Protein AF-0000000084444020 (afdb_homodimer)

InterPro domains:
  IPR003423 Outer membrane efflux protein [PF02321] (89-266)
  IPR003423 Outer membrane efflux protein [PF02321] (306-455)
  IPR010131 Multidrug resistance outer membrane protein MdtP/Nodulation protein T-like [PTHR30203] (15-486)
  IPR010131 Multidrug resistance outer membrane protein MdtP/Nodulation protein T-like [TIGR01845] (24-485)

Organism: Legionella spiritensis (NCBI:txid452)

Foldseek 3Di:
DPPPPDPVVVVVVVVVVVVVVVVVPLPLQAQFDDLVVLLVLFDAFDFCQVVVVVLQVPFQQAHADDFFAQQNVVLQVDVLLSVLLVLLLVAFVVLVVLVVVLVVLVVVLVVLVCLQDKDKDKDKDKDWAQADCPDDVCVVPVPDDRTFIKIWIKMKIKHWDNSRCLSVLLSLLSVLLSQLSVLVSLLVSLVLSLLLLLLVLVLQLLVQLLVLLVVLLVLLVVLLVVVVVCVVVVNDDPVSNVVSVVVSVVSVVVNVVSVVSNLVSQQVSQNSSVHDSPPDRDHDPDSDFRPHHHHDYHRLSVFQCQQASNLQSLLSNLVSLSSNLSSLVCLQDKIKMKMKMWAFMDSDPVCGPPPVRIDIDIDIDIDHDDDDPCPSVVVSVVSVVVSSVSSVVSNVVSVVLSVLLSVLSVQLRVLVVVLVVLVVQLVVLVVLLVVLVVCVVVVNHDPSSNSVSSSSNSVSVSVNSVSSSSNSSSSSSNCSSSNRNGGDPPGPSDDPD/DPPPPDPVVVVVVVVVVVVVVVLVPLPLQAQFDDLVVLLVLFDAFDDCQVVVCVLQVPFQQAHADDFFAQQNVVLQVDVLLSVLLVLLLVAFPVLVVLVVVLVVLVVVLVVLVCLQDKDKDKDKDKDWFQADCPDPVCVVPVPDDRTFIKIWIKMKIKHWDNSRCLSVLLSLLSVLLSQLSVLVSLLVSLVLSLLLLLLVLVLQLLVLLLVLLVVLLVLLVVLLVVVVVCVVVVNDDCVVNVVSVVVSVVSVVVSVVSVVSNLVSLQVSQNSSVHDSPPDRDHDPDLDFRPHRYHDYHPLSVFQCQQASNLQSLLSNLSSLSSNLSSLVCLQAKIKMKMKMWAFMDRDPVCGPPPVRTDIDIDIDIDHDDDDPCVSVVVSVVSVVVSSVSSVVSNVVSVVLSVLLSVLSVQLRVLVVQLVVLVVQLVVLVVLLVVLVVCVVVVRHDPSSNSVSSSSNSVSVSVNSVSSSSNSSSSSSNCSSSNRNGGDPPGPSDDPD

Nearest PDB structures (foldseek):
  5iuy-assembly1_A  TM=9.135E-01  e=1.190E-25  Pseudomonas aeruginosa PAO1
  5azs-assembly1_C  TM=8.741E-01  e=4.789E-25  Pseudomonas aeruginosa PAO1
  5azs-assembly1_B  TM=8.767E-01  e=1.124E-24  Pseudomonas aeruginosa PAO1
  5azs-assembly1_A  TM=9.010E-01  e=6.193E-24  Pseudomonas aeruginosa PAO1
  4mt0-assembly1_A  TM=8.625E-01  e=5.282E-22  Neisseria gonorrhoeae

Solvent-accessible surface area (backbone atoms only — not comparable to full-atom values): 50068 Å² total; per-residue (Å²): 135,84,81,72,75,73,71,65,65,61,55,55,51,48,52,53,47,50,50,50,50,57,59,61,64,54,70,64,61,49,48,54,64,53,66,67,64,55,42,70,62,49,70,77,72,66,89,44,57,69,63,53,50,58,64,36,58,88,37,84,51,36,38,85,39,58,70,55,45,76,68,47,68,61,76,67,72,43,72,70,55,48,54,52,39,55,47,23,75,72,45,19,33,66,58,50,21,44,50,20,49,36,48,21,33,50,23,47,25,45,33,37,50,19,66,66,42,56,34,33,31,39,39,38,37,38,41,43,32,38,50,20,67,43,17,67,65,29,70,67,37,75,82,56,67,47,70,41,49,37,41,39,38,34,38,37,36,42,35,60,63,57,63,39,16,32,48,58,19,45,22,48,19,31,45,21,45,30,54,15,38,53,22,46,45,51,38,50,52,51,51,49,44,51,49,46,50,51,40,50,50,52,29,40,43,30,52,45,43,39,57,50,41,52,52,48,34,51,50,31,50,52,51,28,54,52,39,46,53,34,32,75,69,68,72,46,60,71,60,64,31,54,53,34,49,51,52,31,51,53,41,49,50,52,43,51,50,32,53,49,50,30,51,47,31,38,21,55,47,23,39,45,37,65,47,55,40,78,54,84,73,89,77,65,91,70,76,69,60,77,84,64,60,42,58,38,46,74,62,52,56,81,47,43,57,42,16,21,31,65,52,42,18,32,42,21,41,22,51,13,33,36,23,44,28,9,24,42,54,32,67,75,45,66,47,39,36,40,40,35,37,42,34,28,44,24,67,44,81,88,48,28,85,41,81,89,12,60,45,71,46,79,47,76,46,78,49,64,81,85,80,65,92,58,50,66,60,52,48,29,50,52,35,45,53,50,22,49,52,34,32,51,50,32,40,53,49,51,55,50,44,54,50,41,39,54,50,22,53,52,41,34,52,52,34,43,54,53,35,55,54,42,50,52,51,38,52,51,32,51,50,49,36,53,50,42,54,53,34,32,76,71,67,71,41,55,72,68,56,49,51,51,34,51,49,50,33,48,52,37,52,47,51,42,43,53,33,32,50,45,38,50,54,24,51,51,45,34,41,57,44,57,26,38,37,49,75,47,86,83,58,63,81,63,67,85,122,136,82,82,72,74,73,73,67,65,58,57,56,50,47,53,52,47,48,52,50,49,58,59,60,63,51,68,67,60,46,47,53,66,52,67,68,65,58,42,68,64,49,68,76,74,62,88,45,56,70,60,54,49,57,64,38,58,90,37,84,52,35,37,84,39,56,70,53,46,76,68,47,68,59,76,66,72,43,73,71,56,47,54,51,40,55,47,22,75,72,44,19,62,69,58,52,54,46,49,51,50,37,51,51,32,49,53,48,25,51,54,36,49,52,66,66,46,69,46,75,47,81,46,76,50,74,46,79,46,76,52,54,83,86,32,70,65,29,69,76,27,74,84,56,66,47,69,42,50,38,40,37,40,34,39,37,37,40,36,60,62,58,65,39,17,32,49,57,21,45,22,50,18,32,46,22,46,30,53,15,38,53,23,45,46,50,37,50,50,52,53,50,44,48,49,44,50,51,38,51,50,51,28,39,44,29,52,46,43,36,56,47,42,50,52,45,36,52,50,33,50,53,51,29,52,53,40,47,54,34,34,75,68,69,71,47,62,70,61,66,34,52,52,35,49,52,49,32,50,53,42,51,50,50,42,53,51,33,54,51,50,31,52,50,31,38,29,54,48,22,51,46,36,64,47,57,50,78,57,82,73,89,75,66,90,70,78,68,59,78,84,65,60,42,59,40,47,72,63,52,58,80,47,45,58,39,16,22,30,66,52,42,18,32,41,22,41,22,50,13,32,36,24,43,26,7,24,40,54,31,67,74,44,66,45,40,35,39,39,34,37,41,36,29,26,13,48,43,81,90,48,31,88,39,81,58,4,41,30,35,38,44,32,49,34,37,38,31,71,73,40,50,62,55,25,63,62,23,50,28,51,20,35,44,20,50,23,49,22,33,33,27,49,32,40,38,50,50,46,49,44,53,34,41,38,54,46,21,53,51,43,34,52,49,31,42,53,51,33,54,53,40,50,53,52,37,52,52,31,50,50,49,36,51,50,43,53,53,33,32,76,70,68,71,40,55,72,69,56,48,52,52,32,51,47,49,32,48,52,35,51,46,51,41,41,52,32,32,48,46,38,50,52,24,49,50,44,36,39,57,44,56,26,37,36,49,74,48,86,84,58,62,80,63,68,85,122

Sequence (994 aa):
MDKTVPSRLRRQHKKIISFIVLVSCLSACTLSLDKKQIQQHVSKVPAMDRSVKSYLQGSSAMKSGSWPKEQWWESLQLPQLNALVAAGLKANPDLNALRARLNAAIEESKIRRAERSPWVRFHAKTNEQYRSKNGLYRALNPNIPLDGHEVDFNVSFNYEFDFWGKYYNRFQEAVGYKKAKEAELAEARLLTAVSISEYYLKYQAAVSKLALSQRLRLILQKEEALQTILLNKNLDSEFPVLDTRLQKESVGQIIADLRTERLRYQHVINRMLARDPEQPIAAVRNFKPLPRRLDVPKNIELNLVSRRPDLMARIWEAQARANRVGAAMADFYPNINLIGLAGMESVAWQKLLELSSVTALLRPAVSLPLYTAGAIRANVRKNYAQFNEAVFAYNAALFAAVSEVMDSLAQMRSSHTSFLLEQKKLAAAGNELRLSKIRQNAGIDNQLQIYFFEKKLIGNKIGNVDKNLAQYLAALRLILSLGGGYCNQDIPIKKETMDKTVPSRLRRQHKKIISFIVLVSCLSACTLSLDKKQIQQHVSKVPAMDRSVKSYLQGSSAMKSGSWPKEQWWESLQLPQLNALVAAGLKANPDLNALRARLNAAIEESKIRRAERSPWVRFHAKTNEQYRSKNGLYRALNPNIPLDGHEVDFNVSFNYEFDFWGKYYNRFQEAVGYKKAKEAELAEARLLTAVSISEYYLKYQAAVSKLALSQRLRLILQKEEALQTILLNKNLDSEFPVLDTRLQKESVGQIIADLRTERLRYQHVINRMLARDPEQPIAAVRNFKPLPRRLDVPKNIELNLVSRRPDLMARIWEAQARANRVGAAMADFYPNINLIGLAGMESVAWQKLLELSSVTALLRPAVSLPLYTAGAIRANVRKNYAQFNEAVFAYNAALFAAVSEVMDSLAQMRSSHTSFLLEQKKLAAAGNELRLSKIRQNAGIDNQLQIYFFEKKLIGNKIGNVDKNLAQYLAALRLILSLGGGYCNQDIPIKKET

pLDDT: mean 88.68, std 12.78, range [25.22, 98.44]

Secondary structure (DSSP, 8-state):
------THHHHHHHHHHHHHHHHHTS--------HHHHHHHSPPPPP-HHHHHHHHTT-SSEEEEPPPPTTGGGGG--HHHHHHHHHHHHH-HHHHHHHHHHHHHHHHHHHHHHTTS-EEEEEEEEEEEE--TTSHHHHH-TTS-SEEEEEEEEEEEEEE--TT-HHHHHHHHHHHHHHHHHHHHHHHHHHHHHHHHHHHHHHHHHHHHHHHHHHHHHHHHHHHHHHHHHHHTTSS-SHHHHHHHHHHHHHHHHHHHHHHHHHHHHHHHHHHTTS-TT---PPPSS-PPP-SPEEEES-HHHHHHHH-HHHHHHHHHHHHHHHHHHHHHGGGS-EEEEEEEEEEEESSGGGTTSGGGEEEEEEEEEE--S--TTHHHHHHHHHHHHHHHHHHHHHHHHHHHHHHHHHHHHHHHHHHHHHHHHHHHHHHHHHHHHHHHHHHHTTSS-HHHHHHHHHHHHHHHHHHHHHHHHHHHHHHHHHHHTTTT------TT----/------THHHHHHHHHHHHHHHHHTS--------HHHHHHTSPPPPP-HHHHHHHHTT-SSEEEEPPPPTTGGGGG--HHHHHHHHHHHHH-HHHHHHHHHHHHHHHHHHHHHHTTS-EEEEEEEEEEEE--TTSHHHHH-TTS-SEEEEEEEEEEEEEE--TT-HHHHHHHHHHHHHHHHHHHHHHHHHHHHHHHHHHHHHHHHHHHHHHHHHHHHHHHHHHHHHHHHHHHTTSS-HHHHHHHHHHHHHHHHHHHHHHHHHHHHHHHHHHHTTS-TT---PPPSS-PPP-SPEEEES-HHHHHHHH-HHHHHHHHHHHHHHHHHHHHHGGGS-EEEEEEEEEEEESSGGGTTSGGGEEEEEEEEEEEEEE-TTHHHHHHHHHHHHHHHHHHHHHHHHHHHHHHHHHHHHHHHHHHHHHHHHHHHHHHHHHHHHHHHHHHHTTSS-HHHHHHHHHHHHHHHHHHHHHHHHHHHHHHHHHHHTTTT------TT----

Structure (mmCIF, N/CA/C/O backbone):
data_AF-0000000084444020-model_v1
#
loop_
_entity.id
_entity.type
_entity.pdbx_description
1 polymer 'Outer membrane efflux lipoprotein'
#
loop_
_atom_site.group_PDB
_atom_site.id
_atom_site.type_symbol
_atom_site.label_atom_id
_atom_site.label_alt_id
_atom_site.label_comp_id
_atom_site.label_asym_id
_atom_site.label_entity_id
_atom_site.label_seq_id
_atom_site.pdbx_PDB_ins_code
_atom_site.Cartn_x
_atom_site.Cartn_y
_atom_site.Cartn_z
_atom_site.occupancy
_atom_site.B_iso_or_equiv
_atom_site.auth_seq_id
_atom_site.auth_comp_id
_atom_site.auth_asym_id
_atom_site.auth_atom_id
_atom_site.pdbx_PDB_model_num
ATOM 1 N N . MET A 1 1 ? 17.578 -59.5 -63.406 1 25.36 1 MET A N 1
ATOM 2 C CA . MET A 1 1 ? 16.203 -59.375 -62.938 1 25.36 1 MET A CA 1
ATOM 3 C C . MET A 1 1 ? 16.047 -58.188 -62 1 25.36 1 MET A C 1
ATOM 5 O O . MET A 1 1 ? 16.719 -58.094 -60.969 1 25.36 1 MET A O 1
ATOM 9 N N . ASP A 1 2 ? 15.703 -57 -62.594 1 26.08 2 ASP A N 1
ATOM 10 C CA . ASP A 1 2 ? 15.523 -55.594 -62.219 1 26.08 2 ASP A CA 1
ATOM 11 C C . ASP A 1 2 ? 14.43 -55.469 -61.156 1 26.08 2 ASP A C 1
ATOM 13 O O . ASP A 1 2 ? 13.273 -55.812 -61.406 1 26.08 2 ASP A O 1
ATOM 17 N N . LYS A 1 3 ? 14.828 -55.781 -59.875 1 37.97 3 LYS A N 1
ATOM 18 C CA . LYS A 1 3 ? 13.984 -55.719 -58.688 1 37.97 3 LYS A CA 1
ATOM 19 C C . LYS A 1 3 ? 13.273 -54.375 -58.562 1 37.97 3 LYS A C 1
ATOM 21 O O . LYS A 1 3 ? 13.906 -53.344 -58.344 1 37.97 3 LYS A O 1
ATOM 26 N N . THR A 1 4 ? 12.188 -54.25 -59.5 1 34.62 4 THR A N 1
ATOM 27 C CA . THR A 1 4 ? 11.281 -53.094 -59.562 1 34.62 4 THR A CA 1
ATOM 28 C C . THR A 1 4 ? 10.625 -52.844 -58.188 1 34.62 4 THR A C 1
ATOM 30 O O . THR A 1 4 ? 10.023 -53.75 -57.625 1 34.62 4 THR A O 1
ATOM 33 N N . VAL A 1 5 ? 11.203 -52 -57.406 1 47.88 5 VA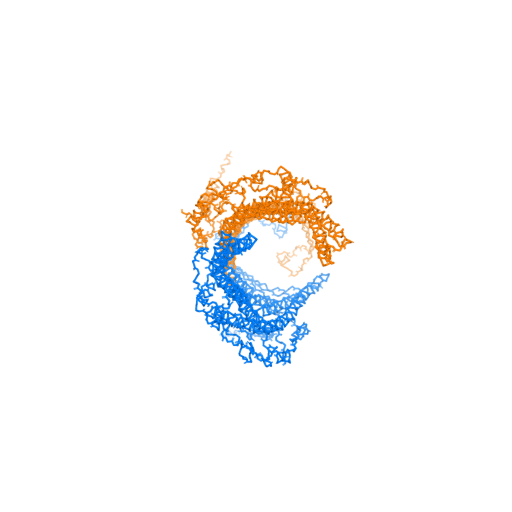L A N 1
ATOM 34 C CA . VAL A 1 5 ? 10.695 -51.531 -56.125 1 47.88 5 VAL A CA 1
ATOM 35 C C . VAL A 1 5 ? 9.219 -51.188 -56.25 1 47.88 5 VAL A C 1
ATOM 37 O O . VAL A 1 5 ? 8.836 -50.438 -57.156 1 47.88 5 VAL A O 1
ATOM 40 N N . PRO A 1 6 ? 8.273 -52.031 -55.719 1 41.16 6 PRO A N 1
ATOM 41 C CA . PRO A 1 6 ? 6.84 -51.875 -55.969 1 41.16 6 PRO A CA 1
ATOM 42 C C . PRO A 1 6 ? 6.305 -50.5 -55.656 1 41.16 6 PRO A C 1
ATOM 44 O O . PRO A 1 6 ? 6.824 -49.812 -54.75 1 41.16 6 PRO A O 1
ATOM 47 N N . SER A 1 7 ? 5.582 -49.719 -56.562 1 48.44 7 SER A N 1
ATOM 48 C CA . SER A 1 7 ? 4.934 -48.438 -56.75 1 48.44 7 SER A CA 1
ATOM 49 C C . SER A 1 7 ? 3.979 -48.125 -55.594 1 48.44 7 SER A C 1
ATOM 51 O O . SER A 1 7 ? 3.531 -47 -55.438 1 48.44 7 SER A O 1
ATOM 53 N N . ARG A 1 8 ? 3.631 -49.125 -54.688 1 50.69 8 ARG A N 1
ATOM 54 C CA . ARG A 1 8 ? 2.568 -48.906 -53.719 1 50.69 8 ARG A CA 1
ATOM 55 C C . ARG A 1 8 ? 3.072 -48.094 -52.531 1 50.69 8 ARG A C 1
ATOM 57 O O . ARG A 1 8 ? 2.293 -47.406 -51.844 1 50.69 8 ARG A O 1
ATOM 64 N N . LEU A 1 9 ? 4.344 -48.188 -52.156 1 50.97 9 LEU A N 1
ATOM 65 C CA . LEU A 1 9 ? 4.867 -47.438 -51.031 1 50.97 9 LEU A CA 1
ATOM 66 C C . LEU A 1 9 ? 4.918 -45.938 -51.375 1 50.97 9 LEU A C 1
ATOM 68 O O . LEU A 1 9 ? 4.82 -45.094 -50.469 1 50.97 9 LEU A O 1
ATOM 72 N N . ARG A 1 10 ? 4.996 -45.594 -52.688 1 54.59 10 ARG A N 1
ATOM 73 C CA . ARG A 1 10 ? 5.066 -44.188 -53.062 1 54.59 10 ARG A CA 1
ATOM 74 C C . ARG A 1 10 ? 3.707 -43.5 -52.938 1 54.59 10 ARG A C 1
ATOM 76 O O . ARG A 1 10 ? 3.629 -42.312 -52.625 1 54.59 10 ARG A O 1
ATOM 83 N N . ARG A 1 11 ? 2.607 -44.281 -53.188 1 57.84 11 ARG A N 1
ATOM 84 C CA . ARG A 1 11 ? 1.284 -43.656 -53.156 1 57.84 11 ARG A CA 1
ATOM 85 C C . ARG A 1 11 ? 0.844 -43.406 -51.719 1 57.84 11 ARG A C 1
ATOM 87 O O . ARG A 1 11 ? 0.2 -42.406 -51.406 1 57.84 11 ARG A O 1
ATOM 94 N N . GLN A 1 12 ? 1.254 -44.312 -50.781 1 56.88 12 GLN A N 1
ATOM 95 C CA . GLN A 1 12 ? 0.867 -44.125 -49.406 1 56.88 12 GLN A CA 1
ATOM 96 C C . GLN A 1 12 ? 1.627 -42.969 -48.75 1 56.88 12 GLN A C 1
ATOM 98 O O . GLN A 1 12 ? 1.066 -42.188 -47.969 1 56.88 12 GLN A O 1
ATOM 103 N N . HIS A 1 13 ? 2.826 -42.781 -49.219 1 59.53 13 HIS A N 1
ATOM 104 C CA . HIS A 1 13 ? 3.578 -41.625 -48.719 1 59.53 13 HIS A CA 1
ATOM 105 C C . HIS A 1 13 ? 2.994 -40.312 -49.25 1 59.53 13 HIS A C 1
ATOM 107 O O . HIS A 1 13 ? 3.047 -39.281 -48.562 1 59.53 13 HIS A O 1
ATOM 113 N N . LYS A 1 14 ? 2.49 -40.312 -50.438 1 60.94 14 LYS A N 1
ATOM 114 C CA . LYS A 1 14 ? 1.904 -39.094 -51.031 1 60.94 14 LYS A CA 1
ATOM 115 C C . LYS A 1 14 ? 0.608 -38.719 -50.312 1 60.94 14 LYS A C 1
ATOM 117 O O . LYS A 1 14 ? 0.325 -37.562 -50.094 1 60.94 14 LYS A O 1
ATOM 122 N N . LYS A 1 15 ? -0.186 -39.688 -49.906 1 60.47 15 LYS A N 1
ATOM 123 C CA . LYS A 1 15 ? -1.43 -39.406 -49.188 1 60.47 15 LYS A CA 1
ATOM 124 C C . LYS A 1 15 ? -1.15 -38.906 -47.781 1 60.47 15 LYS A C 1
ATOM 126 O O . LYS A 1 15 ? -1.84 -38 -47.281 1 60.47 15 LYS A O 1
ATOM 131 N N . ILE A 1 16 ? -0.048 -39.5 -47.156 1 58.91 16 ILE A N 1
ATOM 132 C CA . ILE A 1 16 ? 0.322 -39.031 -45.812 1 58.91 16 ILE A CA 1
ATOM 133 C C . ILE A 1 16 ? 0.848 -37.594 -45.906 1 58.91 16 ILE A C 1
ATOM 135 O O . ILE A 1 16 ? 0.5 -36.75 -45.094 1 58.91 16 ILE A O 1
ATOM 139 N N . ILE A 1 17 ? 1.576 -37.312 -47.031 1 59.09 17 ILE A N 1
ATOM 140 C CA . ILE A 1 17 ? 2.086 -35.969 -47.219 1 59.09 17 ILE A CA 1
ATOM 141 C C . ILE A 1 17 ? 0.932 -35.031 -47.562 1 59.09 17 ILE A C 1
ATOM 143 O O . ILE A 1 17 ? 0.875 -33.906 -47.031 1 59.09 17 ILE A O 1
ATOM 147 N N . SER A 1 18 ? 0.001 -35.5 -48.469 1 58.69 18 SER A N 1
ATOM 148 C CA . SER A 1 18 ? -1.144 -34.656 -48.781 1 58.69 18 SER A CA 1
ATOM 149 C C . SER A 1 18 ? -1.997 -34.406 -47.531 1 58.69 18 SER A C 1
ATOM 151 O O . SER A 1 18 ? -2.541 -33.281 -47.375 1 58.69 18 SER A O 1
ATOM 153 N N . PHE A 1 19 ? -2.143 -35.406 -46.688 1 53.78 19 PHE A N 1
ATOM 154 C CA . PHE A 1 19 ? -2.889 -35.219 -45.438 1 53.78 19 PHE A CA 1
ATOM 155 C C . PHE A 1 19 ? -2.16 -34.219 -44.531 1 53.78 19 PHE A C 1
ATOM 157 O O . PHE A 1 19 ? -2.791 -33.406 -43.875 1 53.78 19 PHE A O 1
ATOM 164 N N . ILE A 1 20 ? -0.848 -34.344 -44.594 1 52.78 20 ILE A N 1
ATOM 165 C CA . ILE A 1 20 ? -0.066 -33.406 -43.781 1 52.78 20 ILE A CA 1
ATOM 166 C C . ILE A 1 20 ? -0.208 -31.984 -44.344 1 52.78 20 ILE A C 1
ATOM 168 O O . ILE A 1 20 ? -0.32 -31.016 -43.594 1 52.78 20 ILE A O 1
ATOM 172 N N . VAL A 1 21 ? -0.222 -31.906 -45.688 1 52.78 21 VAL A N 1
ATOM 173 C CA . VAL A 1 21 ? -0.362 -30.594 -46.281 1 52.78 21 VAL A CA 1
ATOM 174 C C . VAL A 1 21 ? -1.77 -30.062 -46.031 1 52.78 21 VAL A C 1
ATOM 176 O O . VAL A 1 21 ? -1.953 -28.859 -45.812 1 52.78 21 VAL A O 1
ATOM 179 N N . LEU A 1 22 ? -2.805 -30.875 -46.156 1 49.62 22 LEU A N 1
ATOM 180 C CA . LEU A 1 22 ? -4.156 -30.391 -45.875 1 49.62 22 LEU A CA 1
ATOM 181 C C . LEU A 1 22 ? -4.285 -29.906 -44.438 1 49.62 22 LEU A C 1
ATOM 183 O O . LEU A 1 22 ? -4.984 -28.922 -44.188 1 49.62 22 LEU A O 1
ATOM 187 N N . VAL A 1 23 ? -3.619 -30.609 -43.594 1 49.28 23 VAL A N 1
ATOM 188 C CA . VAL A 1 23 ? -3.695 -30.203 -42.188 1 49.28 23 VAL A CA 1
ATOM 189 C C . VAL A 1 23 ? -2.994 -28.859 -42 1 49.28 23 VAL A C 1
ATOM 191 O O . VAL A 1 23 ? -3.402 -28.047 -41.188 1 49.28 23 VAL A O 1
ATOM 194 N N . SER A 1 24 ? -2.068 -28.641 -42.875 1 47.12 24 SER A N 1
ATOM 195 C CA . SER A 1 24 ? -1.328 -27.406 -42.688 1 47.12 24 SER A CA 1
ATOM 196 C C . SER A 1 24 ? -2.166 -26.188 -43.094 1 47.12 24 SER A C 1
ATOM 198 O O . SER A 1 24 ? -1.809 -25.047 -42.781 1 47.12 24 SER A O 1
ATOM 200 N N . CYS A 1 25 ? -2.992 -26.359 -44.125 1 46.41 25 CYS A N 1
ATOM 201 C CA . CYS A 1 25 ? -3.729 -25.188 -44.594 1 46.41 25 CYS A CA 1
ATOM 202 C C . CYS A 1 25 ? -4.844 -24.828 -43.625 1 46.41 25 CYS A C 1
ATOM 204 O O . CYS A 1 25 ? -5.758 -24.062 -43.969 1 46.41 25 CYS A O 1
ATOM 206 N N . LEU A 1 26 ? -5.121 -25.641 -42.656 1 42.69 26 LEU A N 1
ATOM 207 C CA . LEU A 1 26 ? -6.133 -25.109 -41.75 1 42.69 26 LEU A CA 1
ATOM 208 C C . LEU A 1 26 ? -5.684 -23.781 -41.156 1 42.69 26 LEU A C 1
ATOM 210 O O . LEU A 1 26 ? -4.77 -23.75 -40.312 1 42.69 26 LEU A O 1
ATOM 214 N N . SER A 1 27 ? -5.703 -22.844 -41.906 1 45.28 27 SER A N 1
ATOM 215 C CA . SER A 1 27 ? -5.68 -21.484 -41.344 1 45.28 27 SER A CA 1
ATOM 216 C C . SER A 1 27 ? -6.266 -21.469 -39.938 1 45.28 27 SER A C 1
ATOM 218 O O . SER A 1 27 ? -7.391 -21.922 -39.719 1 45.28 27 SER A O 1
ATOM 220 N N . ALA A 1 28 ? -5.457 -21.547 -38.906 1 49.47 28 ALA A N 1
ATOM 221 C CA . ALA A 1 28 ? -5.691 -21.562 -37.469 1 49.47 28 ALA A CA 1
ATOM 222 C C . ALA A 1 28 ? -6.859 -20.656 -37.094 1 49.47 28 ALA A C 1
ATOM 224 O O . ALA A 1 28 ? -6.699 -19.438 -37 1 49.47 28 ALA A O 1
ATOM 225 N N . CYS A 1 29 ? -8.023 -20.812 -37.562 1 53.81 29 CYS A N 1
ATOM 226 C CA . CYS A 1 29 ? -9.234 -20.219 -37 1 53.81 29 CYS A CA 1
ATOM 227 C C . CYS A 1 29 ? -9.156 -20.172 -35.469 1 53.81 29 CYS A C 1
ATOM 229 O O . CYS A 1 29 ? -9.438 -21.156 -34.781 1 53.81 29 CYS A O 1
ATOM 231 N N . THR A 1 30 ? -8.258 -19.406 -34.875 1 66.44 30 THR A N 1
ATOM 232 C CA . THR A 1 30 ? -8.188 -19.234 -33.438 1 66.44 30 THR A CA 1
ATOM 233 C C . THR A 1 30 ? -9.5 -18.688 -32.875 1 66.44 30 THR A C 1
ATOM 235 O O . THR A 1 30 ? -10.008 -17.672 -33.375 1 66.44 30 THR A O 1
ATOM 238 N N . LEU A 1 31 ? -10.117 -19.438 -32.094 1 75.69 31 LEU A N 1
ATOM 239 C CA . LEU A 1 31 ? -11.289 -18.969 -31.359 1 75.69 31 LEU A CA 1
ATOM 240 C C . LEU A 1 31 ? -10.938 -17.797 -30.453 1 75.69 31 LEU A C 1
ATOM 242 O O . LEU A 1 31 ? -9.945 -17.859 -29.734 1 75.69 31 LEU A O 1
ATOM 246 N N . SER A 1 32 ? -11.344 -16.641 -30.891 1 76.25 32 SER A N 1
ATOM 247 C CA . SER A 1 32 ? -11.211 -15.453 -30.062 1 76.25 32 SER A CA 1
ATOM 248 C C . SER A 1 32 ? -12.516 -14.68 -29.984 1 76.25 32 SER A C 1
ATOM 250 O O . SER A 1 32 ? -13.438 -14.922 -30.781 1 76.25 32 SER A O 1
ATOM 252 N N . LEU A 1 33 ? -12.586 -13.953 -28.859 1 77.69 33 LEU A N 1
ATOM 253 C CA . LEU A 1 33 ? -13.773 -13.102 -28.797 1 77.69 33 LEU A CA 1
ATOM 254 C C . LEU A 1 33 ? -13.844 -12.188 -30.016 1 77.69 33 LEU A C 1
ATOM 256 O O . LEU A 1 33 ? -12.82 -11.68 -30.484 1 77.69 33 LEU A O 1
ATOM 260 N N . ASP A 1 34 ? -14.945 -12.133 -30.547 1 69.5 34 ASP A N 1
ATOM 261 C CA . ASP A 1 34 ? -15.18 -11.266 -31.688 1 69.5 34 ASP A CA 1
ATOM 262 C C . ASP A 1 34 ? -14.867 -9.812 -31.359 1 69.5 34 ASP A C 1
ATOM 264 O O . ASP A 1 34 ? -15.266 -9.312 -30.297 1 69.5 34 ASP A O 1
ATOM 268 N N . LYS A 1 35 ? -13.984 -9.172 -32.188 1 66.12 35 LYS A N 1
ATOM 269 C CA . LYS A 1 35 ? -13.586 -7.781 -32.031 1 66.12 35 LYS A CA 1
ATOM 270 C C . LYS A 1 35 ? -14.805 -6.879 -31.844 1 66.12 35 LYS A C 1
ATOM 272 O O . LYS A 1 35 ? -14.773 -5.941 -31.047 1 66.12 35 LYS A O 1
ATOM 277 N N . LYS A 1 36 ? -15.742 -7.246 -32.625 1 65.12 36 LYS A N 1
ATOM 278 C CA . LYS A 1 36 ? -16.953 -6.438 -32.562 1 65.12 36 LYS A CA 1
ATOM 279 C C . LYS A 1 36 ? -17.609 -6.527 -31.188 1 65.12 36 LYS A C 1
ATOM 281 O O . LYS A 1 36 ? -18.109 -5.527 -30.656 1 65.12 36 LYS A O 1
ATOM 286 N N . GLN A 1 37 ? -17.547 -7.652 -30.578 1 68.44 37 GLN A N 1
ATOM 287 C CA . GLN A 1 37 ? -18.125 -7.863 -29.266 1 68.44 37 GLN A CA 1
ATOM 288 C C . GLN A 1 37 ? -17.328 -7.125 -28.188 1 68.44 37 GLN A C 1
ATOM 290 O O . GLN A 1 37 ? -17.906 -6.547 -27.266 1 68.44 37 GLN A O 1
ATOM 295 N N . ILE A 1 38 ? -16.062 -7.117 -28.422 1 70.81 38 ILE A N 1
ATOM 296 C CA . ILE A 1 38 ? -15.188 -6.445 -27.469 1 70.81 38 ILE A CA 1
ATOM 297 C C . ILE A 1 38 ? -15.414 -4.934 -27.547 1 70.81 38 ILE A C 1
ATOM 299 O O . ILE A 1 38 ? -15.539 -4.273 -26.5 1 70.81 38 ILE A O 1
ATOM 303 N N . GLN A 1 39 ? -15.531 -4.461 -28.766 1 72.12 39 GLN A N 1
ATOM 304 C CA . GLN A 1 39 ? -15.617 -3.021 -28.984 1 72.12 39 GLN A CA 1
ATOM 305 C C . GLN A 1 39 ? -16.969 -2.471 -28.547 1 72.12 39 GLN A C 1
ATOM 307 O O . GLN A 1 39 ? -17.078 -1.298 -28.188 1 72.12 39 GLN A O 1
ATOM 312 N N . GLN A 1 40 ? -17.922 -3.301 -28.484 1 74.06 40 GLN A N 1
ATOM 313 C CA . GLN A 1 40 ? -19.266 -2.863 -28.125 1 74.06 40 GLN A CA 1
ATOM 314 C C . GLN A 1 40 ? -19.344 -2.477 -26.641 1 74.06 40 GLN A C 1
ATOM 316 O O . GLN A 1 40 ? -20.141 -1.618 -26.266 1 74.06 40 GLN A O 1
ATOM 321 N N . HIS A 1 41 ? -18.422 -2.969 -25.859 1 78 41 HIS A N 1
ATOM 322 C CA . HIS A 1 41 ? -18.5 -2.727 -24.422 1 78 41 HIS A CA 1
ATOM 323 C C . HIS A 1 41 ? -17.531 -1.632 -23.984 1 78 41 HIS A C 1
ATOM 325 O O . HIS A 1 41 ? -17.641 -1.112 -22.875 1 78 41 HIS A O 1
ATOM 331 N N . VAL A 1 42 ? -16.719 -1.254 -24.906 1 83.56 42 VAL A N 1
ATOM 332 C CA . VAL A 1 42 ? -15.75 -0.213 -24.594 1 83.56 42 VAL A CA 1
ATOM 333 C C . VAL A 1 42 ? -16.344 1.16 -24.891 1 83.56 42 VAL A C 1
ATOM 335 O O . VAL A 1 42 ? -16.828 1.405 -26 1 83.56 42 VAL A O 1
ATOM 338 N N . SER A 1 43 ? -16.375 2.023 -23.859 1 84.12 43 SER A N 1
ATOM 339 C CA . SER A 1 43 ? -16.953 3.354 -24.016 1 84.12 43 SER A CA 1
ATOM 340 C C . SER A 1 43 ? -16.047 4.258 -24.844 1 84.12 43 SER A C 1
ATOM 342 O O . SER A 1 43 ? -14.828 4.121 -24.828 1 84.12 43 SER A O 1
ATOM 344 N N . LYS A 1 44 ? -16.734 5.211 -25.562 1 84.94 44 LYS A N 1
ATOM 345 C CA . LYS A 1 44 ? -16 6.246 -26.281 1 84.94 44 LYS A CA 1
ATOM 346 C C . LYS A 1 44 ? -15.594 7.383 -25.359 1 84.94 44 LYS A C 1
ATOM 348 O O . LYS A 1 44 ? -16.25 7.645 -24.344 1 84.94 44 LYS A O 1
ATOM 353 N N . VAL A 1 45 ? -14.531 8.023 -25.719 1 88.88 45 VAL A N 1
ATOM 354 C CA . VAL A 1 45 ? -14.078 9.188 -24.953 1 88.88 45 VAL A CA 1
ATOM 355 C C . VAL A 1 45 ? -15.062 10.344 -25.156 1 88.88 45 VAL A C 1
ATOM 357 O O . VAL A 1 45 ? -15.375 10.719 -26.281 1 88.88 45 VAL A O 1
ATOM 360 N N . PRO A 1 46 ? -15.578 10.875 -24.031 1 88.19 46 PRO A N 1
ATOM 361 C CA . PRO A 1 46 ? -16.484 12.023 -24.156 1 88.19 46 PRO A CA 1
ATOM 362 C C . PRO A 1 46 ? -15.82 13.219 -24.844 1 88.19 46 PRO A C 1
ATOM 364 O O . PRO A 1 46 ? -14.625 13.453 -24.672 1 88.19 46 PRO A O 1
ATOM 367 N N . ALA A 1 47 ? -16.641 13.922 -25.578 1 87.38 47 ALA A N 1
ATOM 368 C CA . ALA A 1 47 ? -16.141 15.133 -26.234 1 87.38 47 ALA A CA 1
ATOM 369 C C . ALA A 1 47 ? -15.766 16.203 -25.219 1 87.38 47 ALA A C 1
ATOM 371 O O . ALA A 1 47 ? -16.484 16.422 -24.234 1 87.38 47 ALA A O 1
ATOM 372 N N . MET A 1 48 ? -14.594 16.781 -25.406 1 90.19 48 MET A N 1
ATOM 373 C CA . MET A 1 48 ? -14.086 17.766 -24.469 1 90.19 48 MET A CA 1
ATOM 374 C C . MET A 1 48 ? -13.688 19.062 -25.172 1 90.19 48 MET A C 1
ATOM 376 O O . MET A 1 48 ? -13.344 20.047 -24.531 1 90.19 48 MET A O 1
ATOM 380 N N . ASP A 1 49 ? -13.766 19.109 -26.453 1 86.31 49 ASP A N 1
ATOM 381 C CA . ASP A 1 49 ? -13.18 20.172 -27.266 1 86.31 49 ASP A CA 1
ATOM 382 C C . ASP A 1 49 ? -13.781 21.531 -26.906 1 86.31 49 ASP A C 1
ATOM 384 O O . ASP A 1 49 ? -13.055 22.5 -26.672 1 86.31 49 ASP A O 1
ATOM 388 N N . ARG A 1 50 ? -15.039 21.625 -26.828 1 85.19 50 ARG A N 1
ATOM 389 C CA . ARG A 1 50 ? -15.711 22.875 -26.531 1 85.19 50 ARG A CA 1
ATOM 390 C C . ARG A 1 50 ? -15.336 23.391 -25.141 1 85.19 50 ARG A C 1
ATOM 392 O O . ARG A 1 50 ? -15.062 24.578 -24.969 1 85.19 50 ARG A O 1
ATOM 399 N N . SER A 1 51 ? -15.359 22.484 -24.188 1 87.94 51 SER A N 1
ATOM 400 C CA . SER A 1 51 ? -15.039 22.859 -22.812 1 87.94 51 SER A CA 1
ATOM 401 C C . SER A 1 51 ? -13.586 23.312 -22.688 1 87.94 51 SER A C 1
ATOM 403 O O . SER A 1 51 ? -13.289 24.312 -22.047 1 87.94 51 SER A O 1
ATOM 405 N N . VAL A 1 52 ? -12.703 22.625 -23.344 1 91.31 52 VAL A N 1
ATOM 406 C CA . VAL A 1 52 ? -11.281 22.969 -23.297 1 91.31 52 VAL A CA 1
ATOM 407 C C . VAL A 1 52 ? -11.062 24.344 -23.922 1 91.31 52 VAL A C 1
ATOM 409 O O . VAL A 1 52 ? -10.336 25.172 -23.359 1 91.31 52 VAL A O 1
ATOM 412 N N . LYS A 1 53 ? -11.727 24.609 -24.984 1 89.44 53 LYS A N 1
ATOM 413 C CA . LYS A 1 53 ? -11.617 25.891 -25.656 1 89.44 53 LYS A CA 1
ATOM 414 C C . LYS A 1 53 ? -12.102 27.031 -24.75 1 89.44 53 LYS A C 1
ATOM 416 O O . LYS A 1 53 ? -11.508 28.109 -24.734 1 89.44 53 LYS A O 1
ATOM 421 N N . SER A 1 54 ? -13.078 26.781 -24 1 90.19 54 SER A N 1
ATOM 422 C CA . SER A 1 54 ? -13.625 27.781 -23.094 1 90.19 54 SER A CA 1
ATOM 423 C C . SER A 1 54 ? -12.633 28.109 -21.984 1 90.19 54 SER A C 1
ATOM 425 O O . SER A 1 54 ? -12.539 29.266 -21.562 1 90.19 54 SER A O 1
ATOM 427 N N . TYR A 1 55 ? -11.938 27.172 -21.531 1 89.5 55 TYR A N 1
ATOM 428 C CA . TYR A 1 55 ? -10.969 27.391 -20.453 1 89.5 55 TYR A CA 1
ATOM 429 C C . TYR A 1 55 ? -9.742 28.125 -20.984 1 89.5 55 TYR A C 1
ATOM 431 O O . TYR A 1 55 ? -9.086 28.859 -20.25 1 89.5 55 TYR A O 1
ATOM 439 N N . LEU A 1 56 ? -9.461 27.969 -22.25 1 89.88 56 LEU A N 1
ATOM 440 C CA . LEU A 1 56 ? -8.266 28.562 -22.828 1 89.88 56 LEU A CA 1
ATOM 441 C C . LEU A 1 56 ? -8.547 29.984 -23.297 1 89.88 56 LEU A C 1
ATOM 443 O O . LEU A 1 56 ? -7.641 30.828 -23.312 1 89.88 56 LEU A O 1
ATOM 447 N N . GLN A 1 57 ? -9.75 30.25 -23.562 1 87.81 57 GLN A N 1
ATOM 448 C CA . GLN A 1 57 ? -10.094 31.578 -24.078 1 87.81 57 GLN A CA 1
ATOM 449 C C . GLN A 1 57 ? -9.828 32.656 -23.047 1 87.81 57 GLN A C 1
ATOM 451 O O . GLN A 1 57 ? -10.398 32.625 -21.953 1 87.81 57 GLN A O 1
ATOM 456 N N . GLY A 1 58 ? -8.875 33.594 -23.359 1 82 58 GLY A N 1
ATOM 457 C CA . GLY A 1 58 ? -8.57 34.719 -22.516 1 82 58 GLY A CA 1
ATOM 458 C C . GLY A 1 58 ? -7.766 34.375 -21.281 1 82 58 GLY A C 1
ATOM 459 O O . GLY A 1 58 ? -7.566 35.188 -20.406 1 82 58 GLY A O 1
ATOM 460 N N . SER A 1 59 ? -7.406 33.156 -21.188 1 87.5 59 SER A N 1
ATOM 461 C CA . SER A 1 59 ? -6.676 32.719 -20 1 87.5 59 SER A CA 1
ATOM 462 C C . SER A 1 59 ? -5.227 33.188 -20.047 1 87.5 59 SER A C 1
ATOM 464 O O . SER A 1 59 ? -4.57 33.125 -21.078 1 87.5 59 SER A O 1
ATOM 466 N N . SER A 1 60 ? -4.793 33.75 -18.938 1 88.5 60 SER A N 1
ATOM 467 C CA . SER A 1 60 ? -3.393 34.125 -18.797 1 88.5 60 SER A CA 1
ATOM 468 C C . SER A 1 60 ? -2.588 33.031 -18.125 1 88.5 60 SER A C 1
ATOM 470 O O . SER A 1 60 ? -1.375 33.156 -17.938 1 88.5 60 SER A O 1
ATOM 472 N N . ALA A 1 61 ? -3.207 31.969 -17.766 1 91 61 ALA A N 1
ATOM 473 C CA . ALA A 1 61 ? -2.555 30.859 -17.062 1 91 61 ALA A CA 1
ATOM 474 C C . ALA A 1 61 ? -2.211 29.719 -18.031 1 91 61 ALA A C 1
ATOM 476 O O . ALA A 1 61 ? -1.269 28.969 -17.797 1 91 61 ALA A O 1
ATOM 477 N N . MET A 1 62 ? -3.047 29.609 -19.109 1 94.31 62 MET A N 1
ATOM 478 C CA . MET A 1 62 ? -2.953 28.469 -20.031 1 94.31 62 MET A CA 1
ATOM 479 C C . MET A 1 62 ? -3.043 28.938 -21.484 1 94.31 62 MET A C 1
ATOM 481 O O . MET A 1 62 ? -3.656 29.969 -21.766 1 94.31 62 MET A O 1
ATOM 485 N N . LYS A 1 63 ? -2.422 28.172 -22.391 1 93.19 63 LYS A N 1
ATOM 486 C CA . LYS A 1 63 ? -2.494 28.406 -23.828 1 93.19 63 LYS A CA 1
ATOM 487 C C . LYS A 1 63 ? -2.531 27.078 -24.594 1 93.19 63 LYS A C 1
ATOM 489 O O . LYS A 1 63 ? -2.162 26.031 -24.062 1 93.19 63 LYS A O 1
ATOM 494 N N . SER A 1 64 ? -3.078 27.203 -25.812 1 92.31 64 SER A N 1
ATOM 495 C CA . SER A 1 64 ? -3.037 26.016 -26.656 1 92.31 64 SER A CA 1
ATOM 496 C C . SER A 1 64 ? -1.603 25.641 -27.016 1 92.31 64 SER A C 1
ATOM 498 O O . SER A 1 64 ? -0.782 26.516 -27.312 1 92.31 64 SER A O 1
ATOM 500 N N . GLY A 1 65 ? -1.359 24.328 -26.859 1 92.38 65 GLY A N 1
ATOM 501 C CA . GLY A 1 65 ? 0.004 23.906 -27.125 1 92.38 65 GLY A CA 1
ATOM 502 C C . GLY A 1 65 ? 0.146 22.391 -27.219 1 92.38 65 GLY A C 1
ATOM 503 O O . GLY A 1 65 ? -0.785 21.703 -27.641 1 92.38 65 GLY A O 1
ATOM 504 N N . SER A 1 66 ? 1.414 21.938 -27 1 92.12 66 SER A N 1
ATOM 505 C CA . SER A 1 66 ? 1.748 20.531 -27.203 1 92.12 66 SER A CA 1
ATOM 506 C C . SER A 1 66 ? 1.483 19.719 -25.938 1 92.12 66 SER A C 1
ATOM 508 O O . SER A 1 66 ? 1.287 20.297 -24.859 1 92.12 66 SER A O 1
ATOM 510 N N . TRP A 1 67 ? 1.438 18.406 -26.141 1 95 67 TRP A N 1
ATOM 511 C CA . TRP A 1 67 ? 1.402 17.5 -25 1 95 67 TRP A CA 1
ATOM 512 C C . TRP A 1 67 ? 2.658 17.641 -24.156 1 95 67 TRP A C 1
ATOM 514 O O . TRP A 1 67 ? 3.715 18.031 -24.656 1 95 67 TRP A O 1
ATOM 524 N N . PRO A 1 68 ? 2.508 17.344 -22.844 1 95 68 PRO A N 1
ATOM 525 C CA . PRO A 1 68 ? 3.721 17.359 -22.031 1 95 68 PRO A CA 1
ATOM 526 C C . PRO A 1 68 ? 4.809 16.438 -22.562 1 95 68 PRO A C 1
ATOM 528 O O . PRO A 1 68 ? 4.508 15.336 -23.031 1 95 68 PRO A O 1
ATOM 531 N N . LYS A 1 69 ? 6.047 16.891 -22.484 1 93.81 69 LYS A N 1
ATOM 532 C CA . LYS A 1 69 ? 7.188 16.094 -22.906 1 93.81 69 LYS A CA 1
ATOM 533 C C . LYS A 1 69 ? 7.566 15.07 -21.844 1 93.81 69 LYS A C 1
ATOM 535 O O . LYS A 1 69 ? 7.004 15.078 -20.734 1 93.81 69 LYS A O 1
ATOM 540 N N . GLU A 1 70 ? 8.492 14.195 -22.125 1 93 70 GLU A N 1
ATOM 541 C CA . GLU A 1 70 ? 8.945 13.172 -21.188 1 93 70 GLU A CA 1
ATOM 542 C C . GLU A 1 70 ? 9.523 13.797 -19.922 1 93 70 GLU A C 1
ATOM 544 O O . GLU A 1 70 ? 9.227 13.352 -18.812 1 93 70 GLU A O 1
ATOM 549 N N . GLN A 1 71 ? 10.344 14.875 -20.203 1 95.19 71 GLN A N 1
ATOM 550 C CA . GLN A 1 71 ? 10.906 15.602 -19.062 1 95.19 71 GLN A CA 1
ATOM 551 C C . GLN A 1 71 ? 10.133 16.891 -18.797 1 95.19 71 GLN A C 1
ATOM 553 O O . GLN A 1 71 ? 10.711 17.969 -18.75 1 95.19 71 GLN A O 1
ATOM 558 N N . TRP A 1 72 ? 8.844 16.781 -18.578 1 95.5 72 TRP A N 1
ATOM 559 C CA . TRP A 1 72 ? 7.914 17.891 -18.391 1 95.5 72 TRP A CA 1
ATOM 560 C C . TRP A 1 72 ? 8.352 18.781 -17.234 1 95.5 72 TRP A C 1
ATOM 562 O O . TRP A 1 72 ? 8.047 19.984 -17.219 1 95.5 72 TRP A O 1
ATOM 572 N N . TRP A 1 73 ? 9.078 18.281 -16.203 1 95.38 73 TRP A N 1
ATOM 573 C CA . TRP A 1 73 ? 9.453 19.062 -15.023 1 95.38 73 TRP A CA 1
ATOM 574 C C . TRP A 1 73 ? 10.453 20.156 -15.383 1 95.38 73 TRP A C 1
ATOM 576 O O . TRP A 1 73 ? 10.617 21.125 -14.633 1 95.38 73 TRP A O 1
ATOM 586 N N . GLU A 1 74 ? 11.102 20.031 -16.5 1 93.25 74 GLU A N 1
ATOM 587 C CA . GLU A 1 74 ? 12.047 21.062 -16.938 1 93.25 74 GLU A CA 1
ATOM 588 C C . GLU A 1 74 ? 11.32 22.359 -17.297 1 93.25 74 GLU A C 1
ATOM 590 O O . GLU A 1 74 ? 11.922 23.438 -17.266 1 93.25 74 GLU A O 1
ATOM 595 N N . SER A 1 75 ? 10.023 22.281 -17.625 1 90.75 75 SER A N 1
ATOM 596 C CA . SER A 1 75 ? 9.25 23.453 -18 1 90.75 75 SER A CA 1
ATOM 597 C C . SER A 1 75 ? 9.016 24.359 -16.797 1 90.75 75 SER A C 1
ATOM 599 O O . SER A 1 75 ? 8.664 25.547 -16.953 1 90.75 75 SER A O 1
ATOM 601 N N . LEU A 1 76 ? 9.203 23.859 -15.57 1 92.19 76 LEU A N 1
ATOM 602 C CA . LEU A 1 76 ? 9.023 24.641 -14.359 1 92.19 76 LEU A CA 1
ATOM 603 C C . LEU A 1 76 ? 10.242 25.516 -14.094 1 92.19 76 LEU A C 1
ATOM 605 O O . LEU A 1 76 ? 10.203 26.406 -13.242 1 92.19 76 LEU A O 1
ATOM 609 N N . GLN A 1 77 ? 11.352 25.328 -14.797 1 90.88 77 GLN A N 1
ATOM 610 C CA . GLN A 1 77 ? 12.57 26.141 -14.758 1 90.88 77 GLN A CA 1
ATOM 611 C C . GLN A 1 77 ? 13.156 26.188 -13.352 1 90.88 77 GLN A C 1
ATOM 613 O O . GLN A 1 77 ? 13.453 27.266 -12.836 1 90.88 77 GLN A O 1
ATOM 618 N N . LEU A 1 78 ? 13.234 25.062 -12.758 1 93.12 78 LEU A N 1
ATOM 619 C CA . LEU A 1 78 ? 13.867 24.859 -11.461 1 93.12 78 LEU A CA 1
ATOM 620 C C . LEU A 1 78 ? 14.953 23.797 -11.547 1 93.12 78 LEU A C 1
ATOM 622 O O . LEU A 1 78 ? 14.672 22.609 -11.422 1 93.12 78 LEU A O 1
ATOM 626 N N . PRO A 1 79 ? 16.203 24.219 -11.758 1 91.56 79 PRO A N 1
ATOM 627 C CA . PRO A 1 79 ? 17.281 23.266 -12.031 1 91.56 79 PRO A CA 1
ATOM 628 C C . PRO A 1 79 ? 17.484 22.266 -10.898 1 91.56 79 PRO A C 1
ATOM 630 O O . PRO A 1 79 ? 17.766 21.078 -11.148 1 91.56 79 PRO A O 1
ATOM 633 N N . GLN A 1 80 ? 17.344 22.688 -9.727 1 93.69 80 GLN A N 1
ATOM 634 C CA . GLN A 1 80 ? 17.531 21.781 -8.602 1 93.69 80 GLN A CA 1
ATOM 635 C C . GLN A 1 80 ? 16.453 20.688 -8.609 1 93.69 80 GLN A C 1
ATOM 637 O O . GLN A 1 80 ? 16.734 19.531 -8.273 1 93.69 80 GLN A O 1
ATOM 642 N N . LEU A 1 81 ? 15.242 21.062 -8.977 1 95.81 81 LEU A N 1
ATOM 643 C CA . LEU A 1 81 ? 14.156 20.094 -9.094 1 95.81 81 LEU A CA 1
ATOM 644 C C . LEU A 1 81 ? 14.477 19.047 -10.148 1 95.81 81 LEU A C 1
ATOM 646 O O . LEU A 1 81 ? 14.203 17.859 -9.953 1 95.81 81 LEU A O 1
ATOM 650 N N . ASN A 1 82 ? 15.117 19.469 -11.25 1 96.38 82 ASN A N 1
ATOM 651 C CA . ASN A 1 82 ? 15.453 18.531 -12.328 1 96.38 82 ASN A CA 1
ATOM 652 C C . ASN A 1 82 ? 16.375 17.422 -11.844 1 96.38 82 ASN A C 1
ATOM 654 O O . ASN A 1 82 ? 16.156 16.25 -12.164 1 96.38 82 ASN A O 1
ATOM 658 N N . ALA A 1 83 ? 17.312 17.797 -11.062 1 95.69 83 ALA A N 1
ATOM 659 C CA . ALA A 1 83 ? 18.266 16.828 -10.547 1 95.69 83 ALA A CA 1
ATOM 660 C C . ALA A 1 83 ? 17.594 15.859 -9.578 1 95.69 83 ALA A C 1
ATOM 662 O O . ALA A 1 83 ? 17.891 14.664 -9.594 1 95.69 83 ALA A O 1
ATOM 663 N N . LEU A 1 84 ? 16.672 16.344 -8.75 1 97.38 84 LEU A N 1
ATOM 664 C CA . LEU A 1 84 ? 15.977 15.5 -7.777 1 97.38 84 LEU A CA 1
ATOM 665 C C . LEU A 1 84 ? 15.07 14.492 -8.477 1 97.38 84 LEU A C 1
ATOM 667 O O . LEU A 1 84 ? 15.039 13.32 -8.102 1 97.38 84 LEU A O 1
ATOM 671 N N . VAL A 1 85 ? 14.391 14.953 -9.484 1 97.94 85 VAL A N 1
ATOM 672 C CA . VAL A 1 85 ? 13.477 14.07 -10.203 1 97.94 85 VAL A CA 1
ATOM 673 C C . VAL A 1 85 ? 14.266 12.984 -10.93 1 97.94 85 VAL A C 1
ATOM 675 O O . VAL A 1 85 ? 13.906 11.805 -10.867 1 97.94 85 VAL A O 1
ATOM 678 N N . ALA A 1 86 ? 15.383 13.352 -11.57 1 96.75 86 ALA A N 1
ATOM 679 C CA . ALA A 1 86 ? 16.203 12.383 -12.273 1 96.75 86 ALA A CA 1
ATOM 680 C C . ALA A 1 86 ? 16.766 11.328 -11.32 1 96.75 86 ALA A C 1
ATOM 682 O O . ALA A 1 86 ? 16.703 10.125 -11.609 1 96.75 86 ALA A O 1
ATOM 683 N N . ALA A 1 87 ? 17.203 11.797 -10.188 1 96.19 87 ALA A N 1
ATOM 684 C CA . ALA A 1 87 ? 17.75 10.883 -9.18 1 96.19 87 ALA A CA 1
ATOM 685 C C . ALA A 1 87 ? 16.656 9.961 -8.641 1 96.19 87 ALA A C 1
ATOM 687 O O . ALA A 1 87 ? 16.891 8.766 -8.445 1 96.19 87 ALA A O 1
ATOM 688 N N . GLY A 1 88 ? 15.469 10.508 -8.359 1 96.75 88 GLY A N 1
ATOM 689 C CA . GLY A 1 88 ? 14.359 9.719 -7.852 1 96.75 88 GLY A CA 1
ATOM 690 C C . GLY A 1 88 ? 13.883 8.656 -8.828 1 96.75 88 GLY A C 1
ATOM 691 O O . GLY A 1 88 ? 13.609 7.52 -8.438 1 96.75 88 GLY A O 1
ATOM 692 N N . LEU A 1 89 ? 13.836 9 -10.109 1 97.06 89 LEU A N 1
ATOM 693 C CA . LEU A 1 89 ? 13.367 8.062 -11.125 1 97.06 89 LEU A CA 1
ATOM 694 C C . LEU A 1 89 ? 14.344 6.902 -11.289 1 97.06 89 LEU A C 1
ATOM 696 O O . LEU A 1 89 ? 13.953 5.805 -11.688 1 97.06 89 LEU A O 1
ATOM 700 N N . LYS A 1 90 ? 15.547 7.121 -10.906 1 94.94 90 LYS A N 1
ATOM 701 C CA . LYS A 1 90 ? 16.562 6.086 -11.031 1 94.94 90 LYS A CA 1
ATOM 702 C C . LYS A 1 90 ? 16.625 5.219 -9.773 1 94.94 90 LYS A C 1
ATOM 704 O O . LYS A 1 90 ? 16.75 3.998 -9.859 1 94.94 90 LYS A O 1
ATOM 709 N N . ALA A 1 91 ? 16.406 5.793 -8.609 1 92.94 91 ALA A N 1
ATOM 710 C CA . ALA A 1 91 ? 16.781 5.117 -7.367 1 92.94 91 ALA A CA 1
ATOM 711 C C . ALA A 1 91 ? 15.539 4.73 -6.559 1 92.94 91 ALA A C 1
ATOM 713 O O . ALA A 1 91 ? 15.633 3.953 -5.605 1 92.94 91 ALA A O 1
ATOM 714 N N . ASN A 1 92 ? 14.328 5.191 -6.875 1 94.44 92 ASN A N 1
ATOM 715 C CA . ASN A 1 92 ? 13.133 4.988 -6.062 1 94.44 92 ASN A CA 1
ATOM 716 C C . ASN A 1 92 ? 12.852 3.506 -5.836 1 94.44 92 ASN A C 1
ATOM 718 O O . ASN A 1 92 ? 12.734 2.738 -6.789 1 94.44 92 ASN A O 1
ATOM 722 N N . PRO A 1 93 ? 12.789 3.107 -4.582 1 91.06 93 PRO A N 1
ATOM 723 C CA . PRO A 1 93 ? 12.633 1.682 -4.285 1 91.06 93 PRO A CA 1
ATOM 724 C C . PRO A 1 93 ? 11.305 1.118 -4.789 1 91.06 93 PRO A C 1
ATOM 726 O O . PRO A 1 93 ? 11.242 -0.041 -5.207 1 91.06 93 PRO A O 1
ATOM 729 N N . ASP A 1 94 ? 10.258 1.894 -4.75 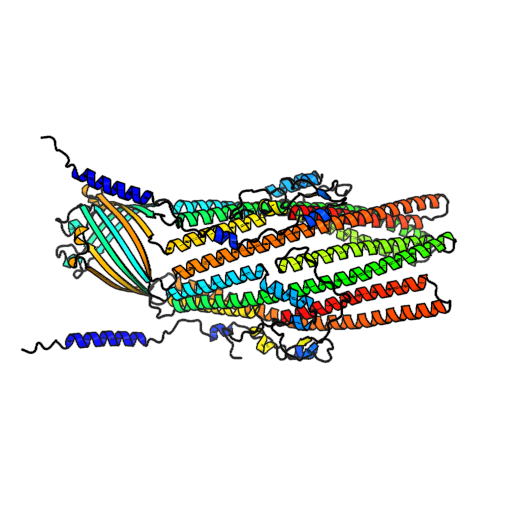1 93.25 94 ASP A N 1
ATOM 730 C CA . ASP A 1 94 ? 8.969 1.426 -5.238 1 93.25 94 ASP A CA 1
ATOM 731 C C . ASP A 1 94 ? 9.016 1.162 -6.742 1 93.25 94 ASP A C 1
ATOM 733 O O . ASP A 1 94 ? 8.398 0.209 -7.23 1 93.25 94 ASP A O 1
ATOM 737 N N . LEU A 1 95 ? 9.695 2.031 -7.477 1 96.31 95 LEU A N 1
ATOM 738 C CA . LEU A 1 95 ? 9.852 1.813 -8.906 1 96.31 95 LEU A CA 1
ATOM 739 C C . LEU A 1 95 ? 10.648 0.54 -9.18 1 96.31 95 LEU A C 1
ATOM 741 O O . LEU A 1 95 ? 10.344 -0.198 -10.117 1 96.31 95 LEU A O 1
ATOM 745 N N . ASN A 1 96 ? 11.617 0.283 -8.336 1 93.88 96 ASN A N 1
ATOM 746 C CA . ASN A 1 96 ? 12.406 -0.938 -8.492 1 93.88 96 ASN A CA 1
ATOM 747 C C . ASN A 1 96 ? 11.547 -2.184 -8.289 1 93.88 96 ASN A C 1
ATOM 749 O O . ASN A 1 96 ? 11.68 -3.162 -9.023 1 93.88 96 ASN A O 1
ATOM 753 N N . ALA A 1 97 ? 10.711 -2.131 -7.344 1 94.56 97 ALA A N 1
ATOM 754 C CA . ALA A 1 97 ? 9.805 -3.246 -7.098 1 94.56 97 ALA A CA 1
ATOM 755 C C . ALA A 1 97 ? 8.883 -3.473 -8.289 1 94.56 97 ALA A C 1
ATOM 757 O O . ALA A 1 97 ? 8.633 -4.617 -8.68 1 94.56 97 ALA A O 1
ATOM 758 N N . LEU A 1 98 ? 8.414 -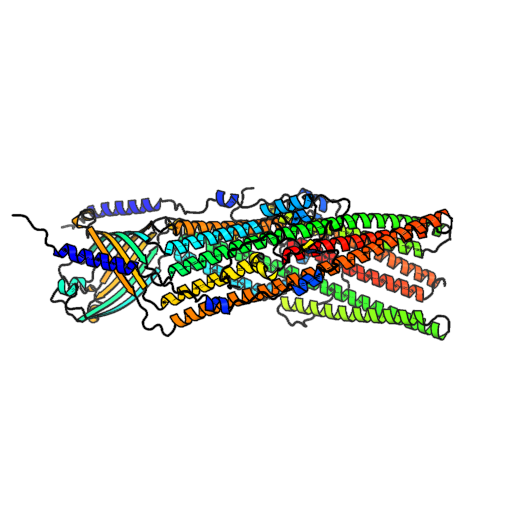2.379 -8.891 1 95.56 98 LEU A N 1
ATOM 759 C CA . LEU A 1 98 ? 7.523 -2.496 -10.039 1 95.56 98 LEU A CA 1
ATOM 760 C C . LEU A 1 98 ? 8.273 -3.002 -11.266 1 95.56 98 LEU A C 1
ATOM 762 O O . LEU A 1 98 ? 7.715 -3.727 -12.094 1 95.56 98 LEU A O 1
ATOM 766 N N . ARG A 1 99 ? 9.516 -2.635 -11.406 1 96.62 99 ARG A N 1
ATOM 767 C CA . ARG A 1 99 ? 10.35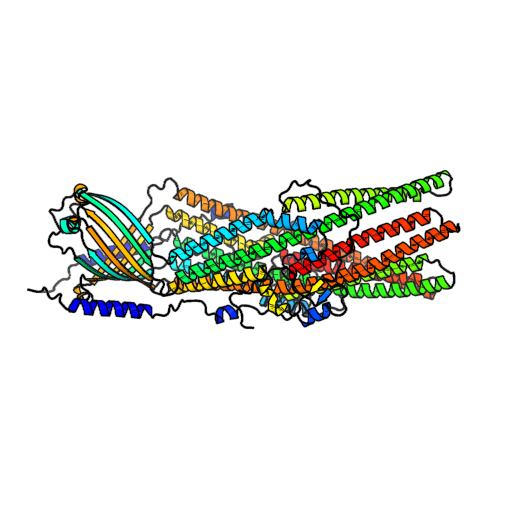2 -3.188 -12.469 1 96.62 99 ARG A CA 1
ATOM 768 C C . ARG A 1 99 ? 10.5 -4.699 -12.32 1 96.62 99 ARG A C 1
ATOM 770 O O . ARG A 1 99 ? 10.453 -5.434 -13.305 1 96.62 99 ARG A O 1
ATOM 777 N N . ALA A 1 100 ? 10.664 -5.133 -11.109 1 95.38 100 ALA A N 1
ATOM 778 C CA . ALA A 1 100 ? 10.758 -6.566 -10.852 1 95.38 100 ALA A CA 1
ATOM 779 C C . ALA A 1 100 ? 9.453 -7.273 -11.203 1 95.38 100 ALA A C 1
ATOM 781 O O . ALA A 1 100 ? 9.469 -8.375 -11.758 1 95.38 100 ALA A O 1
ATOM 782 N N . ARG A 1 101 ? 8.344 -6.703 -10.938 1 95.56 101 ARG A N 1
ATOM 783 C CA . ARG A 1 101 ? 7.047 -7.266 -11.305 1 95.56 101 ARG A CA 1
ATOM 784 C C . ARG A 1 101 ? 6.906 -7.383 -12.82 1 95.56 101 ARG A C 1
ATOM 786 O O . ARG A 1 101 ? 6.355 -8.367 -13.32 1 95.56 101 ARG A O 1
ATOM 793 N N . LEU A 1 102 ? 7.367 -6.324 -13.531 1 97 102 LEU A N 1
ATOM 794 C CA . LEU A 1 102 ? 7.371 -6.387 -14.992 1 97 102 LEU A CA 1
ATOM 795 C C . LEU A 1 102 ? 8.219 -7.555 -15.477 1 97 102 LEU A C 1
ATOM 797 O O . LEU A 1 102 ? 7.805 -8.305 -16.375 1 97 102 LEU A O 1
ATOM 801 N N . ASN A 1 103 ? 9.375 -7.754 -14.852 1 96.75 103 ASN A N 1
ATOM 802 C CA . ASN A 1 103 ? 10.227 -8.875 -15.234 1 96.75 103 ASN A CA 1
ATOM 803 C C . ASN A 1 103 ? 9.531 -10.211 -15.008 1 96.75 103 ASN A C 1
ATOM 805 O O . ASN A 1 103 ? 9.648 -11.125 -15.828 1 96.75 103 ASN A O 1
ATOM 809 N N . ALA A 1 104 ? 8.812 -10.336 -13.922 1 97.19 104 ALA A N 1
ATOM 810 C CA . ALA A 1 104 ? 8.047 -11.547 -13.664 1 97.19 104 ALA A CA 1
ATOM 811 C C . ALA A 1 104 ? 7.004 -11.789 -14.758 1 97.19 104 ALA A C 1
ATOM 813 O O . ALA A 1 104 ? 6.809 -12.922 -15.203 1 97.19 104 ALA A O 1
ATOM 814 N N . ALA A 1 105 ? 6.348 -10.727 -15.172 1 97.12 105 ALA A N 1
ATOM 815 C CA . ALA A 1 105 ? 5.336 -10.836 -16.219 1 97.12 105 ALA A CA 1
ATOM 816 C C . ALA A 1 105 ? 5.965 -11.227 -17.547 1 97.12 105 ALA A C 1
ATOM 818 O O . ALA A 1 105 ? 5.379 -11.992 -18.328 1 97.12 105 ALA A O 1
ATOM 819 N N . ILE A 1 106 ? 7.148 -10.68 -17.828 1 97.5 106 ILE A N 1
ATOM 820 C CA . ILE A 1 106 ? 7.891 -11.031 -19.047 1 97.5 106 ILE A CA 1
ATOM 821 C C . ILE A 1 106 ? 8.203 -12.531 -19.031 1 97.5 106 ILE A C 1
ATOM 823 O O . ILE A 1 106 ? 7.941 -13.227 -20.016 1 97.5 106 ILE A O 1
ATOM 827 N N . GLU A 1 107 ? 8.688 -13 -17.891 1 97.38 107 GLU A N 1
ATOM 828 C CA . GLU A 1 107 ? 9.031 -14.414 -17.797 1 97.38 107 GLU A CA 1
ATOM 829 C C . GLU A 1 107 ? 7.777 -15.281 -17.859 1 97.38 107 GLU A C 1
ATOM 831 O O . GLU A 1 107 ? 7.805 -16.375 -18.453 1 97.38 107 GLU A O 1
ATOM 836 N N . GLU A 1 108 ? 6.648 -14.844 -17.328 1 96.69 108 GLU A N 1
ATOM 837 C CA . GLU A 1 108 ? 5.387 -15.562 -17.438 1 96.69 108 GLU A CA 1
ATOM 838 C C . GLU A 1 108 ? 4.965 -15.719 -18.891 1 96.69 108 GLU A C 1
ATOM 840 O O . GLU A 1 108 ? 4.465 -16.781 -19.297 1 96.69 108 GLU A O 1
ATOM 845 N N . SER A 1 109 ? 5.148 -14.703 -19.719 1 97.25 109 SER A N 1
ATOM 846 C CA . SER A 1 109 ? 4.82 -14.789 -21.141 1 97.25 109 SER A CA 1
ATOM 847 C C . SER A 1 109 ? 5.695 -15.82 -21.844 1 97.25 109 SER A C 1
ATOM 849 O O . SER A 1 109 ? 5.234 -16.516 -22.75 1 97.25 109 SER A O 1
ATOM 851 N N . LYS A 1 110 ? 6.93 -15.977 -21.406 1 96.38 110 LYS A N 1
ATOM 852 C CA . LYS A 1 110 ? 7.824 -16.984 -21.969 1 96.38 110 LYS A CA 1
ATOM 853 C C . LYS A 1 110 ? 7.387 -18.391 -21.578 1 96.38 110 LYS A C 1
ATOM 855 O O . LYS A 1 110 ? 7.488 -19.312 -22.391 1 96.38 110 LYS A O 1
ATOM 860 N N . ILE A 1 111 ? 6.871 -18.547 -20.344 1 96.19 111 ILE A N 1
ATOM 861 C CA . ILE A 1 111 ? 6.355 -19.828 -19.891 1 96.19 111 ILE A CA 1
ATOM 862 C C . ILE A 1 111 ? 5.156 -20.234 -20.75 1 96.19 111 ILE A C 1
ATOM 864 O O . ILE A 1 111 ? 5.078 -21.375 -21.219 1 96.19 111 ILE A O 1
ATOM 868 N N . ARG A 1 112 ? 4.262 -19.297 -20.984 1 96 112 ARG A N 1
ATOM 869 C CA . ARG A 1 112 ? 3.076 -19.594 -21.781 1 96 112 ARG A CA 1
ATOM 870 C C . ARG A 1 112 ? 3.447 -19.844 -23.234 1 96 112 ARG A C 1
ATOM 872 O O . ARG A 1 112 ? 2.828 -20.688 -23.906 1 96 112 ARG A O 1
ATOM 879 N N . ARG A 1 113 ? 4.461 -19.188 -23.766 1 95.75 113 ARG A N 1
ATOM 880 C CA . ARG A 1 113 ? 4.941 -19.453 -25.125 1 95.75 113 ARG A CA 1
ATOM 881 C C . ARG A 1 113 ? 5.492 -20.859 -25.234 1 95.75 113 ARG A C 1
ATOM 883 O O . ARG A 1 113 ? 5.277 -21.531 -26.25 1 95.75 113 ARG A O 1
ATOM 890 N N . ALA A 1 114 ? 6.141 -21.281 -24.188 1 95.19 114 ALA A N 1
ATOM 891 C CA . ALA A 1 114 ? 6.762 -22.594 -24.188 1 95.19 114 ALA A CA 1
ATOM 892 C C . ALA A 1 114 ? 5.707 -23.703 -24.219 1 95.19 114 ALA A C 1
ATOM 894 O O . ALA A 1 114 ? 5.965 -24.812 -24.688 1 95.19 114 ALA A O 1
ATOM 895 N N . GLU A 1 115 ? 4.512 -23.422 -23.75 1 93.56 115 GLU A N 1
ATOM 896 C CA . GLU A 1 115 ? 3.422 -24.391 -23.766 1 93.56 115 GLU A CA 1
ATOM 897 C C . GLU A 1 115 ? 3.016 -24.75 -25.188 1 93.56 115 GLU A C 1
ATOM 899 O O . GLU A 1 115 ? 2.369 -25.766 -25.422 1 93.56 115 GLU A O 1
ATOM 904 N N . ARG A 1 116 ? 3.426 -23.922 -26.172 1 94.06 116 ARG A N 1
ATOM 905 C CA . ARG A 1 116 ? 3.059 -24.125 -27.578 1 94.06 116 ARG A CA 1
ATOM 906 C C . ARG A 1 116 ? 4.098 -24.984 -28.297 1 94.06 116 ARG A C 1
ATOM 908 O O . ARG A 1 116 ? 3.951 -25.281 -29.469 1 94.06 116 ARG A O 1
ATOM 915 N N . SER A 1 117 ? 5.105 -25.469 -27.562 1 93.62 117 SER A N 1
ATOM 916 C CA . SER A 1 117 ? 6.199 -26.25 -28.125 1 93.62 117 SER A CA 1
ATOM 917 C C . SER A 1 117 ? 6.191 -27.672 -27.578 1 93.62 117 SER A C 1
ATOM 919 O O . SER A 1 117 ? 5.613 -27.938 -26.531 1 93.62 117 SER A O 1
ATOM 921 N N . PRO A 1 118 ? 6.758 -28.688 -28.281 1 92.94 118 PRO A N 1
ATOM 922 C CA . PRO A 1 118 ? 6.883 -30.031 -27.719 1 92.94 118 PRO A CA 1
ATOM 923 C C . PRO A 1 118 ? 7.82 -30.094 -26.516 1 92.94 118 PRO A C 1
ATOM 925 O O . PRO A 1 118 ? 8.734 -29.281 -26.406 1 92.94 118 PRO A O 1
ATOM 928 N N . TRP A 1 119 ? 7.594 -31.078 -25.688 1 91.44 119 TRP A N 1
ATOM 929 C CA . TRP A 1 119 ? 8.469 -31.359 -24.562 1 91.44 119 TRP A CA 1
ATOM 930 C C . TRP A 1 119 ? 9.117 -32.719 -24.688 1 91.44 119 TRP A C 1
ATOM 932 O O . TRP A 1 119 ? 8.469 -33.688 -25.109 1 91.44 119 TRP A O 1
ATOM 942 N N . VAL A 1 120 ? 10.383 -32.812 -24.406 1 92.5 120 VAL A N 1
ATOM 943 C CA . VAL A 1 120 ? 11.133 -34.062 -24.469 1 92.5 120 VAL A CA 1
ATOM 944 C C . VAL A 1 120 ? 11.727 -34.375 -23.094 1 92.5 120 VAL A C 1
ATOM 946 O O . VAL A 1 120 ? 12.305 -33.5 -22.438 1 92.5 120 VAL A O 1
ATOM 949 N N . ARG A 1 121 ? 11.508 -35.625 -22.641 1 89.25 121 ARG A N 1
ATOM 950 C CA . ARG A 1 121 ? 12 -36.062 -21.344 1 89.25 121 ARG A CA 1
ATOM 951 C C . ARG A 1 121 ? 12.672 -37.406 -21.438 1 89.25 121 ARG A C 1
ATOM 953 O O . ARG A 1 121 ? 12.258 -38.25 -22.25 1 89.25 121 ARG A O 1
ATOM 960 N N . PHE A 1 122 ? 13.633 -37.656 -20.656 1 86.88 122 PHE A N 1
ATOM 961 C CA . PHE A 1 122 ? 14.242 -38.969 -20.453 1 86.88 122 PHE A CA 1
ATOM 962 C C . PHE A 1 122 ? 13.648 -39.656 -19.234 1 86.88 122 PHE A C 1
ATOM 964 O O . PHE A 1 122 ? 13.43 -39.031 -18.203 1 86.88 122 PHE A O 1
ATOM 971 N N . HIS A 1 123 ? 13.305 -40.875 -19.359 1 85.5 123 HIS A N 1
ATOM 972 C CA . HIS A 1 123 ? 12.789 -41.688 -18.266 1 85.5 123 HIS A CA 1
ATOM 973 C C . HIS A 1 123 ? 13.602 -42.969 -18.094 1 85.5 123 HIS A C 1
ATOM 975 O O . HIS A 1 123 ? 14.023 -43.562 -19.094 1 85.5 123 HIS A O 1
ATOM 981 N N . ALA A 1 124 ? 13.922 -43.312 -16.906 1 83.94 124 ALA A N 1
ATOM 982 C CA . ALA A 1 124 ? 14.492 -44.625 -16.547 1 83.94 124 ALA A CA 1
ATOM 983 C C . ALA A 1 124 ? 13.766 -45.219 -15.352 1 83.94 124 ALA A C 1
ATOM 985 O O . ALA A 1 124 ? 13.461 -44.531 -14.383 1 83.94 124 ALA A O 1
ATOM 986 N N . LYS A 1 125 ? 13.328 -46.438 -15.531 1 83.06 125 LYS A N 1
ATOM 987 C CA . LYS A 1 125 ? 12.656 -47.125 -14.422 1 83.06 125 LYS A CA 1
ATOM 988 C C . LYS A 1 125 ? 13 -48.594 -14.391 1 83.06 125 LYS A C 1
ATOM 990 O O . LYS A 1 125 ? 13.344 -49.188 -15.422 1 83.06 125 LYS A O 1
ATOM 995 N N . THR A 1 126 ? 12.977 -49.219 -13.227 1 82 126 THR A N 1
ATOM 996 C CA . THR A 1 126 ? 13.094 -50.656 -13 1 82 126 THR A CA 1
ATOM 997 C C . THR A 1 126 ? 11.883 -51.188 -12.234 1 82 126 THR A C 1
ATOM 999 O O . THR A 1 126 ? 11.375 -50.5 -11.328 1 82 126 THR A O 1
ATOM 1002 N N . ASN A 1 127 ? 11.234 -52.156 -12.797 1 80.94 127 ASN A N 1
ATOM 1003 C CA . ASN A 1 127 ? 10.109 -52.812 -12.133 1 80.94 127 ASN A CA 1
ATOM 1004 C C . ASN A 1 127 ? 10.5 -54.188 -11.578 1 80.94 127 ASN A C 1
ATOM 1006 O O . ASN A 1 127 ? 10.906 -55.062 -12.336 1 80.94 127 ASN A O 1
ATOM 1010 N N . GLU A 1 128 ? 10.461 -54.344 -10.281 1 78.81 128 GLU A N 1
ATOM 1011 C CA . GLU A 1 128 ? 10.531 -55.656 -9.633 1 78.81 128 GLU A CA 1
ATOM 1012 C C . GLU A 1 128 ? 9.148 -56.125 -9.203 1 78.81 128 GLU A C 1
ATOM 1014 O O . GLU A 1 128 ? 8.492 -55.5 -8.383 1 78.81 128 GLU A O 1
ATOM 1019 N N . GLN A 1 129 ? 8.711 -57.219 -9.836 1 83.06 129 GLN A N 1
ATOM 1020 C CA . GLN A 1 129 ? 7.32 -57.594 -9.617 1 83.06 129 GLN A CA 1
ATOM 1021 C C . GLN A 1 129 ? 7.215 -59.062 -9.227 1 83.06 129 GLN A C 1
ATOM 1023 O O . GLN A 1 129 ? 8 -59.906 -9.688 1 83.06 129 GLN A O 1
ATOM 1028 N N . TYR A 1 130 ? 6.402 -59.312 -8.258 1 77.94 130 TYR A N 1
ATOM 1029 C CA . TYR A 1 130 ? 5.891 -60.656 -7.949 1 77.94 130 TYR A CA 1
ATOM 1030 C C . TYR A 1 130 ? 4.453 -60.812 -8.422 1 77.94 130 TYR A C 1
ATOM 1032 O O . TYR A 1 130 ? 3.559 -60.094 -7.953 1 77.94 130 TYR A O 1
ATOM 1040 N N . ARG A 1 131 ? 4.223 -61.688 -9.461 1 82.88 131 ARG A N 1
ATOM 1041 C CA . ARG A 1 131 ? 2.926 -61.812 -10.117 1 82.88 131 ARG A CA 1
ATOM 1042 C C . ARG A 1 131 ? 2.068 -62.875 -9.414 1 82.88 131 ARG A C 1
ATOM 1044 O O . ARG A 1 131 ? 2.582 -63.906 -8.953 1 82.88 131 ARG A O 1
ATOM 1051 N N . SER A 1 132 ? 0.906 -62.469 -9.422 1 81 132 SER A N 1
ATOM 1052 C CA . SER A 1 132 ? -0.061 -63.406 -8.867 1 81 132 SER A CA 1
ATOM 1053 C C . SER A 1 132 ? -0.2 -64.625 -9.758 1 81 132 SER A C 1
ATOM 1055 O O . SER A 1 132 ? -0.225 -64.5 -10.984 1 81 132 SER A O 1
ATOM 1057 N N . LYS A 1 133 ? -0.309 -65.812 -9.086 1 79.06 133 LYS A N 1
ATOM 1058 C CA . LYS A 1 133 ? -0.55 -67.062 -9.82 1 79.06 133 LYS A CA 1
ATOM 1059 C C . LYS A 1 133 ? -1.957 -67.062 -10.414 1 79.06 133 LYS A C 1
ATOM 1061 O O . LYS A 1 133 ? -2.213 -67.75 -11.398 1 79.06 133 LYS A O 1
ATOM 1066 N N . ASN A 1 134 ? -2.756 -66.25 -9.734 1 72.81 134 ASN A N 1
ATOM 1067 C CA . ASN A 1 134 ? -4.148 -66.25 -10.18 1 72.81 134 ASN A CA 1
ATOM 1068 C C . ASN A 1 134 ? -4.441 -65 -11.023 1 72.81 134 ASN A C 1
ATOM 1070 O O . ASN A 1 134 ? -5.598 -64.688 -11.328 1 72.81 134 ASN A O 1
ATOM 1074 N N . GLY A 1 135 ? -3.332 -64.375 -11.438 1 76.88 135 GLY A N 1
ATOM 1075 C CA . GLY A 1 135 ? -3.512 -63.125 -12.172 1 76.88 135 GLY A CA 1
ATOM 1076 C C . GLY A 1 135 ? -3.607 -63.344 -13.672 1 76.88 135 GLY A C 1
ATOM 1077 O O . GLY A 1 135 ? -3.508 -64.438 -14.156 1 76.88 135 GLY A O 1
ATOM 1078 N N . LEU A 1 136 ? -3.768 -62.219 -14.344 1 72.62 136 LEU A N 1
ATOM 1079 C CA . LEU A 1 136 ? -4.023 -62.219 -15.781 1 72.62 136 LEU A CA 1
ATOM 1080 C C . LEU A 1 136 ? -2.824 -62.75 -16.547 1 72.62 136 LEU A C 1
ATOM 1082 O O . LEU A 1 136 ? -2.986 -63.5 -17.516 1 72.62 136 LEU A O 1
ATOM 1086 N N . TYR A 1 137 ? -1.604 -62.469 -16.141 1 74 137 TYR A N 1
ATOM 1087 C CA . TYR A 1 137 ? -0.411 -62.875 -16.875 1 74 137 TYR A CA 1
ATOM 1088 C C . TYR A 1 137 ? -0.277 -64.375 -16.859 1 74 137 TYR A C 1
ATOM 1090 O O . TYR A 1 137 ? 0.035 -65 -17.875 1 74 137 TYR A O 1
ATOM 1098 N N . ARG A 1 138 ? -0.508 -64.938 -15.711 1 73.25 138 ARG A N 1
ATOM 1099 C CA . ARG A 1 138 ? -0.414 -66.375 -15.602 1 73.25 138 ARG A CA 1
ATOM 1100 C C . ARG A 1 138 ? -1.559 -67.062 -16.344 1 73.25 138 ARG A C 1
ATOM 1102 O O . ARG A 1 138 ? -1.384 -68.125 -16.891 1 73.25 138 ARG A O 1
ATOM 1109 N N . ALA A 1 139 ? -2.641 -66.312 -16.344 1 69.75 139 ALA A N 1
ATOM 1110 C CA . ALA A 1 139 ? -3.768 -66.875 -17.109 1 69.75 139 ALA A CA 1
ATOM 1111 C C . ALA A 1 139 ? -3.447 -66.875 -18.609 1 69.75 139 ALA A C 1
ATOM 1113 O O . ALA A 1 139 ? -3.891 -67.812 -19.312 1 69.75 139 ALA A O 1
ATOM 1114 N N . LEU A 1 140 ? -2.672 -65.938 -19.047 1 73.69 140 LEU A N 1
ATOM 1115 C CA . LEU A 1 140 ? -2.328 -65.812 -20.453 1 73.69 140 LEU A CA 1
ATOM 1116 C C . LEU A 1 140 ? -1.225 -66.812 -20.812 1 73.69 140 LEU A C 1
ATOM 1118 O O . LEU A 1 140 ? -1.256 -67.438 -21.891 1 73.69 140 LEU A O 1
ATOM 1122 N N . ASN A 1 141 ? -0.221 -66.938 -19.953 1 73.56 141 ASN A N 1
ATOM 1123 C CA . ASN A 1 141 ? 0.887 -67.875 -20.125 1 73.56 141 ASN A CA 1
ATOM 1124 C C . ASN A 1 141 ? 1.327 -68.5 -18.812 1 73.56 141 ASN A C 1
ATOM 1126 O O . ASN A 1 141 ? 2.061 -67.875 -18.047 1 73.56 141 ASN A O 1
ATOM 1130 N N . PRO A 1 142 ? 0.892 -69.688 -18.547 1 71.75 142 PRO A N 1
ATOM 1131 C CA . PRO A 1 142 ? 1.205 -70.312 -17.266 1 71.75 142 PRO A CA 1
ATOM 1132 C C . PRO A 1 142 ? 2.707 -70.5 -17.047 1 71.75 142 PRO A C 1
ATOM 1134 O O . PRO A 1 142 ? 3.143 -70.75 -15.914 1 71.75 142 PRO A O 1
ATOM 1137 N N . ASN A 1 143 ? 3.539 -70.375 -18.094 1 74.69 143 ASN A N 1
ATOM 1138 C CA . ASN A 1 143 ? 4.973 -70.625 -17.953 1 74.69 143 ASN A CA 1
ATOM 1139 C C . ASN A 1 143 ? 5.727 -69.312 -17.609 1 74.69 143 ASN A C 1
ATOM 1141 O O . ASN A 1 143 ? 6.945 -69.375 -17.422 1 74.69 143 ASN A O 1
ATOM 1145 N N . ILE A 1 144 ? 4.941 -68.312 -17.469 1 75.44 144 ILE A N 1
ATOM 1146 C CA . ILE A 1 144 ? 5.598 -67.062 -17.141 1 75.44 144 ILE A CA 1
ATOM 1147 C C . ILE A 1 144 ? 6.055 -67.062 -15.68 1 75.44 144 ILE A C 1
ATOM 1149 O O . ILE A 1 144 ? 5.289 -67.438 -14.789 1 75.44 144 ILE A O 1
ATOM 1153 N N . PRO A 1 145 ? 7.387 -66.812 -15.383 1 76.25 145 PRO A N 1
ATOM 1154 C CA . PRO A 1 145 ? 7.859 -66.75 -14 1 76.25 145 PRO A CA 1
ATOM 1155 C C . PRO A 1 145 ? 7.082 -65.812 -13.125 1 76.25 145 PRO A C 1
ATOM 1157 O O . PRO A 1 145 ? 6.641 -64.75 -13.602 1 76.25 145 PRO A O 1
ATOM 1160 N N . LEU A 1 146 ? 6.895 -66.25 -11.836 1 78.69 146 LEU A N 1
ATOM 1161 C CA . LEU A 1 146 ? 6.188 -65.375 -10.883 1 78.69 146 LEU A CA 1
ATOM 1162 C C . LEU A 1 146 ? 7.016 -64.125 -10.539 1 78.69 146 LEU A C 1
ATOM 1164 O O . LEU A 1 146 ? 6.465 -63.031 -10.359 1 78.69 146 LEU A O 1
ATOM 1168 N N . ASP A 1 147 ? 8.383 -64.375 -10.398 1 79.56 147 ASP A N 1
ATOM 1169 C CA . ASP A 1 147 ? 9.273 -63.25 -10.195 1 79.56 147 ASP A CA 1
ATOM 1170 C C . ASP A 1 147 ? 9.633 -62.562 -11.523 1 79.56 147 ASP A C 1
ATOM 1172 O O . ASP A 1 147 ? 9.961 -63.25 -12.492 1 79.56 147 ASP A O 1
ATOM 1176 N N . GLY A 1 148 ? 9.344 -61.344 -11.656 1 77.94 148 GLY A N 1
ATOM 1177 C CA . GLY A 1 148 ? 9.648 -60.625 -12.875 1 77.94 148 GLY A CA 1
ATOM 1178 C C . GLY A 1 148 ? 10.453 -59.375 -12.641 1 77.94 148 GLY A C 1
ATOM 1179 O O . GLY A 1 148 ? 10.312 -58.719 -11.602 1 77.94 148 GLY A O 1
ATOM 1180 N N . HIS A 1 149 ? 11.523 -59.125 -13.453 1 78.75 149 HIS A N 1
ATOM 1181 C CA . HIS A 1 149 ? 12.336 -57.906 -13.5 1 78.75 149 HIS A CA 1
ATOM 1182 C C . HIS A 1 149 ? 12.25 -57.25 -14.859 1 78.75 149 HIS A C 1
ATOM 1184 O O . HIS A 1 149 ? 12.234 -57.938 -15.891 1 78.75 149 HIS A O 1
ATOM 1190 N N . GLU A 1 150 ? 11.906 -55.969 -14.836 1 79.94 150 GLU A N 1
ATOM 1191 C CA . GLU A 1 150 ? 11.867 -55.219 -16.078 1 79.94 150 GLU A CA 1
ATOM 1192 C C . GLU A 1 150 ? 12.586 -53.875 -15.945 1 79.94 150 GLU A C 1
ATOM 1194 O O . GLU A 1 150 ? 12.43 -53.188 -14.938 1 79.94 150 GLU A O 1
ATOM 1199 N N . VAL A 1 151 ? 13.5 -53.562 -16.844 1 80.75 151 VAL A N 1
ATOM 1200 C CA . VAL A 1 151 ? 14.203 -52.281 -16.891 1 80.75 151 VAL A CA 1
ATOM 1201 C C . VAL A 1 151 ? 13.82 -51.531 -18.172 1 80.75 151 VAL A C 1
ATOM 1203 O O . VAL A 1 151 ? 13.734 -52.125 -19.25 1 80.75 151 VAL A O 1
ATOM 1206 N N . ASP A 1 152 ? 13.5 -50.344 -18.016 1 83.88 152 ASP A N 1
ATOM 1207 C CA . ASP A 1 152 ? 13.023 -49.5 -19.125 1 83.88 152 ASP A CA 1
ATOM 1208 C C . ASP A 1 152 ? 13.727 -48.156 -19.156 1 83.88 152 ASP A C 1
ATOM 1210 O O . ASP A 1 152 ? 13.727 -47.438 -18.156 1 83.88 152 ASP A O 1
ATOM 1214 N N . PHE A 1 153 ? 14.445 -47.812 -20.266 1 85.94 153 PHE A N 1
ATOM 1215 C CA . PHE A 1 153 ? 14.969 -46.5 -20.594 1 85.94 153 PHE A CA 1
ATOM 1216 C C . PHE A 1 153 ? 14.273 -45.906 -21.812 1 85.94 153 PHE A C 1
ATOM 1218 O O . PHE A 1 153 ? 14.234 -46.562 -22.875 1 85.94 153 PHE A O 1
ATOM 1225 N N . ASN A 1 154 ? 13.711 -44.75 -21.688 1 86.69 154 ASN A N 1
ATOM 1226 C CA . ASN A 1 154 ? 13.078 -44.188 -22.875 1 86.69 154 ASN A CA 1
ATOM 1227 C C . ASN A 1 154 ? 13.141 -42.656 -22.875 1 86.69 154 ASN A C 1
ATOM 1229 O O . ASN A 1 154 ? 13.398 -42.062 -21.828 1 86.69 154 ASN A O 1
ATOM 1233 N N . VAL A 1 155 ? 13.062 -42.062 -24.016 1 88.19 155 VAL A N 1
ATOM 1234 C CA . VAL A 1 155 ? 12.852 -40.625 -24.25 1 88.19 155 VAL A CA 1
ATOM 1235 C C . VAL A 1 155 ? 11.422 -40.406 -24.719 1 88.19 155 VAL A C 1
ATOM 1237 O O . VAL A 1 155 ? 10.945 -41.062 -25.641 1 88.19 155 VAL A O 1
ATOM 1240 N N . SER A 1 156 ? 10.789 -39.531 -23.969 1 90 156 SER A N 1
ATOM 1241 C CA . SER A 1 156 ? 9.406 -39.25 -24.328 1 90 156 SER A CA 1
ATOM 1242 C C . SER A 1 156 ? 9.273 -37.875 -25 1 90 156 SER A C 1
ATOM 1244 O O . SER A 1 156 ? 10.055 -36.969 -24.719 1 90 156 SER A O 1
ATOM 1246 N N . PHE A 1 157 ? 8.438 -37.812 -25.953 1 89.81 157 PHE A N 1
ATOM 1247 C CA . PHE A 1 157 ? 8.031 -36.625 -26.688 1 89.81 157 PHE A CA 1
ATOM 1248 C C . PHE A 1 157 ? 6.543 -36.344 -26.5 1 89.81 157 PHE A C 1
ATOM 1250 O O . PHE A 1 157 ? 5.715 -37.25 -26.703 1 89.81 157 PHE A O 1
ATOM 1257 N N . ASN A 1 158 ? 6.207 -35.156 -26.016 1 91 158 ASN A N 1
ATOM 1258 C CA . ASN A 1 158 ? 4.812 -34.75 -25.859 1 91 158 ASN A CA 1
ATOM 1259 C C . ASN A 1 158 ? 4.527 -33.406 -26.562 1 91 158 ASN A C 1
ATOM 1261 O O . ASN A 1 158 ? 5.266 -32.438 -26.375 1 91 158 ASN A O 1
ATOM 1265 N N . TYR A 1 159 ? 3.479 -33.344 -27.375 1 92.5 159 TYR A N 1
ATOM 1266 C CA . TYR A 1 159 ? 3.092 -32.125 -28.109 1 92.5 159 TYR A CA 1
ATOM 1267 C C . TYR A 1 159 ? 1.575 -32 -28.188 1 92.5 159 TYR A C 1
ATOM 1269 O O . TYR A 1 159 ? 0.875 -32.969 -28.453 1 92.5 159 TYR A O 1
ATOM 1277 N N . GLU A 1 160 ? 1.121 -30.812 -27.891 1 92.44 160 GLU A N 1
ATOM 1278 C CA . GLU A 1 160 ? -0.296 -30.484 -28.031 1 92.44 160 GLU A CA 1
ATOM 1279 C C . GLU A 1 160 ? -0.548 -29.641 -29.281 1 92.44 160 GLU A C 1
ATOM 1281 O O . GLU A 1 160 ? -0.046 -28.516 -29.375 1 92.44 160 GLU A O 1
ATOM 1286 N N . PHE A 1 161 ? -1.321 -30.219 -30.172 1 92.5 161 PHE A N 1
ATOM 1287 C CA . PHE A 1 161 ? -1.696 -29.422 -31.344 1 92.5 161 PHE A CA 1
ATOM 1288 C C . PHE A 1 161 ? -2.672 -28.312 -30.953 1 92.5 161 PHE A C 1
ATOM 1290 O O . PHE A 1 161 ? -3.564 -28.531 -30.125 1 92.5 161 PHE A O 1
ATOM 1297 N N . ASP A 1 162 ? -2.5 -27.141 -31.516 1 93.94 162 ASP A N 1
ATOM 1298 C CA . ASP A 1 162 ? -3.293 -25.969 -31.141 1 93.94 162 ASP A CA 1
ATOM 1299 C C . ASP A 1 162 ? -4.184 -25.5 -32.281 1 93.94 162 ASP A C 1
ATOM 1301 O O . ASP A 1 162 ? -4.176 -24.328 -32.656 1 93.94 162 ASP A O 1
ATOM 1305 N N . PHE A 1 163 ? -5.023 -26.312 -32.719 1 92.5 163 PHE A N 1
ATOM 1306 C CA . PHE A 1 163 ? -5.852 -26.062 -33.906 1 92.5 163 PHE A CA 1
ATOM 1307 C C . PHE A 1 163 ? -6.891 -24.984 -33.594 1 92.5 163 PHE A C 1
ATOM 1309 O O . PHE A 1 163 ? -7.266 -24.219 -34.5 1 92.5 163 PHE A O 1
ATOM 1316 N N . TRP A 1 164 ? -7.27 -24.953 -32.344 1 93.12 164 TRP A N 1
ATOM 1317 C CA . TRP A 1 164 ? -8.367 -24.047 -31.984 1 93.12 164 TRP A CA 1
ATOM 1318 C C . TRP A 1 164 ? -7.836 -22.797 -31.297 1 93.12 164 TRP A C 1
ATOM 1320 O O . TRP A 1 164 ? -8.609 -21.906 -30.906 1 93.12 164 TRP A O 1
ATOM 1330 N N . GLY A 1 165 ? -6.543 -22.734 -31 1 94.31 165 GLY A N 1
ATOM 1331 C CA . GLY A 1 165 ? -5.918 -21.531 -30.484 1 94.31 165 GLY A CA 1
ATOM 1332 C C . GLY A 1 165 ? -5.98 -21.438 -28.969 1 94.31 165 GLY A C 1
ATOM 1333 O O . GLY A 1 165 ? -5.957 -20.344 -28.406 1 94.31 165 GLY A O 1
ATOM 1334 N N . LYS A 1 166 ? -6.141 -22.547 -28.25 1 95.25 166 LYS A N 1
ATOM 1335 C CA . LYS A 1 166 ? -6.172 -22.547 -26.797 1 95.25 166 LYS A CA 1
ATOM 1336 C C . LYS A 1 166 ? -4.867 -21.984 -26.219 1 95.25 166 LYS A C 1
ATOM 1338 O O . LYS A 1 166 ? -4.879 -21.016 -25.453 1 95.25 166 LYS A O 1
ATOM 1343 N N . TYR A 1 167 ? -3.727 -22.5 -26.672 1 95.56 167 TYR A N 1
ATOM 1344 C CA . TYR A 1 167 ? -2.424 -22.125 -26.141 1 95.56 167 TYR A CA 1
ATOM 1345 C C . TYR A 1 167 ? -1.956 -20.797 -26.719 1 95.56 167 TYR A C 1
ATOM 1347 O O . TYR A 1 167 ? -1.276 -20.031 -26.031 1 95.56 167 TYR A O 1
ATOM 1355 N N . TYR A 1 168 ? -2.309 -20.547 -27.938 1 95.31 168 TYR A N 1
ATOM 1356 C CA . TYR A 1 168 ? -2.029 -19.234 -28.516 1 95.31 168 TYR A CA 1
ATOM 1357 C C . TYR A 1 168 ? -2.719 -18.141 -27.719 1 95.31 168 TYR A C 1
ATOM 1359 O O . TYR A 1 168 ? -2.094 -17.141 -27.359 1 95.31 168 TYR A O 1
ATOM 1367 N N . ASN A 1 169 ? -4.008 -18.391 -27.391 1 95.75 169 ASN A N 1
ATOM 1368 C CA . ASN A 1 169 ? -4.766 -17.406 -26.625 1 95.75 169 ASN A CA 1
ATOM 1369 C C . ASN A 1 169 ? -4.211 -17.25 -25.203 1 95.75 169 ASN A C 1
ATOM 1371 O O . ASN A 1 169 ? -4.191 -16.141 -24.656 1 95.75 169 ASN A O 1
ATOM 1375 N N . ARG A 1 170 ? -3.768 -18.297 -24.594 1 96.44 170 ARG A N 1
ATOM 1376 C CA . ARG A 1 170 ? -3.141 -18.203 -23.281 1 96.44 170 ARG A CA 1
ATOM 1377 C C . ARG A 1 170 ? -1.853 -17.391 -23.344 1 96.44 170 ARG A C 1
ATOM 1379 O O . ARG A 1 170 ? -1.558 -16.625 -22.422 1 96.44 170 ARG A O 1
ATOM 1386 N N . PHE A 1 171 ? -1.062 -17.594 -24.453 1 96.75 171 PHE A N 1
ATOM 1387 C CA . PHE A 1 171 ? 0.151 -16.812 -24.656 1 96.75 171 PHE A CA 1
ATOM 1388 C C . PHE A 1 171 ? -0.184 -15.336 -24.859 1 96.75 171 PHE A C 1
ATOM 1390 O O . PHE A 1 171 ? 0.419 -14.469 -24.219 1 96.75 171 PHE A O 1
ATOM 1397 N N . GLN A 1 172 ? -1.178 -15.078 -25.625 1 96.12 172 GLN A N 1
ATOM 1398 C CA . GLN A 1 172 ? -1.579 -13.695 -25.875 1 96.12 172 GLN A CA 1
ATOM 1399 C C . GLN A 1 172 ? -2.133 -13.047 -24.609 1 96.12 172 GLN A C 1
ATOM 1401 O O . GLN A 1 172 ? -1.951 -11.844 -24.391 1 96.12 172 GLN A O 1
ATOM 1406 N N . GLU A 1 173 ? -2.865 -13.828 -23.719 1 97 173 GLU A N 1
ATOM 1407 C CA . GLU A 1 173 ? -3.281 -13.336 -22.422 1 97 173 GLU A CA 1
ATOM 1408 C C . GLU A 1 173 ? -2.086 -12.852 -21.609 1 97 173 GLU A C 1
ATOM 1410 O O . GLU A 1 173 ? -2.105 -11.742 -21.062 1 97 173 GLU A O 1
ATOM 1415 N N . ALA A 1 174 ? -1.017 -13.648 -21.562 1 97.88 174 ALA A N 1
ATOM 1416 C CA . ALA A 1 174 ? 0.182 -13.305 -20.812 1 97.88 174 ALA A CA 1
ATOM 1417 C C . ALA A 1 174 ? 0.871 -12.07 -21.391 1 97.88 174 ALA A C 1
ATOM 1419 O O . ALA A 1 174 ? 1.386 -11.234 -20.656 1 97.88 174 ALA A O 1
ATOM 1420 N N . VAL A 1 175 ? 0.91 -11.977 -22.766 1 97.12 175 VAL A N 1
ATOM 1421 C CA . VAL A 1 175 ? 1.477 -10.812 -23.438 1 97.12 175 VAL A CA 1
ATOM 1422 C C . VAL A 1 175 ? 0.683 -9.562 -23.062 1 97.12 175 VAL A C 1
ATOM 1424 O O . VAL A 1 175 ? 1.263 -8.508 -22.797 1 97.12 175 VAL A O 1
ATOM 1427 N N . GLY A 1 176 ? -0.626 -9.719 -23.031 1 96.88 176 GLY A N 1
ATOM 1428 C CA . GLY A 1 176 ? -1.465 -8.602 -22.609 1 96.88 176 GLY A CA 1
ATOM 1429 C C . GLY A 1 176 ? -1.156 -8.117 -21.203 1 96.88 176 GLY A C 1
ATOM 1430 O O . GLY A 1 176 ? -1.062 -6.914 -20.969 1 96.88 176 GLY A O 1
ATOM 1431 N N . TYR A 1 177 ? -0.985 -9.031 -20.281 1 97.12 177 TYR A N 1
ATOM 1432 C CA . TYR A 1 177 ? -0.656 -8.664 -18.906 1 97.12 177 TYR A CA 1
ATOM 1433 C C . TYR A 1 177 ? 0.738 -8.055 -18.828 1 97.12 177 TYR A C 1
ATOM 1435 O O . TYR A 1 177 ? 0.983 -7.156 -18.016 1 97.12 177 TYR A O 1
ATOM 1443 N N . LYS A 1 178 ? 1.701 -8.516 -19.672 1 97.75 178 LYS A N 1
ATOM 1444 C CA . LYS A 1 178 ? 3.021 -7.898 -19.75 1 97.75 178 LYS A CA 1
ATOM 1445 C C . LYS A 1 178 ? 2.922 -6.438 -20.172 1 97.75 178 LYS A C 1
ATOM 1447 O O . LYS A 1 178 ? 3.531 -5.562 -19.562 1 97.75 178 LYS A O 1
ATOM 1452 N N . LYS A 1 179 ? 2.125 -6.211 -21.188 1 97.56 179 LYS A N 1
ATOM 1453 C CA . LYS A 1 179 ? 1.946 -4.848 -21.688 1 97.56 179 LYS A CA 1
ATOM 1454 C C . LYS A 1 179 ? 1.246 -3.977 -20.641 1 97.56 179 LYS A C 1
ATOM 1456 O O . LYS A 1 179 ? 1.574 -2.799 -20.5 1 97.56 179 LYS A O 1
ATOM 1461 N N . ALA A 1 180 ? 0.26 -4.539 -19.906 1 97.62 180 ALA A N 1
ATOM 1462 C CA . ALA A 1 180 ? -0.396 -3.82 -18.828 1 97.62 180 ALA A CA 1
ATOM 1463 C C . ALA A 1 180 ? 0.608 -3.42 -17.75 1 97.62 180 ALA A C 1
ATOM 1465 O O . ALA A 1 180 ? 0.567 -2.299 -17.234 1 97.62 180 ALA A O 1
ATOM 1466 N N . LYS A 1 181 ? 1.549 -4.301 -17.422 1 97.94 181 LYS A N 1
ATOM 1467 C CA . LYS A 1 181 ? 2.557 -4.023 -16.406 1 97.94 181 LYS A CA 1
ATOM 1468 C C . LYS A 1 181 ? 3.529 -2.943 -16.875 1 97.94 181 LYS A C 1
ATOM 1470 O O . LYS A 1 181 ? 4.016 -2.146 -16.062 1 97.94 181 LYS A O 1
ATOM 1475 N N . GLU A 1 182 ? 3.838 -2.926 -18.188 1 97.56 182 GLU A N 1
ATOM 1476 C CA . GLU A 1 182 ? 4.652 -1.853 -18.75 1 97.56 182 GLU A CA 1
ATOM 1477 C C . GLU A 1 182 ? 3.986 -0.493 -18.547 1 97.56 182 GLU A C 1
ATOM 1479 O O . GLU A 1 182 ? 4.641 0.469 -18.141 1 97.56 182 GLU A O 1
ATOM 1484 N N . ALA A 1 183 ? 2.711 -0.452 -18.797 1 97.75 183 ALA A N 1
ATOM 1485 C CA . ALA A 1 183 ? 1.958 0.787 -18.625 1 97.75 183 ALA A CA 1
ATOM 1486 C C . ALA A 1 183 ? 1.871 1.171 -17.156 1 97.75 183 ALA A C 1
ATOM 1488 O O . ALA A 1 183 ? 1.95 2.352 -16.797 1 97.75 183 ALA A O 1
ATOM 1489 N N . GLU A 1 184 ? 1.738 0.229 -16.297 1 97.5 184 GLU A N 1
ATOM 1490 C CA . GLU A 1 184 ? 1.702 0.483 -14.852 1 97.5 184 GLU A CA 1
ATOM 1491 C C . GLU A 1 184 ? 3.018 1.085 -14.367 1 97.5 184 GLU A C 1
ATOM 1493 O O . GLU A 1 184 ? 3.021 1.96 -13.5 1 97.5 184 GLU A O 1
ATOM 1498 N N . LEU A 1 185 ? 4.113 0.564 -14.891 1 97.5 185 LEU A N 1
ATOM 1499 C CA . LEU A 1 185 ? 5.41 1.128 -14.547 1 97.5 185 LEU A CA 1
ATOM 1500 C C . LEU A 1 185 ? 5.512 2.58 -15 1 97.5 185 LEU A C 1
ATOM 1502 O O . LEU A 1 185 ? 6.027 3.43 -14.266 1 97.5 185 LEU A O 1
ATOM 1506 N N . ALA A 1 186 ? 4.988 2.854 -16.156 1 97.69 186 ALA A N 1
ATOM 1507 C CA . ALA A 1 186 ? 4.988 4.223 -16.672 1 97.69 186 ALA A CA 1
ATOM 1508 C C . ALA A 1 186 ? 4.145 5.133 -15.773 1 97.69 186 ALA A C 1
ATOM 1510 O O . ALA A 1 186 ? 4.527 6.273 -15.508 1 97.69 186 ALA A O 1
ATOM 1511 N N . GLU A 1 187 ? 2.975 4.684 -15.336 1 97.44 187 GLU A N 1
ATOM 1512 C CA . GLU A 1 187 ? 2.131 5.438 -14.414 1 97.44 187 GLU A CA 1
ATOM 1513 C C . GLU A 1 187 ? 2.865 5.738 -13.109 1 97.44 187 GLU A C 1
ATOM 1515 O O . GLU A 1 187 ? 2.805 6.859 -12.602 1 97.44 187 GLU A O 1
ATOM 1520 N N . ALA A 1 188 ? 3.539 4.734 -12.594 1 97.5 188 ALA A N 1
ATOM 1521 C CA . ALA A 1 188 ? 4.27 4.902 -11.344 1 97.5 188 ALA A CA 1
ATOM 1522 C C . ALA A 1 188 ? 5.402 5.91 -11.5 1 97.5 188 ALA A C 1
ATOM 1524 O O . ALA A 1 188 ? 5.691 6.68 -10.578 1 97.5 188 ALA A O 1
ATOM 1525 N N . ARG A 1 189 ? 6.07 5.891 -12.602 1 97.75 189 ARG A N 1
ATOM 1526 C CA . ARG A 1 189 ? 7.121 6.863 -12.898 1 97.75 189 ARG A CA 1
ATOM 1527 C C . ARG A 1 189 ? 6.566 8.281 -12.898 1 97.75 189 ARG A C 1
ATOM 1529 O O . ARG A 1 189 ?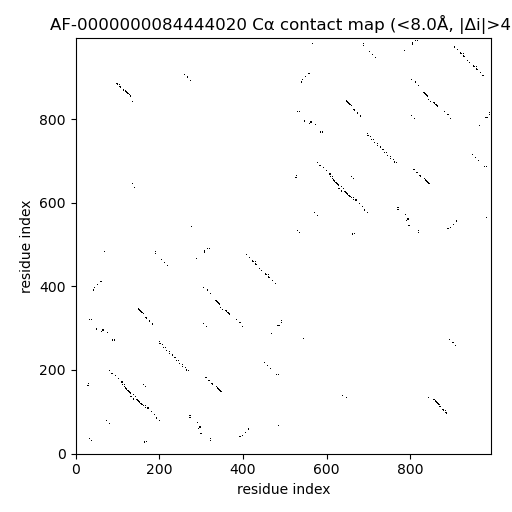 7.164 9.188 -12.312 1 97.75 189 ARG A O 1
ATOM 1536 N N . LEU A 1 190 ? 5.43 8.461 -13.539 1 98 190 LEU A N 1
ATOM 1537 C CA . LEU A 1 190 ? 4.773 9.758 -13.578 1 98 190 LEU A CA 1
ATOM 1538 C C . LEU A 1 190 ? 4.391 10.211 -12.172 1 98 190 LEU A C 1
ATOM 1540 O O . LEU A 1 190 ? 4.688 11.344 -11.781 1 98 190 LEU A O 1
ATOM 1544 N N . LEU A 1 191 ? 3.773 9.297 -11.414 1 97.81 191 LEU A N 1
ATOM 1545 C CA . LEU A 1 191 ? 3.338 9.617 -10.055 1 97.81 191 LEU A CA 1
ATOM 1546 C C . LEU A 1 191 ? 4.531 9.961 -9.172 1 97.81 191 LEU A C 1
ATOM 1548 O O . LEU A 1 191 ? 4.449 10.867 -8.336 1 97.81 191 LEU A O 1
ATOM 1552 N N . THR A 1 192 ? 5.641 9.266 -9.344 1 97.94 192 THR A N 1
ATOM 1553 C CA . THR A 1 192 ? 6.848 9.523 -8.562 1 97.94 192 THR A CA 1
ATOM 1554 C C . THR A 1 192 ? 7.418 10.898 -8.883 1 97.94 192 THR A C 1
ATOM 1556 O O . THR A 1 192 ? 7.738 11.672 -7.98 1 97.94 192 THR A O 1
ATOM 1559 N N . ALA A 1 193 ? 7.484 11.227 -10.141 1 98.31 193 ALA A N 1
ATOM 1560 C CA . ALA A 1 193 ? 7.992 12.531 -10.562 1 98.31 193 ALA A CA 1
ATOM 1561 C C . ALA A 1 193 ? 7.105 13.656 -10.031 1 98.31 193 ALA A C 1
ATOM 1563 O O . ALA A 1 193 ? 7.605 14.672 -9.539 1 98.31 193 ALA A O 1
ATOM 1564 N N . VAL A 1 194 ? 5.793 13.484 -10.086 1 98.38 194 VAL A N 1
ATOM 1565 C CA . VAL A 1 194 ? 4.84 14.484 -9.609 1 98.38 194 VAL A CA 1
ATOM 1566 C C . VAL A 1 194 ? 4.973 14.641 -8.094 1 98.38 194 VAL A C 1
ATOM 1568 O O . VAL A 1 194 ? 4.977 15.758 -7.578 1 98.38 194 VAL A O 1
ATOM 1571 N N . SER A 1 195 ? 5.145 13.531 -7.41 1 98.31 195 SER A N 1
ATOM 1572 C CA . SER A 1 195 ? 5.25 13.562 -5.957 1 98.31 195 SER A CA 1
ATOM 1573 C C . SER A 1 195 ? 6.523 14.266 -5.512 1 98.31 195 SER A C 1
ATOM 1575 O O . SER A 1 195 ? 6.492 15.109 -4.605 1 98.31 195 SER A O 1
ATOM 1577 N N . ILE A 1 196 ? 7.633 13.961 -6.164 1 98.25 196 ILE A N 1
ATOM 1578 C CA . ILE A 1 196 ? 8.883 14.633 -5.84 1 98.25 196 ILE A CA 1
ATOM 1579 C C . ILE A 1 196 ? 8.742 16.125 -6.086 1 98.25 196 ILE A C 1
ATOM 1581 O O . ILE A 1 196 ? 9.148 16.938 -5.25 1 98.25 196 ILE A O 1
ATOM 1585 N N . SER A 1 197 ? 8.125 16.5 -7.168 1 98.31 197 SER A N 1
ATOM 1586 C CA . SER A 1 197 ? 7.926 17.906 -7.504 1 98.31 197 SER A CA 1
ATOM 1587 C C . SER A 1 197 ? 7.043 18.594 -6.477 1 98.31 197 SER A C 1
ATOM 1589 O O . SER A 1 197 ? 7.352 19.719 -6.039 1 98.31 197 SER A O 1
ATOM 1591 N N . GLU A 1 198 ? 5.977 17.938 -6.086 1 98.31 198 GLU A N 1
ATOM 1592 C CA . GLU A 1 198 ? 5.043 18.5 -5.109 1 98.31 198 GLU A CA 1
ATOM 1593 C C . GLU A 1 198 ? 5.738 18.766 -3.777 1 98.31 198 GLU A C 1
ATOM 1595 O O . GLU A 1 198 ? 5.625 19.859 -3.229 1 98.31 198 GLU A O 1
ATOM 1600 N N . TYR A 1 199 ? 6.461 17.812 -3.318 1 97.94 199 TYR A N 1
ATOM 1601 C CA . TYR A 1 199 ? 7.086 17.969 -2.01 1 97.94 199 TYR A CA 1
ATOM 1602 C C . TYR A 1 199 ? 8.258 18.938 -2.074 1 97.94 199 TYR A C 1
ATOM 1604 O O . TYR A 1 199 ? 8.516 19.672 -1.113 1 97.94 199 TYR A O 1
ATOM 1612 N N . TYR A 1 200 ? 8.961 19.047 -3.229 1 97.5 200 TYR A N 1
ATOM 1613 C CA . TYR A 1 200 ? 10 20.047 -3.408 1 97.5 200 TYR A CA 1
ATOM 1614 C C . TYR A 1 200 ? 9.422 21.453 -3.34 1 97.5 200 TYR A C 1
ATOM 1616 O O . TYR A 1 200 ? 9.977 22.328 -2.668 1 97.5 200 TYR A O 1
ATOM 1624 N N . LEU A 1 201 ? 8.297 21.625 -3.994 1 97.94 201 LEU A N 1
ATOM 1625 C CA . LEU A 1 201 ? 7.656 22.938 -4.02 1 97.94 201 LEU A CA 1
ATOM 1626 C C . LEU A 1 201 ? 7.113 23.312 -2.643 1 97.94 201 LEU A C 1
ATOM 1628 O O . LEU A 1 201 ? 7.227 24.453 -2.213 1 97.94 201 LEU A O 1
ATOM 1632 N N . LYS A 1 202 ? 6.57 22.359 -1.938 1 97.88 202 LYS A N 1
ATOM 1633 C CA . LYS A 1 202 ? 6.121 22.578 -0.567 1 97.88 202 LYS A CA 1
ATOM 1634 C C . LYS A 1 202 ? 7.293 22.938 0.344 1 97.88 202 LYS A C 1
ATOM 1636 O O . LYS A 1 202 ? 7.172 23.797 1.215 1 97.88 202 LYS A O 1
ATOM 1641 N N . TYR A 1 203 ? 8.414 22.266 0.108 1 97.56 203 TYR A N 1
ATOM 1642 C CA . TYR A 1 203 ? 9.633 22.578 0.841 1 97.56 203 TYR A CA 1
ATOM 1643 C C . TYR A 1 203 ? 10.07 24.016 0.609 1 97.56 203 TYR A C 1
ATOM 1645 O O . TYR A 1 203 ? 10.359 24.75 1.561 1 97.56 203 TYR A O 1
ATOM 1653 N N . GLN A 1 204 ? 10.078 24.469 -0.632 1 97.38 204 GLN A N 1
ATOM 1654 C CA . GLN A 1 204 ? 10.484 25.828 -0.967 1 97.38 204 GLN A CA 1
ATOM 1655 C C . GLN A 1 204 ? 9.531 26.859 -0.365 1 97.38 204 GLN A C 1
ATOM 1657 O O . GLN A 1 204 ? 9.961 27.891 0.13 1 97.38 204 GLN A O 1
ATOM 1662 N N . ALA A 1 205 ? 8.219 26.547 -0.42 1 97.5 205 ALA A N 1
ATOM 1663 C CA . ALA A 1 205 ? 7.23 27.422 0.187 1 97.5 205 ALA A CA 1
ATOM 1664 C C . ALA A 1 205 ? 7.453 27.547 1.692 1 97.5 205 ALA A C 1
ATOM 1666 O O . ALA A 1 205 ? 7.398 28.656 2.246 1 97.5 205 ALA A O 1
ATOM 1667 N N . ALA A 1 206 ? 7.762 26.438 2.312 1 97 206 ALA A N 1
ATOM 1668 C CA . ALA A 1 206 ? 8.016 26.453 3.752 1 97 206 ALA A CA 1
ATOM 1669 C C . ALA A 1 206 ? 9.258 27.266 4.086 1 97 206 ALA A C 1
ATOM 1671 O O . ALA A 1 206 ? 9.258 28.031 5.059 1 97 206 ALA A O 1
ATOM 1672 N N . VAL A 1 207 ? 10.273 27.219 3.295 1 96.75 207 VAL A N 1
ATOM 1673 C CA . VAL A 1 207 ? 11.5 27.984 3.49 1 96.75 207 VAL A CA 1
ATOM 1674 C C . VAL A 1 207 ? 11.203 29.469 3.379 1 96.75 207 VAL A C 1
ATOM 1676 O O . VAL A 1 207 ? 11.641 30.266 4.219 1 96.75 207 VAL A O 1
ATOM 1679 N N . SER A 1 208 ? 10.461 29.828 2.373 1 97.12 208 SER A N 1
ATOM 1680 C CA . SER A 1 208 ? 10.109 31.234 2.154 1 97.12 208 SER A CA 1
ATOM 1681 C C . SER A 1 208 ? 9.242 31.766 3.291 1 97.12 208 SER A C 1
ATOM 1683 O O . SER A 1 208 ? 9.492 32.875 3.803 1 97.12 208 SER A O 1
ATOM 1685 N N . LYS A 1 209 ? 8.273 31 3.711 1 97.31 209 LYS A N 1
ATOM 1686 C CA . LYS A 1 209 ? 7.395 31.406 4.797 1 97.31 209 LYS A CA 1
ATOM 1687 C C . LYS A 1 209 ? 8.164 31.516 6.113 1 97.31 209 LYS A C 1
ATOM 1689 O O . LYS A 1 209 ? 7.859 32.375 6.941 1 97.31 209 LYS A O 1
ATOM 1694 N N . LEU A 1 210 ? 9.125 30.641 6.281 1 96.5 210 LEU A N 1
ATOM 1695 C CA . LEU A 1 210 ? 9.961 30.688 7.477 1 96.5 210 LEU A CA 1
ATOM 1696 C C . LEU A 1 210 ? 10.75 32 7.539 1 96.5 210 LEU A C 1
ATOM 1698 O O . LEU A 1 210 ? 10.758 32.656 8.57 1 96.5 210 LEU A O 1
ATOM 1702 N N . ALA A 1 211 ? 11.367 32.406 6.457 1 96.88 211 ALA A N 1
ATOM 1703 C CA . ALA A 1 211 ? 12.141 33.625 6.398 1 96.88 211 ALA A CA 1
ATOM 1704 C C . ALA A 1 211 ? 11.25 34.844 6.656 1 96.88 211 ALA A C 1
ATOM 1706 O O . ALA A 1 211 ? 11.625 35.75 7.406 1 96.88 211 ALA A O 1
ATOM 1707 N N . LEU A 1 212 ? 10.039 34.812 6.082 1 97.62 212 LEU A N 1
ATOM 1708 C CA . LEU A 1 212 ? 9.102 35.938 6.246 1 97.62 212 LEU A CA 1
ATOM 1709 C C . LEU A 1 212 ? 8.578 36 7.68 1 97.62 212 LEU A C 1
ATOM 1711 O O . LEU A 1 212 ? 8.445 37.094 8.242 1 97.62 212 LEU A O 1
ATOM 1715 N N . SER A 1 213 ? 8.328 34.875 8.266 1 97.44 213 SER A N 1
ATOM 1716 C CA . SER A 1 213 ? 7.84 34.812 9.641 1 97.44 213 SER A CA 1
ATOM 1717 C C . SER A 1 213 ? 8.914 35.281 10.625 1 97.44 213 SER A C 1
ATOM 1719 O O . SER A 1 213 ? 8.609 35.906 11.641 1 97.44 213 SER A O 1
ATOM 1721 N N . GLN A 1 214 ? 10.156 35 10.336 1 97.44 214 GLN A N 1
ATOM 1722 C CA . GLN A 1 214 ? 11.258 35.469 11.164 1 97.44 214 GLN A CA 1
ATOM 1723 C C . GLN A 1 214 ? 11.375 37 11.102 1 97.44 214 GLN A C 1
ATOM 1725 O O . GLN A 1 214 ? 11.617 37.656 12.125 1 97.44 214 GLN A O 1
ATOM 1730 N N . ARG A 1 215 ? 11.18 37.562 9.977 1 97.69 215 ARG A N 1
ATOM 1731 C CA . ARG A 1 215 ? 11.164 39 9.828 1 97.69 215 ARG A CA 1
ATOM 1732 C C . ARG A 1 215 ? 10 39.625 10.594 1 97.69 215 ARG A C 1
ATOM 1734 O O . ARG A 1 215 ? 10.148 40.656 11.234 1 97.69 215 ARG A O 1
ATOM 1741 N N . LEU A 1 216 ? 8.875 38.938 10.484 1 97.81 216 LEU A N 1
ATOM 1742 C CA . LEU A 1 216 ? 7.699 39.406 11.211 1 97.81 216 LEU A CA 1
ATOM 1743 C C . LEU A 1 216 ? 7.957 39.406 12.711 1 97.81 216 LEU A C 1
ATOM 1745 O O . LEU A 1 216 ? 7.59 40.375 13.406 1 97.81 216 LEU A O 1
ATOM 1749 N N . ARG A 1 217 ? 8.602 38.406 13.18 1 96.88 217 ARG A N 1
ATOM 1750 C CA . ARG A 1 217 ? 8.906 38.312 14.602 1 96.88 217 ARG A CA 1
ATOM 1751 C C . ARG A 1 217 ? 9.844 39.438 15.016 1 96.88 217 ARG A C 1
ATOM 1753 O O . ARG A 1 217 ? 9.695 40.031 16.109 1 96.88 217 ARG A O 1
ATOM 1760 N N . LEU A 1 218 ? 10.789 39.812 14.227 1 97.94 218 LEU A N 1
ATOM 1761 C CA . LEU A 1 218 ? 11.719 40.906 14.5 1 97.94 218 LEU A CA 1
ATOM 1762 C C . LEU A 1 218 ? 10.984 42.25 14.57 1 97.94 218 LEU A C 1
ATOM 1764 O O . LEU A 1 218 ? 11.281 43.094 15.422 1 97.94 218 LEU A O 1
ATOM 1768 N N . ILE A 1 219 ? 10.039 42.438 13.648 1 98.12 219 ILE A N 1
ATOM 1769 C CA . ILE A 1 219 ? 9.25 43.656 13.648 1 98.12 219 ILE A CA 1
ATOM 1770 C C . ILE A 1 219 ? 8.43 43.75 14.93 1 98.12 219 ILE A C 1
ATOM 1772 O O . ILE A 1 219 ? 8.352 44.812 15.555 1 98.12 219 ILE A O 1
ATOM 1776 N N . LEU A 1 220 ? 7.875 42.656 15.305 1 96.88 220 LEU A N 1
ATOM 1777 C CA . LEU A 1 220 ? 7.082 42.625 16.531 1 96.88 220 LEU A CA 1
ATOM 1778 C C . LEU A 1 220 ? 7.953 42.875 17.75 1 96.88 220 LEU A C 1
ATOM 1780 O O . LEU A 1 220 ? 7.508 43.531 18.703 1 96.88 220 LEU A O 1
ATOM 1784 N N . GLN A 1 221 ? 9.18 42.438 17.719 1 97.06 221 GLN A N 1
ATOM 1785 C CA . GLN A 1 221 ? 10.125 42.688 18.797 1 97.06 221 GLN A CA 1
ATOM 1786 C C . GLN A 1 221 ? 10.43 44.188 18.922 1 97.06 221 GLN A C 1
ATOM 1788 O O . GLN A 1 221 ? 10.453 44.719 20.031 1 97.06 221 GLN A O 1
ATOM 1793 N N . LYS A 1 222 ? 10.648 44.844 17.844 1 97.88 222 LYS A N 1
ATOM 1794 C CA . LYS A 1 222 ? 10.898 46.281 17.844 1 97.88 222 LYS A CA 1
ATOM 1795 C C . LYS A 1 222 ? 9.664 47.031 18.297 1 97.88 222 LYS A C 1
ATOM 1797 O O . LYS A 1 222 ? 9.781 48.031 19.031 1 97.88 222 LYS A O 1
ATOM 1802 N N . GLU A 1 223 ? 8.523 46.594 17.797 1 96.94 223 GLU A N 1
ATOM 1803 C CA . GLU A 1 223 ? 7.266 47.219 18.203 1 96.94 223 GLU A CA 1
ATOM 1804 C C . GLU A 1 223 ? 7.043 47.094 19.703 1 96.94 223 GLU A C 1
ATOM 1806 O O . GLU A 1 223 ? 6.648 48.062 20.359 1 96.94 223 GLU A O 1
ATOM 1811 N N . GLU A 1 224 ? 7.367 45.938 20.219 1 95.62 224 GLU A N 1
ATOM 1812 C CA . GLU A 1 224 ? 7.25 45.719 21.672 1 95.62 224 GLU A CA 1
ATOM 1813 C C . GLU A 1 224 ? 8.188 46.625 22.438 1 95.62 224 GLU A C 1
ATOM 1815 O O . GLU A 1 224 ? 7.801 47.219 23.453 1 95.62 224 GLU A O 1
ATOM 1820 N N . ALA A 1 225 ? 9.398 46.844 22 1 97.19 225 ALA A N 1
ATOM 1821 C CA . ALA A 1 225 ? 10.391 47.688 22.656 1 97.19 225 ALA A CA 1
ATOM 1822 C C . ALA A 1 225 ? 9.922 49.156 22.672 1 97.19 225 ALA A C 1
ATOM 1824 O O . ALA A 1 225 ? 10.039 49.812 23.703 1 97.19 225 ALA A O 1
ATOM 1825 N N . LEU A 1 226 ? 9.406 49.562 21.547 1 97 226 LEU A N 1
ATOM 1826 C CA . LEU A 1 226 ? 8.922 50.938 21.453 1 97 226 LEU A CA 1
ATOM 1827 C C . LEU A 1 226 ? 7.734 51.156 22.375 1 97 226 LEU A C 1
ATOM 1829 O O . LEU A 1 226 ? 7.656 52.188 23.062 1 97 226 LEU A O 1
ATOM 1833 N N . GLN A 1 227 ? 6.848 50.219 22.391 1 94.81 227 GLN A N 1
ATOM 1834 C CA . GLN A 1 227 ? 5.668 50.344 23.234 1 94.81 227 GLN A CA 1
ATOM 1835 C C . GLN A 1 227 ? 6.051 50.312 24.719 1 94.81 227 GLN A C 1
ATOM 1837 O O . GLN A 1 227 ? 5.418 50.969 25.547 1 94.81 227 GLN A O 1
ATOM 1842 N N . THR A 1 228 ? 7.125 49.656 25.062 1 95.31 228 THR A N 1
ATOM 1843 C CA . THR A 1 228 ? 7.633 49.625 26.422 1 95.31 228 THR A CA 1
ATOM 1844 C C . THR A 1 228 ? 8.195 50.969 26.828 1 95.31 228 THR A C 1
ATOM 1846 O O . THR A 1 228 ? 8.008 51.406 27.969 1 95.31 228 THR A O 1
ATOM 1849 N N . ILE A 1 229 ? 8.883 51.594 25.953 1 95.88 229 ILE A N 1
ATOM 1850 C CA . ILE A 1 229 ? 9.414 52.938 26.203 1 95.88 229 ILE A CA 1
ATOM 1851 C C . ILE A 1 229 ? 8.266 53.906 26.453 1 95.88 229 ILE A C 1
ATOM 1853 O O . ILE A 1 229 ? 8.32 54.719 27.391 1 95.88 229 ILE A O 1
ATOM 1857 N N . LEU A 1 230 ? 7.199 53.844 25.656 1 93.31 230 LEU A N 1
ATOM 1858 C CA . LEU A 1 230 ? 6.047 54.719 25.797 1 93.31 230 LEU A CA 1
ATOM 1859 C C . LEU A 1 230 ? 5.344 54.5 27.141 1 93.31 230 LEU A C 1
ATOM 1861 O O . LEU A 1 230 ? 4.898 55.438 27.781 1 93.31 230 LEU A O 1
ATOM 1865 N N . LEU A 1 231 ? 5.312 53.25 27.5 1 90.69 231 LEU A N 1
ATOM 1866 C CA . LEU A 1 231 ? 4.723 52.906 28.781 1 90.69 231 LEU A CA 1
ATOM 1867 C C . LEU A 1 231 ? 5.535 53.5 29.938 1 90.69 231 LEU A C 1
ATOM 1869 O O . LEU A 1 231 ? 4.973 54.094 30.859 1 90.69 231 LEU A O 1
ATOM 1873 N N . ASN A 1 232 ? 6.77 53.406 29.844 1 94.31 232 ASN A N 1
ATOM 1874 C CA . ASN A 1 232 ? 7.648 53.906 30.906 1 94.31 232 ASN A CA 1
ATOM 1875 C C . ASN A 1 232 ? 7.609 55.438 31.016 1 94.31 232 ASN A C 1
ATOM 1877 O O . ASN A 1 232 ? 7.84 55.969 32.094 1 94.31 232 ASN A O 1
ATOM 1881 N N . LYS A 1 233 ? 7.23 56.031 29.953 1 94.56 233 LYS A N 1
ATOM 1882 C CA . LYS A 1 233 ? 7.113 57.469 29.938 1 94.56 233 LYS A CA 1
ATOM 1883 C C . LYS A 1 233 ? 5.68 57.938 30.219 1 94.56 233 LYS A C 1
ATOM 1885 O O . LYS A 1 233 ? 5.352 59.094 30.078 1 94.56 233 LYS A O 1
ATOM 1890 N N . ASN A 1 234 ? 4.766 56.906 30.484 1 91.69 234 ASN A N 1
ATOM 1891 C CA . ASN A 1 234 ? 3.359 57.125 30.797 1 91.69 234 ASN A CA 1
ATOM 1892 C C . ASN A 1 234 ? 2.602 57.75 29.625 1 91.69 234 ASN A C 1
ATOM 1894 O O . ASN A 1 234 ? 1.72 58.594 29.828 1 91.69 234 ASN A O 1
ATOM 1898 N N . LEU A 1 235 ? 3.004 57.375 28.469 1 87.25 235 LEU A N 1
ATOM 1899 C CA . LEU A 1 235 ? 2.377 57.906 27.266 1 87.25 235 LEU A CA 1
ATOM 1900 C C . LEU A 1 235 ? 1.414 56.875 26.672 1 87.25 235 LEU A C 1
ATOM 1902 O O . LEU A 1 235 ? 0.657 57.219 25.75 1 87.25 235 LEU A O 1
ATOM 1906 N N . ASP A 1 236 ? 1.49 55.688 27.109 1 85.38 236 ASP A N 1
ATOM 1907 C CA . ASP A 1 236 ? 0.6 54.625 26.641 1 85.38 236 ASP A CA 1
ATOM 1908 C C . ASP A 1 236 ? 0.312 53.625 27.766 1 85.38 236 ASP A C 1
ATOM 1910 O O . ASP A 1 236 ? 0.867 53.719 28.859 1 85.38 236 ASP A O 1
ATOM 1914 N N . SER A 1 237 ? -0.668 52.812 27.5 1 82.62 237 SER A N 1
ATOM 1915 C CA . SER A 1 237 ? -1.067 51.844 28.5 1 82.62 237 SER A CA 1
ATOM 1916 C C . SER A 1 237 ? -0.287 50.531 28.344 1 82.62 237 SER A C 1
ATOM 1918 O O . SER A 1 237 ? 0.511 50.406 27.406 1 82.62 237 SER A O 1
ATOM 1920 N N . GLU A 1 238 ? -0.497 49.719 29.312 1 82.75 238 GLU A N 1
ATOM 1921 C CA . GLU A 1 238 ? 0.195 48.438 29.344 1 82.75 238 GLU A CA 1
ATOM 1922 C C . GLU A 1 238 ? -0.364 47.5 28.281 1 82.75 238 GLU A C 1
ATOM 1924 O O . GLU A 1 238 ? 0.31 46.531 27.859 1 82.75 238 GLU A O 1
ATOM 1929 N N . PHE A 1 239 ? -1.515 47.719 27.766 1 76.38 239 PHE A N 1
ATOM 1930 C CA . PHE A 1 239 ? -2.234 46.812 26.891 1 76.38 239 PHE A CA 1
ATOM 1931 C C . PHE A 1 239 ? -1.495 46.625 25.562 1 76.38 239 PHE A C 1
ATOM 1933 O O . PHE A 1 239 ? -1.265 45.5 25.125 1 76.38 239 PHE A O 1
ATOM 1940 N N . PRO A 1 240 ? -1.04 47.656 24.891 1 83.88 240 PRO A N 1
ATOM 1941 C CA . PRO A 1 240 ? -0.346 47.469 23.625 1 83.88 240 PRO A CA 1
ATOM 1942 C C . PRO A 1 240 ? 0.925 46.656 23.75 1 83.88 240 PRO A C 1
ATOM 1944 O O . PRO A 1 240 ? 1.256 45.875 22.859 1 83.88 240 PRO A O 1
ATOM 1947 N N . VAL A 1 241 ? 1.654 46.75 24.828 1 88.62 241 VAL A N 1
ATOM 1948 C CA . VAL A 1 241 ? 2.871 45.969 25.062 1 88.62 241 VAL A CA 1
ATOM 1949 C C . VAL A 1 241 ? 2.527 44.5 25.188 1 88.62 241 VAL A C 1
ATOM 1951 O O . VAL A 1 241 ? 3.166 43.656 24.562 1 88.62 241 VAL A O 1
ATOM 1954 N N . LEU A 1 242 ? 1.481 44.25 25.922 1 81.38 242 LEU A N 1
ATOM 1955 C CA . LEU A 1 242 ? 1.076 42.875 26.156 1 81.38 242 LEU A CA 1
ATOM 1956 C C . LEU A 1 242 ? 0.562 42.219 24.859 1 81.38 242 LEU A C 1
ATOM 1958 O O . LEU A 1 242 ? 0.867 41.062 24.562 1 81.38 242 LEU A O 1
ATOM 1962 N N . ASP A 1 243 ? -0.183 42.906 24.094 1 81.44 243 ASP A N 1
ATOM 1963 C CA . ASP A 1 243 ? -0.734 42.438 22.844 1 81.44 243 ASP A CA 1
ATOM 1964 C C . ASP A 1 243 ? 0.377 42.094 21.844 1 81.44 243 ASP A C 1
ATOM 1966 O O . ASP A 1 243 ? 0.357 41.031 21.219 1 81.44 243 ASP A O 1
ATOM 1970 N N . THR A 1 244 ? 1.289 42.938 21.734 1 88.38 244 THR A N 1
ATOM 1971 C CA . THR A 1 244 ? 2.396 42.75 20.797 1 88.38 244 THR A CA 1
ATOM 1972 C C . THR A 1 244 ? 3.268 41.562 21.25 1 88.38 244 THR A C 1
ATOM 1974 O O . THR A 1 244 ? 3.768 40.812 20.422 1 88.38 244 THR A O 1
ATOM 1977 N N . ARG A 1 245 ? 3.434 41.438 22.516 1 86.69 245 ARG A N 1
ATOM 1978 C CA . ARG A 1 245 ? 4.18 40.312 23.047 1 86.69 245 ARG A CA 1
ATOM 1979 C C . ARG A 1 245 ? 3.494 39 22.688 1 86.69 245 ARG A C 1
ATOM 1981 O O . ARG A 1 245 ? 4.152 38.031 22.297 1 86.69 245 ARG A O 1
ATOM 1988 N N . LEU A 1 246 ? 2.211 38.969 22.797 1 81.38 246 LEU A N 1
ATOM 1989 C CA . LEU A 1 246 ? 1.446 37.781 22.453 1 81.38 246 LEU A CA 1
ATOM 1990 C C . LEU A 1 246 ? 1.562 37.469 20.953 1 81.38 246 LEU A C 1
ATOM 1992 O O . LEU A 1 246 ? 1.685 36.312 20.578 1 81.38 246 LEU A O 1
ATOM 1996 N N . GLN A 1 247 ? 1.454 38.438 20.141 1 87 247 GLN A N 1
ATOM 1997 C CA . GLN A 1 247 ? 1.627 38.281 18.703 1 87 247 GLN A CA 1
ATOM 1998 C C . GLN A 1 247 ? 3.008 37.719 18.391 1 87 247 GLN A C 1
ATOM 2000 O O . GLN A 1 247 ? 3.139 36.812 17.562 1 87 247 GLN A O 1
ATOM 2005 N N . LYS A 1 248 ? 3.984 38.25 19.047 1 91.56 248 LYS A N 1
ATOM 2006 C CA . LYS A 1 248 ? 5.359 37.812 18.844 1 91.56 248 LYS A CA 1
ATOM 2007 C C . LYS A 1 248 ? 5.504 36.312 19.156 1 91.56 248 LYS A C 1
ATOM 2009 O O . LYS A 1 248 ? 6.117 35.562 18.406 1 91.56 248 LYS A O 1
ATOM 2014 N N . GLU A 1 249 ? 4.895 35.938 20.234 1 84.75 249 GLU A N 1
ATOM 2015 C CA . GLU A 1 249 ? 4.969 34.531 20.641 1 84.75 249 GLU A CA 1
ATOM 2016 C C . GLU A 1 249 ? 4.191 33.625 19.672 1 84.75 249 GLU A C 1
ATOM 2018 O O . GLU A 1 249 ? 4.609 32.5 19.391 1 84.75 249 GLU A O 1
ATOM 2023 N N . SER A 1 250 ? 3.029 34.094 19.219 1 85 250 SER A N 1
ATOM 2024 C CA . SER A 1 250 ? 2.254 33.375 18.219 1 85 250 SER A CA 1
ATOM 2025 C C . SER A 1 250 ? 3.059 33.156 16.938 1 85 250 SER A C 1
ATOM 2027 O O . SER A 1 250 ? 3.035 32.062 16.375 1 85 250 SER A O 1
ATOM 2029 N N . VAL A 1 251 ? 3.73 34.125 16.531 1 91.56 251 VAL A N 1
ATOM 2030 C CA . VAL A 1 251 ? 4.578 34 15.352 1 91.56 251 VAL A CA 1
ATOM 2031 C C . VAL A 1 251 ? 5.723 33.031 15.633 1 91.56 251 VAL A C 1
ATOM 2033 O O . VAL A 1 251 ? 6.145 32.281 14.75 1 91.56 251 VAL A O 1
ATOM 2036 N N . GLY A 1 252 ? 6.188 33.125 16.859 1 89.88 252 GLY A N 1
ATOM 2037 C CA . GLY A 1 252 ? 7.188 32.156 17.266 1 89.88 252 GLY A CA 1
ATOM 2038 C C . GLY A 1 252 ? 6.719 30.719 17.094 1 89.88 252 GLY A C 1
ATOM 2039 O O . GLY A 1 252 ? 7.48 29.859 16.656 1 89.88 252 GLY A O 1
ATOM 2040 N N . GLN A 1 253 ? 5.508 30.422 17.391 1 84.12 253 GLN A N 1
ATOM 2041 C CA . GLN A 1 253 ? 4.922 29.094 17.219 1 84.12 253 GLN A CA 1
ATOM 2042 C C . GLN A 1 253 ? 4.828 28.734 15.734 1 84.12 253 GLN A C 1
ATOM 2044 O O . GLN A 1 253 ? 5.109 27.594 15.352 1 84.12 253 GLN A O 1
ATOM 2049 N N . ILE A 1 254 ? 4.402 29.641 14.938 1 90.56 254 ILE A N 1
ATOM 2050 C CA . ILE A 1 254 ? 4.309 29.422 13.5 1 90.56 254 ILE A CA 1
ATOM 2051 C C . ILE A 1 254 ? 5.688 29.062 12.945 1 90.56 254 ILE A C 1
ATOM 2053 O O . ILE A 1 254 ? 5.809 28.156 12.109 1 90.56 254 ILE A O 1
ATOM 2057 N N . ILE A 1 255 ? 6.695 29.766 13.422 1 93.56 255 ILE A N 1
ATOM 2058 C CA . ILE A 1 255 ? 8.07 29.5 13 1 93.56 255 ILE A CA 1
ATOM 2059 C C . ILE A 1 255 ? 8.453 28.062 13.352 1 93.56 255 ILE A C 1
ATOM 2061 O O . ILE A 1 255 ? 9.023 27.344 12.523 1 93.56 255 ILE A O 1
ATOM 2065 N N . ALA A 1 256 ? 8.148 27.625 14.523 1 86.75 256 ALA A N 1
ATOM 2066 C CA . ALA A 1 256 ? 8.445 26.266 14.945 1 86.75 256 ALA A CA 1
ATOM 2067 C C . ALA A 1 256 ? 7.73 25.25 14.062 1 86.75 256 ALA A C 1
ATOM 2069 O O . ALA A 1 256 ? 8.32 24.25 13.656 1 86.75 256 ALA A O 1
ATOM 2070 N N . ASP A 1 257 ? 6.469 25.484 13.734 1 88.88 257 ASP A N 1
ATOM 2071 C CA . ASP A 1 257 ? 5.68 24.609 12.875 1 88.88 257 ASP A CA 1
ATOM 2072 C C . ASP A 1 257 ? 6.285 24.516 11.477 1 88.88 257 ASP A C 1
ATOM 2074 O O . ASP A 1 257 ? 6.383 23.438 10.906 1 88.88 257 ASP A O 1
ATOM 2078 N N . LEU A 1 258 ? 6.656 25.656 11 1 93.94 258 LEU A N 1
ATOM 2079 C CA . LEU A 1 258 ? 7.223 25.719 9.656 1 93.94 258 LEU A CA 1
ATOM 2080 C C . LEU A 1 258 ? 8.555 24.969 9.602 1 93.94 258 LEU A C 1
ATOM 2082 O O . LEU A 1 258 ? 8.883 24.344 8.594 1 93.94 258 LEU A O 1
ATOM 2086 N N . ARG A 1 259 ? 9.305 25.062 10.641 1 91.44 259 ARG A N 1
ATOM 2087 C CA . ARG A 1 259 ? 10.562 24.312 10.703 1 91.44 259 ARG A CA 1
ATOM 2088 C C . ARG A 1 259 ? 10.312 22.812 10.664 1 91.44 259 ARG A C 1
ATOM 2090 O O . ARG A 1 259 ? 11.008 22.094 9.953 1 91.44 259 ARG A O 1
ATOM 2097 N N . THR A 1 260 ? 9.375 22.375 11.375 1 88.94 260 THR A N 1
ATOM 2098 C CA . THR A 1 260 ? 9.008 20.969 11.391 1 88.94 260 THR A CA 1
ATOM 2099 C C . THR A 1 260 ? 8.508 20.531 10.016 1 88.94 260 THR A C 1
ATOM 2101 O O . THR A 1 260 ? 8.859 19.453 9.539 1 88.94 260 THR A O 1
ATOM 2104 N N . GLU A 1 261 ? 7.656 21.359 9.43 1 92.88 261 GLU A N 1
ATOM 2105 C CA . GLU A 1 261 ? 7.133 21.047 8.102 1 92.88 261 GLU A CA 1
ATOM 2106 C C . GLU A 1 261 ? 8.266 20.938 7.082 1 92.88 261 GLU A C 1
ATOM 2108 O O . GLU A 1 261 ? 8.258 20.031 6.246 1 92.88 261 GLU A O 1
ATOM 2113 N N . ARG A 1 262 ? 9.141 21.859 7.152 1 94.31 262 ARG A N 1
ATOM 2114 C CA . ARG A 1 262 ? 10.289 21.844 6.254 1 94.31 262 ARG A CA 1
ATOM 2115 C C . ARG A 1 262 ? 11.062 20.531 6.383 1 94.31 262 ARG A C 1
ATOM 2117 O O . ARG A 1 262 ? 11.414 19.922 5.379 1 94.31 262 ARG A O 1
ATOM 2124 N N . LEU A 1 263 ? 11.297 20.078 7.578 1 92 263 LEU A N 1
ATOM 2125 C CA . LEU A 1 263 ? 12.039 18.859 7.82 1 92 263 LEU A CA 1
ATOM 2126 C C . LEU A 1 263 ? 11.266 17.641 7.309 1 92 263 LEU A C 1
ATOM 2128 O O . LEU A 1 263 ? 11.852 16.734 6.719 1 92 263 LEU A O 1
ATOM 2132 N N . ARG A 1 264 ? 10.016 17.641 7.531 1 93.31 264 ARG A N 1
ATOM 2133 C CA . ARG A 1 264 ? 9.172 16.547 7.055 1 93.31 264 ARG A CA 1
ATOM 2134 C C . ARG A 1 264 ? 9.25 16.422 5.539 1 93.31 264 ARG A C 1
ATOM 2136 O O . ARG A 1 264 ? 9.383 15.312 5.016 1 93.31 264 ARG A O 1
ATOM 2143 N N . TYR A 1 265 ? 9.148 17.531 4.824 1 96.5 265 TYR A N 1
ATOM 2144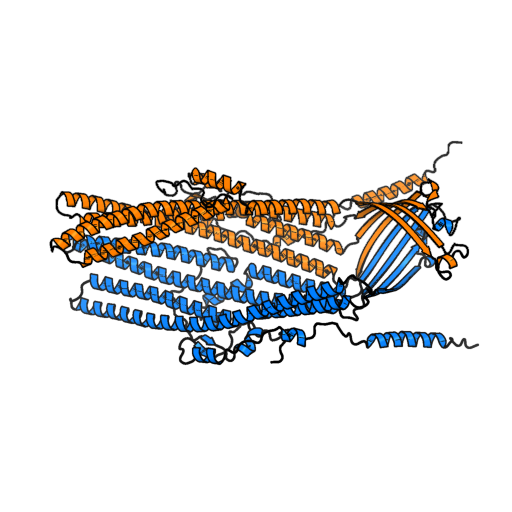 C CA . TYR A 1 265 ? 9.242 17.484 3.367 1 96.5 265 TYR A CA 1
ATOM 2145 C C . TYR A 1 265 ? 10.609 17 2.92 1 96.5 265 TYR A C 1
ATOM 2147 O O . TYR A 1 265 ? 10.727 16.234 1.967 1 96.5 265 TYR A O 1
ATOM 2155 N N . GLN A 1 266 ? 11.594 17.469 3.629 1 95 266 GLN A N 1
ATOM 2156 C CA . GLN A 1 266 ? 12.953 17.016 3.332 1 95 266 GLN A CA 1
ATOM 2157 C C . GLN A 1 266 ? 13.078 15.5 3.486 1 95 266 GLN A C 1
ATOM 2159 O O . GLN A 1 266 ? 13.664 14.836 2.633 1 95 266 GLN A O 1
ATOM 2164 N N . HIS A 1 267 ? 12.57 14.938 4.508 1 93.31 267 HIS A N 1
ATOM 2165 C CA . HIS A 1 267 ? 12.617 13.5 4.758 1 93.31 267 HIS A CA 1
ATOM 2166 C C . HIS A 1 267 ? 11.891 12.727 3.666 1 93.31 267 HIS A C 1
ATOM 2168 O O . HIS A 1 267 ? 12.391 11.711 3.178 1 93.31 267 HIS A O 1
ATOM 2174 N N . VAL A 1 268 ? 10.695 13.211 3.301 1 95.38 268 VAL A N 1
ATOM 2175 C CA . VAL A 1 268 ? 9.891 12.508 2.309 1 95.38 268 VAL A CA 1
ATOM 2176 C C . VAL A 1 268 ? 10.617 12.492 0.965 1 95.38 268 VAL A C 1
ATOM 2178 O O . VAL A 1 268 ? 10.656 11.469 0.287 1 95.38 268 VAL A O 1
ATOM 2181 N N . ILE A 1 269 ? 11.188 13.641 0.588 1 96.75 269 ILE A N 1
ATOM 2182 C CA . ILE A 1 269 ? 11.914 13.727 -0.672 1 96.75 269 ILE A CA 1
ATOM 2183 C C . ILE A 1 269 ? 13.086 12.75 -0.658 1 96.75 269 ILE A C 1
ATOM 2185 O O . ILE A 1 269 ? 13.266 11.977 -1.6 1 96.75 269 ILE A O 1
ATOM 2189 N N . ASN A 1 270 ? 13.844 12.758 0.371 1 94.62 270 ASN A N 1
ATOM 2190 C CA . ASN A 1 270 ? 15.023 11.906 0.457 1 94.62 270 ASN A CA 1
ATOM 2191 C C . ASN A 1 270 ? 14.648 10.43 0.486 1 94.62 270 ASN A C 1
ATOM 2193 O O . ASN A 1 270 ? 15.359 9.594 -0.082 1 94.62 270 ASN A O 1
ATOM 2197 N N . ARG A 1 271 ? 13.555 10.102 1.133 1 93.31 271 ARG A N 1
ATOM 2198 C CA . ARG A 1 271 ? 13.062 8.727 1.118 1 93.31 271 ARG A CA 1
ATOM 2199 C C . ARG A 1 271 ? 12.773 8.258 -0.306 1 93.31 271 ARG A C 1
ATOM 2201 O O . ARG A 1 271 ? 13.141 7.148 -0.687 1 93.31 271 ARG A O 1
ATOM 2208 N N . MET A 1 272 ? 12.164 9.109 -1.131 1 95.69 272 MET A N 1
ATOM 2209 C CA . MET A 1 272 ? 11.828 8.773 -2.508 1 95.69 272 MET A CA 1
ATOM 2210 C C . MET A 1 272 ? 13.086 8.602 -3.355 1 95.69 272 MET A C 1
ATOM 2212 O O . MET A 1 272 ? 13.047 7.949 -4.402 1 95.69 272 MET A O 1
ATOM 2216 N N . LEU A 1 273 ? 14.164 9.18 -2.895 1 95.06 273 LEU A N 1
ATOM 2217 C CA . LEU A 1 273 ? 15.43 9.102 -3.615 1 95.06 273 LEU A CA 1
ATOM 2218 C C . LEU A 1 273 ? 16.328 8.031 -3.01 1 95.06 273 LEU A C 1
ATOM 2220 O O . LEU A 1 273 ? 17.484 7.883 -3.412 1 95.06 273 LEU A O 1
ATOM 2224 N N . ALA A 1 274 ? 15.844 7.309 -1.996 1 90.69 274 ALA A N 1
ATOM 2225 C CA . ALA A 1 274 ? 16.594 6.258 -1.319 1 90.69 274 ALA A CA 1
ATOM 2226 C C . ALA A 1 274 ? 17.906 6.797 -0.756 1 90.69 274 ALA A C 1
ATOM 2228 O O . ALA A 1 274 ? 18.969 6.195 -0.948 1 90.69 274 ALA A O 1
ATOM 2229 N N . ARG A 1 275 ? 17.812 7.945 -0.112 1 89.19 275 ARG A N 1
ATOM 2230 C CA . ARG A 1 275 ? 18.969 8.586 0.499 1 89.19 275 ARG A CA 1
ATOM 2231 C C . ARG A 1 275 ? 18.734 8.852 1.981 1 89.19 275 ARG A C 1
ATOM 2233 O O . ARG A 1 275 ? 17.641 8.594 2.496 1 89.19 275 ARG A O 1
ATOM 2240 N N . ASP A 1 276 ? 19.781 9.406 2.641 1 85.88 276 ASP A N 1
ATOM 2241 C CA . ASP A 1 276 ? 19.703 9.828 4.035 1 85.88 276 ASP A CA 1
ATOM 2242 C C . ASP A 1 276 ? 18.625 10.898 4.223 1 85.88 276 ASP A C 1
ATOM 2244 O O . ASP A 1 276 ? 18.609 11.906 3.51 1 85.88 276 ASP A O 1
ATOM 2248 N N . PRO A 1 277 ? 17.703 10.602 5.145 1 87.38 277 PRO A N 1
ATOM 2249 C CA . PRO A 1 277 ? 16.609 11.555 5.355 1 87.38 277 PRO A CA 1
ATOM 2250 C C . PRO A 1 277 ? 17.094 12.969 5.652 1 87.38 277 PRO A C 1
ATOM 2252 O O . PRO A 1 277 ? 16.391 13.938 5.379 1 87.38 277 PRO A O 1
ATOM 2255 N N . GLU A 1 278 ? 18.328 13.078 6.125 1 87.62 278 GLU A N 1
ATOM 2256 C CA . GLU A 1 278 ? 18.812 14.391 6.539 1 87.62 278 GLU A CA 1
ATOM 2257 C C . GLU A 1 278 ? 19.656 15.031 5.449 1 87.62 278 GLU A C 1
ATOM 2259 O O . GLU A 1 278 ? 20.234 16.109 5.652 1 87.62 278 GLU A O 1
ATOM 2264 N N . GLN A 1 279 ? 19.734 14.367 4.348 1 89.75 279 GLN A N 1
ATOM 2265 C CA . GLN A 1 279 ? 20.438 15 3.236 1 89.75 279 GLN A CA 1
ATOM 2266 C C . GLN A 1 279 ? 19.844 16.359 2.906 1 89.75 279 GLN A C 1
ATOM 2268 O O . GLN A 1 279 ? 18.625 16.484 2.713 1 89.75 279 GLN A O 1
ATOM 2273 N N . PRO A 1 280 ? 20.625 17.359 2.869 1 91.12 280 PRO A N 1
ATOM 2274 C CA . PRO A 1 280 ? 20.078 18.703 2.656 1 91.12 280 PRO A CA 1
ATOM 2275 C C . PRO A 1 280 ? 19.5 18.891 1.257 1 91.12 280 PRO A C 1
ATOM 2277 O O . PRO A 1 280 ? 20 18.312 0.293 1 91.12 280 PRO A O 1
ATOM 2280 N N . ILE A 1 281 ? 18.484 19.656 1.188 1 93.12 281 ILE A N 1
ATOM 2281 C CA . ILE A 1 281 ? 17.891 20.109 -0.061 1 93.12 281 ILE A CA 1
ATOM 2282 C C . ILE A 1 281 ? 18.188 21.594 -0.252 1 93.12 281 ILE A C 1
ATOM 2284 O O . ILE A 1 281 ? 18.031 22.391 0.679 1 93.12 281 ILE A O 1
ATOM 2288 N N . ALA A 1 282 ? 18.656 21.922 -1.419 1 89.62 282 ALA A N 1
ATOM 2289 C CA . ALA A 1 282 ? 18.984 23.328 -1.687 1 89.62 282 ALA A CA 1
ATOM 2290 C C . ALA A 1 282 ? 17.734 24.203 -1.646 1 89.62 282 ALA A C 1
ATOM 2292 O O . ALA A 1 282 ? 16.703 23.844 -2.238 1 89.62 282 ALA A O 1
ATOM 2293 N N . ALA A 1 283 ? 17.859 25.297 -0.874 1 85.25 283 ALA A N 1
ATOM 2294 C CA . ALA A 1 283 ? 16.766 26.25 -0.78 1 85.25 283 ALA A CA 1
ATOM 2295 C C . ALA A 1 283 ? 16.922 27.375 -1.805 1 85.25 283 ALA A C 1
ATOM 2297 O O . ALA A 1 283 ? 18.047 27.797 -2.105 1 85.25 283 ALA A O 1
ATOM 2298 N N . VAL A 1 284 ? 15.758 27.766 -2.311 1 80.88 284 VAL A N 1
ATOM 2299 C CA . VAL A 1 284 ? 15.773 28.906 -3.223 1 80.88 284 VAL A CA 1
ATOM 2300 C C . VAL A 1 284 ? 15.539 30.188 -2.441 1 80.88 284 VAL A C 1
ATOM 2302 O O . VAL A 1 284 ? 14.812 30.203 -1.447 1 80.88 284 VAL A O 1
ATOM 2305 N N . ARG A 1 285 ? 16.266 31.203 -2.666 1 71.31 285 ARG A N 1
ATOM 2306 C CA . ARG A 1 285 ? 16.172 32.469 -1.961 1 71.31 285 ARG A CA 1
ATOM 2307 C C . ARG A 1 285 ? 14.789 33.094 -2.111 1 71.31 285 ARG A C 1
ATOM 2309 O O . ARG A 1 285 ? 14.227 33.625 -1.149 1 71.31 285 ARG A O 1
ATOM 2316 N N . ASN A 1 286 ? 14.25 33.062 -3.4 1 79.69 286 ASN A N 1
ATOM 2317 C CA . ASN A 1 286 ? 12.93 33.625 -3.674 1 79.69 286 ASN A CA 1
ATOM 2318 C C . ASN A 1 286 ? 12.047 32.625 -4.414 1 79.69 286 ASN A C 1
ATOM 2320 O O . ASN A 1 286 ? 12.383 32.188 -5.523 1 79.69 286 ASN A O 1
ATOM 2324 N N . PHE A 1 287 ? 11.031 32.219 -3.643 1 89.38 287 PHE A N 1
ATOM 2325 C CA . PHE A 1 287 ? 10.062 31.328 -4.273 1 89.38 287 PHE A CA 1
ATOM 2326 C C . PHE A 1 287 ? 9.219 32.094 -5.293 1 89.38 287 PHE A C 1
ATOM 2328 O O . PHE A 1 287 ? 8.258 32.781 -4.926 1 89.38 287 PHE A O 1
ATOM 2335 N N . LYS A 1 288 ? 9.586 32 -6.602 1 89.31 288 LYS A N 1
ATOM 2336 C CA . LYS A 1 288 ? 8.984 32.781 -7.691 1 89.31 288 LYS A CA 1
ATOM 2337 C C . LYS A 1 288 ? 7.723 32.094 -8.211 1 89.31 288 LYS A C 1
ATOM 2339 O O . LYS A 1 288 ? 7.52 30.891 -7.984 1 89.31 288 LYS A O 1
ATOM 2344 N N . PRO A 1 289 ? 6.812 32.969 -8.75 1 91.88 289 PRO A N 1
ATOM 2345 C CA . PRO A 1 289 ? 5.629 32.375 -9.375 1 91.88 289 PRO A CA 1
ATOM 2346 C C . PRO A 1 289 ? 5.973 31.516 -10.602 1 91.88 289 PRO A C 1
ATOM 2348 O O . PRO A 1 289 ? 7.113 31.531 -11.062 1 91.88 289 PRO A O 1
ATOM 2351 N N . LEU A 1 290 ? 4.957 30.766 -11.086 1 91.19 290 LEU A N 1
ATOM 2352 C CA . LEU A 1 290 ? 5.094 29.953 -12.289 1 91.19 290 LEU A CA 1
ATOM 2353 C C . LEU A 1 290 ? 5.566 30.797 -13.469 1 91.19 290 LEU A C 1
ATOM 2355 O O . LEU A 1 290 ? 4.992 31.859 -13.742 1 91.19 290 LEU A O 1
ATOM 2359 N N . PRO A 1 291 ? 6.617 30.438 -14.086 1 84.06 291 PRO A N 1
ATOM 2360 C CA . PRO A 1 291 ? 7.281 31.312 -15.047 1 84.06 291 PRO A CA 1
ATOM 2361 C C . PRO A 1 291 ? 6.484 31.484 -16.344 1 84.06 291 PRO A C 1
ATOM 2363 O O . PRO A 1 291 ? 6.617 32.5 -17.031 1 84.06 291 PRO A O 1
ATOM 2366 N N . ARG A 1 292 ? 5.785 30.422 -16.781 1 82.44 292 ARG A N 1
ATOM 2367 C CA . ARG A 1 292 ? 5.109 30.5 -18.078 1 82.44 292 ARG A CA 1
ATOM 2368 C C . ARG A 1 292 ? 3.717 29.891 -18 1 82.44 292 ARG A C 1
ATOM 2370 O O . ARG A 1 292 ? 3.41 29.141 -17.062 1 82.44 292 ARG A O 1
ATOM 2377 N N . ARG A 1 293 ? 2.977 30.297 -19.078 1 88.44 293 ARG A N 1
ATOM 2378 C CA . ARG A 1 293 ? 1.69 29.625 -19.266 1 88.44 293 ARG A CA 1
ATOM 2379 C C . ARG A 1 293 ? 1.875 28.156 -19.594 1 88.44 293 ARG A C 1
ATOM 2381 O O . ARG A 1 293 ? 2.834 27.766 -20.266 1 88.44 293 ARG A O 1
ATOM 2388 N N . LEU A 1 294 ? 0.976 27.422 -19.062 1 91.38 294 LEU A N 1
ATOM 2389 C CA . LEU A 1 294 ? 1.031 25.984 -19.328 1 91.38 294 LEU A CA 1
ATOM 2390 C C . LEU A 1 294 ? 0.412 25.672 -20.688 1 91.38 294 LEU A C 1
ATOM 2392 O O . LEU A 1 294 ? -0.604 26.25 -21.062 1 91.38 294 LEU A O 1
ATOM 2396 N N . ASP A 1 295 ? 1.029 24.766 -21.406 1 92.38 295 ASP A N 1
ATOM 2397 C CA . ASP A 1 295 ? 0.501 24.281 -22.672 1 92.38 295 ASP A CA 1
ATOM 2398 C C . ASP A 1 295 ? -0.604 23.25 -22.469 1 92.38 295 ASP A C 1
ATOM 2400 O O . ASP A 1 295 ? -0.441 22.312 -21.688 1 92.38 295 ASP A O 1
ATOM 2404 N N . VAL A 1 296 ? -1.683 23.469 -23.156 1 94.25 296 VAL A N 1
ATOM 2405 C CA . VAL A 1 296 ? -2.777 22.5 -23.172 1 94.25 296 VAL A CA 1
ATOM 2406 C C . VAL A 1 296 ? -3.021 22.016 -24.594 1 94.25 296 VAL A C 1
ATOM 2408 O O . VAL A 1 296 ? -3.295 22.812 -25.5 1 94.25 296 VAL A O 1
ATOM 2411 N N . PRO A 1 297 ? -2.871 20.719 -24.781 1 93.38 297 PRO A N 1
ATOM 2412 C CA . PRO A 1 297 ? -3.061 20.188 -26.125 1 93.38 297 PRO A CA 1
ATOM 2413 C C . PRO A 1 297 ? -4.484 20.391 -26.656 1 93.38 297 PRO A C 1
ATOM 2415 O O . PRO A 1 297 ? -5.434 20.406 -25.859 1 93.38 297 PRO A O 1
ATOM 2418 N N . LYS A 1 298 ? -4.48 20.422 -28.062 1 86.12 298 LYS A N 1
ATOM 2419 C CA . LYS A 1 298 ? -5.785 20.469 -28.719 1 86.12 298 LYS A CA 1
ATOM 2420 C C . LYS A 1 298 ? -6.359 19.062 -28.891 1 86.12 298 LYS A C 1
ATOM 2422 O O . LYS A 1 298 ? -5.609 18.094 -28.969 1 86.12 298 LYS A O 1
ATOM 2427 N N . ASN A 1 299 ? -7.625 19 -28.875 1 85.06 299 ASN A N 1
ATOM 2428 C CA . ASN A 1 299 ? -8.328 17.75 -29.125 1 85.06 299 ASN A CA 1
ATOM 2429 C C . ASN A 1 299 ? -7.844 16.641 -28.219 1 85.06 299 ASN A C 1
ATOM 2431 O O . ASN A 1 299 ? -7.492 15.555 -28.688 1 85.06 299 ASN A O 1
ATOM 2435 N N . ILE A 1 300 ? -7.836 16.812 -26.938 1 91.94 300 ILE A N 1
ATOM 2436 C CA . ILE A 1 300 ? -7.379 15.883 -25.922 1 91.94 300 ILE A CA 1
ATOM 2437 C C . ILE A 1 300 ? -8.117 14.555 -26.062 1 91.94 300 ILE A C 1
ATOM 2439 O O . ILE A 1 300 ? -7.531 13.484 -25.875 1 91.94 300 ILE A O 1
ATOM 2443 N N . GLU A 1 301 ? -9.375 14.578 -26.484 1 89.75 301 GLU A N 1
ATOM 2444 C CA . GLU A 1 301 ? -10.219 13.391 -26.547 1 89.75 301 GLU A CA 1
ATOM 2445 C C . GLU A 1 301 ? -9.672 12.383 -27.562 1 89.75 301 GLU A C 1
ATOM 2447 O O . GLU A 1 301 ? -9.867 11.172 -27.391 1 89.75 301 GLU A O 1
ATOM 2452 N N . LEU A 1 302 ? -8.945 12.781 -28.578 1 86.25 302 LEU A N 1
ATOM 2453 C CA . LEU A 1 302 ? -8.469 11.891 -29.625 1 86.25 302 LEU A CA 1
ATOM 2454 C C . LEU A 1 302 ? -7.297 11.047 -29.141 1 86.25 302 LEU A C 1
ATOM 2456 O O . LEU A 1 302 ? -7.102 9.922 -29.609 1 86.25 302 LEU A O 1
ATOM 2460 N N . ASN A 1 303 ? -6.562 11.586 -28.188 1 90.81 303 ASN A N 1
ATOM 2461 C CA . ASN A 1 303 ? -5.312 10.914 -27.859 1 90.81 303 ASN A CA 1
ATOM 2462 C C . ASN A 1 303 ? -5.219 10.633 -26.359 1 90.81 303 ASN A C 1
ATOM 2464 O O . ASN A 1 303 ? -4.191 10.148 -25.875 1 90.81 303 ASN A O 1
ATOM 2468 N N . LEU A 1 304 ? -6.223 10.828 -25.625 1 93.06 304 LEU A N 1
ATOM 2469 C CA . LEU A 1 304 ? -6.184 10.711 -24.172 1 93.06 304 LEU A CA 1
ATOM 2470 C C . LEU A 1 304 ? -5.781 9.305 -23.75 1 93.06 304 LEU A C 1
ATOM 2472 O O . LEU A 1 304 ? -4.93 9.133 -22.875 1 93.06 304 LEU A O 1
ATOM 2476 N N . VAL A 1 305 ? -6.285 8.312 -24.422 1 92.75 305 VAL A N 1
ATOM 2477 C CA . VAL A 1 305 ? -6.043 6.922 -24.047 1 92.75 305 VAL A CA 1
ATOM 2478 C C . VAL A 1 305 ? -4.57 6.574 -24.266 1 92.75 305 VAL A C 1
ATOM 2480 O O . VAL A 1 305 ? -3.93 5.977 -23.406 1 92.75 305 VAL A O 1
ATOM 2483 N N . SER A 1 306 ? -4.004 7 -25.406 1 93.94 306 SER A N 1
ATOM 2484 C CA . SER A 1 306 ? -2.619 6.691 -25.75 1 93.94 306 SER A CA 1
ATOM 2485 C C . SER A 1 306 ? -1.647 7.473 -24.859 1 93.94 306 SER A C 1
ATOM 2487 O O . SER A 1 306 ? -0.458 7.152 -24.812 1 93.94 306 SER A O 1
ATOM 2489 N N . ARG A 1 307 ? -2.211 8.477 -24.172 1 95.25 307 ARG A N 1
ATOM 2490 C CA . ARG A 1 307 ? -1.342 9.359 -23.406 1 95.25 307 ARG A CA 1
ATOM 2491 C C . ARG A 1 307 ? -1.455 9.07 -21.922 1 95.25 307 ARG A C 1
ATOM 2493 O O . ARG A 1 307 ? -0.64 9.547 -21.125 1 95.25 307 ARG A O 1
ATOM 2500 N N . ARG A 1 308 ? -2.467 8.32 -21.5 1 96.5 308 ARG A N 1
ATOM 2501 C CA . ARG A 1 308 ? -2.682 8 -20.094 1 96.5 308 ARG A CA 1
ATOM 2502 C C . ARG A 1 308 ? -2.279 6.559 -19.797 1 96.5 308 ARG A C 1
ATOM 2504 O O . ARG A 1 308 ? -3.027 5.625 -20.094 1 96.5 308 ARG A O 1
ATOM 2511 N N . PRO A 1 309 ? -1.146 6.43 -19.094 1 97.75 309 PRO A N 1
ATOM 2512 C CA . PRO A 1 309 ? -0.677 5.066 -18.844 1 97.75 309 PRO A CA 1
ATOM 2513 C C . PRO A 1 309 ? -1.647 4.25 -18 1 97.75 309 PRO A C 1
ATOM 2515 O O . PRO A 1 309 ? -1.725 3.027 -18.141 1 97.75 309 PRO A O 1
ATOM 2518 N N . ASP A 1 310 ? -2.459 4.883 -17.125 1 97.5 310 ASP A N 1
ATOM 2519 C CA . ASP A 1 310 ? -3.43 4.145 -16.328 1 97.5 310 ASP A CA 1
ATOM 2520 C C . ASP A 1 310 ? -4.543 3.568 -17.203 1 97.5 310 ASP A C 1
ATOM 2522 O O . ASP A 1 310 ? -4.992 2.443 -16.969 1 97.5 310 ASP A O 1
ATOM 2526 N N . LEU A 1 311 ? -4.98 4.293 -18.234 1 96.75 311 LEU A N 1
ATOM 2527 C CA . LEU A 1 311 ? -5.973 3.793 -19.172 1 96.75 311 LEU A CA 1
ATOM 2528 C C . LEU A 1 311 ? -5.391 2.674 -20.031 1 96.75 311 LEU A C 1
ATOM 2530 O O . LEU A 1 311 ? -6.051 1.662 -20.281 1 96.75 311 LEU A O 1
ATOM 2534 N N . MET A 1 312 ? -4.152 2.854 -20.422 1 96.56 312 MET A N 1
ATOM 2535 C CA . MET A 1 312 ? -3.486 1.844 -21.25 1 96.56 312 MET A CA 1
ATOM 2536 C C . MET A 1 312 ? -3.354 0.528 -20.484 1 96.56 312 MET A C 1
ATOM 2538 O O . MET A 1 312 ? -3.574 -0.545 -21.047 1 96.56 312 MET A O 1
ATOM 2542 N N . ALA A 1 313 ? -3.016 0.608 -19.172 1 97.56 313 ALA A N 1
ATOM 2543 C CA . ALA A 1 313 ? -2.922 -0.599 -18.359 1 97.56 313 ALA A CA 1
ATOM 2544 C C . ALA A 1 313 ? -4.254 -1.339 -18.312 1 97.56 313 ALA A C 1
ATOM 2546 O O . ALA A 1 313 ? -4.301 -2.559 -18.484 1 97.56 313 ALA A O 1
ATOM 2547 N N . ARG A 1 314 ? -5.312 -0.609 -18.172 1 96.38 314 ARG A N 1
ATOM 2548 C CA . ARG A 1 314 ? -6.637 -1.21 -18.031 1 96.38 314 ARG A CA 1
ATOM 2549 C C . ARG A 1 314 ? -7.094 -1.821 -19.359 1 96.38 314 ARG A C 1
ATOM 2551 O O . ARG A 1 314 ? -7.711 -2.891 -19.375 1 96.38 314 ARG A O 1
ATOM 2558 N N . ILE A 1 315 ? -6.844 -1.119 -20.5 1 94.69 315 ILE A N 1
ATOM 2559 C CA . ILE A 1 315 ? -7.332 -1.635 -21.781 1 94.69 315 ILE A CA 1
ATOM 2560 C C . ILE A 1 315 ? -6.539 -2.881 -22.156 1 94.69 315 ILE A C 1
ATOM 2562 O O . ILE A 1 315 ? -7.086 -3.812 -22.75 1 94.69 315 ILE A O 1
ATOM 2566 N N . TRP A 1 316 ? -5.289 -2.939 -21.797 1 95.75 316 TRP A N 1
ATOM 2567 C CA . TRP A 1 316 ? -4.504 -4.145 -22.047 1 95.75 316 TRP A CA 1
ATOM 2568 C C . TRP A 1 316 ? -4.98 -5.293 -21.156 1 95.75 316 TRP A C 1
ATOM 2570 O O . TRP A 1 316 ? -4.98 -6.449 -21.578 1 95.75 316 TRP A O 1
ATOM 2580 N N . GLU A 1 317 ? -5.363 -5.016 -19.922 1 96.25 317 GLU A N 1
ATOM 2581 C CA . GLU A 1 317 ? -5.941 -6.047 -19.062 1 96.25 317 GLU A CA 1
ATOM 2582 C C . GLU A 1 317 ? -7.223 -6.613 -19.672 1 96.25 317 GLU A C 1
ATOM 2584 O O . GLU A 1 317 ? -7.453 -7.824 -19.641 1 96.25 317 GLU A O 1
ATOM 2589 N N . ALA A 1 318 ? -8.047 -5.715 -20.203 1 94.38 318 ALA A N 1
ATOM 2590 C CA . ALA A 1 318 ? -9.273 -6.16 -20.859 1 94.38 318 ALA A CA 1
ATOM 2591 C C . ALA A 1 318 ? -8.953 -7.059 -22.062 1 94.38 318 ALA A C 1
ATOM 2593 O O . ALA A 1 318 ? -9.602 -8.094 -22.25 1 94.38 318 ALA A O 1
ATOM 2594 N N . GLN A 1 319 ? -7.949 -6.676 -22.797 1 93.94 319 GLN A N 1
ATOM 2595 C CA . GLN A 1 319 ? -7.52 -7.496 -23.922 1 93.94 319 GLN A CA 1
ATOM 2596 C C . GLN A 1 319 ? -7.039 -8.867 -23.453 1 93.94 319 GLN A C 1
ATOM 2598 O O . GLN A 1 319 ? -7.336 -9.883 -24.078 1 93.94 319 GLN A O 1
ATOM 2603 N N . ALA A 1 320 ? -6.258 -8.906 -22.359 1 96.25 320 ALA A N 1
ATOM 2604 C CA . ALA A 1 320 ? -5.781 -10.164 -21.797 1 96.25 320 ALA A CA 1
ATOM 2605 C C . ALA A 1 320 ? -6.949 -11.062 -21.406 1 96.25 320 ALA A C 1
ATOM 2607 O O . ALA A 1 320 ? -6.949 -12.266 -21.703 1 96.25 320 ALA A O 1
ATOM 2608 N N . ARG A 1 321 ? -7.965 -10.492 -20.797 1 95.31 321 ARG A N 1
ATOM 2609 C CA . ARG A 1 321 ? -9.141 -11.25 -20.375 1 95.31 321 ARG A CA 1
ATOM 2610 C C . ARG A 1 321 ? -9.914 -11.766 -21.594 1 95.31 321 ARG A C 1
ATOM 2612 O O . ARG A 1 321 ? -10.484 -12.859 -21.547 1 95.31 321 ARG A O 1
ATOM 2619 N N . ALA A 1 322 ? -9.961 -10.945 -22.672 1 94.06 322 ALA A N 1
ATOM 2620 C CA . ALA A 1 322 ? -10.594 -11.391 -23.906 1 94.06 322 ALA A CA 1
ATOM 2621 C C . ALA A 1 322 ? -9.906 -12.641 -24.453 1 94.06 322 ALA A C 1
ATOM 2623 O O . ALA A 1 322 ? -10.57 -13.578 -24.891 1 94.06 322 ALA A O 1
ATOM 2624 N N . ASN A 1 323 ? -8.602 -12.602 -24.422 1 95.12 323 ASN A N 1
ATOM 2625 C CA . ASN A 1 323 ? -7.852 -13.766 -24.875 1 95.12 323 ASN A CA 1
ATOM 2626 C C . ASN A 1 323 ? -8.125 -14.992 -24.016 1 95.12 323 ASN A C 1
ATOM 2628 O O . ASN A 1 323 ? -8.18 -16.109 -24.516 1 95.12 323 ASN A O 1
ATOM 2632 N N . ARG A 1 324 ? -8.367 -14.836 -22.734 1 96.38 324 ARG A N 1
ATOM 2633 C CA . ARG A 1 324 ? -8.688 -15.953 -21.844 1 96.38 324 ARG A CA 1
ATOM 2634 C C . ARG A 1 324 ? -10.031 -16.578 -22.203 1 96.38 324 ARG A C 1
ATOM 2636 O O . ARG A 1 324 ? -10.211 -17.781 -22.078 1 96.38 324 ARG A O 1
ATOM 2643 N N . VAL A 1 325 ? -11 -15.742 -22.625 1 94.69 325 VAL A N 1
ATOM 2644 C CA . VAL A 1 325 ? -12.273 -16.266 -23.109 1 94.69 325 VAL A CA 1
ATOM 2645 C C . VAL A 1 325 ? -12.047 -17.172 -24.312 1 94.69 325 VAL A C 1
ATOM 2647 O O . VAL A 1 325 ? -12.609 -18.266 -24.391 1 94.69 325 VAL A O 1
ATOM 2650 N N . GLY A 1 326 ? -11.188 -16.688 -25.203 1 94.25 326 GLY A N 1
ATOM 2651 C CA . GLY A 1 326 ? -10.859 -17.5 -26.359 1 94.25 326 GLY A CA 1
ATOM 2652 C C . GLY A 1 326 ? -10.234 -18.828 -26 1 94.25 326 GLY A C 1
ATOM 2653 O O . GLY A 1 326 ? -10.586 -19.859 -26.578 1 94.25 326 GLY A O 1
ATOM 2654 N N . ALA A 1 327 ? -9.375 -18.828 -25.016 1 96 327 ALA A N 1
ATOM 2655 C CA . ALA A 1 327 ? -8.766 -20.062 -24.547 1 96 327 ALA A CA 1
ATOM 2656 C C . ALA A 1 327 ? -9.812 -21 -23.938 1 96 327 ALA A C 1
ATOM 2658 O O . ALA A 1 327 ? -9.773 -22.203 -24.172 1 96 327 ALA A O 1
ATOM 2659 N N . ALA A 1 328 ? -10.758 -20.484 -23.234 1 95.38 328 ALA A N 1
ATOM 2660 C CA . ALA A 1 328 ? -11.812 -21.281 -22.609 1 95.38 328 ALA A CA 1
ATOM 2661 C C . ALA A 1 328 ? -12.742 -21.859 -23.672 1 95.38 328 ALA A C 1
ATOM 2663 O O . ALA A 1 328 ? -13.227 -22.984 -23.516 1 95.38 328 ALA A O 1
ATOM 2664 N N . MET A 1 329 ? -13.031 -21.172 -24.734 1 94.81 329 MET A N 1
ATOM 2665 C CA . MET A 1 329 ? -13.906 -21.641 -25.797 1 94.81 329 MET A CA 1
ATOM 2666 C C . MET A 1 329 ? -13.312 -22.875 -26.5 1 94.81 329 MET A C 1
ATOM 2668 O O . MET A 1 329 ? -14.047 -23.734 -26.969 1 94.81 329 MET A O 1
ATOM 2672 N N . ALA A 1 330 ? -12.016 -22.875 -26.469 1 94.69 330 ALA A N 1
ATOM 2673 C CA . ALA A 1 330 ? -11.344 -24 -27.125 1 94.69 330 ALA A CA 1
ATOM 2674 C C . ALA A 1 330 ? -11.648 -25.312 -26.422 1 94.69 330 ALA A C 1
ATOM 2676 O O . ALA A 1 330 ? -11.516 -26.391 -27.016 1 94.69 330 ALA A O 1
ATOM 2677 N N . ASP A 1 331 ? -12.172 -25.266 -25.234 1 93.62 331 ASP A N 1
ATOM 2678 C CA . ASP A 1 331 ? -12.43 -26.469 -24.469 1 93.62 331 ASP A CA 1
ATOM 2679 C C . ASP A 1 331 ? -13.672 -27.203 -24.984 1 93.62 331 ASP A C 1
ATOM 2681 O O . ASP A 1 331 ? -13.906 -28.359 -24.641 1 93.62 331 ASP A O 1
ATOM 2685 N N . PHE A 1 332 ? -14.5 -26.594 -25.938 1 93.44 332 PHE A N 1
ATOM 2686 C CA . PHE A 1 332 ? -15.648 -27.25 -26.562 1 93.44 332 PHE A CA 1
ATOM 2687 C C . PHE A 1 332 ? -15.195 -28.203 -27.672 1 93.44 332 PHE A C 1
ATOM 2689 O O . PHE A 1 332 ? -15.961 -29.047 -28.125 1 93.44 332 PHE A O 1
ATOM 2696 N N . TYR A 1 333 ? -13.961 -28.062 -28.031 1 93.19 333 TYR A N 1
ATOM 2697 C CA . TYR A 1 333 ? -13.477 -28.766 -29.219 1 93.19 333 TYR A CA 1
ATOM 2698 C C . TYR A 1 333 ? -12.492 -29.859 -28.828 1 93.19 333 TYR A C 1
ATOM 2700 O O . TYR A 1 333 ? -12.008 -29.906 -27.703 1 93.19 333 TYR A O 1
ATOM 2708 N N . PRO A 1 334 ? -12.164 -30.828 -29.719 1 92 334 PRO A N 1
ATOM 2709 C CA . PRO A 1 334 ? -11.289 -31.953 -29.375 1 92 334 PRO A CA 1
ATOM 2710 C C . PRO A 1 334 ? -9.875 -31.5 -29.016 1 92 334 PRO A C 1
ATOM 2712 O O . PRO A 1 334 ? -9.336 -30.578 -29.641 1 92 334 PRO A O 1
ATOM 2715 N N . ASN A 1 335 ? -9.344 -32.062 -28.078 1 91.31 335 ASN A N 1
ATOM 2716 C CA . ASN A 1 335 ? -7.914 -31.938 -27.781 1 91.31 335 ASN A CA 1
ATOM 2717 C C . ASN A 1 335 ? -7.109 -33 -28.516 1 91.31 335 ASN A C 1
ATOM 2719 O O . ASN A 1 335 ? -7.438 -34.188 -28.438 1 91.31 335 ASN A O 1
ATOM 2723 N N . ILE A 1 336 ? -6.172 -32.625 -29.328 1 90.38 336 ILE A N 1
ATOM 2724 C CA . ILE A 1 336 ? -5.324 -33.531 -30.078 1 90.38 336 ILE A CA 1
ATOM 2725 C C . ILE A 1 336 ? -3.887 -33.438 -29.578 1 90.38 336 ILE A C 1
ATOM 2727 O O . ILE A 1 336 ? -3.312 -32.344 -29.516 1 90.38 336 ILE A O 1
ATOM 2731 N N . ASN A 1 337 ? -3.408 -34.531 -29.203 1 90.06 337 ASN A N 1
ATOM 2732 C CA . ASN A 1 337 ? -2.027 -34.531 -28.719 1 90.06 337 ASN A CA 1
ATOM 2733 C C . ASN A 1 337 ? -1.231 -35.688 -29.344 1 90.06 337 ASN A C 1
ATOM 2735 O O . ASN A 1 337 ? -1.807 -36.594 -29.953 1 90.06 337 ASN A O 1
ATOM 2739 N N . LEU A 1 338 ? 0.071 -35.562 -29.375 1 87.75 338 LEU A N 1
ATOM 2740 C CA . LEU A 1 338 ? 1.007 -36.562 -29.875 1 87.75 338 LEU A CA 1
ATOM 2741 C C . LEU A 1 338 ? 2.029 -36.906 -28.812 1 87.75 338 LEU A C 1
ATOM 2743 O O . LEU A 1 338 ? 2.732 -36.031 -28.297 1 87.75 338 LEU A O 1
ATOM 2747 N N . ILE A 1 339 ? 2.061 -38.156 -28.453 1 88.69 339 ILE A N 1
ATOM 2748 C CA . ILE A 1 339 ? 3.043 -38.656 -27.516 1 88.69 339 ILE A CA 1
ATOM 2749 C C . ILE A 1 339 ? 3.973 -39.656 -28.219 1 88.69 339 ILE A C 1
ATOM 2751 O O . ILE A 1 339 ? 3.514 -40.531 -28.938 1 88.69 339 ILE A O 1
ATOM 2755 N N . GLY A 1 340 ? 5.191 -39.469 -28.156 1 86.19 340 GLY A N 1
ATOM 2756 C CA . GLY A 1 340 ? 6.195 -40.406 -28.672 1 86.19 340 GLY A CA 1
ATOM 2757 C C . GLY A 1 340 ? 7.141 -40.906 -27.594 1 86.19 340 GLY A C 1
ATOM 2758 O O . GLY A 1 340 ? 7.488 -40.156 -26.672 1 86.19 340 GLY A O 1
ATOM 2759 N N . LEU A 1 341 ? 7.426 -42.188 -27.625 1 87.69 341 LEU A N 1
ATOM 2760 C CA . LEU A 1 341 ? 8.406 -42.812 -26.75 1 87.69 341 LEU A CA 1
ATOM 2761 C C . LEU A 1 341 ? 9.414 -43.625 -27.562 1 87.69 341 LEU A C 1
ATOM 2763 O O . LEU A 1 341 ? 9.047 -44.312 -28.516 1 87.69 341 LEU A O 1
ATOM 2767 N N . ALA A 1 342 ? 10.695 -43.375 -27.344 1 87.06 342 ALA A N 1
ATOM 2768 C CA . ALA A 1 342 ? 11.75 -44.219 -27.922 1 87.06 342 ALA A CA 1
ATOM 2769 C C . ALA A 1 342 ? 12.789 -44.594 -26.859 1 87.06 342 ALA A C 1
ATOM 2771 O O . ALA A 1 342 ? 13.172 -43.75 -26.031 1 87.06 342 ALA A O 1
ATOM 2772 N N . GLY A 1 343 ? 13.07 -45.938 -26.875 1 88.69 343 GLY A N 1
ATOM 2773 C CA . GLY A 1 343 ? 14.055 -46.344 -25.891 1 88.69 343 GLY A CA 1
ATOM 2774 C C . GLY A 1 343 ? 14.359 -47.812 -25.938 1 88.69 343 GLY A C 1
ATOM 2775 O O . GLY A 1 343 ? 14.375 -48.438 -27 1 88.69 343 GLY A O 1
ATOM 2776 N N . MET A 1 344 ? 14.859 -48.312 -24.781 1 82.31 344 MET A N 1
ATOM 2777 C CA . MET A 1 344 ? 15.25 -49.688 -24.609 1 82.31 344 MET A CA 1
ATOM 2778 C C . MET A 1 344 ? 14.477 -50.344 -23.469 1 82.31 344 MET A C 1
ATOM 2780 O O . MET A 1 344 ? 14.219 -49.688 -22.438 1 82.31 344 MET A O 1
ATOM 2784 N N . GLU A 1 345 ? 14 -51.5 -23.688 1 82.69 345 GLU A N 1
ATOM 2785 C CA . GLU A 1 345 ? 13.305 -52.281 -22.672 1 82.69 345 GLU A CA 1
ATOM 2786 C C . GLU A 1 345 ? 13.836 -53.719 -22.625 1 82.69 345 GLU A C 1
ATOM 2788 O O . GLU A 1 345 ? 14.086 -54.312 -23.672 1 82.69 345 GLU A O 1
ATOM 2793 N N . SER A 1 346 ? 14.18 -54.219 -21.375 1 76.56 346 SER A N 1
ATOM 2794 C CA . SER A 1 346 ? 14.703 -55.562 -21.219 1 76.56 346 SER A CA 1
ATOM 2795 C C . SER A 1 346 ? 14.281 -56.156 -19.875 1 76.56 346 SER A C 1
ATOM 2797 O O . SER A 1 346 ? 14 -55.438 -18.922 1 76.56 346 SER A O 1
ATOM 2799 N N . VAL A 1 347 ? 14.086 -57.5 -19.781 1 75.75 347 VAL A N 1
ATOM 2800 C CA . VAL A 1 347 ? 13.797 -58.188 -18.531 1 75.75 347 VAL A CA 1
ATOM 2801 C C . VAL A 1 347 ? 15.094 -58.406 -17.75 1 75.75 347 VAL A C 1
ATOM 2803 O O . VAL A 1 347 ? 15.07 -58.875 -16.609 1 75.75 347 VAL A O 1
ATOM 2806 N N . ALA A 1 348 ? 16.281 -58.156 -18.406 1 73.06 348 ALA A N 1
ATOM 2807 C CA . ALA A 1 348 ? 17.594 -58.281 -17.766 1 73.06 348 ALA A CA 1
ATOM 2808 C C . ALA A 1 348 ? 18.469 -57.062 -18.062 1 73.06 348 ALA A C 1
ATOM 2810 O O . ALA A 1 348 ? 18.438 -56.531 -19.172 1 73.06 348 ALA A O 1
ATOM 2811 N N . TRP A 1 349 ? 19.25 -56.594 -17.109 1 79.56 349 TRP A N 1
ATOM 2812 C CA . TRP A 1 349 ? 20.125 -55.438 -17.234 1 79.56 349 TRP A CA 1
ATOM 2813 C C . TRP A 1 349 ? 21.172 -55.656 -18.312 1 79.56 349 TRP A C 1
ATOM 2815 O O . TRP A 1 349 ? 21.516 -54.75 -19.062 1 79.56 349 TRP A O 1
ATOM 2825 N N . GLN A 1 350 ? 21.594 -56.938 -18.438 1 79.25 350 GLN A N 1
ATOM 2826 C CA . GLN A 1 350 ? 22.703 -57.25 -19.344 1 79.25 350 GLN A CA 1
ATOM 2827 C C . GLN A 1 350 ? 22.281 -57.094 -20.797 1 79.25 350 GLN A C 1
ATOM 2829 O O . GLN A 1 350 ? 23.125 -56.844 -21.672 1 79.25 350 GLN A O 1
ATOM 2834 N N . LYS A 1 351 ? 20.969 -57.25 -21.016 1 77.5 351 LYS A N 1
ATOM 2835 C CA . LYS A 1 351 ? 20.484 -57.219 -22.406 1 77.5 351 LYS A CA 1
ATOM 2836 C C . LYS A 1 351 ? 19.922 -55.844 -22.766 1 77.5 351 LYS A C 1
ATOM 2838 O O . LYS A 1 351 ? 19.5 -55.625 -23.906 1 77.5 351 LYS A O 1
ATOM 2843 N N . LEU A 1 352 ? 20.016 -54.969 -21.859 1 81.69 352 LEU A N 1
ATOM 2844 C CA . LEU A 1 352 ? 19.297 -53.719 -22.031 1 81.69 352 LEU A CA 1
ATOM 2845 C C . LEU A 1 352 ? 19.844 -52.938 -23.219 1 81.69 352 LEU A C 1
ATOM 2847 O O . LEU A 1 352 ? 19.078 -52.344 -23.969 1 81.69 352 LEU A O 1
ATOM 2851 N N . LEU A 1 353 ? 21.156 -52.969 -23.547 1 84 353 LEU A N 1
ATOM 2852 C CA . LEU A 1 353 ? 21.766 -52.125 -24.547 1 84 353 LEU A CA 1
ATOM 2853 C C . LEU A 1 353 ? 21.891 -52.844 -25.875 1 84 353 LEU A C 1
ATOM 2855 O O . LEU A 1 353 ? 22.5 -52.312 -26.812 1 84 353 LEU A O 1
ATOM 2859 N N . GLU A 1 354 ? 21.297 -54 -25.953 1 83.75 354 GLU A N 1
ATOM 2860 C CA . GLU A 1 354 ? 21.297 -54.719 -27.219 1 83.75 354 GLU A CA 1
ATOM 2861 C C . GLU A 1 354 ? 20.266 -54.156 -28.188 1 83.75 354 GLU A C 1
ATOM 2863 O O . GLU A 1 354 ? 19.266 -53.562 -27.75 1 83.75 354 GLU A O 1
ATOM 2868 N N . LEU A 1 355 ? 20.547 -54.25 -29.438 1 84.06 355 LEU A N 1
ATOM 2869 C CA . LEU A 1 355 ? 19.656 -53.75 -30.469 1 84.06 355 LEU A CA 1
ATOM 2870 C C . LEU A 1 355 ? 18.281 -54.406 -30.359 1 84.06 355 LEU A C 1
ATOM 2872 O O . LEU A 1 355 ? 17.266 -53.781 -30.719 1 84.06 355 LEU A O 1
ATOM 2876 N N . SER A 1 356 ? 18.266 -55.688 -29.859 1 82.62 356 SER A N 1
ATOM 2877 C CA . SER A 1 356 ? 17.016 -56.406 -29.719 1 82.62 356 SER A CA 1
ATOM 2878 C C . SER A 1 356 ? 16.141 -55.812 -28.625 1 82.62 356 SER A C 1
ATOM 2880 O O . SER A 1 356 ? 14.953 -56.125 -28.531 1 82.62 356 SER A O 1
ATOM 2882 N N . SER A 1 357 ? 16.688 -54.812 -27.891 1 81.31 357 SER A N 1
ATOM 2883 C CA . SER A 1 357 ? 15.953 -54.219 -26.766 1 81.31 357 SER A CA 1
ATOM 2884 C C . SER A 1 357 ? 15.328 -52.875 -27.156 1 81.31 357 SER A C 1
ATOM 2886 O O . SER A 1 357 ? 14.703 -52.219 -26.328 1 81.31 357 SER A O 1
ATOM 2888 N N . VAL A 1 358 ? 15.406 -52.438 -28.438 1 82.88 358 VAL A N 1
ATOM 2889 C CA . VAL A 1 358 ? 14.891 -51.156 -28.891 1 82.88 358 VAL A CA 1
ATOM 2890 C C . VAL A 1 358 ? 13.367 -51.188 -28.938 1 82.88 358 VAL A C 1
ATOM 2892 O O . VAL A 1 358 ? 12.773 -52.188 -29.328 1 82.88 358 VAL A O 1
ATOM 2895 N N . THR A 1 359 ? 12.773 -50.219 -28.359 1 81.69 359 THR A N 1
ATOM 2896 C CA . THR A 1 359 ? 11.328 -50.062 -28.438 1 81.69 359 THR A CA 1
ATOM 2897 C C . THR A 1 359 ? 10.945 -48.625 -28.812 1 81.69 359 THR A C 1
ATOM 2899 O O . THR A 1 359 ? 11.742 -47.719 -28.641 1 81.69 359 THR A O 1
ATOM 2902 N N . ALA A 1 360 ? 9.828 -48.469 -29.516 1 85.06 360 ALA A N 1
ATOM 2903 C CA . ALA A 1 360 ? 9.312 -47.156 -29.891 1 85.06 360 ALA A CA 1
ATOM 2904 C C . ALA A 1 360 ? 7.785 -47.125 -29.891 1 85.06 360 ALA A C 1
ATOM 2906 O O . ALA A 1 360 ? 7.156 -48.156 -30.156 1 85.06 360 ALA A O 1
ATOM 2907 N N . LEU A 1 361 ? 7.281 -46.125 -29.438 1 83.25 361 LEU A N 1
ATOM 2908 C CA . LEU A 1 361 ? 5.836 -45.938 -29.438 1 83.25 361 LEU A CA 1
ATOM 2909 C C . LEU A 1 361 ? 5.465 -44.562 -29.922 1 83.25 361 LEU A C 1
ATOM 2911 O O . LEU A 1 361 ? 6.113 -43.562 -29.562 1 83.25 361 LEU A O 1
ATOM 2915 N N . LEU A 1 362 ? 4.637 -44.375 -30.891 1 85.69 362 LEU A N 1
ATOM 2916 C CA . LEU A 1 362 ? 4 -43.125 -31.328 1 85.69 362 LEU A CA 1
ATOM 2917 C C . LEU A 1 362 ? 2.488 -43.219 -31.156 1 85.69 362 LEU A C 1
ATOM 2919 O O . LEU A 1 362 ? 1.845 -44.125 -31.703 1 85.69 362 LEU A O 1
ATOM 2923 N N . ARG A 1 363 ? 1.917 -42.312 -30.406 1 88.44 363 ARG A N 1
ATOM 2924 C CA . ARG A 1 363 ? 0.502 -42.406 -30.062 1 88.44 363 ARG A CA 1
ATOM 2925 C C . ARG A 1 363 ? -0.187 -41.062 -30.297 1 88.44 363 ARG A C 1
ATOM 2927 O O . ARG A 1 363 ? -0.239 -40.219 -29.406 1 88.44 363 ARG A O 1
ATOM 2934 N N . PRO A 1 364 ? -0.725 -40.812 -31.469 1 87.88 364 PRO A N 1
ATOM 2935 C CA . PRO A 1 364 ? -1.679 -39.719 -31.609 1 87.88 364 PRO A CA 1
ATOM 2936 C C . PRO A 1 364 ? -2.994 -39.969 -30.875 1 87.88 364 PRO A C 1
ATOM 2938 O O . PRO A 1 364 ? -3.484 -41.094 -30.859 1 87.88 364 PRO A O 1
ATOM 2941 N N . ALA A 1 365 ? -3.422 -38.969 -30.141 1 89.12 365 ALA A N 1
ATOM 2942 C CA . ALA A 1 365 ? -4.652 -39.188 -29.375 1 89.12 365 ALA A CA 1
ATOM 2943 C C . ALA A 1 365 ? -5.586 -37.969 -29.531 1 89.12 365 ALA A C 1
ATOM 2945 O O . ALA A 1 365 ? -5.129 -36.844 -29.688 1 89.12 365 ALA A O 1
ATOM 2946 N N . VAL A 1 366 ? -6.887 -38.219 -29.594 1 90.44 366 VAL A N 1
ATOM 2947 C CA . VAL A 1 366 ? -7.918 -37.188 -29.625 1 90.44 366 VAL A CA 1
ATOM 2948 C C . VAL A 1 366 ? -8.898 -37.406 -28.469 1 90.44 366 VAL A C 1
ATOM 2950 O O . VAL A 1 366 ? -9.297 -38.531 -28.188 1 90.44 366 VAL A O 1
ATOM 2953 N N . SER A 1 367 ? -9.172 -36.375 -27.719 1 91.94 367 SER A N 1
ATOM 2954 C CA . SER A 1 367 ? -10.188 -36.406 -26.672 1 91.94 367 SER A CA 1
ATOM 2955 C C . SER A 1 367 ? -11.211 -35.281 -26.859 1 91.94 367 SER A C 1
ATOM 2957 O O . SER A 1 367 ? -10.852 -34.156 -27.109 1 91.94 367 SER A O 1
ATOM 2959 N N . LEU A 1 368 ? -12.516 -35.625 -26.828 1 92.25 368 LEU A N 1
ATOM 2960 C CA . LEU A 1 368 ? -13.602 -34.656 -27.016 1 92.25 368 LEU A CA 1
ATOM 2961 C C . LEU A 1 368 ? -14.648 -34.812 -25.922 1 92.25 368 LEU A C 1
ATOM 2963 O O . LEU A 1 368 ? -15.234 -35.875 -25.75 1 92.25 368 LEU A O 1
ATOM 2967 N N . PRO A 1 369 ? -14.891 -33.812 -25.156 1 91.38 369 PRO A N 1
ATOM 2968 C CA . PRO A 1 369 ? -15.984 -33.906 -24.188 1 91.38 369 PRO A CA 1
ATOM 2969 C C . PRO A 1 369 ? -17.359 -33.969 -24.844 1 91.38 369 PRO A C 1
ATOM 2971 O O . PRO A 1 369 ? -17.688 -33.156 -25.703 1 91.38 369 PRO A O 1
ATOM 2974 N N . LEU A 1 370 ? -18.078 -34.969 -24.422 1 93.25 370 LEU A N 1
ATOM 2975 C CA . LEU A 1 370 ? -19.422 -35.156 -24.969 1 93.25 370 LEU A CA 1
ATOM 2976 C C . LEU A 1 370 ? -20.469 -34.594 -24.016 1 93.25 370 LEU A C 1
ATOM 2978 O O . LEU A 1 370 ? -21.438 -33.938 -24.453 1 93.25 370 LEU A O 1
ATOM 2982 N N . TYR A 1 371 ? -20.406 -34.938 -22.719 1 93.31 371 TYR A N 1
ATOM 2983 C CA . TYR A 1 371 ? -21.312 -34.469 -21.672 1 93.31 371 TYR A CA 1
ATOM 2984 C C . TYR A 1 371 ? -20.531 -34.031 -20.422 1 93.31 371 TYR A C 1
ATOM 2986 O O . TYR A 1 371 ? -19.844 -34.844 -19.812 1 93.31 371 TYR A O 1
ATOM 2994 N N . THR A 1 372 ? -20.625 -32.812 -20.094 1 94 372 THR A N 1
ATOM 2995 C CA . THR A 1 372 ? -19.906 -32.25 -18.938 1 94 372 THR A CA 1
ATOM 2996 C C . THR A 1 372 ? -20.875 -31.609 -17.953 1 94 372 THR A C 1
ATOM 2998 O O . THR A 1 372 ? -20.469 -30.828 -17.094 1 94 372 THR A O 1
ATOM 3001 N N . ALA A 1 373 ? -22.156 -31.875 -18.062 1 96.12 373 ALA A N 1
ATOM 3002 C CA . ALA A 1 373 ? -23.203 -31.312 -17.203 1 96.12 373 ALA A CA 1
ATOM 3003 C C . ALA A 1 373 ? -23.156 -29.797 -17.188 1 96.12 373 ALA A C 1
ATOM 3005 O O . ALA A 1 373 ? -23.391 -29.172 -16.156 1 96.12 373 ALA A O 1
ATOM 3006 N N . GLY A 1 374 ? -22.688 -29.109 -18.312 1 95.19 374 GLY A N 1
ATOM 3007 C CA . GLY A 1 374 ? -22.672 -27.656 -18.469 1 95.19 374 GLY A CA 1
ATOM 3008 C C . GLY A 1 374 ? -21.406 -27 -17.938 1 95.19 374 GLY A C 1
ATOM 3009 O O . GLY A 1 374 ? -21.297 -25.781 -17.938 1 95.19 374 GLY A O 1
ATOM 3010 N N . ALA A 1 375 ? -20.406 -27.75 -17.484 1 95.75 375 ALA A N 1
ATOM 3011 C CA . ALA A 1 375 ? -19.203 -27.203 -16.844 1 95.75 375 ALA A CA 1
ATOM 3012 C C . ALA A 1 375 ? -18.422 -26.328 -17.828 1 95.75 375 ALA A C 1
ATOM 3014 O O . ALA A 1 375 ? -17.969 -25.234 -17.469 1 95.75 375 ALA A O 1
ATOM 3015 N N . ILE A 1 376 ? -18.234 -26.766 -19.125 1 94.38 376 ILE A N 1
ATOM 3016 C CA . ILE A 1 376 ? -17.453 -26.016 -20.094 1 94.38 376 ILE A CA 1
ATOM 3017 C C . ILE A 1 376 ? -18.188 -24.703 -20.438 1 94.38 376 ILE A C 1
ATOM 3019 O O . ILE A 1 376 ? -17.562 -23.641 -20.484 1 94.38 376 ILE A O 1
ATOM 3023 N N . ARG A 1 377 ? -19.453 -24.797 -20.594 1 94.69 377 ARG A N 1
ATOM 3024 C CA . ARG A 1 377 ? -20.25 -23.609 -20.859 1 94.69 377 ARG A CA 1
ATOM 3025 C C . ARG A 1 377 ? -20.156 -22.609 -19.703 1 94.69 377 ARG A C 1
ATOM 3027 O O . ARG A 1 377 ? -20 -21.406 -19.922 1 94.69 377 ARG A O 1
ATOM 3034 N N . ALA A 1 378 ? -20.312 -23.125 -18.453 1 96.62 378 ALA A N 1
ATOM 3035 C CA . ALA A 1 378 ? -20.234 -22.266 -17.266 1 96.62 378 ALA A CA 1
ATOM 3036 C C . ALA A 1 378 ? -18.859 -21.609 -17.156 1 96.62 378 ALA A C 1
ATOM 3038 O O . ALA A 1 378 ? -18.75 -20.438 -16.781 1 96.62 378 ALA A O 1
ATOM 3039 N N . ASN A 1 379 ? -17.844 -22.312 -17.531 1 95.5 379 ASN A N 1
ATOM 3040 C CA . ASN A 1 379 ? -16.5 -21.75 -17.469 1 95.5 379 ASN A CA 1
ATOM 3041 C C . ASN A 1 379 ? -16.312 -20.641 -18.5 1 95.5 379 ASN A C 1
ATOM 3043 O O . ASN A 1 379 ? -15.703 -19.609 -18.203 1 95.5 379 ASN A O 1
ATOM 3047 N N . VAL A 1 380 ? -16.719 -20.812 -19.734 1 94.94 380 VAL A N 1
ATOM 3048 C CA . VAL A 1 380 ? -16.656 -19.766 -20.766 1 94.94 380 VAL A CA 1
ATOM 3049 C C . VAL A 1 380 ? -17.422 -18.531 -20.297 1 94.94 380 VAL A C 1
ATOM 3051 O O . VAL A 1 380 ? -16.906 -17.422 -20.391 1 94.94 380 VAL A O 1
ATOM 3054 N N . ARG A 1 381 ? -18.594 -18.781 -19.672 1 95 381 ARG A N 1
ATOM 3055 C CA . ARG A 1 381 ? -19.406 -17.672 -19.203 1 95 381 ARG A CA 1
ATOM 3056 C C . ARG A 1 381 ? -18.75 -16.969 -18.016 1 95 381 ARG A C 1
ATOM 3058 O O . ARG A 1 381 ? -18.844 -15.742 -17.891 1 95 381 ARG A O 1
ATOM 3065 N N . LYS A 1 382 ? -18.125 -17.719 -17.141 1 96.25 382 LYS A N 1
ATOM 3066 C CA . LYS A 1 382 ? -17.359 -17.125 -16.047 1 96.25 382 LYS A CA 1
ATOM 3067 C C . LYS A 1 382 ? -16.266 -16.203 -16.578 1 96.25 382 LYS A C 1
ATOM 3069 O O . LYS A 1 382 ? -16.141 -15.062 -16.125 1 96.25 382 LYS A O 1
ATOM 3074 N N . ASN A 1 383 ? -15.492 -16.688 -17.594 1 95.44 383 ASN A N 1
ATOM 3075 C CA . ASN A 1 383 ? -14.414 -15.883 -18.172 1 95.44 383 ASN A CA 1
ATOM 3076 C C . ASN A 1 383 ? -14.961 -14.672 -18.922 1 95.44 383 ASN A C 1
ATOM 3078 O O . ASN A 1 383 ? -14.359 -13.594 -18.891 1 95.44 383 ASN A O 1
ATOM 3082 N N . TYR A 1 384 ? -16.078 -14.836 -19.531 1 93 384 TYR A N 1
ATOM 3083 C CA . TYR A 1 384 ? -16.734 -13.711 -20.203 1 93 384 TYR A CA 1
ATOM 3084 C C . TYR A 1 384 ? -17.156 -12.648 -19.203 1 93 384 TYR A C 1
ATOM 3086 O O . TYR A 1 384 ? -16.984 -11.453 -19.438 1 93 384 TYR A O 1
ATOM 3094 N N . ALA A 1 385 ? -17.719 -13.094 -18 1 94.5 385 ALA A N 1
ATOM 3095 C CA . ALA A 1 385 ? -18.078 -12.164 -16.938 1 94.5 385 ALA A CA 1
ATOM 3096 C C . ALA A 1 385 ? -16.859 -11.406 -16.422 1 94.5 385 ALA A C 1
ATOM 3098 O O . ALA A 1 385 ? -16.938 -10.211 -16.141 1 94.5 385 ALA A O 1
ATOM 3099 N N . GLN A 1 386 ? -15.758 -12.086 -16.422 1 95.5 386 GLN A N 1
ATOM 3100 C CA . GLN A 1 386 ? -14.523 -11.453 -15.977 1 95.5 386 GLN A CA 1
ATOM 3101 C C . GLN A 1 386 ? -14 -10.469 -17.016 1 95.5 386 GLN A C 1
ATOM 3103 O O . GLN A 1 386 ? -13.43 -9.43 -16.672 1 95.5 386 GLN A O 1
ATOM 3108 N N . PHE A 1 387 ? -14.156 -10.75 -18.266 1 93.75 387 PHE A N 1
ATOM 3109 C CA . PHE A 1 387 ? -13.836 -9.82 -19.344 1 93.75 387 PHE A CA 1
ATOM 3110 C C . PHE A 1 387 ? -14.695 -8.562 -19.25 1 93.75 387 PHE A C 1
ATOM 3112 O O . PHE A 1 387 ? -14.172 -7.441 -19.312 1 93.75 387 PHE A O 1
ATOM 3119 N N . ASN A 1 388 ? -15.961 -8.758 -18.984 1 92.56 388 ASN A N 1
ATOM 3120 C CA . ASN A 1 388 ? -16.859 -7.613 -18.812 1 92.56 388 ASN A CA 1
ATOM 3121 C C . ASN A 1 388 ? -16.438 -6.746 -17.625 1 92.56 388 ASN A C 1
ATOM 3123 O O . ASN A 1 388 ? -16.469 -5.516 -17.703 1 92.56 388 ASN A O 1
ATOM 3127 N N . GLU A 1 389 ? -16.094 -7.426 -16.562 1 94.94 389 GLU A N 1
ATOM 3128 C CA . GLU A 1 389 ? -15.609 -6.699 -15.398 1 94.94 389 GLU A CA 1
ATOM 3129 C C . GLU A 1 389 ? -14.422 -5.805 -15.75 1 94.94 389 GLU A C 1
ATOM 3131 O O . GLU A 1 389 ? -14.367 -4.645 -15.336 1 94.94 389 GLU A O 1
ATOM 3136 N N . ALA A 1 390 ? -13.469 -6.328 -16.547 1 95.31 390 ALA A N 1
ATOM 3137 C CA . ALA A 1 390 ? -12.281 -5.574 -16.938 1 95.31 390 ALA A CA 1
ATOM 3138 C C . ALA A 1 390 ? -12.648 -4.406 -17.844 1 95.31 390 ALA A C 1
ATOM 3140 O O . ALA A 1 390 ? -12.094 -3.312 -17.719 1 95.31 390 ALA A O 1
ATOM 3141 N N . VAL A 1 391 ? -13.57 -4.629 -18.766 1 93.44 391 VAL A N 1
ATOM 3142 C CA . VAL A 1 391 ? -14.023 -3.578 -19.672 1 93.44 391 VAL A CA 1
ATOM 3143 C C . VAL A 1 391 ? -14.703 -2.467 -18.875 1 93.44 391 VAL A C 1
ATOM 3145 O O . VAL A 1 391 ? -14.453 -1.283 -19.109 1 93.44 391 VAL A O 1
ATOM 3148 N N . PHE A 1 392 ? -15.562 -2.836 -17.891 1 93.06 392 PHE A N 1
ATOM 3149 C CA . PHE A 1 392 ? -16.266 -1.84 -17.078 1 93.06 392 PHE A CA 1
ATOM 3150 C C . PHE A 1 392 ? -15.281 -1.055 -16.219 1 93.06 392 PHE A C 1
ATOM 3152 O O . PHE A 1 392 ? -15.453 0.146 -16.016 1 93.06 392 PHE A O 1
ATOM 3159 N N . ALA A 1 393 ? -14.258 -1.746 -15.805 1 94.56 393 ALA A N 1
ATOM 3160 C CA . ALA A 1 393 ? -13.219 -1.052 -15.055 1 94.56 393 ALA A CA 1
ATOM 3161 C C . ALA A 1 393 ? -12.5 -0.028 -15.93 1 94.56 393 ALA A C 1
ATOM 3163 O O . ALA A 1 393 ? -12.188 1.075 -15.477 1 94.56 393 ALA A O 1
ATOM 3164 N N . TYR A 1 394 ? -12.234 -0.352 -17.172 1 95.19 394 TYR A N 1
ATOM 3165 C CA . TYR A 1 394 ? -11.641 0.584 -18.125 1 95.19 394 TYR A CA 1
ATOM 3166 C C . TYR A 1 394 ? -12.562 1.772 -18.359 1 95.19 394 TYR A C 1
ATOM 3168 O O . TYR A 1 394 ? -12.125 2.924 -18.344 1 95.19 394 TYR A O 1
ATOM 3176 N N . ASN A 1 395 ? -13.812 1.491 -18.562 1 94.88 395 ASN A N 1
ATOM 3177 C CA . ASN A 1 395 ? -14.773 2.557 -18.812 1 94.88 395 ASN A CA 1
ATOM 3178 C C . ASN A 1 395 ? -14.844 3.523 -17.625 1 94.88 395 ASN A C 1
ATOM 3180 O O . ASN A 1 395 ? -14.867 4.742 -17.812 1 94.88 395 ASN A O 1
ATOM 3184 N N . ALA A 1 396 ? -14.906 2.949 -16.438 1 94.94 396 ALA A N 1
ATOM 3185 C CA . ALA A 1 396 ? -14.938 3.785 -15.242 1 94.94 396 ALA A CA 1
ATOM 3186 C C . ALA A 1 396 ? -13.688 4.668 -15.156 1 94.94 396 ALA A C 1
ATOM 3188 O O . ALA A 1 396 ? -13.789 5.855 -14.844 1 94.94 396 ALA A O 1
ATOM 3189 N N . ALA A 1 397 ? -12.562 4.105 -15.477 1 96 397 ALA A N 1
ATOM 3190 C CA . ALA A 1 397 ? -11.312 4.852 -15.453 1 96 397 ALA A CA 1
ATOM 3191 C C . ALA A 1 397 ? -11.297 5.945 -16.516 1 96 397 ALA A C 1
ATOM 3193 O O . ALA A 1 397 ? -10.75 7.027 -16.297 1 96 397 ALA A O 1
ATOM 3194 N N . LEU A 1 398 ? -11.844 5.629 -17.625 1 94.69 398 LEU A N 1
ATOM 3195 C CA . LEU A 1 398 ? -11.906 6.582 -18.734 1 94.69 398 LEU A CA 1
ATOM 3196 C C . LEU A 1 398 ? -12.703 7.82 -18.344 1 94.69 398 LEU A C 1
ATOM 3198 O O . LEU A 1 398 ? -12.242 8.945 -18.531 1 94.69 398 LEU A O 1
ATOM 3202 N N . PHE A 1 399 ? -13.883 7.668 -17.719 1 94.69 399 PHE A N 1
ATOM 3203 C CA . PHE A 1 399 ? -14.711 8.789 -17.312 1 94.69 399 PHE A CA 1
ATOM 3204 C C . PHE A 1 399 ? -14.047 9.57 -16.188 1 94.69 399 PHE A C 1
ATOM 3206 O O . PHE A 1 399 ? -14.133 10.797 -16.141 1 94.69 399 PHE A O 1
ATOM 3213 N N . ALA A 1 400 ? -13.398 8.828 -15.344 1 95.69 400 ALA A N 1
ATOM 3214 C CA . ALA A 1 400 ? -12.648 9.508 -14.289 1 95.69 400 ALA A CA 1
ATOM 3215 C C . ALA A 1 400 ? -11.531 10.367 -14.883 1 95.69 400 ALA A C 1
ATOM 3217 O O . ALA A 1 400 ? -11.305 11.5 -14.43 1 95.69 400 ALA A O 1
ATOM 3218 N N . ALA A 1 401 ? -10.852 9.828 -15.867 1 96.75 401 ALA A N 1
ATOM 3219 C CA . ALA A 1 401 ? -9.75 10.555 -16.5 1 96.75 401 ALA A CA 1
ATOM 3220 C C . ALA A 1 401 ? -10.25 11.836 -17.156 1 96.75 401 ALA A C 1
ATOM 3222 O O . ALA A 1 401 ? -9.602 12.883 -17.062 1 96.75 401 ALA A O 1
ATOM 3223 N N . VAL A 1 402 ? -11.367 11.805 -17.781 1 95.38 402 VAL A N 1
ATOM 3224 C CA . VAL A 1 402 ? -11.961 12.969 -18.438 1 95.38 402 VAL A CA 1
ATOM 3225 C C . VAL A 1 402 ? -12.312 14.023 -17.391 1 95.38 402 VAL A C 1
ATOM 3227 O O . VAL A 1 402 ? -12 15.203 -17.547 1 95.38 402 VAL A O 1
ATOM 3230 N N . SER A 1 403 ? -12.961 13.586 -16.281 1 95.56 403 SER A N 1
ATOM 3231 C CA . SER A 1 403 ? -13.312 14.492 -15.195 1 95.56 403 SER A CA 1
ATOM 3232 C C . SER A 1 403 ? -12.062 15.125 -14.586 1 95.56 403 SER A C 1
ATOM 3234 O O . SER A 1 403 ? -12.07 16.312 -14.242 1 95.56 403 SER A O 1
ATOM 3236 N N . GLU A 1 404 ? -11.039 14.336 -14.5 1 96.94 404 GLU A N 1
ATOM 3237 C CA . GLU A 1 404 ? -9.789 14.836 -13.93 1 96.94 404 GLU A CA 1
ATOM 3238 C C . GLU A 1 404 ? -9.188 15.945 -14.789 1 96.94 404 GLU A C 1
ATOM 3240 O O . GLU A 1 404 ? -8.672 16.938 -14.273 1 96.94 404 GLU A O 1
ATOM 3245 N N . VAL A 1 405 ? -9.25 15.758 -16.062 1 96.44 405 VAL A N 1
ATOM 3246 C CA . VAL A 1 405 ? -8.742 16.797 -16.969 1 96.44 405 VAL A CA 1
ATOM 3247 C C . VAL A 1 405 ? -9.555 18.078 -16.797 1 96.44 405 VAL A C 1
ATOM 3249 O O . VAL A 1 405 ? -8.984 19.156 -16.594 1 96.44 405 VAL A O 1
ATOM 3252 N N . MET A 1 406 ? -10.883 17.969 -16.734 1 94.88 406 MET A N 1
ATOM 3253 C CA . MET A 1 406 ? -11.75 19.141 -16.594 1 94.88 406 MET A CA 1
ATOM 3254 C C . MET A 1 406 ? -11.523 19.828 -15.258 1 94.88 406 MET A C 1
ATOM 3256 O O . MET A 1 406 ? -11.422 21.062 -15.195 1 94.88 406 MET A O 1
ATOM 3260 N N . ASP A 1 407 ? -11.422 19 -14.227 1 95.69 407 ASP A N 1
ATOM 3261 C CA . ASP A 1 407 ? -11.188 19.547 -12.898 1 95.69 407 ASP A CA 1
ATOM 3262 C C . ASP A 1 407 ? -9.844 20.281 -12.828 1 95.69 407 ASP A C 1
ATOM 3264 O O . ASP A 1 407 ? -9.734 21.328 -12.188 1 95.69 407 ASP A O 1
ATOM 3268 N N . SER A 1 408 ? -8.844 19.719 -13.461 1 97.12 408 SER A N 1
ATOM 3269 C CA . SER A 1 408 ? -7.516 20.312 -13.414 1 97.12 408 SER A CA 1
ATOM 3270 C C . SER A 1 408 ? -7.473 21.625 -14.188 1 97.12 408 SER A C 1
ATOM 3272 O O . SER A 1 408 ? -6.773 22.562 -13.797 1 97.12 408 SER A O 1
ATOM 3274 N N . LEU A 1 409 ? -8.203 21.734 -15.281 1 95.62 409 LEU A N 1
ATOM 3275 C CA . LEU A 1 409 ? -8.305 22.984 -16.031 1 95.62 409 LEU A CA 1
ATOM 3276 C C . LEU A 1 409 ? -9.008 24.047 -15.195 1 95.62 409 LEU A C 1
ATOM 3278 O O . LEU A 1 409 ? -8.539 25.188 -15.133 1 95.62 409 LEU A O 1
ATOM 3282 N N . ALA A 1 410 ? -10.094 23.641 -14.562 1 95.25 410 ALA A N 1
ATOM 3283 C CA . ALA A 1 410 ? -10.828 24.562 -13.695 1 95.25 410 ALA A CA 1
ATOM 3284 C C . ALA A 1 410 ? -9.953 25.047 -12.539 1 95.25 410 ALA A C 1
ATOM 3286 O O . ALA A 1 410 ? -9.945 26.234 -12.211 1 95.25 410 ALA A O 1
ATOM 3287 N N . GLN A 1 411 ? -9.219 24.125 -12.016 1 96.31 411 GLN A N 1
ATOM 3288 C CA . GLN A 1 411 ? -8.352 24.469 -10.891 1 96.31 411 GLN A CA 1
ATOM 3289 C C . GLN A 1 411 ? -7.227 25.406 -11.328 1 96.31 411 GLN A C 1
ATOM 3291 O O . GLN A 1 411 ? -6.855 26.312 -10.586 1 96.31 411 GLN A O 1
ATOM 3296 N N . MET A 1 412 ? -6.645 25.172 -12.477 1 95.88 412 MET A N 1
ATOM 3297 C CA . MET A 1 412 ? -5.594 26.047 -12.992 1 95.88 412 MET A CA 1
ATOM 3298 C C . MET A 1 412 ? -6.109 27.469 -13.195 1 95.88 412 MET A C 1
ATOM 3300 O O . MET A 1 412 ? -5.461 28.422 -12.797 1 95.88 412 MET A O 1
ATOM 3304 N N . ARG A 1 413 ? -7.289 27.578 -13.703 1 94 413 ARG A N 1
ATOM 3305 C CA . ARG A 1 413 ? -7.891 28.891 -13.914 1 94 413 ARG A CA 1
ATOM 3306 C C . ARG A 1 413 ? -8.18 29.578 -12.586 1 94 413 ARG A C 1
ATOM 3308 O O . ARG A 1 413 ? -7.836 30.75 -12.406 1 94 413 ARG A O 1
ATOM 3315 N N . SER A 1 414 ? -8.766 28.844 -11.688 1 94.75 414 SER A N 1
ATOM 3316 C CA . SER A 1 414 ? -9.133 29.406 -10.398 1 94.75 414 SER A CA 1
ATOM 3317 C C . SER A 1 414 ? -7.895 29.828 -9.602 1 94.75 414 SER A C 1
ATOM 3319 O O . SER A 1 414 ? -7.875 30.891 -8.984 1 94.75 414 SER A O 1
ATOM 3321 N N . SER A 1 415 ? -6.902 28.984 -9.641 1 95.94 415 SER A N 1
ATOM 3322 C CA . SER A 1 415 ? -5.676 29.297 -8.914 1 95.94 415 SER A CA 1
ATOM 3323 C C . SER A 1 415 ? -5 30.547 -9.484 1 95.94 415 SER A C 1
ATOM 3325 O O . SER A 1 415 ? -4.449 31.359 -8.742 1 95.94 415 SER A O 1
ATOM 3327 N N . HIS A 1 416 ? -5.059 30.719 -10.781 1 94.38 416 HIS A N 1
ATOM 3328 C CA . HIS A 1 416 ? -4.445 31.891 -11.422 1 94.38 416 HIS A CA 1
ATOM 3329 C C . HIS A 1 416 ? -5.211 33.156 -11.102 1 94.38 416 HIS A C 1
ATOM 3331 O O . HIS A 1 416 ? -4.609 34.219 -10.859 1 94.38 416 HIS A O 1
ATOM 3337 N N . THR A 1 417 ? -6.508 33.062 -11.039 1 93.38 417 THR A N 1
ATOM 3338 C CA . THR A 1 417 ? -7.324 34.219 -10.656 1 93.38 417 THR A CA 1
ATOM 3339 C C . THR A 1 417 ? -7.004 34.656 -9.234 1 93.38 417 THR A C 1
ATOM 3341 O O . THR A 1 417 ? -6.84 35.844 -8.969 1 93.38 417 THR A O 1
ATOM 3344 N N . SER A 1 418 ? -6.879 33.656 -8.391 1 95.12 418 SER A N 1
ATOM 3345 C CA . SER A 1 418 ? -6.523 33.969 -7.004 1 95.12 418 SER A CA 1
ATOM 3346 C C . SER A 1 418 ? -5.133 34.562 -6.91 1 95.12 418 SER A C 1
ATOM 3348 O O . SER A 1 418 ? -4.902 35.469 -6.102 1 95.12 418 SER A O 1
ATOM 3350 N N . PHE A 1 419 ? -4.246 34.125 -7.707 1 95.12 419 PHE A N 1
ATOM 3351 C CA . PHE A 1 419 ? -2.885 34.656 -7.758 1 95.12 419 PHE A CA 1
ATOM 3352 C C . PHE A 1 419 ? -2.881 36.125 -8.18 1 95.12 419 PHE A C 1
ATOM 3354 O O . PHE A 1 419 ? -2.234 36.938 -7.539 1 95.12 419 PHE A O 1
ATOM 3361 N N . LEU A 1 420 ? -3.674 36.438 -9.148 1 94.62 420 LEU A N 1
ATOM 3362 C CA . LEU A 1 420 ? -3.729 37.812 -9.648 1 94.62 420 LEU A CA 1
ATOM 3363 C C . LEU A 1 420 ? -4.316 38.75 -8.602 1 94.62 420 LEU A C 1
ATOM 3365 O O . LEU A 1 420 ? -3.832 39.875 -8.422 1 94.62 420 LEU A O 1
ATOM 3369 N N . LEU A 1 421 ? -5.312 38.25 -7.91 1 94.62 421 LEU A N 1
ATOM 3370 C CA . LEU A 1 421 ? -5.922 39.062 -6.859 1 94.62 421 LEU A CA 1
ATOM 3371 C C . LEU A 1 421 ? -4.945 39.312 -5.711 1 94.62 421 LEU A C 1
ATOM 3373 O O . LEU A 1 421 ? -4.879 40.406 -5.156 1 94.62 421 LEU A O 1
ATOM 3377 N N . GLU A 1 422 ? -4.195 38.312 -5.441 1 95 422 GLU A N 1
ATOM 3378 C CA . GLU A 1 422 ? -3.215 38.438 -4.363 1 95 422 GLU A CA 1
ATOM 3379 C C . GLU A 1 422 ? -2.088 39.375 -4.754 1 95 422 GLU A C 1
ATOM 3381 O O . GLU A 1 422 ? -1.555 40.094 -3.904 1 95 422 GLU A O 1
ATOM 3386 N N . GLN A 1 423 ? -1.765 39.406 -6 1 95 423 GLN A N 1
ATOM 3387 C CA . GLN A 1 423 ? -0.745 40.312 -6.488 1 95 423 GLN A CA 1
ATOM 3388 C C . GLN A 1 423 ? -1.194 41.781 -6.328 1 95 423 GLN A C 1
ATOM 3390 O O . GLN A 1 423 ? -0.394 42.625 -5.973 1 95 423 GLN A O 1
ATOM 3395 N N . LYS A 1 424 ? -2.453 41.969 -6.531 1 95.56 424 LYS A N 1
ATOM 3396 C CA . LYS A 1 424 ? -3.002 43.312 -6.336 1 95.56 424 LYS A CA 1
ATOM 3397 C C . LYS A 1 424 ? -2.947 43.719 -4.863 1 95.56 424 LYS A C 1
ATOM 3399 O O . LYS A 1 424 ? -2.6 44.875 -4.543 1 95.56 424 LYS A O 1
ATOM 3404 N N . LYS A 1 425 ? -3.262 42.75 -4.027 1 96 425 LYS A N 1
ATOM 3405 C CA . LYS A 1 425 ? -3.197 43.031 -2.592 1 96 425 LYS A CA 1
ATOM 3406 C C . LYS A 1 425 ? -1.771 43.344 -2.154 1 96 425 LYS A C 1
ATOM 3408 O O . LYS A 1 425 ? -1.546 44.25 -1.348 1 96 425 LYS A O 1
ATOM 3413 N N . LEU A 1 426 ? -0.852 42.594 -2.668 1 96.5 426 LEU A N 1
ATOM 3414 C CA . LEU A 1 426 ? 0.553 42.781 -2.316 1 96.5 426 LEU A CA 1
ATOM 3415 C C . LEU A 1 426 ? 1.059 44.156 -2.779 1 96.5 426 LEU A C 1
ATOM 3417 O O . LEU A 1 426 ? 1.757 44.844 -2.035 1 96.5 426 LEU A O 1
ATOM 3421 N N . ALA A 1 427 ? 0.625 44.562 -3.943 1 96.19 427 ALA A N 1
ATOM 3422 C CA . ALA A 1 427 ? 1.009 45.875 -4.469 1 96.19 427 ALA A CA 1
ATOM 3423 C C . ALA A 1 427 ? 0.415 47 -3.629 1 96.19 427 ALA A C 1
ATOM 3425 O O . ALA A 1 427 ? 1.094 48 -3.332 1 96.19 427 ALA A O 1
ATOM 3426 N N . ALA A 1 428 ? -0.792 46.812 -3.229 1 96.31 428 ALA A N 1
ATOM 3427 C CA . ALA A 1 428 ? -1.456 47.812 -2.393 1 96.31 428 ALA A CA 1
ATOM 3428 C C . ALA A 1 428 ? -0.77 47.938 -1.035 1 96.31 428 ALA A C 1
ATOM 3430 O O . ALA A 1 428 ? -0.565 49.062 -0.535 1 96.31 428 ALA A O 1
ATOM 3431 N N . ALA A 1 429 ? -0.423 46.812 -0.523 1 96.75 429 ALA A N 1
ATOM 3432 C CA . ALA A 1 429 ? 0.254 46.812 0.771 1 96.75 429 ALA A CA 1
ATOM 3433 C C . ALA A 1 429 ? 1.625 47.469 0.672 1 96.75 429 ALA A C 1
ATOM 3435 O O . ALA A 1 429 ? 2.039 48.219 1.582 1 96.75 429 ALA A O 1
ATOM 3436 N N . GLY A 1 430 ? 2.34 47.219 -0.383 1 96.56 430 GLY A N 1
ATOM 3437 C CA . GLY A 1 430 ? 3.611 47.906 -0.615 1 96.56 430 GLY A CA 1
ATOM 3438 C C . GLY A 1 430 ? 3.482 49.406 -0.746 1 96.56 430 GLY A C 1
ATOM 3439 O O . GLY A 1 430 ? 4.293 50.156 -0.192 1 96.56 430 GLY A O 1
ATOM 3440 N N . ASN A 1 431 ? 2.455 49.875 -1.365 1 95.81 431 ASN A N 1
ATOM 3441 C CA . ASN A 1 431 ? 2.193 51.281 -1.53 1 95.81 431 ASN A CA 1
ATOM 3442 C C . ASN A 1 431 ? 1.816 51.938 -0.206 1 95.81 431 ASN A C 1
ATOM 3444 O O . ASN A 1 431 ? 2.205 53.094 0.06 1 95.81 431 ASN A O 1
ATOM 3448 N N . GLU A 1 432 ? 1.049 51.219 0.539 1 95.19 432 GLU A N 1
ATOM 3449 C CA . GLU A 1 432 ? 0.672 51.719 1.849 1 95.19 432 GLU A CA 1
ATOM 3450 C C . GLU A 1 432 ? 1.901 51.969 2.721 1 95.19 432 GLU A C 1
ATOM 3452 O O . GLU A 1 432 ? 1.992 53 3.406 1 95.19 432 GLU A O 1
ATOM 3457 N N . LEU A 1 433 ? 2.812 51.062 2.693 1 96.62 433 LEU A N 1
ATOM 3458 C CA . LEU A 1 433 ? 4.035 51.219 3.473 1 96.62 433 LEU A CA 1
ATOM 3459 C C . LEU A 1 433 ? 4.859 52.406 2.951 1 96.62 433 LEU A C 1
ATOM 3461 O O . LEU A 1 433 ? 5.395 53.188 3.738 1 96.62 433 LEU A O 1
ATOM 3465 N N . ARG A 1 434 ? 4.926 52.531 1.688 1 96.44 434 ARG A N 1
ATOM 3466 C CA . ARG A 1 434 ? 5.656 53.656 1.073 1 96.44 434 ARG A CA 1
ATOM 3467 C C . ARG A 1 434 ? 5.066 55 1.488 1 96.44 434 ARG A C 1
ATOM 3469 O O . ARG A 1 434 ? 5.797 55.906 1.873 1 96.44 434 ARG A O 1
ATOM 3476 N N . LEU A 1 435 ? 3.785 55.094 1.451 1 95.38 435 LEU A N 1
ATOM 3477 C CA . LEU A 1 435 ? 3.098 56.312 1.826 1 95.38 435 LEU A CA 1
ATOM 3478 C C . LEU A 1 435 ? 3.297 56.625 3.307 1 95.38 435 LEU A C 1
ATOM 3480 O O . LEU A 1 435 ? 3.482 57.781 3.688 1 95.38 435 LEU A O 1
ATOM 3484 N N . SER A 1 436 ? 3.207 55.594 4.055 1 95.69 436 SER A N 1
ATOM 3485 C CA . SER A 1 436 ? 3.396 55.781 5.488 1 95.69 436 SER A CA 1
ATOM 3486 C C . SER A 1 436 ? 4.801 56.312 5.793 1 95.69 436 SER A C 1
ATOM 3488 O O . SER A 1 436 ? 4.992 57.094 6.707 1 95.69 436 SER A O 1
ATOM 3490 N N . LYS A 1 437 ? 5.797 55.875 5.078 1 95.81 437 LYS A N 1
ATOM 3491 C CA . LYS A 1 437 ? 7.172 56.344 5.258 1 95.81 437 LYS A CA 1
ATOM 3492 C C . LYS A 1 437 ? 7.312 57.812 4.855 1 95.81 437 LYS A C 1
ATOM 3494 O O . LYS A 1 437 ? 8.008 58.562 5.527 1 95.81 437 LYS A O 1
ATOM 3499 N N . ILE A 1 438 ? 6.59 58.188 3.883 1 95.19 438 ILE A N 1
ATOM 3500 C CA . ILE A 1 438 ? 6.59 59.594 3.451 1 95.19 438 ILE A CA 1
ATOM 3501 C C . ILE A 1 438 ? 5.941 60.469 4.523 1 95.19 438 ILE A C 1
ATOM 3503 O O . ILE A 1 438 ? 6.465 61.531 4.871 1 95.19 438 ILE A O 1
ATOM 3507 N N . ARG A 1 439 ? 4.867 60 5.016 1 94.44 439 ARG A N 1
ATOM 3508 C CA . ARG A 1 439 ? 4.137 60.75 6.035 1 94.44 439 ARG A CA 1
ATOM 3509 C C . ARG A 1 439 ? 4.934 60.812 7.332 1 94.44 439 ARG A C 1
ATOM 3511 O O . ARG A 1 439 ? 4.875 61.812 8.047 1 94.44 439 ARG A O 1
ATOM 3518 N N . GLN A 1 440 ? 5.633 59.781 7.613 1 92.81 440 GLN A N 1
ATOM 3519 C CA . GLN A 1 440 ? 6.48 59.812 8.797 1 92.81 440 GLN A CA 1
ATOM 3520 C C . GLN A 1 440 ? 7.566 60.875 8.672 1 92.81 440 GLN A C 1
ATOM 3522 O O . GLN A 1 440 ? 7.855 61.594 9.625 1 92.81 440 GLN A O 1
ATOM 3527 N N . ASN A 1 441 ? 8.141 60.969 7.484 1 94.25 441 ASN A N 1
ATOM 3528 C CA . ASN A 1 441 ? 9.172 61.969 7.215 1 94.25 441 ASN A CA 1
ATOM 3529 C C . ASN A 1 441 ? 8.617 63.375 7.309 1 94.25 441 ASN A C 1
ATOM 3531 O O . ASN A 1 441 ? 9.344 64.312 7.656 1 94.25 441 ASN A O 1
ATOM 3535 N N . ALA A 1 442 ? 7.332 63.5 7.094 1 94.31 442 ALA A N 1
ATOM 3536 C CA . ALA A 1 442 ? 6.648 64.75 7.195 1 94.31 442 ALA A CA 1
ATOM 3537 C C . ALA A 1 442 ? 6.152 65 8.617 1 94.31 442 ALA A C 1
ATOM 3539 O O . ALA A 1 442 ? 5.551 66.062 8.898 1 94.31 442 ALA A O 1
ATOM 3540 N N . GLY A 1 443 ? 6.359 64.062 9.508 1 92.19 443 GLY A N 1
ATOM 3541 C CA . GLY A 1 443 ? 6.004 64.188 10.906 1 92.19 443 GLY A CA 1
ATOM 3542 C C . GLY A 1 443 ? 4.551 63.875 11.188 1 92.19 443 GLY A C 1
ATOM 3543 O O . GLY A 1 443 ? 4.039 64.188 12.273 1 92.19 443 GLY A O 1
ATOM 3544 N N . ILE A 1 444 ? 3.957 63.281 10.242 1 87.56 444 ILE A N 1
ATOM 3545 C CA . ILE A 1 444 ? 2.533 62.969 10.367 1 87.56 444 ILE A CA 1
ATOM 3546 C C . ILE A 1 444 ? 2.338 61.625 11.016 1 87.56 444 ILE A C 1
ATOM 3548 O O . ILE A 1 444 ? 1.572 61.469 11.977 1 87.56 444 ILE A O 1
ATOM 3552 N N . ASP A 1 445 ? 3.006 60.594 10.508 1 88 445 ASP A N 1
ATOM 3553 C CA . ASP A 1 445 ? 2.904 59.25 11.062 1 88 445 ASP A CA 1
ATOM 3554 C C . ASP A 1 445 ? 4.02 58.969 12.07 1 88 445 ASP A C 1
ATOM 3556 O O . ASP A 1 445 ? 5.121 59.5 11.945 1 88 445 ASP A O 1
ATOM 3560 N N . ASN A 1 446 ? 3.723 58.156 13.039 1 92.75 446 ASN A N 1
ATOM 3561 C CA . ASN A 1 446 ? 4.75 57.75 13.984 1 92.75 446 ASN A CA 1
ATOM 3562 C C . ASN A 1 446 ? 5.293 56.375 13.664 1 92.75 446 ASN A C 1
ATOM 3564 O O . ASN A 1 446 ? 4.875 55.75 12.688 1 92.75 446 ASN A O 1
ATOM 3568 N N . GLN A 1 447 ? 6.277 55.969 14.43 1 94.19 447 GLN A N 1
ATOM 3569 C CA . GLN A 1 447 ? 6.98 54.719 14.172 1 94.19 447 GLN A CA 1
ATOM 3570 C C . GLN A 1 447 ? 6.047 53.5 14.32 1 94.19 447 GLN A C 1
ATOM 3572 O O . GLN A 1 447 ? 6.211 52.5 13.641 1 94.19 447 GLN A O 1
ATOM 3577 N N . LEU A 1 448 ? 5.059 53.531 15.156 1 94.56 448 LEU A N 1
ATOM 3578 C CA . LEU A 1 448 ? 4.105 52.438 15.359 1 94.56 448 LEU A CA 1
ATOM 3579 C C . LEU A 1 448 ? 3.262 52.219 14.109 1 94.56 448 LEU A C 1
ATOM 3581 O O . LEU A 1 448 ? 2.908 51.094 13.781 1 94.56 448 LEU A O 1
ATOM 3585 N N . GLN A 1 449 ? 2.992 53.312 13.461 1 93.25 449 GLN A N 1
ATOM 3586 C CA . GLN A 1 449 ? 2.248 53.219 12.211 1 93.25 449 GLN A CA 1
ATOM 3587 C C . GLN A 1 449 ? 3.074 52.531 11.133 1 93.25 449 GLN A C 1
ATOM 3589 O O . GLN A 1 449 ? 2.541 51.75 10.336 1 93.25 449 GLN A O 1
ATOM 3594 N N . ILE A 1 450 ? 4.367 52.781 11.102 1 95.81 450 ILE A N 1
ATOM 3595 C CA . ILE A 1 450 ? 5.254 52.094 10.148 1 95.81 450 ILE A CA 1
ATOM 3596 C C . ILE A 1 450 ? 5.27 50.594 10.422 1 95.81 450 ILE A C 1
ATOM 3598 O O . ILE A 1 450 ? 5.156 49.812 9.492 1 95.81 450 ILE A O 1
ATOM 3602 N N . TYR A 1 451 ? 5.383 50.188 11.688 1 96.94 451 TYR A N 1
ATOM 3603 C CA . TYR A 1 451 ? 5.379 48.781 12.031 1 96.94 451 TYR A CA 1
ATOM 3604 C C . TYR A 1 451 ? 4.078 48.125 11.594 1 96.94 451 TYR A C 1
ATOM 3606 O O . TYR A 1 451 ? 4.082 46.969 11.156 1 96.94 451 TYR A O 1
ATOM 3614 N N . PHE A 1 452 ? 2.967 48.75 11.695 1 94.06 452 PHE A N 1
ATOM 3615 C CA . PHE A 1 452 ? 1.668 48.219 11.289 1 94.06 452 PHE A CA 1
ATOM 3616 C C . PHE A 1 452 ? 1.67 47.875 9.805 1 94.06 452 PHE A C 1
ATOM 3618 O O . PHE A 1 452 ? 1.276 46.75 9.43 1 94.06 452 PHE A O 1
ATOM 3625 N N . PHE A 1 453 ? 2.164 48.812 9.023 1 95.25 453 PHE A N 1
ATOM 3626 C CA . PHE A 1 453 ? 2.148 48.594 7.586 1 95.25 453 PHE A CA 1
ATOM 3627 C C . PHE A 1 453 ? 3.211 47.594 7.176 1 95.25 453 PHE A C 1
ATOM 3629 O O . PHE A 1 453 ? 3.021 46.844 6.223 1 95.25 453 PHE A O 1
ATOM 3636 N N . GLU A 1 454 ? 4.328 47.5 7.875 1 97.25 454 GLU A N 1
ATOM 3637 C CA . GLU A 1 454 ? 5.332 46.469 7.629 1 97.25 454 GLU A CA 1
ATOM 3638 C C . GLU A 1 454 ? 4.77 45.062 7.898 1 97.25 454 GLU A C 1
ATOM 3640 O O . GLU A 1 454 ? 4.996 44.156 7.121 1 97.25 454 GLU A O 1
ATOM 3645 N N . LYS A 1 455 ? 4.062 44.938 8.977 1 97.44 455 LYS A N 1
ATOM 3646 C CA . LYS A 1 455 ? 3.432 43.656 9.305 1 97.44 455 LYS A CA 1
ATOM 3647 C C . LYS A 1 455 ? 2.404 43.25 8.25 1 97.44 455 LYS A C 1
ATOM 3649 O O . LYS A 1 455 ? 2.332 42.094 7.852 1 97.44 455 LYS A O 1
ATOM 3654 N N . LYS A 1 456 ? 1.664 44.25 7.836 1 94.81 456 LYS A N 1
ATOM 3655 C CA . LYS A 1 456 ? 0.666 44 6.797 1 94.81 456 LYS A CA 1
ATOM 3656 C C . LYS A 1 456 ? 1.321 43.531 5.5 1 94.81 456 LYS A C 1
ATOM 3658 O O . LYS A 1 456 ? 0.834 42.594 4.859 1 94.81 456 LYS A O 1
ATOM 3663 N N . LEU A 1 457 ? 2.443 44.156 5.156 1 97.25 457 LEU A N 1
ATOM 3664 C CA . LEU A 1 457 ? 3.172 43.75 3.957 1 97.25 457 LEU A CA 1
ATOM 3665 C C . LEU A 1 457 ? 3.682 42.312 4.074 1 97.25 457 LEU A C 1
ATOM 3667 O O . LEU A 1 457 ? 3.555 41.531 3.135 1 97.25 457 LEU A O 1
ATOM 3671 N N . ILE A 1 458 ? 4.246 42 5.227 1 98 458 ILE A N 1
ATOM 3672 C CA . ILE A 1 458 ? 4.77 40.656 5.426 1 98 458 ILE A CA 1
ATOM 3673 C C . ILE A 1 458 ? 3.631 39.656 5.359 1 98 458 ILE A C 1
ATOM 3675 O O . ILE A 1 458 ? 3.783 38.562 4.773 1 98 458 ILE A O 1
ATOM 3679 N N . GLY A 1 459 ? 2.475 39.969 5.941 1 96.69 459 GLY A N 1
ATOM 3680 C CA . GLY A 1 459 ? 1.309 39.094 5.836 1 96.69 459 GLY A CA 1
ATOM 3681 C C . GLY A 1 459 ? 0.899 38.844 4.398 1 96.69 459 GLY A C 1
ATOM 3682 O O . GLY A 1 459 ? 0.612 37.688 4.039 1 96.69 459 GLY A O 1
ATOM 3683 N N . ASN A 1 460 ? 0.917 39.844 3.65 1 95.44 460 ASN A N 1
ATOM 3684 C CA . ASN A 1 460 ? 0.559 39.688 2.244 1 95.44 460 ASN A CA 1
ATOM 3685 C C . ASN A 1 460 ? 1.623 38.906 1.476 1 95.44 460 ASN A C 1
ATOM 3687 O O . ASN A 1 460 ? 1.304 38.188 0.544 1 95.44 460 ASN A O 1
ATOM 3691 N N . LYS A 1 461 ? 2.865 39.125 1.829 1 96.81 461 LYS A N 1
ATOM 3692 C CA . LYS A 1 461 ? 3.932 38.344 1.203 1 96.81 461 LYS A CA 1
ATOM 3693 C C . LYS A 1 461 ? 3.777 36.875 1.499 1 96.81 461 LYS A C 1
ATOM 3695 O O . LYS A 1 461 ? 4 36.031 0.624 1 96.81 461 LYS A O 1
ATOM 3700 N N . ILE A 1 462 ? 3.379 36.5 2.701 1 96.75 462 ILE A N 1
ATOM 3701 C CA . ILE A 1 462 ? 3.137 35.125 3.074 1 96.75 462 ILE A CA 1
ATOM 3702 C C . ILE A 1 462 ? 1.973 34.562 2.26 1 96.75 462 ILE A C 1
ATOM 3704 O O . ILE A 1 462 ? 2.049 33.438 1.741 1 96.75 462 ILE A O 1
ATOM 3708 N N . GLY A 1 463 ? 0.929 35.344 2.148 1 95.81 463 GLY A N 1
ATOM 3709 C CA . GLY A 1 463 ? -0.189 34.938 1.305 1 95.81 463 GLY A CA 1
ATOM 3710 C C . GLY A 1 463 ? 0.206 34.719 -0.141 1 95.81 463 GLY A C 1
ATOM 3711 O O . GLY A 1 463 ? -0.279 33.781 -0.781 1 95.81 463 GLY A O 1
ATOM 3712 N N . ASN A 1 464 ? 1.063 35.625 -0.624 1 95.56 464 ASN A N 1
ATOM 3713 C CA . ASN A 1 464 ? 1.544 35.469 -1.995 1 95.56 464 ASN A CA 1
ATOM 3714 C C . ASN A 1 464 ? 2.309 34.156 -2.191 1 95.56 464 ASN A C 1
ATOM 3716 O O . ASN A 1 464 ? 2.189 33.531 -3.236 1 95.56 464 ASN A O 1
ATOM 3720 N N . VAL A 1 465 ? 3.148 33.75 -1.218 1 97.12 465 VAL A N 1
ATOM 3721 C CA . VAL A 1 465 ? 3.869 32.5 -1.278 1 97.12 465 VAL A CA 1
ATOM 3722 C C . VAL A 1 465 ? 2.875 31.344 -1.4 1 97.12 465 VAL A C 1
ATOM 3724 O O . VAL A 1 465 ? 3.078 30.422 -2.193 1 97.12 465 VAL A O 1
ATOM 3727 N N . ASP A 1 466 ? 1.771 31.375 -0.677 1 96.88 466 ASP A N 1
ATOM 3728 C CA . ASP A 1 466 ? 0.747 30.344 -0.705 1 96.88 466 ASP A CA 1
ATOM 3729 C C . ASP A 1 466 ? 0.078 30.266 -2.076 1 96.88 466 ASP A C 1
ATOM 3731 O O . ASP A 1 466 ? -0.212 29.172 -2.57 1 96.88 466 ASP A O 1
ATOM 3735 N N . LYS A 1 467 ? -0.182 31.453 -2.604 1 96.62 467 LYS A N 1
ATOM 3736 C CA . LYS A 1 467 ? -0.817 31.469 -3.916 1 96.62 467 LYS A CA 1
ATOM 3737 C C . LYS A 1 467 ? 0.14 30.969 -4.996 1 96.62 467 LYS A C 1
ATOM 3739 O O . LYS A 1 467 ? -0.278 30.297 -5.941 1 96.62 467 LYS A O 1
ATOM 3744 N N . ASN A 1 468 ? 1.441 31.375 -4.914 1 96.31 468 ASN A N 1
ATOM 3745 C CA . ASN A 1 468 ? 2.434 30.812 -5.824 1 96.31 468 ASN A CA 1
ATOM 3746 C C . ASN A 1 468 ? 2.445 29.281 -5.773 1 96.31 468 ASN A C 1
ATOM 3748 O O . ASN A 1 468 ? 2.42 28.625 -6.812 1 96.31 468 ASN A O 1
ATOM 3752 N N . LEU A 1 469 ? 2.469 28.703 -4.574 1 97.44 469 LEU A N 1
ATOM 3753 C CA . LEU A 1 469 ? 2.463 27.25 -4.398 1 97.44 469 LEU A CA 1
ATOM 3754 C C . LEU A 1 469 ? 1.217 26.625 -5.02 1 97.44 469 LEU A C 1
ATOM 3756 O O . LEU A 1 469 ? 1.3 25.594 -5.691 1 97.44 469 LEU A O 1
ATOM 3760 N N . ALA A 1 470 ? 0.084 27.266 -4.801 1 97.25 470 ALA A N 1
ATOM 3761 C CA . ALA A 1 470 ? -1.175 26.75 -5.34 1 97.25 470 ALA A CA 1
ATOM 3762 C C . ALA A 1 470 ? -1.131 26.672 -6.863 1 97.25 470 ALA A C 1
ATOM 3764 O O . ALA A 1 470 ? -1.663 25.734 -7.461 1 97.25 470 ALA A O 1
ATOM 3765 N N . GLN A 1 471 ? -0.531 27.688 -7.477 1 96.19 471 GLN A N 1
ATOM 3766 C CA . GLN A 1 471 ? -0.377 27.688 -8.93 1 96.19 471 GLN A CA 1
ATOM 3767 C C . GLN A 1 471 ? 0.478 26.5 -9.383 1 96.19 471 GLN A C 1
ATOM 3769 O O . GLN A 1 471 ? 0.137 25.812 -10.352 1 96.19 471 GLN A O 1
ATOM 3774 N N . TYR A 1 472 ? 1.575 26.281 -8.711 1 97.25 472 TYR A N 1
ATOM 3775 C CA . TYR A 1 472 ? 2.449 25.156 -9.055 1 97.25 472 TYR A CA 1
ATOM 3776 C C . TYR A 1 472 ? 1.723 23.828 -8.891 1 97.25 472 TYR A C 1
ATOM 3778 O O . TYR A 1 472 ? 1.846 22.953 -9.734 1 97.25 472 TYR A O 1
ATOM 3786 N N . LEU A 1 473 ? 0.99 23.672 -7.789 1 98 473 LEU A N 1
ATOM 3787 C CA . LEU A 1 473 ? 0.278 22.422 -7.527 1 98 473 LEU A CA 1
ATOM 3788 C C . LEU A 1 473 ? -0.812 22.188 -8.57 1 98 473 LEU A C 1
ATOM 3790 O O . LEU A 1 473 ? -1.047 21.062 -8.984 1 98 473 LEU A O 1
ATOM 3794 N N . ALA A 1 474 ? -1.478 23.281 -8.992 1 97.06 474 ALA A N 1
ATOM 3795 C CA . ALA A 1 474 ? -2.467 23.172 -10.055 1 97.06 474 ALA A CA 1
ATOM 3796 C C . ALA A 1 474 ? -1.814 22.75 -11.367 1 97.06 474 ALA A C 1
ATOM 3798 O O . ALA A 1 474 ? -2.367 21.922 -12.102 1 97.06 474 ALA A O 1
ATOM 3799 N N . ALA A 1 475 ? -0.701 23.297 -11.648 1 97.12 475 ALA A N 1
ATOM 3800 C CA . ALA A 1 475 ? 0.044 22.906 -12.852 1 97.12 475 ALA A CA 1
ATOM 3801 C C . ALA A 1 475 ? 0.411 21.438 -12.828 1 97.12 475 ALA A C 1
ATOM 3803 O O . ALA A 1 475 ? 0.259 20.734 -13.828 1 97.12 475 ALA A O 1
ATOM 3804 N N . LEU A 1 476 ? 0.941 20.938 -11.695 1 97.88 476 LEU A N 1
ATOM 3805 C CA . LEU A 1 476 ? 1.304 19.531 -11.555 1 97.88 476 LEU A CA 1
ATOM 3806 C C . LEU A 1 476 ? 0.087 18.641 -11.758 1 97.88 476 LEU A C 1
ATOM 3808 O O . LEU A 1 476 ? 0.187 17.578 -12.383 1 97.88 476 LEU A O 1
ATOM 3812 N N . ARG A 1 477 ? -1.057 19.047 -11.25 1 97.75 477 ARG A N 1
ATOM 3813 C CA . ARG A 1 477 ? -2.281 18.266 -11.406 1 97.75 477 ARG A CA 1
ATOM 3814 C C . ARG A 1 477 ? -2.701 18.203 -12.875 1 97.75 477 ARG A C 1
ATOM 3816 O O . ARG A 1 477 ? -3.174 17.156 -13.336 1 97.75 477 ARG A O 1
ATOM 3823 N N . LEU A 1 478 ? -2.574 19.312 -13.516 1 96.88 478 LEU A N 1
ATOM 3824 C CA . LEU A 1 478 ? -2.906 19.328 -14.938 1 96.88 478 LEU A CA 1
ATOM 3825 C C . LEU A 1 478 ? -1.987 18.406 -15.727 1 96.88 478 LEU A C 1
ATOM 3827 O O . LEU A 1 478 ? -2.451 17.625 -16.562 1 96.88 478 LEU A O 1
ATOM 3831 N N . ILE A 1 479 ? -0.743 18.438 -15.453 1 97.19 479 ILE A N 1
ATOM 3832 C CA . ILE A 1 479 ? 0.228 17.578 -16.125 1 97.19 479 ILE A CA 1
ATOM 3833 C C . ILE A 1 479 ? -0.105 16.125 -15.867 1 97.19 479 ILE A C 1
ATOM 3835 O O . ILE A 1 479 ? -0.08 15.297 -16.781 1 97.19 479 ILE A O 1
ATOM 3839 N N . LEU A 1 480 ? -0.43 15.781 -14.578 1 97.62 480 LEU A N 1
ATOM 3840 C CA . LEU A 1 480 ? -0.794 14.422 -14.203 1 97.62 480 LEU A CA 1
ATOM 3841 C C . LEU A 1 480 ? -2.047 13.969 -14.945 1 97.62 480 LEU A C 1
ATOM 3843 O O . LEU A 1 480 ? -2.111 12.836 -15.438 1 97.62 480 LEU A O 1
ATOM 3847 N N . SER A 1 481 ? -3.014 14.859 -15.031 1 97.5 481 SER A N 1
ATOM 3848 C CA . SER A 1 481 ? -4.277 14.508 -15.672 1 97.5 481 SER A CA 1
ATOM 3849 C C . SER A 1 481 ? -4.102 14.281 -17.172 1 97.5 481 SER A C 1
ATOM 3851 O O . SER A 1 481 ? -4.863 13.523 -17.781 1 97.5 481 SER A O 1
ATOM 3853 N N . LEU A 1 482 ? -3.068 14.875 -17.797 1 96.94 482 LEU A N 1
ATOM 3854 C CA . LEU A 1 482 ? -2.789 14.727 -19.219 1 96.94 482 LEU A CA 1
ATOM 3855 C C . LEU A 1 482 ? -1.856 13.547 -19.469 1 96.94 482 LEU A C 1
ATOM 3857 O O . LEU A 1 482 ? -1.495 13.273 -20.609 1 96.94 482 LEU A O 1
ATOM 3861 N N . GLY A 1 483 ? -1.385 12.844 -18.422 1 96.88 483 GLY A N 1
ATOM 3862 C CA . GLY A 1 483 ? -0.608 11.617 -18.562 1 96.88 483 GLY A CA 1
ATOM 3863 C C . GLY A 1 483 ? 0.883 11.875 -18.672 1 96.88 483 GLY A C 1
ATOM 3864 O O . GLY A 1 483 ? 1.642 10.977 -19.062 1 96.88 483 GLY A O 1
ATOM 3865 N N . GLY A 1 484 ? 1.271 13.141 -18.406 1 96 484 GLY A N 1
ATOM 3866 C CA . GLY A 1 484 ? 2.688 13.453 -18.5 1 96 484 GLY A CA 1
ATOM 3867 C C . GLY A 1 484 ? 3.25 13.219 -19.891 1 96 484 GLY A C 1
ATOM 3868 O O . GLY A 1 484 ? 2.607 13.547 -20.891 1 96 484 GLY A O 1
ATOM 3869 N N . GLY A 1 485 ? 4.484 12.656 -20 1 94.44 485 GLY A N 1
ATOM 3870 C CA . GLY A 1 485 ? 5.168 12.469 -21.266 1 94.44 485 GLY A CA 1
ATOM 3871 C C . GLY A 1 485 ? 4.887 11.117 -21.906 1 94.44 485 GLY A C 1
ATOM 3872 O O . GLY A 1 485 ? 5.457 10.781 -22.938 1 94.44 485 GLY A O 1
ATOM 3873 N N . TYR A 1 486 ? 4.098 10.344 -21.344 1 94.94 486 TYR A N 1
ATOM 3874 C CA . TYR A 1 486 ? 3.797 9.008 -21.828 1 94.94 486 TYR A CA 1
ATOM 3875 C C . TYR A 1 486 ? 3.061 9.062 -23.156 1 94.94 486 TYR A C 1
ATOM 3877 O O . TYR A 1 486 ? 2.178 9.898 -23.359 1 94.94 486 TYR A O 1
ATOM 3885 N N . CYS A 1 487 ? 3.506 8.18 -24.125 1 93.56 487 CYS A N 1
ATOM 3886 C CA . CYS A 1 487 ? 2.838 8.031 -25.406 1 93.56 487 CYS A CA 1
ATOM 3887 C C . CYS A 1 487 ? 3.047 6.637 -25.984 1 93.56 487 CYS A C 1
ATOM 3889 O O . CYS A 1 487 ? 4.184 6.223 -26.234 1 93.56 487 CYS A O 1
ATOM 3891 N N . ASN A 1 488 ? 2 5.977 -26.047 1 92 488 ASN A N 1
ATOM 3892 C CA . ASN A 1 488 ? 2.004 4.656 -26.672 1 92 488 ASN A CA 1
ATOM 3893 C C . ASN A 1 488 ? 0.833 4.48 -27.625 1 92 488 ASN A C 1
ATOM 3895 O O . ASN A 1 488 ? -0.321 4.414 -27.203 1 92 488 ASN A O 1
ATOM 3899 N N . GLN A 1 489 ? 1.156 4.262 -28.938 1 87.75 489 GLN A N 1
ATOM 3900 C CA . GLN A 1 489 ? 0.118 4.23 -29.969 1 87.75 489 GLN A CA 1
ATOM 3901 C C . GLN A 1 489 ? -0.394 2.811 -30.188 1 87.75 489 GLN A C 1
ATOM 3903 O O . GLN A 1 489 ? -1.346 2.598 -30.938 1 87.75 489 GLN A O 1
ATOM 3908 N N . ASP A 1 490 ? 0.264 1.89 -29.484 1 88.31 490 ASP A N 1
ATOM 3909 C CA . ASP A 1 490 ? -0.212 0.514 -29.578 1 88.31 490 ASP A CA 1
ATOM 3910 C C . ASP A 1 490 ? -1.389 0.266 -28.641 1 88.31 490 ASP A C 1
ATOM 3912 O O . ASP A 1 490 ? -1.21 -0.256 -27.547 1 88.31 490 ASP A O 1
ATOM 3916 N N . ILE A 1 491 ? -2.555 0.651 -29.047 1 87.38 491 ILE A N 1
ATOM 3917 C CA . ILE A 1 491 ? -3.764 0.477 -28.25 1 87.38 491 ILE A CA 1
ATOM 3918 C C . ILE A 1 491 ? -4.473 -0.81 -28.672 1 87.38 491 ILE A C 1
ATOM 3920 O O . ILE A 1 491 ? -4.824 -0.984 -29.844 1 87.38 491 ILE A O 1
ATOM 3924 N N . PRO A 1 492 ? -4.652 -1.558 -27.562 1 82.06 492 PRO A N 1
ATOM 3925 C CA . PRO A 1 492 ? -5.395 -2.768 -27.922 1 82.06 492 PRO A CA 1
ATOM 3926 C C . PRO A 1 492 ? -6.887 -2.512 -28.109 1 82.06 492 PRO A C 1
ATOM 3928 O O . PRO A 1 492 ? -7.391 -1.462 -27.703 1 82.06 492 PRO A O 1
ATOM 3931 N N . ILE A 1 493 ? -7.582 -3.408 -28.703 1 71.38 493 ILE A N 1
ATOM 3932 C CA . ILE A 1 493 ? -9.031 -3.363 -28.875 1 71.38 493 ILE A CA 1
ATOM 3933 C C . ILE A 1 493 ? -9.422 -2.055 -29.562 1 71.38 493 ILE A C 1
ATOM 3935 O O . ILE A 1 493 ? -10.414 -1.426 -29.188 1 71.38 493 ILE A O 1
ATOM 3939 N N . LYS A 1 494 ? -8.539 -1.411 -30.391 1 60.41 494 LYS A N 1
ATOM 3940 C CA . LYS A 1 494 ? -8.797 -0.087 -30.953 1 60.41 494 LYS A CA 1
ATOM 3941 C C . LYS A 1 494 ? -10.172 -0.023 -31.594 1 60.41 494 LYS A C 1
ATOM 3943 O O . LYS A 1 494 ? -10.539 -0.899 -32.375 1 60.41 494 LYS A O 1
ATOM 3948 N N . LYS A 1 495 ? -11 0.931 -30.969 1 54.28 495 LYS A N 1
ATOM 3949 C CA . LYS A 1 495 ? -12.234 1.264 -31.672 1 54.28 495 LYS A CA 1
ATOM 3950 C C . LYS A 1 495 ? -11.938 2.086 -32.938 1 54.28 495 LYS A C 1
ATOM 3952 O O . LYS A 1 495 ? -11.094 2.984 -32.906 1 54.28 495 LYS A O 1
ATOM 3957 N N . GLU A 1 496 ? -11.945 1.521 -34.156 1 46.81 496 GLU A N 1
ATOM 3958 C CA . GLU A 1 496 ? -11.914 2.367 -35.344 1 46.81 496 GLU A CA 1
ATOM 3959 C C . GLU A 1 496 ? -12.734 3.639 -35.125 1 46.81 496 GLU A C 1
ATOM 3961 O O . GLU A 1 496 ? -13.883 3.578 -34.688 1 46.81 496 GLU A O 1
ATOM 3966 N N . THR A 1 497 ? -12.141 4.633 -34.562 1 39.88 497 THR A N 1
ATOM 3967 C CA . THR A 1 497 ? -12.883 5.887 -34.625 1 39.88 497 THR A CA 1
ATOM 3968 C C . THR A 1 497 ? -13.258 6.215 -36.094 1 39.88 497 THR A C 1
ATOM 3970 O O . THR A 1 497 ? -12.469 5.988 -37 1 39.88 497 THR A O 1
ATOM 3973 N N . MET B 1 1 ? 22.766 -83.125 5.297 1 25.22 1 MET B N 1
ATOM 3974 C CA . MET B 1 1 ? 23.312 -82.438 4.145 1 25.22 1 MET B CA 1
ATOM 3975 C C . MET B 1 1 ? 22.938 -80.938 4.188 1 25.22 1 MET B C 1
ATOM 3977 O O . MET B 1 1 ? 21.766 -80.562 4.137 1 25.22 1 MET B O 1
ATOM 3981 N N . ASP B 1 2 ? 23.703 -80.125 4.98 1 25.48 2 ASP B N 1
ATOM 3982 C CA . ASP B 1 2 ? 23.641 -78.75 5.477 1 25.48 2 ASP B CA 1
ATOM 3983 C C . ASP B 1 2 ? 23.672 -77.75 4.324 1 25.48 2 ASP B C 1
ATOM 3985 O O . ASP B 1 2 ? 24.578 -77.812 3.484 1 25.48 2 ASP B O 1
ATOM 3989 N N . LYS B 1 3 ? 22.391 -77.438 3.912 1 38.5 3 LYS B N 1
ATOM 3990 C CA . LYS B 1 3 ? 22 -76.562 2.805 1 38.5 3 LYS B CA 1
ATOM 3991 C C . LYS B 1 3 ? 22.703 -75.25 2.891 1 38.5 3 LYS B C 1
ATOM 3993 O O . LYS B 1 3 ? 22.453 -74.438 3.803 1 38.5 3 LYS B O 1
ATOM 3998 N N . THR B 1 4 ? 24.141 -75.25 2.49 1 33.19 4 THR B N 1
ATOM 3999 C CA . THR B 1 4 ? 25.062 -74.125 2.41 1 33.19 4 THR B CA 1
ATOM 4000 C C . THR B 1 4 ? 24.5 -73 1.514 1 33.19 4 THR B C 1
ATOM 4002 O O . THR B 1 4 ? 24.219 -73.25 0.338 1 33.19 4 THR B O 1
ATOM 4005 N N . VAL B 1 5 ? 23.734 -72.125 2.064 1 45.53 5 VAL B N 1
ATOM 4006 C CA . VAL B 1 5 ? 23.188 -71 1.374 1 45.53 5 VAL B CA 1
ATOM 4007 C C . VAL B 1 5 ? 24.297 -70.25 0.639 1 45.53 5 VAL B C 1
ATOM 4009 O O . VAL B 1 5 ? 25.344 -69.938 1.221 1 45.53 5 VAL B O 1
ATOM 4012 N N . PRO B 1 6 ? 24.344 -70.375 -0.757 1 37.75 6 PRO B N 1
ATOM 4013 C CA . PRO B 1 6 ? 25.484 -69.875 -1.542 1 37.75 6 PRO B CA 1
ATOM 4014 C C . PRO B 1 6 ? 25.812 -68.375 -1.261 1 37.75 6 PRO B C 1
ATOM 4016 O O . PRO B 1 6 ? 24.906 -67.625 -0.917 1 37.75 6 PRO B O 1
ATOM 4019 N N . SER B 1 7 ? 27.094 -68 -0.963 1 44.59 7 SER B N 1
ATOM 4020 C CA . SER B 1 7 ? 27.859 -66.812 -0.585 1 44.59 7 SER B CA 1
ATOM 4021 C C . SER B 1 7 ? 27.609 -65.625 -1.568 1 44.59 7 SER B C 1
ATOM 4023 O O . SER B 1 7 ? 27.969 -64.5 -1.298 1 44.59 7 SER B O 1
ATOM 4025 N N . ARG B 1 8 ? 26.984 -65.875 -2.773 1 45.72 8 ARG B N 1
ATOM 4026 C CA . ARG B 1 8 ? 26.906 -64.875 -3.811 1 45.72 8 ARG B CA 1
ATOM 4027 C C . ARG B 1 8 ? 25.828 -63.844 -3.486 1 45.72 8 ARG B C 1
ATOM 4029 O O . ARG B 1 8 ? 25.859 -62.719 -4.012 1 45.72 8 ARG B O 1
ATOM 4036 N N . LEU B 1 9 ? 24.812 -64.188 -2.732 1 46.84 9 LEU B N 1
ATOM 4037 C CA . LEU B 1 9 ? 23.781 -63.219 -2.379 1 46.84 9 LEU B CA 1
ATOM 4038 C C . LEU B 1 9 ? 24.328 -62.156 -1.431 1 46.84 9 LEU B C 1
ATOM 4040 O O . LEU B 1 9 ? 23.812 -61.062 -1.381 1 46.84 9 LEU B O 1
ATOM 4044 N N . ARG B 1 10 ? 25.422 -62.469 -0.698 1 50.34 10 ARG B N 1
ATOM 4045 C CA . ARG B 1 10 ? 25.969 -61.531 0.271 1 50.34 10 ARG B CA 1
ATOM 4046 C C . ARG B 1 10 ? 26.719 -60.406 -0.428 1 50.34 10 ARG B C 1
ATOM 4048 O O . ARG B 1 10 ? 26.734 -59.281 0.054 1 50.34 10 ARG B O 1
ATOM 4055 N N . ARG B 1 11 ? 27.406 -60.75 -1.561 1 54.72 11 ARG B N 1
ATOM 4056 C CA . ARG B 1 11 ? 28.219 -59.719 -2.199 1 54.72 11 ARG B CA 1
ATOM 4057 C C . ARG B 1 11 ? 27.344 -58.719 -2.938 1 54.72 11 ARG B C 1
ATOM 4059 O O . ARG B 1 11 ? 27.656 -57.531 -2.963 1 54.72 11 ARG B O 1
ATOM 4066 N N . GLN B 1 12 ? 26.234 -59.219 -3.52 1 50.97 12 GLN B N 1
ATOM 4067 C CA . GLN B 1 12 ? 25.375 -58.312 -4.25 1 50.97 12 GLN B CA 1
ATOM 4068 C C . GLN B 1 12 ? 24.625 -57.375 -3.291 1 50.97 12 GLN B C 1
ATOM 4070 O O . GLN B 1 12 ? 24.422 -56.188 -3.596 1 50.97 12 GLN B O 1
ATOM 4075 N N . HIS B 1 13 ? 24.406 -57.844 -2.08 1 53.56 13 HIS B N 1
ATOM 4076 C CA . HIS B 1 13 ? 23.797 -57 -1.08 1 53.56 13 HIS B CA 1
ATOM 4077 C C . HIS B 1 13 ? 24.766 -55.906 -0.627 1 53.56 13 HIS B C 1
ATOM 4079 O O . HIS B 1 13 ? 24.344 -54.781 -0.309 1 53.56 13 HIS B O 1
ATOM 4085 N N . LYS B 1 14 ? 26.047 -56.219 -0.594 1 57.06 14 LYS B N 1
ATOM 4086 C CA . LYS B 1 14 ? 27.031 -55.25 -0.151 1 57.06 14 LYS B CA 1
ATOM 4087 C C . LYS B 1 14 ? 27.188 -54.125 -1.171 1 57.06 14 LYS B C 1
ATOM 4089 O O . LYS B 1 14 ? 27.391 -52.969 -0.8 1 57.06 14 LYS B O 1
ATOM 4094 N N . LYS B 1 15 ? 27.156 -54.406 -2.461 1 56.88 15 LYS B N 1
ATOM 4095 C CA . LYS B 1 15 ? 27.266 -53.375 -3.494 1 56.88 15 LYS B CA 1
ATOM 4096 C C . LYS B 1 15 ? 26.031 -52.5 -3.537 1 56.88 15 LYS B C 1
ATOM 4098 O O . LYS B 1 15 ? 26.141 -51.281 -3.734 1 56.88 15 LYS B O 1
ATOM 4103 N N . ILE B 1 16 ? 24.859 -53.156 -3.27 1 52.91 16 ILE B N 1
ATOM 4104 C CA . ILE B 1 16 ? 23.641 -52.375 -3.209 1 52.91 16 ILE B CA 1
ATOM 4105 C C . ILE B 1 16 ? 23.688 -51.469 -1.98 1 52.91 16 ILE B C 1
ATOM 4107 O O . ILE B 1 16 ? 23.328 -50.281 -2.061 1 52.91 16 ILE B O 1
ATOM 4111 N N . ILE B 1 17 ? 24.281 -52 -0.886 1 54.22 17 ILE B N 1
ATOM 4112 C CA . ILE B 1 17 ? 24.406 -51.188 0.317 1 54.22 17 ILE B CA 1
ATOM 4113 C C . ILE B 1 17 ? 25.438 -50.094 0.09 1 54.22 17 ILE B C 1
ATOM 4115 O O . ILE B 1 17 ? 25.219 -48.938 0.493 1 54.22 17 ILE B O 1
ATOM 4119 N N . SER B 1 18 ? 26.547 -50.469 -0.56 1 54.84 18 SER B N 1
ATOM 4120 C CA . SER B 1 18 ? 27.562 -49.438 -0.829 1 54.84 18 SER B CA 1
ATOM 4121 C C . SER B 1 18 ? 27.031 -48.375 -1.76 1 54.84 18 SER B C 1
ATOM 4123 O O . SER B 1 18 ? 27.359 -47.188 -1.609 1 54.84 18 SER B O 1
ATOM 4125 N N . PHE B 1 19 ? 26.25 -48.75 -2.775 1 49.53 19 PHE B N 1
ATOM 4126 C CA . PHE B 1 19 ? 25.641 -47.75 -3.656 1 49.53 19 PHE B CA 1
ATOM 4127 C C . PHE B 1 19 ? 24.641 -46.906 -2.898 1 49.53 19 PHE B C 1
ATOM 4129 O O . PHE B 1 19 ? 24.547 -45.688 -3.123 1 49.53 19 PHE B O 1
ATOM 4136 N N . ILE B 1 20 ? 23.984 -47.562 -1.971 1 49.12 20 ILE B N 1
ATOM 4137 C CA . ILE B 1 20 ? 23.047 -46.781 -1.142 1 49.12 20 ILE B CA 1
ATOM 4138 C C . ILE B 1 20 ? 23.828 -45.844 -0.235 1 49.12 20 ILE B C 1
ATOM 4140 O O . ILE B 1 20 ? 23.422 -44.688 -0.028 1 49.12 20 ILE B O 1
ATOM 4144 N N . VAL B 1 21 ? 24.938 -46.344 0.282 1 50.12 21 VAL B N 1
ATOM 4145 C CA . VAL B 1 21 ? 25.734 -45.469 1.144 1 50.12 21 VAL B CA 1
ATOM 4146 C C . VAL B 1 21 ? 26.359 -44.344 0.318 1 50.12 21 VAL B C 1
ATOM 4148 O O . VAL B 1 21 ? 26.469 -43.219 0.787 1 50.12 21 VAL B O 1
ATOM 4151 N N . LEU B 1 22 ? 26.828 -44.594 -0.88 1 47.09 22 LEU B N 1
ATOM 4152 C CA . LEU B 1 22 ? 27.375 -43.531 -1.706 1 47.09 22 LEU B CA 1
ATOM 4153 C C . LEU B 1 22 ? 26.312 -42.469 -2.027 1 47.09 22 LEU B C 1
ATOM 4155 O O . LEU B 1 22 ? 26.609 -41.281 -2.088 1 47.09 22 LEU B O 1
ATOM 4159 N N . VAL B 1 23 ? 25.156 -43 -2.238 1 47 23 VAL B N 1
ATOM 4160 C CA . VAL B 1 23 ? 24.094 -42.062 -2.52 1 47 23 VAL B CA 1
ATOM 4161 C C . VAL B 1 23 ? 23.797 -41.219 -1.275 1 47 23 VAL B C 1
ATOM 4163 O O . VAL B 1 23 ? 23.438 -40.062 -1.379 1 47 23 VAL B O 1
ATOM 4166 N N . SER B 1 24 ? 24.109 -41.812 -0.17 1 45.28 24 SER B N 1
ATOM 4167 C CA . SER B 1 24 ? 23.781 -41.094 1.047 1 45.28 24 SER B CA 1
ATOM 4168 C C . SER B 1 24 ? 24.75 -39.938 1.263 1 45.28 24 SER B C 1
ATOM 4170 O O . SER B 1 24 ? 24.5 -39.062 2.094 1 45.28 24 SER B O 1
ATOM 4172 N N . CYS B 1 25 ? 26.016 -40.156 0.916 1 44.56 25 CYS B N 1
ATOM 4173 C CA . CYS B 1 25 ? 26.969 -39.094 1.2 1 44.56 25 CYS B CA 1
ATOM 4174 C C . CYS B 1 25 ? 26.75 -37.906 0.262 1 44.56 25 CYS B C 1
ATOM 4176 O O . CYS B 1 25 ? 27.609 -37.031 0.14 1 44.56 25 CYS B O 1
ATOM 4178 N N . LEU B 1 26 ? 25.938 -38.062 -0.715 1 41.91 26 LEU B N 1
ATOM 4179 C CA . LEU B 1 26 ? 25.719 -36.781 -1.422 1 41.91 26 LEU B CA 1
ATOM 4180 C C . LEU B 1 26 ? 25.188 -35.719 -0.475 1 41.91 26 LEU B C 1
ATOM 4182 O O . LEU B 1 26 ? 24.047 -35.812 -0.019 1 41.91 26 LEU B O 1
ATOM 4186 N N . SER B 1 27 ? 25.984 -35.281 0.342 1 44.22 27 SER B N 1
ATOM 4187 C CA . SER B 1 27 ? 25.688 -34.031 1.022 1 44.22 27 SER B CA 1
ATOM 4188 C C . SER B 1 27 ? 24.672 -33.219 0.236 1 44.22 27 SER B C 1
ATOM 4190 O O . SER B 1 27 ? 24.844 -32.969 -0.964 1 44.22 27 SER B O 1
ATOM 4192 N N . ALA B 1 28 ? 23.406 -33.219 0.608 1 49.12 28 ALA B N 1
ATOM 4193 C CA . ALA B 1 28 ? 22.203 -32.562 0.089 1 49.12 28 ALA B CA 1
ATOM 4194 C C . ALA B 1 28 ? 22.547 -31.188 -0.46 1 49.12 28 ALA B C 1
ATOM 4196 O O . ALA B 1 28 ? 22.625 -30.219 0.297 1 49.12 28 ALA B O 1
ATOM 4197 N N . CYS B 1 29 ? 23.406 -31.016 -1.348 1 54 29 CYS B N 1
ATOM 4198 C CA . CYS B 1 29 ? 23.578 -29.781 -2.111 1 54 29 CYS B CA 1
ATOM 4199 C C . CYS B 1 29 ? 22.219 -29.172 -2.467 1 54 29 CYS B C 1
ATOM 4201 O O . CYS B 1 29 ? 21.609 -29.562 -3.461 1 54 29 CYS B O 1
ATOM 4203 N N . THR B 1 30 ? 21.453 -28.797 -1.48 1 66.94 30 THR B N 1
ATOM 4204 C CA . THR B 1 30 ? 20.203 -28.125 -1.758 1 66.94 30 THR B CA 1
ATOM 4205 C C . THR B 1 30 ? 20.422 -26.891 -2.623 1 66.94 30 THR B C 1
ATOM 4207 O O . THR B 1 30 ? 21.266 -26.031 -2.297 1 66.94 30 THR B O 1
ATOM 4210 N N . LEU B 1 31 ? 19.922 -26.953 -3.783 1 76.69 31 LEU B N 1
ATOM 4211 C CA . LEU B 1 31 ? 19.938 -25.781 -4.648 1 76.69 31 LEU B CA 1
ATOM 4212 C C . LEU B 1 31 ? 19.172 -24.625 -4.012 1 76.69 31 LEU B C 1
ATOM 4214 O O . LEU B 1 31 ? 18.062 -24.812 -3.525 1 76.69 31 LEU B O 1
ATOM 4218 N N . SER B 1 32 ? 19.891 -23.719 -3.514 1 76.88 32 SER B N 1
ATOM 4219 C CA . SER B 1 32 ? 19.312 -22.484 -2.998 1 76.88 32 SER B CA 1
ATOM 4220 C C . SER B 1 32 ? 20.062 -21.25 -3.512 1 76.88 32 SER B C 1
ATOM 4222 O O . SER B 1 32 ? 21.156 -21.375 -4.047 1 76.88 32 SER B O 1
ATOM 4224 N N . LEU B 1 33 ? 19.266 -20.188 -3.555 1 80 33 LEU B N 1
ATOM 4225 C CA . LEU B 1 33 ? 19.969 -18.969 -3.908 1 80 33 LEU B CA 1
ATOM 4226 C C . LEU B 1 33 ? 21.156 -18.734 -2.969 1 80 33 LEU B C 1
ATOM 4228 O O . LEU B 1 33 ? 21.047 -18.984 -1.764 1 80 33 LEU B O 1
ATOM 4232 N N . ASP B 1 34 ? 22.188 -18.422 -3.562 1 71.19 34 ASP B N 1
ATOM 4233 C CA . ASP B 1 34 ? 23.375 -18.125 -2.768 1 71.19 34 ASP B CA 1
ATOM 4234 C C . ASP B 1 34 ? 23.125 -16.953 -1.833 1 71.19 34 ASP B C 1
ATOM 4236 O O . ASP B 1 34 ? 22.469 -15.977 -2.211 1 71.19 34 ASP B O 1
ATOM 4240 N N . LYS B 1 35 ? 23.609 -17.141 -0.604 1 66.5 35 LYS B N 1
ATOM 4241 C CA . LYS B 1 35 ? 23.453 -16.094 0.412 1 66.5 35 LYS B CA 1
ATOM 4242 C C . LYS B 1 35 ? 24 -14.758 -0.086 1 66.5 35 LYS B C 1
ATOM 4244 O O . LYS B 1 35 ? 23.422 -13.711 0.188 1 66.5 35 LYS B O 1
ATOM 4249 N N . LYS B 1 36 ? 25.094 -14.883 -0.802 1 66.12 36 LYS B N 1
ATOM 4250 C CA . LYS B 1 36 ? 25.719 -13.672 -1.307 1 66.12 36 LYS B CA 1
ATOM 4251 C C . LYS B 1 36 ? 24.828 -12.953 -2.307 1 66.12 36 LYS B C 1
ATOM 4253 O O . LYS B 1 36 ? 24.75 -11.719 -2.314 1 66.12 36 LYS B O 1
ATOM 4258 N N . GLN B 1 37 ? 24.078 -13.711 -3.059 1 71.12 37 GLN B N 1
ATOM 4259 C CA . GLN B 1 37 ? 23.172 -13.141 -4.051 1 71.12 37 GLN B CA 1
ATOM 4260 C C . GLN B 1 37 ? 21.969 -12.469 -3.383 1 71.12 37 GLN B C 1
ATOM 4262 O O . GLN B 1 37 ? 21.516 -11.414 -3.828 1 71.12 37 GLN B O 1
ATOM 4267 N N . ILE B 1 38 ? 21.609 -13.102 -2.324 1 70.69 38 ILE B N 1
ATOM 4268 C CA . ILE B 1 38 ? 20.469 -12.57 -1.581 1 70.69 38 ILE B CA 1
ATOM 4269 C C . ILE B 1 38 ? 20.859 -11.258 -0.911 1 70.69 38 ILE B C 1
ATOM 4271 O O . ILE B 1 38 ? 20.094 -10.281 -0.953 1 70.69 38 ILE B O 1
ATOM 4275 N N . GLN B 1 39 ? 22.062 -11.219 -0.406 1 73 39 GLN B N 1
ATOM 4276 C CA . GLN B 1 39 ? 22.484 -10.086 0.404 1 73 39 GLN B CA 1
ATOM 4277 C C . GLN B 1 39 ? 22.875 -8.898 -0.473 1 73 39 GLN B C 1
ATOM 4279 O O . GLN B 1 39 ? 22.844 -7.75 -0.023 1 73 39 GLN B O 1
ATOM 4284 N N . GLN B 1 40 ? 23.094 -9.164 -1.725 1 75.38 40 GLN B N 1
ATOM 4285 C CA . GLN B 1 40 ? 23.562 -8.102 -2.615 1 75.38 40 GLN B CA 1
ATOM 4286 C C . GLN B 1 40 ? 22.469 -7.074 -2.871 1 75.38 40 GLN B C 1
ATOM 4288 O O . GLN B 1 40 ? 22.75 -5.887 -3.043 1 75.38 40 GLN B O 1
ATOM 4293 N N . HIS B 1 41 ? 21.219 -7.496 -2.715 1 77.56 41 HIS B N 1
ATOM 4294 C CA . HIS B 1 41 ? 20.156 -6.574 -3.088 1 77.56 41 HIS B CA 1
ATOM 4295 C C . HIS B 1 41 ? 19.484 -5.969 -1.854 1 77.56 41 HIS B C 1
ATOM 4297 O O . HIS B 1 41 ? 18.641 -5.078 -1.97 1 77.56 41 HIS B O 1
ATOM 4303 N N . VAL B 1 42 ? 19.922 -6.422 -0.73 1 84.25 42 VAL B N 1
ATOM 4304 C CA . VAL B 1 42 ? 19.359 -5.895 0.508 1 84.25 42 VAL B CA 1
ATOM 4305 C C . VAL B 1 42 ? 20.109 -4.633 0.92 1 84.25 42 VAL B C 1
ATOM 4307 O O . VAL B 1 42 ? 21.328 -4.637 1.025 1 84.25 42 VAL B O 1
ATOM 4310 N N . SER B 1 43 ? 19.375 -3.582 1.119 1 84.31 43 SER B N 1
ATOM 4311 C CA . SER B 1 43 ? 19.984 -2.305 1.473 1 84.31 43 SER B CA 1
ATOM 4312 C C . SER B 1 43 ? 20.422 -2.289 2.932 1 84.31 43 SER B C 1
ATOM 4314 O O . SER B 1 43 ? 19.828 -2.957 3.775 1 84.31 43 SER B O 1
ATOM 4316 N N . LYS B 1 44 ? 21.453 -1.4 3.188 1 83.56 44 LYS B N 1
ATOM 4317 C CA . LYS B 1 44 ? 21.891 -1.159 4.559 1 83.56 44 LYS B CA 1
ATOM 4318 C C . LYS B 1 44 ? 21.047 -0.074 5.223 1 83.56 44 LYS B C 1
ATOM 4320 O O . LYS B 1 44 ? 20.516 0.806 4.543 1 83.56 44 LYS B O 1
ATOM 4325 N N . VAL B 1 45 ? 20.984 -0.196 6.5 1 86 45 VAL B N 1
ATOM 4326 C CA . VAL B 1 45 ? 20.281 0.838 7.262 1 86 45 VAL B CA 1
ATOM 4327 C C . VAL B 1 45 ? 21.094 2.137 7.219 1 86 45 VAL B C 1
ATOM 4329 O O . VAL B 1 45 ? 22.281 2.15 7.539 1 86 45 VAL B O 1
ATOM 4332 N N . PRO B 1 46 ? 20.453 3.193 6.797 1 84.69 46 PRO B N 1
ATOM 4333 C CA . PRO B 1 46 ? 21.172 4.473 6.797 1 84.69 46 PRO B CA 1
ATOM 4334 C C . PRO B 1 46 ? 21.641 4.883 8.195 1 84.69 46 PRO B C 1
ATOM 4336 O O . PRO B 1 46 ? 20.984 4.57 9.188 1 84.69 46 PRO B O 1
ATOM 4339 N N . ALA B 1 47 ? 22.766 5.621 8.219 1 82.31 47 ALA B N 1
ATOM 4340 C CA . ALA B 1 47 ? 23.297 6.113 9.492 1 82.31 47 ALA B CA 1
ATOM 4341 C C . ALA B 1 47 ? 22.391 7.203 10.07 1 82.31 47 ALA B C 1
ATOM 4343 O O . ALA B 1 47 ? 21.953 8.102 9.352 1 82.31 47 ALA B O 1
ATOM 4344 N N . MET B 1 48 ? 22.109 7.047 11.391 1 86.19 48 MET B N 1
ATOM 4345 C CA . MET B 1 48 ? 21.219 7.988 12.047 1 86.19 48 MET B CA 1
ATOM 4346 C C . MET B 1 48 ? 21.844 8.562 13.312 1 86.19 48 MET B C 1
ATOM 4348 O O . MET B 1 48 ? 21.281 9.453 13.945 1 86.19 48 MET B O 1
ATOM 4352 N N . ASP B 1 49 ? 23 8.102 13.672 1 84 49 ASP B N 1
ATOM 4353 C CA . ASP B 1 49 ? 23.578 8.383 14.984 1 84 49 ASP B CA 1
ATOM 4354 C C . ASP B 1 49 ? 23.766 9.891 15.188 1 84 49 ASP B C 1
ATOM 4356 O O . ASP B 1 49 ? 23.375 10.43 16.219 1 84 49 ASP B O 1
ATOM 4360 N N . ARG B 1 50 ? 24.328 10.492 14.25 1 81.75 50 ARG B N 1
ATOM 4361 C CA . ARG B 1 50 ? 24.594 11.922 14.375 1 81.75 50 ARG B CA 1
ATOM 4362 C C . ARG B 1 50 ? 23.297 12.711 14.523 1 81.75 50 ARG B C 1
ATOM 4364 O O . ARG B 1 50 ? 23.203 13.609 15.359 1 81.75 50 ARG B O 1
ATOM 4371 N N . SER B 1 51 ? 22.328 12.359 13.758 1 84 51 SER B N 1
ATOM 4372 C CA . SER B 1 51 ? 21.047 13.055 13.805 1 84 51 SER B CA 1
ATOM 4373 C C . SER B 1 51 ? 20.328 12.805 15.125 1 84 51 SER B C 1
ATOM 4375 O O . SER B 1 51 ? 19.797 13.734 15.734 1 84 51 SER B O 1
ATOM 4377 N N . VAL B 1 52 ? 20.359 11.609 15.594 1 88.75 52 VAL B N 1
ATOM 4378 C CA . VAL B 1 52 ? 19.719 11.258 16.844 1 88.75 52 VAL B CA 1
ATOM 4379 C C . VAL B 1 52 ? 20.359 12.023 18 1 88.75 52 VAL B C 1
ATOM 4381 O O . VAL B 1 52 ? 19.672 12.586 18.844 1 88.75 52 VAL B O 1
ATOM 4384 N N . LYS B 1 53 ? 21.672 12.117 17.953 1 87.31 53 LYS B N 1
ATOM 4385 C CA . LYS B 1 53 ? 22.391 12.844 18.984 1 87.31 53 LYS B CA 1
ATOM 4386 C C . LYS B 1 53 ? 22.016 14.328 18.984 1 87.31 53 LYS B C 1
ATOM 4388 O O . LYS B 1 53 ? 21.891 14.945 20.047 1 87.31 53 LYS B O 1
ATOM 4393 N N . SER B 1 54 ? 21.812 14.836 17.844 1 86.62 54 SER B N 1
ATOM 4394 C CA . SER B 1 54 ? 21.453 16.25 17.719 1 86.62 54 SER B CA 1
ATOM 4395 C C . SER B 1 54 ? 20.062 16.516 18.312 1 86.62 54 SER B C 1
ATOM 4397 O O . SER B 1 54 ? 19.844 17.562 18.922 1 86.62 54 SER B O 1
ATOM 4399 N N . TYR B 1 55 ? 19.172 15.625 18.188 1 87.12 55 TYR B N 1
ATOM 4400 C CA . TYR B 1 55 ? 17.828 15.805 18.719 1 87.12 55 TYR B CA 1
ATOM 4401 C C . TYR B 1 55 ? 17.812 15.641 20.234 1 87.12 55 TYR B C 1
ATOM 4403 O O . TYR B 1 55 ? 16.984 16.25 20.938 1 87.12 55 TYR B O 1
ATOM 4411 N N . LEU B 1 56 ? 18.75 14.875 20.734 1 89.19 56 LEU B N 1
ATOM 4412 C CA . LEU B 1 56 ? 18.797 14.594 22.156 1 89.19 56 LEU B CA 1
ATOM 4413 C C . LEU B 1 56 ? 19.547 15.688 22.906 1 89.19 56 LEU B C 1
ATOM 4415 O O . LEU B 1 56 ? 19.266 15.977 24.078 1 89.19 56 LEU B O 1
ATOM 4419 N N . GLN B 1 57 ? 20.422 16.281 22.203 1 86.62 57 GLN B N 1
ATOM 4420 C CA . GLN B 1 57 ? 21.234 17.297 22.859 1 86.62 57 GLN B CA 1
ATOM 4421 C C . GLN B 1 57 ? 20.391 18.484 23.328 1 86.62 57 GLN B C 1
ATOM 4423 O O . GLN B 1 57 ? 19.734 19.141 22.516 1 86.62 57 GLN B O 1
ATOM 4428 N N . GLY B 1 58 ? 20.359 18.688 24.656 1 80 58 GLY B N 1
ATOM 4429 C CA . GLY B 1 58 ? 19.688 19.812 25.266 1 80 58 GLY B CA 1
ATOM 4430 C C . GLY B 1 58 ? 18.172 19.672 25.266 1 80 58 GLY B C 1
ATOM 4431 O O . GLY B 1 58 ? 17.453 20.625 25.594 1 80 58 GLY B O 1
ATOM 4432 N N . SER B 1 59 ? 17.719 18.5 24.906 1 86.5 59 SER B N 1
ATOM 4433 C CA . SER B 1 59 ? 16.281 18.312 24.844 1 86.5 59 SER B CA 1
ATOM 4434 C C . SER B 1 59 ? 15.695 18.062 26.234 1 86.5 59 SER B C 1
ATOM 4436 O O . SER B 1 59 ? 16.266 17.297 27.016 1 86.5 59 SER B O 1
ATOM 4438 N N . SER B 1 60 ? 14.641 18.781 26.5 1 87.5 60 SER B N 1
ATOM 4439 C CA . SER B 1 60 ? 13.914 18.547 27.734 1 87.5 60 SER B CA 1
ATOM 4440 C C . SER B 1 60 ? 12.758 17.578 27.516 1 87.5 60 SER B C 1
ATOM 4442 O O . SER B 1 60 ? 12.055 17.219 28.469 1 87.5 60 SER B O 1
ATOM 4444 N N . ALA B 1 61 ? 12.539 17.109 26.328 1 90.62 61 ALA B N 1
ATOM 4445 C CA . ALA B 1 61 ? 11.43 16.219 26 1 90.62 61 ALA B CA 1
ATOM 4446 C C . ALA B 1 61 ? 11.898 14.766 25.891 1 90.62 61 ALA B C 1
ATOM 4448 O O . ALA B 1 61 ? 11.117 13.836 26.094 1 90.62 61 ALA B O 1
ATOM 4449 N N . MET B 1 62 ? 13.219 14.609 25.562 1 94.12 62 MET B N 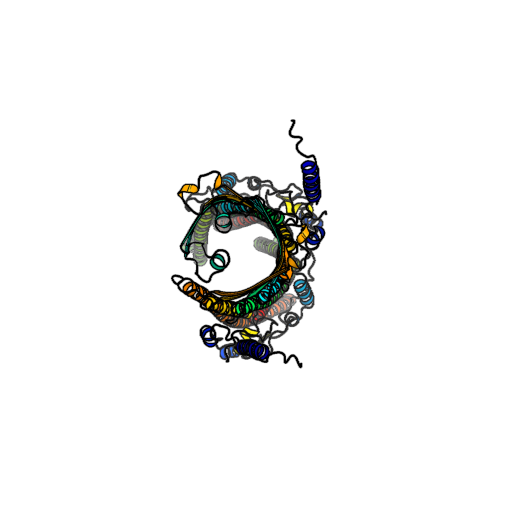1
ATOM 4450 C CA . MET B 1 62 ? 13.766 13.289 25.266 1 94.12 62 MET B CA 1
ATOM 4451 C C . MET B 1 62 ? 15.133 13.109 25.922 1 94.12 62 MET B C 1
ATOM 4453 O O . MET B 1 62 ? 15.852 14.086 26.156 1 94.12 62 MET B O 1
ATOM 4457 N N . LYS B 1 63 ? 15.477 11.859 26.266 1 93.38 63 LYS B N 1
ATOM 4458 C CA . LYS B 1 63 ? 16.781 11.508 26.797 1 93.38 63 LYS B CA 1
ATOM 4459 C C . LYS B 1 63 ? 17.25 10.156 26.25 1 93.38 63 LYS B C 1
ATOM 4461 O O . LYS B 1 63 ? 16.453 9.367 25.75 1 93.38 63 LYS B O 1
ATOM 4466 N N . SER B 1 64 ? 18.594 10.031 26.281 1 92.56 64 SER B N 1
ATOM 4467 C CA . SER B 1 64 ? 19.125 8.727 25.906 1 92.56 64 SER B CA 1
ATOM 4468 C C . SER B 1 64 ? 18.672 7.645 26.875 1 92.56 64 SER B C 1
ATOM 4470 O O . SER B 1 64 ? 18.688 7.852 28.094 1 92.56 64 SER B O 1
ATOM 4472 N N . GLY B 1 65 ? 18.219 6.562 26.266 1 93 65 GLY B N 1
ATOM 4473 C CA . GLY B 1 65 ? 17.719 5.504 27.141 1 93 65 GLY B CA 1
ATOM 4474 C C . GLY B 1 65 ? 17.5 4.191 26.406 1 93 65 GLY B C 1
ATOM 4475 O O . GLY B 1 65 ? 18.219 3.879 25.453 1 93 65 GLY B O 1
ATOM 4476 N N . SER B 1 66 ? 16.562 3.373 27.031 1 92.25 66 SER B N 1
ATOM 4477 C CA . SER B 1 66 ? 16.344 2.018 26.531 1 92.25 66 SER B CA 1
ATOM 4478 C C . SER B 1 66 ? 15.25 1.988 25.469 1 92.25 66 SER B C 1
ATOM 4480 O O . SER B 1 66 ? 14.516 2.963 25.297 1 92.25 66 SER B O 1
ATOM 4482 N N . TRP B 1 67 ? 15.242 0.863 24.766 1 95 67 TRP B N 1
ATOM 4483 C CA . TRP B 1 67 ? 14.141 0.604 23.859 1 95 67 TRP B CA 1
ATOM 4484 C C . TRP B 1 67 ? 12.82 0.503 24.609 1 95 67 TRP B C 1
ATOM 4486 O O . TRP B 1 67 ? 12.797 0.152 25.797 1 95 67 TRP B O 1
ATOM 4496 N N . PRO B 1 68 ? 11.719 0.851 23.906 1 95.19 68 PRO B N 1
ATOM 4497 C CA . PRO B 1 68 ? 10.43 0.649 24.562 1 95.19 68 PRO B CA 1
ATOM 4498 C C . PRO B 1 68 ? 10.211 -0.793 25.016 1 95.19 68 PRO B C 1
ATOM 4500 O O . PRO B 1 68 ? 10.594 -1.729 24.312 1 95.19 68 PRO B O 1
ATOM 4503 N N . LYS B 1 69 ? 9.609 -0.943 26.172 1 93.69 69 LYS B N 1
ATOM 4504 C CA . LYS B 1 69 ? 9.289 -2.266 26.703 1 93.69 69 LYS B CA 1
ATOM 4505 C C . LYS B 1 69 ? 8.023 -2.824 26.062 1 93.69 69 LYS B C 1
ATOM 4507 O O . LYS B 1 69 ? 7.352 -2.127 25.297 1 93.69 69 LYS B O 1
ATOM 4512 N N . GLU B 1 70 ? 7.66 -4.074 26.344 1 92.62 70 GLU B N 1
ATOM 4513 C CA . GLU B 1 70 ? 6.477 -4.723 25.781 1 92.62 70 GLU B CA 1
ATOM 4514 C C . GLU B 1 70 ? 5.203 -3.975 26.172 1 92.62 70 GLU B C 1
ATOM 4516 O O . GLU B 1 70 ? 4.328 -3.75 25.328 1 92.62 70 GLU B O 1
ATOM 4521 N N . GLN B 1 71 ? 5.195 -3.586 27.484 1 95.06 71 GLN B N 1
ATOM 4522 C CA . GLN B 1 71 ? 4.062 -2.801 27.969 1 95.06 71 GLN B CA 1
ATOM 4523 C C . GLN B 1 71 ? 4.41 -1.316 28.031 1 95.06 71 GLN B C 1
ATOM 4525 O O . GLN B 1 71 ? 4.266 -0.688 29.078 1 95.06 71 GLN B O 1
ATOM 4530 N N . TRP B 1 72 ? 4.855 -0.748 26.938 1 95.62 72 TRP B N 1
ATOM 4531 C CA . TRP B 1 72 ? 5.344 0.622 26.828 1 95.62 72 TRP B CA 1
ATOM 4532 C C . TRP B 1 72 ? 4.289 1.618 27.297 1 95.62 72 TRP B C 1
ATOM 4534 O O . TRP B 1 72 ? 4.621 2.713 27.75 1 95.62 72 TRP B O 1
ATOM 4544 N N . TRP B 1 73 ? 2.938 1.303 27.219 1 95.38 73 TRP B N 1
ATOM 4545 C CA . TRP B 1 73 ? 1.862 2.227 27.562 1 95.38 73 TRP B CA 1
ATOM 4546 C C . TRP B 1 73 ? 1.847 2.512 29.062 1 95.38 73 TRP B C 1
ATOM 4548 O O . TRP B 1 73 ? 1.274 3.512 29.5 1 95.38 73 TRP B O 1
ATOM 4558 N N . GLU B 1 74 ? 2.461 1.693 29.859 1 93.25 74 GLU B N 1
ATOM 4559 C CA . GLU B 1 74 ? 2.543 1.914 31.297 1 93.25 74 GLU B CA 1
ATOM 4560 C C . GLU B 1 74 ? 3.416 3.123 31.625 1 93.25 74 GLU B C 1
ATOM 4562 O O . GLU B 1 74 ? 3.273 3.73 32.688 1 93.25 74 GLU B O 1
ATOM 4567 N N . SER B 1 75 ? 4.32 3.477 30.703 1 90.62 75 SER B N 1
ATOM 4568 C CA . SER B 1 75 ? 5.215 4.609 30.922 1 90.62 75 SER B CA 1
ATOM 4569 C C . SER B 1 75 ? 4.453 5.93 30.891 1 90.62 75 SER B C 1
ATOM 4571 O O . SER B 1 75 ? 4.953 6.957 31.344 1 90.62 75 SER B O 1
ATOM 4573 N N . LEU B 1 76 ? 3.229 5.93 30.344 1 92.31 76 LEU B N 1
ATOM 4574 C CA . LEU B 1 76 ? 2.408 7.133 30.281 1 92.31 76 LEU B CA 1
ATOM 4575 C C . LEU B 1 76 ? 1.718 7.402 31.609 1 92.31 76 LEU B C 1
ATOM 4577 O O . LEU B 1 76 ? 1.141 8.469 31.812 1 92.31 76 LEU B O 1
ATOM 4581 N N . GLN B 1 77 ? 1.75 6.469 32.562 1 90.44 77 GLN B N 1
ATOM 4582 C CA . GLN B 1 77 ? 1.243 6.586 33.906 1 90.44 77 GLN B CA 1
ATOM 4583 C C . GLN B 1 77 ? -0.24 6.945 33.938 1 90.44 77 GLN B C 1
ATOM 4585 O O . GLN B 1 77 ? -0.652 7.891 34.594 1 90.44 77 GLN B O 1
ATOM 4590 N N . LEU B 1 78 ? -0.965 6.234 33.125 1 92.81 78 LEU B N 1
ATOM 4591 C CA . LEU B 1 78 ? -2.42 6.32 33.031 1 92.81 78 LEU B CA 1
ATOM 4592 C C . LEU B 1 78 ? -3.059 4.953 33.281 1 92.81 78 LEU B C 1
ATOM 4594 O O . LEU B 1 78 ? -3.232 4.184 32.312 1 92.81 78 LEU B O 1
ATOM 4598 N N . PRO B 1 79 ? -3.41 4.656 34.562 1 91.06 79 PRO B N 1
ATOM 4599 C CA . PRO B 1 79 ? -3.871 3.307 34.906 1 91.06 79 PRO B CA 1
ATOM 4600 C C . PRO B 1 79 ? -5.098 2.883 34.094 1 91.06 79 PRO B C 1
ATOM 4602 O O . PRO B 1 79 ? -5.211 1.718 33.688 1 91.06 79 PRO B O 1
ATOM 4605 N N . GLN B 1 80 ? -5.977 3.775 33.844 1 93.19 80 GLN B N 1
ATOM 4606 C CA . GLN B 1 80 ? -7.172 3.432 33.062 1 93.19 80 GLN B CA 1
ATOM 4607 C C . GLN B 1 80 ? -6.812 3.031 31.641 1 93.19 80 GLN B C 1
ATOM 4609 O O . GLN B 1 80 ? -7.434 2.133 31.062 1 93.19 80 GLN B O 1
ATOM 4614 N N . LEU B 1 81 ? -5.828 3.709 31.078 1 95.75 81 LEU B N 1
ATOM 4615 C CA . LEU B 1 81 ? -5.348 3.367 29.75 1 95.75 81 LEU B CA 1
ATOM 4616 C C . LEU B 1 81 ? -4.781 1.95 29.719 1 95.75 81 LEU B C 1
ATOM 4618 O O . LEU B 1 81 ? -5.008 1.206 28.766 1 95.75 81 LEU B O 1
ATOM 4622 N N . ASN B 1 82 ? -4.098 1.574 30.812 1 96.12 82 ASN B N 1
ATOM 4623 C CA . ASN B 1 82 ? -3.5 0.245 30.875 1 96.12 82 ASN B CA 1
ATOM 4624 C C . ASN B 1 82 ? -4.555 -0.851 30.75 1 96.12 82 ASN B C 1
ATOM 4626 O O . ASN B 1 82 ? -4.363 -1.818 30 1 96.12 82 ASN B O 1
ATOM 4630 N N . ALA B 1 83 ? -5.625 -0.613 31.422 1 95.19 83 ALA B N 1
ATOM 4631 C CA . ALA B 1 83 ? -6.707 -1.596 31.406 1 95.19 83 ALA B CA 1
ATOM 4632 C C . ALA B 1 83 ? -7.355 -1.679 30.031 1 95.19 83 ALA B C 1
ATOM 4634 O O . ALA B 1 83 ? -7.688 -2.768 29.547 1 95.19 83 ALA B O 1
ATOM 4635 N N . LEU B 1 84 ? -7.527 -0.564 29.344 1 97.31 84 LEU B N 1
ATOM 4636 C CA . LEU B 1 84 ? -8.148 -0.53 28.016 1 97.31 84 LEU B CA 1
ATOM 4637 C C . LEU B 1 84 ? -7.27 -1.222 26.984 1 97.31 84 LEU B C 1
ATOM 4639 O O . LEU B 1 84 ? -7.766 -1.989 26.156 1 97.31 84 LEU B O 1
ATOM 4643 N N . VAL B 1 85 ? -5.984 -0.961 27.062 1 98 85 VAL B N 1
ATOM 4644 C CA . VAL B 1 85 ? -5.059 -1.558 26.109 1 98 85 VAL B CA 1
ATOM 4645 C C . VAL B 1 85 ? -5.016 -3.072 26.297 1 98 85 VAL B C 1
ATOM 4647 O O . VAL B 1 85 ? -5.086 -3.832 25.328 1 98 85 VAL B O 1
ATOM 4650 N N . ALA B 1 86 ? -4.941 -3.537 27.578 1 96.5 86 ALA B N 1
ATOM 4651 C CA . ALA B 1 86 ? -4.922 -4.969 27.875 1 96.5 86 ALA B CA 1
ATOM 4652 C C . ALA B 1 86 ? -6.184 -5.652 27.359 1 96.5 86 ALA B C 1
ATOM 4654 O O . ALA B 1 86 ? -6.109 -6.711 26.719 1 96.5 86 ALA B O 1
ATOM 4655 N N . ALA B 1 87 ? -7.309 -5 27.594 1 96.31 87 ALA B N 1
ATOM 4656 C CA . ALA B 1 87 ? -8.586 -5.539 27.125 1 96.31 87 ALA B CA 1
ATOM 4657 C C . ALA B 1 87 ? -8.648 -5.57 25.609 1 96.31 87 ALA B C 1
ATOM 4659 O O . ALA B 1 87 ? -9.133 -6.543 25.016 1 96.31 87 ALA B O 1
ATOM 4660 N N . GLY B 1 88 ? -8.211 -4.512 24.953 1 97.5 88 GLY B N 1
ATOM 4661 C CA . GLY B 1 88 ? -8.211 -4.441 23.5 1 97.5 88 GLY B CA 1
ATOM 4662 C C . GLY B 1 88 ? -7.312 -5.484 22.844 1 97.5 88 GLY B C 1
ATOM 4663 O O . GLY B 1 88 ? -7.695 -6.105 21.859 1 97.5 88 GLY B O 1
ATOM 4664 N N . LEU B 1 89 ? -6.129 -5.719 23.422 1 97.38 89 LEU B N 1
ATOM 4665 C CA . LEU B 1 89 ? -5.184 -6.676 22.859 1 97.38 89 LEU B CA 1
ATOM 4666 C C . LEU B 1 89 ? -5.727 -8.102 22.969 1 97.38 89 LEU B C 1
ATOM 4668 O O . LEU B 1 89 ? -5.363 -8.969 22.172 1 97.38 89 LEU B O 1
ATOM 4672 N N . LYS B 1 90 ? -6.59 -8.305 23.891 1 95.75 90 LYS B N 1
ATOM 4673 C CA . LYS B 1 90 ? -7.172 -9.625 24.094 1 95.75 90 LYS B CA 1
ATOM 4674 C C . LYS B 1 90 ? -8.406 -9.82 23.219 1 95.75 90 LYS B C 1
ATOM 4676 O O . LYS B 1 90 ? -8.594 -10.891 22.625 1 95.75 90 LYS B O 1
ATOM 4681 N N . ALA B 1 91 ? -9.211 -8.742 22.984 1 96.12 91 ALA B N 1
ATOM 4682 C CA . ALA B 1 91 ? -10.562 -8.938 22.453 1 96.12 91 ALA B CA 1
ATOM 4683 C C . ALA B 1 91 ? -10.688 -8.359 21.047 1 96.12 91 ALA B C 1
ATOM 4685 O O . ALA B 1 91 ? -11.672 -8.617 20.359 1 96.12 91 ALA B O 1
ATOM 4686 N N . ASN B 1 92 ? -9.758 -7.625 20.516 1 97.19 92 ASN B N 1
ATOM 4687 C CA . ASN B 1 92 ? -9.891 -6.922 19.25 1 97.19 92 ASN B CA 1
ATOM 4688 C C . ASN B 1 92 ? -10.203 -7.883 18.094 1 97.19 92 ASN B C 1
ATOM 4690 O O . ASN B 1 92 ? -9.469 -8.844 17.875 1 97.19 92 ASN B O 1
ATOM 4694 N N . PRO B 1 93 ? -11.297 -7.598 17.375 1 96.19 93 PRO B N 1
ATOM 4695 C CA . PRO B 1 93 ? -11.711 -8.531 16.328 1 96.19 93 PRO B CA 1
ATOM 4696 C C . PRO B 1 93 ? -10.688 -8.641 15.195 1 96.19 93 PRO B C 1
ATOM 4698 O O . PRO B 1 93 ? -10.508 -9.719 14.617 1 96.19 93 PRO B O 1
ATOM 4701 N N . ASP B 1 94 ? -10.078 -7.594 14.891 1 96.31 94 ASP B N 1
ATOM 4702 C CA . ASP B 1 94 ? -9.086 -7.629 13.82 1 96.31 94 ASP B CA 1
ATOM 4703 C C . ASP B 1 94 ? -7.883 -8.492 14.219 1 96.31 94 ASP B C 1
ATOM 4705 O O . ASP B 1 94 ? -7.324 -9.203 13.383 1 96.31 94 ASP B O 1
ATOM 4709 N N . LEU B 1 95 ? -7.418 -8.422 15.445 1 97.31 95 LEU B N 1
ATOM 4710 C CA . LEU B 1 95 ? -6.324 -9.258 15.922 1 97.31 95 LEU B CA 1
ATOM 4711 C C . LEU B 1 95 ? -6.707 -10.734 15.883 1 97.31 95 LEU B C 1
ATOM 4713 O O . LEU B 1 95 ? -5.879 -11.586 15.547 1 97.31 95 LEU B O 1
ATOM 4717 N N . ASN B 1 96 ? -7.961 -10.984 16.156 1 96.38 96 ASN B N 1
ATOM 4718 C CA . ASN B 1 96 ? -8.438 -12.359 16.109 1 96.38 96 ASN B CA 1
ATOM 4719 C C . ASN B 1 96 ? -8.383 -12.906 14.68 1 96.38 96 ASN B C 1
ATOM 4721 O O . ASN B 1 96 ? -7.988 -14.055 14.469 1 96.38 96 ASN B O 1
ATOM 4725 N N . ALA B 1 97 ? -8.781 -12.102 13.797 1 96.69 97 ALA B N 1
ATOM 4726 C CA . ALA B 1 97 ? -8.703 -12.508 12.391 1 96.69 97 ALA B CA 1
ATOM 4727 C C . ALA B 1 97 ? -7.266 -12.789 11.977 1 96.69 97 ALA B C 1
ATOM 4729 O O . ALA B 1 97 ? -6.996 -13.742 11.25 1 96.69 97 ALA B O 1
ATOM 4730 N N . LEU B 1 98 ? -6.285 -12 12.484 1 96.62 98 LEU B N 1
ATOM 4731 C CA . LEU B 1 98 ? -4.883 -12.18 12.141 1 96.62 98 LEU B CA 1
ATOM 4732 C C . LEU B 1 98 ? -4.309 -13.414 12.82 1 96.62 98 LEU B C 1
ATOM 4734 O O . LEU B 1 98 ? -3.441 -14.094 12.266 1 96.62 98 LEU B O 1
ATOM 4738 N N . ARG B 1 99 ? -4.77 -13.695 13.977 1 97.44 99 ARG B N 1
ATOM 4739 C CA . ARG B 1 99 ? -4.379 -14.938 14.641 1 97.44 99 ARG B CA 1
ATOM 4740 C C . ARG B 1 99 ? -4.828 -16.156 13.844 1 97.44 99 ARG B C 1
ATOM 4742 O O . ARG B 1 99 ? -4.09 -17.125 13.727 1 97.44 99 ARG B O 1
ATOM 4749 N N . ALA B 1 100 ? -6.027 -16.109 13.273 1 97.25 100 ALA B N 1
ATOM 4750 C CA . ALA B 1 100 ? -6.523 -17.203 12.43 1 97.25 100 ALA B CA 1
ATOM 4751 C C . ALA B 1 100 ? -5.668 -17.344 11.18 1 97.25 100 ALA B C 1
ATOM 4753 O O . ALA B 1 100 ? -5.383 -18.469 10.742 1 97.25 100 ALA B O 1
ATOM 4754 N N . ARG B 1 101 ? -5.258 -16.281 10.688 1 96.94 101 ARG B N 1
ATOM 4755 C CA . ARG B 1 101 ? -4.391 -16.328 9.508 1 96.94 101 ARG B CA 1
ATOM 4756 C C . ARG B 1 101 ? -3.043 -16.953 9.852 1 96.94 101 ARG B C 1
ATOM 4758 O O . ARG B 1 101 ? -2.479 -17.703 9.047 1 96.94 101 ARG B O 1
ATOM 4765 N N . LEU B 1 102 ? -2.482 -16.625 11 1 97.5 102 LEU B N 1
ATOM 4766 C CA . LEU B 1 102 ? -1.247 -17.25 11.453 1 97.5 102 LEU B CA 1
ATOM 4767 C C . LEU B 1 102 ? -1.425 -18.75 11.594 1 97.5 102 LEU B C 1
ATOM 4769 O O . LEU B 1 102 ? -0.572 -19.531 11.156 1 97.5 102 LEU B O 1
ATOM 4773 N N . ASN B 1 103 ? -2.578 -19.156 12.133 1 97.88 103 ASN B N 1
ATOM 4774 C CA . ASN B 1 103 ? -2.854 -20.578 12.266 1 97.88 103 ASN B CA 1
ATOM 4775 C C . ASN B 1 103 ? -2.914 -21.266 10.906 1 97.88 103 ASN B C 1
ATOM 4777 O O . ASN B 1 103 ? -2.41 -22.391 10.75 1 97.88 103 ASN B O 1
ATOM 4781 N N . ALA B 1 104 ? -3.5 -20.594 9.969 1 98 104 ALA B N 1
ATOM 4782 C CA . ALA B 1 104 ? -3.535 -21.141 8.609 1 98 104 ALA B CA 1
ATOM 4783 C C . ALA B 1 104 ? -2.125 -21.328 8.055 1 98 104 ALA B C 1
ATOM 4785 O O . ALA B 1 104 ? -1.829 -22.344 7.418 1 98 104 ALA B O 1
ATOM 4786 N N . ALA B 1 105 ? -1.245 -20.391 8.305 1 97.62 105 ALA B N 1
ATOM 4787 C CA . ALA B 1 105 ? 0.132 -20.469 7.82 1 97.62 105 ALA B CA 1
ATOM 4788 C C . ALA B 1 105 ? 0.894 -21.594 8.516 1 97.62 105 ALA B C 1
ATOM 4790 O O . ALA B 1 105 ? 1.729 -22.25 7.895 1 97.62 105 ALA B O 1
ATOM 4791 N N . ILE B 1 106 ? 0.592 -21.781 9.773 1 97.81 106 ILE B N 1
ATOM 4792 C CA . ILE B 1 106 ? 1.191 -22.891 10.523 1 97.81 106 ILE B CA 1
ATOM 4793 C C . ILE B 1 106 ? 0.791 -24.219 9.891 1 97.81 106 ILE B C 1
ATOM 4795 O O . ILE B 1 106 ? 1.645 -25.062 9.625 1 97.81 106 ILE B O 1
ATOM 4799 N N . GLU B 1 107 ? -0.506 -24.344 9.609 1 98.06 107 GLU B N 1
ATOM 4800 C CA . GLU B 1 107 ? -0.985 -25.594 9.016 1 98.06 107 GLU B CA 1
ATOM 4801 C C . GLU B 1 107 ? -0.42 -25.781 7.613 1 98.06 107 GLU B C 1
ATOM 4803 O O . GLU B 1 107 ? -0.106 -26.906 7.215 1 98.06 107 GLU B O 1
ATOM 4808 N N . GLU B 1 108 ? -0.225 -24.719 6.887 1 97.62 108 GLU B N 1
ATOM 4809 C CA . GLU B 1 108 ? 0.379 -24.797 5.559 1 97.62 108 GLU B CA 1
ATOM 4810 C C . GLU B 1 108 ? 1.811 -25.328 5.637 1 97.62 108 GLU B C 1
ATOM 4812 O O . GLU B 1 108 ? 2.236 -26.109 4.789 1 97.62 108 GLU B O 1
ATOM 4817 N N . SER B 1 109 ? 2.553 -24.906 6.609 1 97.38 109 SER B N 1
ATOM 4818 C CA . SER B 1 109 ? 3.92 -25.391 6.781 1 97.38 109 SER B CA 1
ATOM 4819 C C . SER B 1 109 ? 3.945 -26.875 7.078 1 97.38 109 SER B C 1
ATOM 4821 O O . SER B 1 109 ? 4.84 -27.594 6.625 1 97.38 109 SER B O 1
ATOM 4823 N N . LYS B 1 110 ? 2.91 -27.375 7.742 1 96.81 110 LYS B N 1
ATOM 4824 C CA . LYS B 1 110 ? 2.809 -28.812 8.016 1 96.81 110 LYS B CA 1
ATOM 4825 C C . LYS B 1 110 ? 2.48 -29.594 6.75 1 96.81 110 LYS B C 1
ATOM 4827 O O . LYS B 1 110 ? 2.998 -30.688 6.543 1 96.81 110 LYS B O 1
ATOM 4832 N N . ILE B 1 111 ? 1.665 -29 5.914 1 96.25 111 ILE B N 1
ATOM 4833 C CA . ILE B 1 111 ? 1.326 -29.625 4.641 1 96.25 111 ILE B CA 1
ATOM 4834 C C . ILE B 1 111 ? 2.58 -29.75 3.775 1 96.25 111 ILE B C 1
ATOM 4836 O O . ILE B 1 111 ? 2.848 -30.812 3.209 1 96.25 111 ILE B O 1
ATOM 4840 N N . ARG B 1 112 ? 3.379 -28.719 3.723 1 96.38 112 ARG B N 1
ATOM 4841 C CA . ARG B 1 112 ? 4.594 -28.734 2.916 1 96.38 112 ARG B CA 1
ATOM 4842 C C . ARG B 1 112 ? 5.625 -29.688 3.508 1 96.38 112 ARG B C 1
ATOM 4844 O O . ARG B 1 112 ? 6.371 -30.344 2.771 1 96.38 112 ARG B O 1
ATOM 4851 N N . ARG B 1 113 ? 5.641 -29.797 4.828 1 95.69 113 ARG B N 1
ATOM 4852 C CA . ARG B 1 113 ? 6.523 -30.766 5.469 1 95.69 113 ARG B CA 1
ATOM 4853 C C . ARG B 1 113 ? 6.133 -32.188 5.094 1 95.69 113 ARG B C 1
ATOM 4855 O O . ARG B 1 113 ? 7 -33.031 4.863 1 95.69 113 ARG B O 1
ATOM 4862 N N . ALA B 1 114 ? 4.812 -32.438 4.984 1 95.38 114 ALA B N 1
ATOM 4863 C CA . ALA B 1 114 ? 4.301 -33.781 4.688 1 95.38 114 ALA B CA 1
ATOM 4864 C C . ALA B 1 114 ? 4.676 -34.188 3.271 1 95.38 114 ALA B C 1
ATOM 4866 O O . ALA B 1 114 ? 4.762 -35.406 2.98 1 95.38 114 ALA B O 1
ATOM 4867 N N . GLU B 1 115 ? 4.977 -33.25 2.389 1 93.75 115 GLU B N 1
ATOM 4868 C CA . GLU B 1 115 ? 5.379 -33.562 1.02 1 93.75 115 GLU B CA 1
ATOM 4869 C C . GLU B 1 115 ? 6.75 -34.25 0.988 1 93.75 115 GLU B C 1
ATOM 4871 O O . GLU B 1 115 ? 7.113 -34.875 -0.009 1 93.75 115 GLU B O 1
ATOM 4876 N N . ARG B 1 116 ? 7.473 -34.156 2.107 1 94.44 116 ARG B N 1
ATOM 4877 C CA . ARG B 1 116 ? 8.82 -34.719 2.172 1 94.44 116 ARG B CA 1
ATOM 4878 C C . ARG B 1 116 ? 8.781 -36.156 2.701 1 94.44 116 ARG B C 1
ATOM 4880 O O . ARG B 1 116 ? 9.82 -36.812 2.779 1 94.44 116 ARG B O 1
ATOM 4887 N N . SER B 1 117 ? 7.52 -36.656 2.977 1 94 117 SER B N 1
ATOM 4888 C CA . SER B 1 117 ? 7.344 -38 3.527 1 94 117 SER B CA 1
ATOM 4889 C C . SER B 1 117 ? 6.629 -38.906 2.537 1 94 117 SER B C 1
ATOM 4891 O O . SER B 1 117 ? 5.949 -38.438 1.624 1 94 117 SER B O 1
ATOM 4893 N N . PRO B 1 118 ? 6.789 -40.281 2.613 1 93.62 118 PRO B N 1
ATOM 4894 C CA . PRO B 1 118 ? 6.031 -41.188 1.748 1 93.62 118 PRO B CA 1
ATOM 4895 C C . PRO B 1 118 ? 4.527 -41.156 2.016 1 93.62 118 PRO B C 1
ATOM 4897 O O . PRO B 1 118 ? 4.105 -40.844 3.131 1 93.62 118 PRO B O 1
ATOM 4900 N N . TRP B 1 119 ? 3.791 -41.469 1.028 1 92.88 119 TRP B N 1
ATOM 4901 C CA . TRP B 1 119 ? 2.342 -41.594 1.139 1 92.88 119 TRP B CA 1
ATOM 4902 C C . TRP B 1 119 ? 1.905 -43.031 0.903 1 92.88 119 TRP B C 1
ATOM 4904 O O . TRP B 1 119 ? 2.398 -43.688 -0.013 1 92.88 119 TRP B O 1
ATOM 4914 N N . VAL B 1 120 ? 1.104 -43.531 1.781 1 93.81 120 VAL B N 1
ATOM 4915 C CA . VAL B 1 120 ? 0.569 -44.875 1.682 1 93.81 120 VAL B CA 1
ATOM 4916 C C . VAL B 1 120 ? -0.945 -44.844 1.492 1 93.81 120 VAL B C 1
ATOM 4918 O O . VAL B 1 120 ? -1.639 -44.094 2.197 1 93.81 120 VAL B O 1
ATOM 4921 N N . ARG B 1 121 ? -1.51 -45.562 0.46 1 92.75 121 ARG B N 1
ATOM 4922 C CA . ARG B 1 121 ? -2.938 -45.594 0.162 1 92.75 121 ARG B CA 1
ATOM 4923 C C . ARG B 1 121 ? -3.42 -47 -0.084 1 92.75 121 ARG B C 1
ATOM 4925 O O . ARG B 1 121 ? -2.676 -47.844 -0.61 1 92.75 121 ARG B O 1
ATOM 4932 N N . PHE B 1 122 ? -4.621 -47.312 0.282 1 90.88 122 PHE B N 1
ATOM 4933 C CA . PHE B 1 122 ? -5.309 -48.531 -0.066 1 90.88 122 PHE B CA 1
ATOM 4934 C C . PHE B 1 122 ? -6.176 -48.344 -1.304 1 90.88 122 PHE B C 1
ATOM 4936 O O . PHE B 1 122 ? -6.863 -47.344 -1.437 1 90.88 122 PHE B O 1
ATOM 4943 N N . HIS B 1 123 ? -5.996 -49.281 -2.238 1 88.5 123 HIS B N 1
ATOM 4944 C CA . HIS B 1 123 ? -6.797 -49.281 -3.457 1 88.5 123 HIS B CA 1
ATOM 4945 C C . HIS B 1 123 ? -7.547 -50.594 -3.633 1 88.5 123 HIS B C 1
ATOM 4947 O O . HIS B 1 123 ? -7.008 -51.656 -3.332 1 88.5 123 HIS B O 1
ATOM 4953 N N . ALA B 1 124 ? -8.805 -50.5 -4.066 1 87.5 124 ALA B N 1
ATOM 4954 C CA . ALA B 1 124 ? -9.609 -51.656 -4.488 1 87.5 124 ALA B CA 1
ATOM 4955 C C . ALA B 1 124 ? -10.305 -51.375 -5.82 1 87.5 124 ALA B C 1
ATOM 4957 O O . ALA B 1 124 ? -10.93 -50.312 -5.996 1 87.5 124 ALA B O 1
ATOM 4958 N N . LYS B 1 125 ? -10.039 -52.312 -6.711 1 87.06 125 LYS B N 1
ATOM 4959 C CA . LYS B 1 125 ? -10.633 -52.094 -8.031 1 87.06 125 LYS B CA 1
ATOM 4960 C C . LYS B 1 125 ? -11.094 -53.438 -8.625 1 87.06 125 LYS B C 1
ATOM 4962 O O . LYS B 1 125 ? -10.523 -54.469 -8.328 1 87.06 125 LYS B O 1
ATOM 4967 N N . THR B 1 126 ? -12.117 -53.406 -9.43 1 79.56 126 THR B N 1
ATOM 4968 C CA . THR B 1 126 ? -12.594 -54.5 -10.266 1 79.56 126 THR B CA 1
ATOM 4969 C C . THR B 1 126 ? -12.711 -54.062 -11.719 1 79.56 126 THR B C 1
ATOM 4971 O O . THR B 1 126 ? -13.109 -52.938 -12.008 1 79.56 126 THR B O 1
ATOM 4974 N N . ASN B 1 127 ? -12.086 -54.844 -12.562 1 79.81 127 ASN B N 1
ATOM 4975 C CA . ASN B 1 127 ? -12.172 -54.594 -13.992 1 79.81 127 ASN B CA 1
ATOM 4976 C C . ASN B 1 127 ? -13 -55.656 -14.711 1 79.81 127 ASN B C 1
ATOM 4978 O O . ASN B 1 127 ? -12.68 -56.844 -14.648 1 79.81 127 ASN B O 1
ATOM 4982 N N . GLU B 1 128 ? -14.07 -55.219 -15.305 1 80.56 128 GLU B N 1
ATOM 4983 C CA . GLU B 1 128 ? -14.859 -56.031 -16.219 1 80.56 128 GLU B CA 1
ATOM 4984 C C . GLU B 1 128 ? -14.664 -55.594 -17.672 1 80.56 128 GLU B C 1
ATOM 4986 O O . GLU B 1 128 ? -14.859 -54.406 -18 1 80.56 128 GLU B O 1
ATOM 4991 N N . GLN B 1 129 ? -14.219 -56.594 -18.422 1 81.5 129 GLN B N 1
ATOM 4992 C CA . GLN B 1 129 ? -13.883 -56.188 -19.781 1 81.5 129 GLN B CA 1
ATOM 4993 C C . GLN B 1 129 ? -14.398 -57.219 -20.812 1 81.5 129 GLN B C 1
ATOM 4995 O O . GLN B 1 129 ? -14.539 -58.406 -20.5 1 81.5 129 GLN B O 1
ATOM 5000 N N . TYR B 1 130 ? -14.797 -56.688 -21.938 1 80 130 TYR B N 1
ATOM 5001 C CA . TYR B 1 130 ? -15.039 -57.5 -23.125 1 80 130 TYR B CA 1
ATOM 5002 C C . TYR B 1 130 ? -13.953 -57.25 -24.172 1 80 130 TYR B C 1
ATOM 5004 O O . TYR B 1 130 ? -13.797 -56.125 -24.672 1 80 130 TYR B O 1
ATOM 5012 N N . ARG B 1 131 ? -13.172 -58.25 -24.281 1 78.25 131 ARG B N 1
ATOM 5013 C CA . ARG B 1 131 ? -11.992 -58.125 -25.125 1 78.25 131 ARG B CA 1
ATOM 5014 C C . ARG B 1 131 ? -12.352 -58.312 -26.594 1 78.25 131 ARG B C 1
ATOM 5016 O O . ARG B 1 131 ? -13.219 -59.094 -26.938 1 78.25 131 ARG B O 1
ATOM 5023 N N . SER B 1 132 ? -11.734 -57.469 -27.312 1 79.62 132 SER B N 1
ATOM 5024 C CA . SER B 1 132 ? -11.906 -57.562 -28.75 1 79.62 132 SER B CA 1
ATOM 5025 C C . SER B 1 132 ? -11.336 -58.875 -29.281 1 79.62 132 SER B C 1
ATOM 5027 O O . SER B 1 132 ? -10.25 -59.312 -28.875 1 79.62 132 SER B O 1
ATOM 5029 N N . LYS B 1 133 ? -12.008 -59.531 -30.141 1 77.88 133 LYS B N 1
ATOM 5030 C CA . LYS B 1 133 ? -11.539 -60.75 -30.781 1 77.88 133 LYS B CA 1
ATOM 5031 C C . LYS B 1 133 ? -10.305 -60.5 -31.641 1 77.88 133 LYS B C 1
ATOM 5033 O O . LYS B 1 133 ? -9.516 -61.438 -31.891 1 77.88 133 LYS B O 1
ATOM 5038 N N . ASN B 1 134 ? -10.242 -59.25 -32 1 75.44 134 ASN B N 1
ATOM 5039 C CA . ASN B 1 134 ? -9.133 -58.875 -32.875 1 75.44 134 ASN B CA 1
ATOM 5040 C C . ASN B 1 134 ? -8.039 -58.125 -32.125 1 75.44 134 ASN B C 1
ATOM 5042 O O . ASN B 1 134 ? -7.145 -57.531 -32.719 1 75.44 134 ASN B O 1
ATOM 5046 N N . GLY B 1 135 ? -8.156 -58.219 -30.781 1 77.25 135 GLY B N 1
ATOM 5047 C CA . GLY B 1 135 ? -7.207 -57.469 -29.984 1 77.25 135 GLY B CA 1
ATOM 5048 C C . GLY B 1 135 ? -5.945 -58.25 -29.656 1 77.25 135 GLY B C 1
ATOM 5049 O O . GLY B 1 135 ? -5.809 -59.406 -30.047 1 77.25 135 GLY B O 1
ATOM 5050 N N . LEU B 1 136 ? -4.969 -57.562 -28.969 1 72.56 136 LEU B N 1
ATOM 5051 C CA . LEU B 1 136 ? -3.643 -58.125 -28.688 1 72.56 136 LEU B CA 1
ATOM 5052 C C . LEU B 1 136 ? -3.738 -59.375 -27.828 1 72.56 136 LEU B C 1
ATOM 5054 O O . LEU B 1 136 ? -3.004 -60.344 -28.062 1 72.56 136 LEU B O 1
ATOM 5058 N N . TYR B 1 137 ? -4.574 -59.406 -26.844 1 72.25 137 TYR B N 1
ATOM 5059 C CA . TYR B 1 137 ? -4.66 -60.531 -25.922 1 72.25 137 TYR B CA 1
ATOM 5060 C C . TYR B 1 137 ? -5.047 -61.812 -26.672 1 72.25 137 TYR B C 1
ATOM 5062 O O . TYR B 1 137 ? -4.488 -62.875 -26.406 1 72.25 137 TYR B O 1
ATOM 5070 N N . ARG B 1 138 ? -6.008 -61.625 -27.531 1 70.94 138 ARG B N 1
ATOM 5071 C CA . ARG B 1 138 ? -6.441 -62.781 -28.312 1 70.94 138 ARG B CA 1
ATOM 5072 C C . ARG B 1 138 ? -5.359 -63.219 -29.297 1 70.94 138 ARG B C 1
ATOM 5074 O O . ARG B 1 138 ? -5.207 -64.375 -29.562 1 70.94 138 ARG B O 1
ATOM 5081 N N . ALA B 1 139 ? -4.656 -62.188 -29.797 1 71.12 139 ALA B N 1
ATOM 5082 C CA . ALA B 1 139 ? -3.543 -62.531 -30.688 1 71.12 139 ALA B CA 1
ATOM 5083 C C . ALA B 1 139 ? -2.475 -63.312 -29.953 1 71.12 139 ALA B C 1
ATOM 5085 O O . ALA B 1 139 ? -1.851 -64.188 -30.531 1 71.12 139 ALA B O 1
ATOM 5086 N N . LEU B 1 140 ? -2.297 -63.031 -28.641 1 74.12 140 LEU B N 1
ATOM 5087 C CA . LEU B 1 140 ? -1.272 -63.719 -27.844 1 74.12 140 LEU B CA 1
ATOM 5088 C C . LEU B 1 140 ? -1.747 -65.062 -27.391 1 74.12 140 LEU B C 1
ATOM 5090 O O . LEU B 1 140 ? -0.955 -66 -27.312 1 74.12 140 LEU B O 1
ATOM 5094 N N . ASN B 1 141 ? -3.047 -65.125 -27 1 76.06 141 ASN B N 1
ATOM 5095 C CA . ASN B 1 141 ? -3.666 -66.375 -26.609 1 76.06 141 ASN B CA 1
ATOM 5096 C C . ASN B 1 141 ? -5.09 -66.5 -27.141 1 76.06 141 ASN B C 1
ATOM 5098 O O . ASN B 1 141 ? -6.027 -66 -26.562 1 76.06 141 ASN B O 1
ATOM 5102 N N . PRO B 1 142 ? -5.18 -67.125 -28.25 1 75.62 142 PRO B N 1
ATOM 5103 C CA . PRO B 1 142 ? -6.496 -67.25 -28.875 1 75.62 142 PRO B CA 1
ATOM 5104 C C . PRO B 1 142 ? -7.539 -67.875 -27.938 1 75.62 142 PRO B C 1
ATOM 5106 O O . PRO B 1 142 ? -8.742 -67.75 -28.188 1 75.62 142 PRO B O 1
ATOM 5109 N N . ASN B 1 143 ? -7.07 -68.625 -26.891 1 77.5 143 ASN B N 1
ATOM 5110 C CA . ASN B 1 143 ? -8.016 -69.312 -26.031 1 77.5 143 ASN B CA 1
ATOM 5111 C C . ASN B 1 143 ? -8.438 -68.438 -24.828 1 77.5 143 ASN B C 1
ATOM 5113 O O . ASN B 1 143 ? -9.203 -68.938 -23.984 1 77.5 143 ASN B O 1
ATOM 5117 N N . ILE B 1 144 ? -7.945 -67.25 -24.828 1 75.94 144 ILE B N 1
ATOM 5118 C CA . ILE B 1 144 ? -8.312 -66.375 -23.703 1 75.94 144 ILE B CA 1
ATOM 5119 C C . ILE B 1 144 ? -9.781 -66 -23.828 1 75.94 144 ILE B C 1
ATOM 5121 O O . ILE B 1 144 ? -10.242 -65.625 -24.906 1 75.94 144 ILE B O 1
ATOM 5125 N N . PRO B 1 145 ? -10.594 -66.125 -22.781 1 77.31 145 PRO B N 1
ATOM 5126 C CA . PRO B 1 145 ? -12 -65.75 -22.859 1 77.31 145 PRO B CA 1
ATOM 5127 C C . PRO B 1 145 ? -12.172 -64.25 -23.219 1 77.31 145 PRO B C 1
ATOM 5129 O O . PRO B 1 145 ? -11.367 -63.438 -22.812 1 77.31 145 PRO B O 1
ATOM 5132 N N . LEU B 1 146 ? -13.289 -64.062 -23.984 1 79.12 146 LEU B N 1
ATOM 5133 C CA . LEU B 1 146 ? -13.57 -62.656 -24.375 1 79.12 146 LEU B CA 1
ATOM 5134 C C . LEU B 1 146 ? -14.055 -61.844 -23.188 1 79.12 146 LEU B C 1
ATOM 5136 O O . LEU B 1 146 ? -13.75 -60.656 -23.078 1 79.12 146 LEU B O 1
ATOM 5140 N N . ASP B 1 147 ? -14.875 -62.531 -22.328 1 79.44 147 ASP B N 1
ATOM 5141 C CA . ASP B 1 147 ? -15.258 -61.875 -21.094 1 79.44 147 ASP B CA 1
ATOM 5142 C C . ASP B 1 147 ? -14.172 -62.031 -20.031 1 79.44 147 ASP B C 1
ATOM 5144 O O . ASP B 1 147 ? -13.602 -63.125 -19.859 1 79.44 147 ASP B O 1
ATOM 5148 N N . GLY B 1 148 ? -13.68 -60.906 -19.562 1 78.62 148 GLY B N 1
ATOM 5149 C CA . GLY B 1 148 ? -12.633 -60.969 -18.562 1 78.62 148 GLY B CA 1
ATOM 5150 C C . GLY B 1 148 ? -12.977 -60.156 -17.312 1 78.62 148 GLY B C 1
ATOM 5151 O O . GLY B 1 148 ? -13.641 -59.125 -17.391 1 78.62 148 GLY B O 1
ATOM 5152 N N . HIS B 1 149 ? -12.781 -60.812 -16.062 1 79.94 149 HIS B N 1
ATOM 5153 C CA . HIS B 1 149 ? -12.93 -60.156 -14.758 1 79.94 149 HIS B CA 1
ATOM 5154 C C . HIS B 1 149 ? -11.602 -60.125 -14.008 1 79.94 149 HIS B C 1
ATOM 5156 O O . HIS B 1 149 ? -10.828 -61.094 -14.055 1 79.94 149 HIS B O 1
ATOM 5162 N N . GLU B 1 150 ? -11.258 -58.969 -13.555 1 82.12 150 GLU B N 1
ATOM 5163 C CA . GLU B 1 150 ? -10.055 -58.812 -12.734 1 82.12 150 GLU B CA 1
ATOM 5164 C C . GLU B 1 150 ? -10.344 -58 -11.469 1 82.12 150 GLU B C 1
ATOM 5166 O O . GLU B 1 150 ? -11.047 -57 -11.523 1 82.12 150 GLU B O 1
ATOM 5171 N N . VAL B 1 151 ? -9.992 -58.562 -10.266 1 80.88 151 VAL B N 1
ATOM 5172 C CA . VAL B 1 151 ? -10.133 -57.875 -8.992 1 80.88 151 VAL B CA 1
ATOM 5173 C C . VAL B 1 151 ? -8.75 -57.625 -8.375 1 80.88 151 VAL B C 1
ATOM 5175 O O . VAL B 1 151 ? -7.914 -58.531 -8.367 1 80.88 151 VAL B O 1
ATOM 5178 N N . ASP B 1 152 ? -8.586 -56.438 -7.965 1 85.44 152 ASP B N 1
ATOM 5179 C CA . ASP B 1 152 ? -7.293 -56.062 -7.406 1 85.44 152 ASP B CA 1
ATOM 5180 C C . ASP B 1 152 ? -7.457 -55.281 -6.121 1 85.44 152 ASP B C 1
ATOM 5182 O O . ASP B 1 152 ? -8.195 -54.281 -6.09 1 85.44 152 ASP B O 1
ATOM 5186 N N . PHE B 1 153 ? -6.922 -55.812 -4.945 1 88.25 153 PHE B N 1
ATOM 5187 C CA . PHE B 1 153 ? -6.727 -55.062 -3.701 1 88.25 153 PHE B CA 1
ATOM 5188 C C . PHE B 1 153 ? -5.246 -54.812 -3.455 1 88.25 153 PHE B C 1
ATOM 5190 O O . PHE B 1 153 ? -4.445 -55.75 -3.404 1 88.25 153 PHE B O 1
ATOM 5197 N N . ASN B 1 154 ? -4.879 -53.562 -3.336 1 89.19 154 ASN B N 1
ATOM 5198 C CA . ASN B 1 154 ? -3.459 -53.344 -3.096 1 89.19 154 ASN B CA 1
ATOM 5199 C C . ASN B 1 154 ? -3.238 -52.125 -2.199 1 89.19 154 ASN B C 1
ATOM 5201 O O . ASN B 1 154 ? -4.141 -51.312 -2.021 1 89.19 154 ASN B O 1
ATOM 5205 N N . VAL B 1 155 ? -2.139 -52.062 -1.465 1 90.31 155 VAL B N 1
ATOM 5206 C CA . VAL B 1 155 ? -1.592 -50.906 -0.754 1 90.31 155 VAL B CA 1
ATOM 5207 C C . VAL B 1 155 ? -0.435 -50.312 -1.55 1 90.31 155 VAL B C 1
ATOM 5209 O O . VAL B 1 155 ? 0.485 -51.031 -1.953 1 90.31 155 VAL B O 1
ATOM 5212 N N . SER B 1 156 ? -0.634 -49.031 -1.846 1 91.5 156 SER B N 1
ATOM 5213 C CA . SER B 1 156 ? 0.414 -48.375 -2.617 1 91.5 156 SER B CA 1
ATOM 5214 C C . SER B 1 156 ? 1.282 -47.5 -1.728 1 91.5 156 SER B C 1
ATOM 5216 O O . SER B 1 156 ? 0.81 -46.969 -0.719 1 91.5 156 SER B O 1
ATOM 5218 N N . PHE B 1 157 ? 2.551 -47.406 -1.989 1 91.56 157 PHE B N 1
ATOM 5219 C CA . PHE B 1 157 ? 3.588 -46.594 -1.388 1 91.56 157 PHE B CA 1
ATOM 5220 C C . PHE B 1 157 ? 4.23 -45.688 -2.432 1 91.56 157 PHE B C 1
ATOM 5222 O O . PHE B 1 157 ? 4.664 -46.156 -3.484 1 91.56 157 PHE B O 1
ATOM 5229 N N . ASN B 1 158 ? 4.164 -44.375 -2.193 1 92.62 158 ASN B N 1
ATOM 5230 C CA . ASN B 1 158 ? 4.801 -43.406 -3.08 1 92.62 158 ASN B CA 1
ATOM 5231 C C . ASN B 1 158 ? 5.754 -42.5 -2.32 1 92.62 158 ASN B C 1
ATOM 5233 O O . ASN B 1 158 ? 5.395 -41.938 -1.28 1 92.62 158 ASN B O 1
ATOM 5237 N N . TYR B 1 159 ? 6.965 -42.281 -2.787 1 93.06 159 TYR B N 1
ATOM 5238 C CA . TYR B 1 159 ? 7.969 -41.438 -2.156 1 93.06 159 TYR B CA 1
ATOM 5239 C C . TYR B 1 159 ? 8.805 -40.719 -3.203 1 93.06 159 TYR B C 1
ATOM 5241 O O . TYR B 1 159 ? 9.219 -41.312 -4.199 1 93.06 159 TYR B O 1
ATOM 5249 N N . GLU B 1 160 ? 8.992 -39.406 -2.971 1 93.38 160 GLU B N 1
ATOM 5250 C CA . GLU B 1 160 ? 9.859 -38.594 -3.812 1 93.38 160 GLU B CA 1
ATOM 5251 C C . GLU B 1 160 ? 11.18 -38.312 -3.107 1 93.38 160 GLU B C 1
ATOM 5253 O O . GLU B 1 160 ? 11.188 -37.656 -2.055 1 93.38 160 GLU B O 1
ATOM 5258 N N . PHE B 1 161 ? 12.25 -38.781 -3.725 1 93.12 161 PHE B N 1
ATOM 5259 C CA . PHE B 1 161 ? 13.547 -38.406 -3.166 1 93.12 161 PHE B CA 1
ATOM 5260 C C . PHE B 1 161 ? 13.859 -36.938 -3.408 1 93.12 161 PHE B C 1
ATOM 5262 O O . PHE B 1 161 ? 13.562 -36.406 -4.477 1 93.12 161 PHE B O 1
ATOM 5269 N N . ASP B 1 162 ? 14.453 -36.281 -2.41 1 94 162 ASP B N 1
ATOM 5270 C CA . ASP B 1 162 ? 14.695 -34.844 -2.477 1 94 162 ASP B CA 1
ATOM 5271 C C . ASP B 1 162 ? 16.188 -34.531 -2.516 1 94 162 ASP B C 1
ATOM 5273 O O . ASP B 1 162 ? 16.688 -33.719 -1.728 1 94 162 ASP B O 1
ATOM 5277 N N . PHE B 1 163 ? 16.859 -35 -3.49 1 92.25 163 PHE B N 1
ATOM 5278 C CA . PHE B 1 163 ? 18.312 -34.906 -3.605 1 92.25 163 PHE B CA 1
ATOM 5279 C C . PHE B 1 163 ? 18.719 -33.469 -3.885 1 92.25 163 PHE B C 1
ATOM 5281 O O . PHE B 1 163 ? 19.797 -33.031 -3.457 1 92.25 163 PHE B O 1
ATOM 5288 N N . TRP B 1 164 ? 17.859 -32.781 -4.527 1 93.31 164 TRP B N 1
ATOM 5289 C CA . TRP B 1 164 ? 18.219 -31.438 -4.957 1 93.31 164 TRP B CA 1
ATOM 5290 C C . TRP B 1 164 ? 17.578 -30.391 -4.059 1 93.31 164 TRP B C 1
ATOM 5292 O O . TRP B 1 164 ? 17.766 -29.188 -4.273 1 93.31 164 TRP B O 1
ATOM 5302 N N . GLY B 1 165 ? 16.734 -30.781 -3.107 1 94.44 165 GLY B N 1
ATOM 5303 C CA . GLY B 1 165 ? 16.172 -29.875 -2.121 1 94.44 165 GLY B CA 1
ATOM 5304 C C . GLY B 1 165 ? 14.914 -29.172 -2.609 1 94.44 165 GLY B C 1
ATOM 5305 O O . GLY B 1 165 ? 14.617 -28.062 -2.168 1 94.44 165 GLY B O 1
ATOM 5306 N N . LYS B 1 166 ? 14.211 -29.703 -3.625 1 95.44 166 LYS B N 1
ATOM 5307 C CA . LYS B 1 166 ? 12.969 -29.094 -4.105 1 95.44 166 LYS B CA 1
ATOM 5308 C C . LYS B 1 166 ? 11.938 -29 -2.988 1 95.44 166 LYS B C 1
ATOM 5310 O O . LYS B 1 166 ? 11.445 -27.906 -2.686 1 95.44 166 LYS B O 1
ATOM 5315 N N . TYR B 1 167 ? 11.688 -30.078 -2.311 1 95.25 167 TYR B N 1
ATOM 5316 C CA . TYR B 1 167 ? 10.648 -30.141 -1.292 1 95.25 167 TYR B CA 1
ATOM 5317 C C . TYR B 1 167 ? 11.125 -29.5 0.01 1 95.25 167 TYR B C 1
ATOM 5319 O O . TYR B 1 167 ? 10.336 -28.906 0.745 1 95.25 167 TYR B O 1
ATOM 5327 N N . TYR B 1 168 ? 12.398 -29.656 0.289 1 95.69 168 TYR B N 1
ATOM 5328 C CA . TYR B 1 168 ? 12.961 -28.953 1.436 1 95.69 168 TYR B CA 1
ATOM 5329 C C . TYR B 1 168 ? 12.797 -27.453 1.289 1 95.69 168 TYR B C 1
ATOM 5331 O O . TYR B 1 168 ? 12.352 -26.766 2.221 1 95.69 168 TYR B O 1
ATOM 5339 N N . ASN B 1 169 ? 13.141 -26.938 0.082 1 96 169 ASN B N 1
ATOM 5340 C CA . ASN B 1 169 ? 13.008 -25.516 -0.174 1 96 169 ASN B CA 1
ATOM 5341 C C . ASN B 1 169 ? 11.547 -25.062 -0.122 1 96 169 ASN B C 1
ATOM 5343 O O . ASN B 1 169 ? 11.25 -23.969 0.348 1 96 169 ASN B O 1
ATOM 5347 N N . ARG B 1 170 ? 10.633 -25.875 -0.555 1 96.38 170 ARG B N 1
ATOM 5348 C CA . ARG B 1 170 ? 9.211 -25.547 -0.457 1 96.38 170 ARG B CA 1
ATOM 5349 C C . ARG B 1 170 ? 8.766 -25.484 0.999 1 96.38 170 ARG B C 1
ATOM 5351 O O . ARG B 1 170 ? 7.973 -24.625 1.371 1 96.38 170 ARG B O 1
ATOM 5358 N N . PHE B 1 171 ? 9.289 -26.453 1.814 1 96.75 171 PHE B N 1
ATOM 5359 C CA . PHE B 1 171 ? 9 -26.422 3.244 1 96.75 171 PHE B CA 1
ATOM 5360 C C . PHE B 1 171 ? 9.578 -25.172 3.896 1 96.75 171 PHE B C 1
ATOM 5362 O O . PHE B 1 171 ? 8.875 -24.484 4.641 1 96.75 171 PHE B O 1
ATOM 5369 N N . GLN B 1 172 ? 10.75 -24.812 3.553 1 96.5 172 GLN B N 1
ATOM 5370 C CA . GLN B 1 172 ? 11.383 -23.625 4.121 1 96.5 172 GLN B CA 1
ATOM 5371 C C . GLN B 1 172 ? 10.68 -22.359 3.666 1 96.5 172 GLN B C 1
ATOM 5373 O O . GLN B 1 172 ? 10.602 -21.375 4.418 1 96.5 172 GLN B O 1
ATOM 5378 N N . GLU B 1 173 ? 10.148 -22.297 2.369 1 97.06 173 GLU B N 1
ATOM 5379 C CA . GLU B 1 173 ? 9.312 -21.188 1.919 1 97.06 173 GLU B CA 1
ATOM 5380 C C . GLU B 1 173 ? 8.109 -21 2.836 1 97.06 173 GLU B C 1
ATOM 5382 O O . GLU B 1 173 ? 7.832 -19.875 3.279 1 97.06 173 GLU B O 1
ATOM 5387 N N . ALA B 1 174 ? 7.453 -22.094 3.17 1 97.75 174 ALA B N 1
ATOM 5388 C CA . ALA B 1 174 ? 6.266 -22.031 4.02 1 97.75 174 ALA B CA 1
ATOM 5389 C C . ALA B 1 174 ? 6.625 -21.578 5.434 1 97.75 174 ALA B C 1
ATOM 5391 O O . ALA B 1 174 ? 5.875 -20.828 6.059 1 97.75 174 ALA B O 1
ATOM 5392 N N . VAL B 1 175 ? 7.738 -22.094 5.949 1 97.5 175 VAL B N 1
ATOM 5393 C CA . VAL B 1 175 ? 8.219 -21.656 7.258 1 97.5 175 VAL B CA 1
ATOM 5394 C C . VAL B 1 175 ? 8.484 -20.156 7.246 1 97.5 175 VAL B C 1
ATOM 5396 O O . VAL B 1 175 ? 8.148 -19.453 8.203 1 97.5 175 VAL B O 1
ATOM 5399 N N . GLY B 1 176 ? 9.109 -19.703 6.18 1 97.19 176 GLY B N 1
ATOM 5400 C CA . GLY B 1 176 ? 9.344 -18.281 6.051 1 97.19 176 GLY B CA 1
ATOM 5401 C C . GLY B 1 176 ? 8.07 -17.453 6.102 1 97.19 176 GLY B C 1
ATOM 5402 O O . GLY B 1 176 ? 8.016 -16.422 6.777 1 97.19 176 GLY B O 1
ATOM 5403 N N . TYR B 1 177 ? 7.023 -17.891 5.414 1 97.31 177 TYR B N 1
ATOM 5404 C CA . TYR B 1 177 ? 5.75 -17.188 5.426 1 97.31 177 TYR B CA 1
ATOM 5405 C C . TYR B 1 177 ? 5.094 -17.266 6.801 1 97.31 177 TYR B C 1
ATOM 5407 O O . TYR B 1 177 ? 4.422 -16.312 7.23 1 97.31 177 TYR B O 1
ATOM 5415 N N . LYS B 1 178 ? 5.277 -18.391 7.508 1 97.81 178 LYS B N 1
ATOM 5416 C CA . LYS B 1 178 ? 4.785 -18.5 8.883 1 97.81 178 LYS B CA 1
ATOM 5417 C C . LYS B 1 178 ? 5.434 -17.438 9.781 1 97.81 178 LYS B C 1
ATOM 5419 O O . LYS B 1 178 ? 4.742 -16.766 10.539 1 97.81 178 LYS B O 1
ATOM 5424 N N . LYS B 1 179 ? 6.715 -17.328 9.664 1 97.88 179 LYS B N 1
ATOM 5425 C CA . LYS B 1 179 ? 7.445 -16.344 10.469 1 97.88 179 LYS B CA 1
ATOM 5426 C C . LYS B 1 179 ? 7.043 -14.922 10.102 1 97.88 179 LYS B C 1
ATOM 5428 O O . LYS B 1 179 ? 6.949 -14.055 10.969 1 97.88 179 LYS B O 1
ATOM 5433 N N . ALA B 1 180 ? 6.816 -14.656 8.789 1 97.75 180 ALA B N 1
ATOM 5434 C CA . ALA B 1 180 ? 6.328 -13.352 8.352 1 97.75 180 ALA B CA 1
ATOM 5435 C C . ALA B 1 180 ? 4.977 -13.031 8.984 1 97.75 180 ALA B C 1
ATOM 5437 O O . ALA B 1 180 ? 4.742 -11.906 9.43 1 97.75 180 ALA B O 1
ATOM 5438 N N . LYS B 1 181 ? 4.082 -14.023 9.102 1 98.12 181 LYS B N 1
ATOM 5439 C CA . LYS B 1 181 ? 2.758 -13.828 9.68 1 98.12 181 LYS B CA 1
ATOM 5440 C C . LYS B 1 181 ? 2.85 -13.57 11.18 1 98.12 181 LYS B C 1
ATOM 5442 O O . LYS B 1 181 ? 2.049 -12.812 11.734 1 98.12 181 LYS B O 1
ATOM 5447 N N . GLU B 1 182 ? 3.795 -14.195 11.836 1 97.88 182 GLU B N 1
ATOM 5448 C CA . GLU B 1 182 ? 4.047 -13.914 13.242 1 97.88 182 GLU B CA 1
ATOM 5449 C C . GLU B 1 182 ? 4.426 -12.445 13.453 1 97.88 182 GLU B C 1
ATOM 5451 O O . GLU B 1 182 ? 3.91 -11.789 14.359 1 97.88 182 GLU B O 1
ATOM 5456 N N . ALA B 1 183 ? 5.312 -11.984 12.594 1 97.88 183 ALA B N 1
ATOM 5457 C CA . ALA B 1 183 ? 5.734 -10.586 12.68 1 97.88 183 ALA B CA 1
ATOM 5458 C C . ALA B 1 183 ? 4.578 -9.641 12.344 1 97.88 183 ALA B C 1
ATOM 5460 O O . ALA B 1 183 ? 4.438 -8.586 12.961 1 97.88 183 ALA B O 1
ATOM 5461 N N . GLU B 1 184 ? 3.734 -10 11.43 1 97.88 184 GLU B N 1
ATOM 5462 C CA . GLU B 1 184 ? 2.568 -9.203 11.078 1 97.88 184 GLU B CA 1
ATOM 5463 C C . GLU B 1 184 ? 1.599 -9.086 12.25 1 97.88 184 GLU B C 1
ATOM 5465 O O . GLU B 1 184 ? 1.001 -8.031 12.469 1 97.88 184 GLU B O 1
ATOM 5470 N N . LEU B 1 185 ? 1.405 -10.164 12.922 1 97.75 185 LEU B N 1
ATOM 5471 C CA . LEU B 1 185 ? 0.556 -10.125 14.109 1 97.75 185 LEU B CA 1
ATOM 5472 C C . LEU B 1 185 ? 1.131 -9.188 15.156 1 97.75 185 LEU B C 1
ATOM 5474 O O . LEU B 1 185 ? 0.392 -8.422 15.781 1 97.75 185 LEU B O 1
ATOM 5478 N N . ALA B 1 186 ? 2.424 -9.242 15.32 1 97.88 186 ALA B N 1
ATOM 5479 C CA . ALA B 1 186 ? 3.082 -8.344 16.266 1 97.88 186 ALA B CA 1
ATOM 5480 C C . ALA B 1 186 ? 2.887 -6.887 15.867 1 97.88 186 ALA B C 1
ATOM 5482 O O . ALA B 1 186 ? 2.664 -6.027 16.719 1 97.88 186 ALA B O 1
ATOM 5483 N N . GLU B 1 187 ? 2.998 -6.574 14.57 1 97.69 187 GLU B N 1
ATOM 5484 C CA . GLU B 1 187 ? 2.756 -5.227 14.07 1 97.69 187 GLU B CA 1
ATOM 5485 C C . GLU B 1 187 ? 1.33 -4.773 14.367 1 97.69 187 GLU B C 1
ATOM 5487 O O . GLU B 1 187 ? 1.111 -3.639 14.797 1 97.69 187 GLU B O 1
ATOM 5492 N N . ALA B 1 188 ? 0.4 -5.664 14.148 1 97.75 188 ALA B N 1
ATOM 5493 C CA . ALA B 1 188 ? -1.004 -5.336 14.383 1 97.75 188 ALA B CA 1
ATOM 5494 C C . ALA B 1 188 ? -1.27 -5.082 15.859 1 97.75 188 ALA B C 1
ATOM 5496 O O . ALA B 1 188 ? -2.068 -4.211 16.219 1 97.75 188 ALA B O 1
ATOM 5497 N N . ARG B 1 189 ? -0.684 -5.824 16.703 1 97.88 189 ARG B N 1
ATOM 5498 C CA . ARG B 1 189 ? -0.8 -5.617 18.141 1 97.88 189 ARG B CA 1
ATOM 5499 C C . ARG B 1 189 ? -0.289 -4.238 18.547 1 97.88 189 ARG B C 1
ATOM 5501 O O . ARG B 1 189 ? -0.933 -3.533 19.328 1 97.88 189 ARG B O 1
ATOM 5508 N N . LEU B 1 190 ? 0.87 -3.869 18.016 1 98 190 LEU B N 1
ATOM 5509 C CA . LEU B 1 190 ? 1.442 -2.555 18.281 1 98 190 LEU B CA 1
ATOM 5510 C C . LEU B 1 190 ? 0.511 -1.448 17.797 1 98 190 LEU B C 1
ATOM 5512 O O . LEU B 1 190 ? 0.225 -0.504 18.547 1 98 190 LEU B O 1
ATOM 5516 N N . LEU B 1 191 ? -0.002 -1.598 16.547 1 97.94 191 LEU B N 1
ATOM 5517 C CA . LEU B 1 191 ? -0.886 -0.596 15.961 1 97.94 191 LEU B CA 1
ATOM 5518 C C . LEU B 1 191 ? -2.178 -0.476 16.766 1 97.94 191 LEU B C 1
ATOM 5520 O O . LEU B 1 191 ? -2.695 0.627 16.953 1 97.94 191 LEU B O 1
ATOM 5524 N N . THR B 1 192 ? -2.67 -1.57 17.219 1 98.19 192 THR B N 1
ATOM 5525 C CA . THR B 1 192 ? -3.893 -1.569 18.016 1 98.19 192 THR B CA 1
ATOM 5526 C C . THR B 1 192 ? -3.674 -0.85 19.344 1 98.19 192 THR B C 1
ATOM 5528 O O . THR B 1 192 ? -4.473 0.005 19.734 1 98.19 192 THR B O 1
ATOM 5531 N N . ALA B 1 193 ? -2.594 -1.147 19.984 1 98.38 193 ALA B N 1
ATOM 5532 C CA . ALA B 1 193 ? -2.279 -0.495 21.266 1 98.38 193 ALA B CA 1
ATOM 5533 C C . ALA B 1 193 ? -2.104 1.009 21.078 1 98.38 193 ALA B C 1
ATOM 5535 O O . ALA B 1 193 ? -2.602 1.802 21.875 1 98.38 193 ALA B O 1
ATOM 5536 N N . VAL B 1 194 ? -1.44 1.404 20.016 1 98.38 194 VAL B N 1
ATOM 5537 C CA . VAL B 1 194 ? -1.212 2.814 19.719 1 98.38 194 VAL B CA 1
ATOM 5538 C C . VAL B 1 194 ? -2.541 3.502 19.422 1 98.38 194 VAL B C 1
ATOM 5540 O O . VAL B 1 194 ? -2.801 4.609 19.906 1 98.38 194 VAL B O 1
ATOM 5543 N N . SER B 1 195 ? -3.385 2.83 18.672 1 98.44 195 SER B N 1
ATOM 5544 C CA . SER B 1 195 ? -4.672 3.406 18.297 1 98.44 195 SER B CA 1
ATOM 5545 C C . SER B 1 195 ? -5.57 3.6 19.516 1 98.44 195 SER B C 1
ATOM 5547 O O . SER B 1 195 ? -6.184 4.656 19.672 1 98.44 195 SER B O 1
ATOM 5549 N N . ILE B 1 196 ? -5.617 2.631 20.375 1 98.38 196 ILE B N 1
ATOM 5550 C CA . ILE B 1 196 ? -6.406 2.754 21.594 1 98.38 196 ILE B CA 1
ATOM 5551 C C . ILE B 1 196 ? -5.875 3.914 22.438 1 98.38 196 ILE B C 1
ATOM 5553 O O . ILE B 1 196 ? -6.652 4.73 22.938 1 98.38 196 ILE B O 1
ATOM 5557 N N . SER B 1 197 ? -4.602 3.988 22.562 1 98.38 197 SER B N 1
ATOM 5558 C CA . SER B 1 197 ? -3.98 5.055 23.344 1 98.38 197 SER B CA 1
ATOM 5559 C C . SER B 1 197 ? -4.301 6.426 22.75 1 98.38 197 SER B C 1
ATOM 5561 O O . SER B 1 197 ? -4.637 7.359 23.484 1 98.38 197 SER B O 1
ATOM 5563 N N . GLU B 1 198 ? -4.184 6.516 21.422 1 98.38 198 GLU B N 1
ATOM 5564 C CA . GLU B 1 198 ? -4.453 7.777 20.734 1 98.38 198 GLU B CA 1
ATOM 5565 C C . GLU B 1 198 ? -5.887 8.242 20.969 1 98.38 198 GLU B C 1
ATOM 5567 O O . GLU B 1 198 ? -6.113 9.398 21.344 1 98.38 198 GLU B O 1
ATOM 5572 N N . TYR B 1 199 ? -6.805 7.375 20.828 1 98.06 199 TYR B N 1
ATOM 5573 C CA . TYR B 1 199 ? -8.203 7.77 20.953 1 98.06 199 TYR B CA 1
ATOM 5574 C C . TYR B 1 199 ? -8.578 8 22.422 1 98.06 199 TYR B C 1
ATOM 5576 O O . TYR B 1 199 ? -9.398 8.867 22.719 1 98.06 199 TYR B O 1
ATOM 5584 N N . TYR B 1 200 ? -7.988 7.273 23.359 1 97.62 200 TYR B N 1
ATOM 5585 C CA . TYR B 1 200 ? -8.195 7.539 24.781 1 97.62 200 TYR B CA 1
ATOM 5586 C C . TYR B 1 200 ? -7.723 8.938 25.156 1 97.62 200 TYR B C 1
ATOM 5588 O O . TYR B 1 200 ? -8.422 9.672 25.859 1 97.62 200 TYR B O 1
ATOM 5596 N N . LEU B 1 201 ? -6.547 9.289 24.656 1 97.88 201 LEU B N 1
ATOM 5597 C CA . LEU B 1 201 ? -5.988 10.609 24.938 1 97.88 201 LEU B CA 1
ATOM 5598 C C . LEU B 1 201 ? -6.832 11.703 24.312 1 97.88 201 LEU B C 1
ATOM 5600 O O . LEU B 1 201 ? -7.062 12.75 24.922 1 97.88 201 LEU B O 1
ATOM 5604 N N . LYS B 1 202 ? -7.309 11.469 23.094 1 98 202 LYS B N 1
ATOM 5605 C CA . LYS B 1 202 ? -8.211 12.414 22.438 1 98 202 LYS B CA 1
ATOM 5606 C C . LYS B 1 202 ? -9.516 12.562 23.219 1 98 202 LYS B C 1
ATOM 5608 O O . LYS B 1 202 ? -10.055 13.664 23.344 1 98 202 LYS B O 1
ATOM 5613 N N . TYR B 1 203 ? -10.008 11.453 23.766 1 97.69 203 TYR B N 1
ATOM 5614 C CA . TYR B 1 203 ? -11.195 11.453 24.609 1 97.69 203 TYR B CA 1
ATOM 5615 C C . TYR B 1 203 ? -10.984 12.305 25.844 1 97.69 203 TYR B C 1
ATOM 5617 O O . TYR B 1 203 ? -11.82 13.148 26.188 1 97.69 203 TYR B O 1
ATOM 5625 N N . GLN B 1 204 ? -9.859 12.141 26.547 1 97.38 204 GLN B N 1
ATOM 5626 C CA . GLN B 1 204 ? -9.555 12.906 27.75 1 97.38 204 GLN B CA 1
ATOM 5627 C C . GLN B 1 204 ? -9.422 14.391 27.438 1 97.38 204 GLN B C 1
ATOM 5629 O O . GLN B 1 204 ? -9.875 15.234 28.203 1 97.38 204 GLN B O 1
ATOM 5634 N N . ALA B 1 205 ? -8.773 14.695 26.281 1 97.44 205 ALA B N 1
ATOM 5635 C CA . ALA B 1 205 ? -8.648 16.094 25.859 1 97.44 205 ALA B CA 1
ATOM 5636 C C . ALA B 1 205 ? -10.023 16.719 25.609 1 97.44 205 ALA B C 1
ATOM 5638 O O . ALA B 1 205 ? -10.289 17.844 26.031 1 97.44 205 ALA B O 1
ATOM 5639 N N . ALA B 1 206 ? -10.875 15.953 24.984 1 97.38 206 ALA B N 1
ATOM 5640 C CA . ALA B 1 206 ? -12.219 16.438 24.703 1 97.38 206 ALA B CA 1
ATOM 5641 C C . ALA B 1 206 ? -13 16.688 25.984 1 97.38 206 ALA B C 1
ATOM 5643 O O . ALA B 1 206 ? -13.703 17.688 26.125 1 97.38 206 ALA B O 1
ATOM 5644 N N . VAL B 1 207 ? -12.883 15.867 26.969 1 97 207 VAL B N 1
ATOM 5645 C CA . VAL B 1 207 ? -13.547 16 28.266 1 97 207 VAL B CA 1
ATOM 5646 C C . VAL B 1 207 ? -13.055 17.266 28.969 1 97 207 VAL B C 1
ATOM 5648 O O . VAL B 1 207 ? -13.859 18.047 29.484 1 97 207 VAL B O 1
ATOM 5651 N N . SER B 1 208 ? -11.758 17.422 28.953 1 97.12 208 SER B N 1
ATOM 5652 C CA . SER B 1 208 ? -11.172 18.594 29.594 1 97.12 208 SER B CA 1
ATOM 5653 C C . SER B 1 208 ? -11.609 19.891 28.891 1 97.12 208 SER B C 1
ATOM 5655 O O . SER B 1 208 ? -11.977 20.859 29.562 1 97.12 208 SER B O 1
ATOM 5657 N N . LYS B 1 209 ? -11.609 19.891 27.562 1 97.56 209 LYS B N 1
ATOM 5658 C CA . LYS B 1 209 ? -12.023 21.062 26.812 1 97.56 209 LYS B CA 1
ATOM 5659 C C . LYS B 1 209 ? -13.508 21.359 27.016 1 97.56 209 LYS B C 1
ATOM 5661 O O . LYS B 1 209 ? -13.922 22.516 27.031 1 97.56 209 LYS B O 1
ATOM 5666 N N . LEU B 1 210 ? -14.289 20.312 27.141 1 96.94 210 LEU B N 1
ATOM 5667 C CA . LEU B 1 210 ? -15.719 20.469 27.391 1 96.94 210 LEU B CA 1
ATOM 5668 C C . LEU B 1 210 ? -15.961 21.172 28.719 1 96.94 210 LEU B C 1
ATOM 5670 O O . LEU B 1 210 ? -16.734 22.125 28.797 1 96.94 210 LEU B O 1
ATOM 5674 N N . ALA B 1 211 ? -15.297 20.75 29.766 1 97.06 211 ALA B N 1
ATOM 5675 C CA . ALA B 1 211 ? -15.445 21.359 31.094 1 97.06 211 ALA B CA 1
ATOM 5676 C C . ALA B 1 211 ? -15.023 22.828 31.078 1 97.06 211 ALA B C 1
ATOM 5678 O O . ALA B 1 211 ? -15.695 23.672 31.656 1 97.06 211 ALA B O 1
ATOM 5679 N N . LEU B 1 212 ? -13.922 23.078 30.359 1 97.62 212 LEU B N 1
ATOM 5680 C CA . LEU B 1 212 ? -13.414 24.453 30.266 1 97.62 212 LEU B CA 1
ATOM 5681 C C . LEU B 1 212 ? -14.359 25.328 29.453 1 97.62 212 LEU B C 1
ATOM 5683 O O . LEU B 1 212 ? -14.586 26.484 29.812 1 97.62 212 LEU B O 1
ATOM 5687 N N . SER B 1 213 ? -14.906 24.797 28.406 1 98 213 SER B N 1
ATOM 5688 C CA . SER B 1 213 ? -15.836 25.547 27.562 1 98 213 SER B CA 1
ATOM 5689 C C . SER B 1 213 ? -17.141 25.844 28.312 1 98 213 SER B C 1
ATOM 5691 O O . SER B 1 213 ? -17.75 26.891 28.109 1 98 213 SER B O 1
ATOM 5693 N N . GLN B 1 214 ? -17.578 24.953 29.156 1 97.88 214 GLN B N 1
ATOM 5694 C CA . GLN B 1 214 ? -18.766 25.188 29.984 1 97.88 214 GLN B CA 1
ATOM 5695 C C . GLN B 1 214 ? -18.516 26.312 30.984 1 97.88 214 GLN B C 1
ATOM 5697 O O . GLN B 1 214 ? -19.391 27.141 31.219 1 97.88 214 GLN B O 1
ATOM 5702 N N . ARG B 1 215 ? -17.375 26.328 31.531 1 97.88 215 ARG B N 1
ATOM 5703 C CA . ARG B 1 215 ? -17.016 27.422 32.438 1 97.88 215 ARG B CA 1
ATOM 5704 C C . ARG B 1 215 ? -16.969 28.75 31.672 1 97.88 215 ARG B C 1
ATOM 5706 O O . ARG B 1 215 ? -17.422 29.781 32.188 1 97.88 215 ARG B O 1
ATOM 5713 N N . LEU B 1 216 ? -16.422 28.672 30.469 1 98.31 216 LEU B N 1
ATOM 5714 C CA . LEU B 1 216 ? -16.375 29.875 29.641 1 98.31 216 LEU B CA 1
ATOM 5715 C C . LEU B 1 216 ? -17.766 30.391 29.344 1 98.31 216 LEU B C 1
ATOM 5717 O O . LEU B 1 216 ? -18.016 31.594 29.406 1 98.31 216 LEU B O 1
ATOM 5721 N N . ARG B 1 217 ? -18.656 29.5 29.047 1 98.19 217 ARG B N 1
ATOM 5722 C CA . ARG B 1 217 ? -20.031 29.891 28.766 1 98.19 217 ARG B CA 1
ATOM 5723 C C . ARG B 1 217 ? -20.688 30.547 29.984 1 98.19 217 ARG B C 1
ATOM 5725 O O . ARG B 1 217 ? -21.438 31.5 29.859 1 98.19 217 ARG B O 1
ATOM 5732 N N . LEU B 1 218 ? -20.438 30.047 31.141 1 98.31 218 LEU B N 1
ATOM 5733 C CA . LEU B 1 218 ? -20.969 30.609 32.375 1 98.31 218 LEU B CA 1
ATOM 5734 C C . LEU B 1 218 ? -20.438 32.031 32.625 1 98.31 218 LEU B C 1
ATOM 5736 O O . LEU B 1 218 ? -21.188 32.906 33.062 1 98.31 218 LEU B O 1
ATOM 5740 N N . ILE B 1 219 ? -19.156 32.188 32.312 1 98.31 219 ILE B N 1
ATOM 5741 C CA . ILE B 1 219 ? -18.562 33.5 32.469 1 98.31 219 ILE B CA 1
ATOM 5742 C C . ILE B 1 219 ? -19.219 34.469 31.484 1 98.31 219 ILE B C 1
ATOM 5744 O O . ILE B 1 219 ? -19.547 35.625 31.844 1 98.31 219 ILE B O 1
ATOM 5748 N N . LEU B 1 220 ? -19.438 34.062 30.297 1 98.19 220 LEU B N 1
ATOM 5749 C CA . LEU B 1 220 ? -20.062 34.906 29.281 1 98.19 220 LEU B CA 1
ATOM 5750 C C . LEU B 1 220 ? -21.5 35.219 29.672 1 98.19 220 LEU B C 1
ATOM 5752 O O . LEU B 1 220 ? -22 36.312 29.391 1 98.19 220 LEU B O 1
ATOM 5756 N N . GLN B 1 221 ? -22.203 34.312 30.328 1 97.94 221 GLN B N 1
ATOM 5757 C CA . GLN B 1 221 ? -23.547 34.531 30.812 1 97.94 221 GLN B CA 1
ATOM 5758 C C . GLN B 1 221 ? -23.578 35.625 31.875 1 97.94 221 GLN B C 1
ATOM 5760 O O . GLN B 1 221 ? -24.438 36.5 31.859 1 97.94 221 GLN B O 1
ATOM 5765 N N . LYS B 1 222 ? -22.656 35.562 32.75 1 98.25 222 LYS B N 1
ATOM 5766 C CA . LYS B 1 222 ? -22.562 36.562 33.812 1 98.25 222 LYS B CA 1
ATOM 5767 C C . LYS B 1 222 ? -22.203 37.938 33.219 1 98.25 222 LYS B C 1
ATOM 5769 O O . LYS B 1 222 ? -22.719 38.969 33.625 1 98.25 222 LYS B O 1
ATOM 5774 N N . GLU B 1 223 ? -21.266 37.875 32.25 1 97.75 223 GLU B N 1
ATOM 5775 C CA . GLU B 1 223 ? -20.859 39.094 31.578 1 97.75 223 GLU B CA 1
ATOM 5776 C C . GLU B 1 223 ? -22.047 39.719 30.844 1 97.75 223 GLU B C 1
ATOM 5778 O O . GLU B 1 223 ? -22.25 40.938 30.906 1 97.75 223 GLU B O 1
ATOM 5783 N N . GLU B 1 224 ? -22.828 38.906 30.219 1 97.12 224 GLU B N 1
ATOM 5784 C CA . GLU B 1 224 ? -24.016 39.375 29.516 1 97.12 224 GLU B CA 1
ATOM 5785 C C . GLU B 1 224 ? -25.016 40 30.484 1 97.12 224 GLU B C 1
ATOM 5787 O O . GLU B 1 224 ? -25.594 41.062 30.203 1 97.12 224 GLU B O 1
ATOM 5792 N N . ALA B 1 225 ? -25.25 39.438 31.609 1 97.69 225 ALA B N 1
ATOM 5793 C CA . ALA B 1 225 ? -26.172 39.938 32.625 1 97.69 225 ALA B CA 1
ATOM 5794 C C . ALA B 1 225 ? -25.734 41.312 33.125 1 97.69 225 ALA B C 1
ATOM 5796 O O . ALA B 1 225 ? -26.562 42.219 33.281 1 97.69 225 ALA B O 1
ATOM 5797 N N . LEU B 1 226 ? -24.453 41.375 33.375 1 97.5 226 LEU B N 1
ATOM 5798 C CA . LEU B 1 226 ? -23.922 42.656 33.875 1 97.5 226 LEU B CA 1
ATOM 5799 C C . LEU B 1 226 ? -24.062 43.75 32.812 1 97.5 226 LEU B C 1
ATOM 5801 O O . LEU B 1 226 ? -24.453 44.875 33.125 1 97.5 226 LEU B O 1
ATOM 5805 N N . GLN B 1 227 ? -23.75 43.406 31.594 1 96.69 227 GLN B N 1
ATOM 5806 C CA . GLN B 1 227 ? -23.844 44.375 30.516 1 96.69 227 GLN B CA 1
ATOM 5807 C C . GLN B 1 227 ? -25.297 44.812 30.281 1 96.69 227 GLN B C 1
ATOM 5809 O O . GLN B 1 227 ? -25.578 45.969 29.938 1 96.69 227 GLN B O 1
ATOM 5814 N N . THR B 1 228 ? -26.25 43.938 30.562 1 96.44 228 THR B N 1
ATOM 5815 C CA . THR B 1 228 ? -27.672 44.25 30.469 1 96.44 228 THR B CA 1
ATOM 5816 C C . THR B 1 228 ? -28.078 45.25 31.547 1 96.44 228 THR B C 1
ATOM 5818 O O . THR B 1 228 ? -28.875 46.156 31.297 1 96.44 228 THR B O 1
ATOM 5821 N N . ILE B 1 229 ? -27.578 45.031 32.688 1 96.81 229 ILE B N 1
ATOM 5822 C CA . ILE B 1 229 ? -27.844 45.969 33.781 1 96.81 229 ILE B CA 1
ATOM 5823 C C . ILE B 1 229 ? -27.328 47.344 33.438 1 96.81 229 ILE B C 1
ATOM 5825 O O . ILE B 1 229 ? -28.016 48.344 33.625 1 96.81 229 ILE B O 1
ATOM 5829 N N . LEU B 1 230 ? -26.125 47.406 32.906 1 95.19 230 LEU B N 1
ATOM 5830 C CA . LEU B 1 230 ? -25.531 48.688 32.531 1 95.19 230 LEU B CA 1
ATOM 5831 C C . LEU B 1 230 ? -26.328 49.375 31.422 1 95.19 230 LEU B C 1
ATOM 5833 O O . LEU B 1 230 ? -26.5 50.594 31.438 1 95.19 230 LEU B O 1
ATOM 5837 N N . LEU B 1 231 ? -26.812 48.594 30.531 1 93.06 231 LEU B N 1
ATOM 5838 C CA . LEU B 1 231 ? -27.656 49.094 29.453 1 93.06 231 LEU B CA 1
ATOM 5839 C C . LEU B 1 231 ? -28.953 49.688 30 1 93.06 231 LEU B C 1
ATOM 5841 O O . LEU B 1 231 ? -29.359 50.781 29.625 1 93.06 231 LEU B O 1
ATOM 5845 N N . ASN B 1 232 ? -29.5 49 30.875 1 95.56 232 ASN B N 1
ATOM 5846 C CA . ASN B 1 232 ? -30.766 49.438 31.438 1 95.56 232 ASN B CA 1
ATOM 5847 C C . ASN B 1 232 ? -30.609 50.688 32.281 1 95.56 232 ASN B C 1
ATOM 5849 O O . ASN B 1 232 ? -31.562 51.469 32.438 1 95.56 232 ASN B O 1
ATOM 5853 N N . LYS B 1 233 ? -29.406 50.906 32.719 1 95.69 233 LYS B N 1
ATOM 5854 C CA . LYS B 1 233 ? -29.109 52.094 33.5 1 95.69 233 LYS B CA 1
ATOM 5855 C C . LYS B 1 233 ? -28.547 53.219 32.625 1 95.69 233 LYS B C 1
ATOM 5857 O O . LYS B 1 233 ? -28.094 54.25 33.125 1 95.69 233 LYS B O 1
ATOM 5862 N N . ASN B 1 234 ? -28.438 52.938 31.25 1 93.75 234 ASN B N 1
ATOM 5863 C CA . ASN B 1 234 ? -27.969 53.875 30.234 1 93.75 234 ASN B CA 1
ATOM 5864 C C . ASN B 1 234 ? -26.5 54.219 30.438 1 93.75 234 ASN B C 1
ATOM 5866 O O . ASN B 1 234 ? -26.078 55.375 30.219 1 93.75 234 ASN B O 1
ATOM 5870 N N . LEU B 1 235 ? -25.797 53.25 30.875 1 90.94 235 LEU B N 1
ATOM 5871 C CA . LEU B 1 235 ? -24.375 53.438 31.125 1 90.94 235 LEU B CA 1
ATOM 5872 C C . LEU B 1 235 ? -23.531 52.812 30.031 1 90.94 235 LEU B C 1
ATOM 5874 O O . LEU B 1 235 ? -22.312 53.031 29.984 1 90.94 235 LEU B O 1
ATOM 5878 N N . ASP B 1 236 ? -24.156 52.031 29.25 1 89.75 236 ASP B N 1
ATOM 5879 C CA . ASP B 1 236 ? -23.453 51.406 28.125 1 89.75 236 ASP B CA 1
ATOM 5880 C C . ASP B 1 236 ? -24.406 51.188 26.938 1 89.75 236 ASP B C 1
ATOM 5882 O O . ASP B 1 236 ? -25.594 51.469 27.047 1 89.75 236 ASP B O 1
ATOM 5886 N N . SER B 1 237 ? -23.797 50.844 25.828 1 90.56 237 SER B N 1
ATOM 5887 C CA . SER B 1 237 ? -24.594 50.688 24.609 1 90.56 237 SER B CA 1
ATOM 5888 C C . SER B 1 237 ? -25.047 49.219 24.469 1 90.56 237 SER B C 1
ATOM 5890 O O . SER B 1 237 ? -24.688 48.375 25.281 1 90.56 237 SER B O 1
ATOM 5892 N N . GLU B 1 238 ? -25.859 49.094 23.438 1 90.69 238 GLU B N 1
ATOM 5893 C CA . GLU B 1 238 ? -26.422 47.75 23.172 1 90.69 238 GLU B CA 1
ATOM 5894 C C . GLU B 1 238 ? -25.375 46.844 22.578 1 90.69 238 GLU B C 1
ATOM 5896 O O . GLU B 1 238 ? -25.5 45.594 22.656 1 90.69 238 GLU B O 1
ATOM 5901 N N . PHE B 1 239 ? -24.359 47.344 22.016 1 89.19 239 PHE B N 1
ATOM 5902 C CA . PHE B 1 239 ? -23.391 46.562 21.234 1 89.19 239 PHE B CA 1
ATOM 5903 C C . PHE B 1 239 ? -22.672 45.562 22.125 1 89.19 239 PHE B C 1
ATOM 5905 O O . PHE B 1 239 ? -22.594 44.375 21.781 1 89.19 239 PHE B O 1
ATOM 5912 N N . PRO B 1 240 ? -22.188 45.938 23.266 1 91.12 240 PRO B N 1
ATOM 5913 C CA . PRO B 1 240 ? -21.484 44.938 24.094 1 91.12 240 PRO B CA 1
ATOM 5914 C C . PRO B 1 240 ? -22.375 43.75 24.5 1 91.12 240 PRO B C 1
ATOM 5916 O O . PRO B 1 240 ? -21.906 42.625 24.578 1 91.12 240 PRO B O 1
ATOM 5919 N N . VAL B 1 241 ? -23.625 44 24.797 1 93.56 241 VAL B N 1
ATOM 5920 C CA . VAL B 1 241 ? -24.562 42.938 25.156 1 93.56 241 VAL B CA 1
ATOM 5921 C C . VAL B 1 241 ? -24.734 41.969 23.984 1 93.56 241 VAL B C 1
ATOM 5923 O O . VAL B 1 241 ? -24.656 40.75 24.172 1 93.56 241 VAL B O 1
ATOM 5926 N N . LEU B 1 242 ? -24.875 42.531 22.797 1 92.5 242 LEU B N 1
ATOM 5927 C CA . LEU B 1 242 ? -25.062 41.719 21.609 1 92.5 242 LEU B CA 1
ATOM 5928 C C . LEU B 1 242 ? -23.812 40.906 21.281 1 92.5 242 LEU B C 1
ATOM 5930 O O . LEU B 1 242 ? -23.891 39.75 20.906 1 92.5 242 LEU B O 1
ATOM 5934 N N . ASP B 1 243 ? -22.703 41.5 21.406 1 91.12 243 ASP B N 1
ATOM 5935 C CA . ASP B 1 243 ? -21.422 40.844 21.141 1 91.12 243 ASP B CA 1
ATOM 5936 C C . ASP B 1 243 ? -21.203 39.656 22.094 1 91.12 243 ASP B C 1
ATOM 5938 O O . ASP B 1 243 ? -20.828 38.562 21.656 1 91.12 243 ASP B O 1
ATOM 5942 N N . THR B 1 244 ? -21.453 39.906 23.328 1 95.25 244 THR B N 1
ATOM 5943 C CA . THR B 1 244 ? -21.266 38.844 24.344 1 95.25 244 THR B CA 1
ATOM 5944 C C . THR B 1 244 ? -22.266 37.719 24.125 1 95.25 244 THR B C 1
ATOM 5946 O O . THR B 1 244 ? -21.938 36.562 24.328 1 95.25 244 THR B O 1
ATOM 5949 N N . ARG B 1 245 ? -23.422 38.094 23.75 1 94.69 245 ARG B N 1
ATOM 5950 C CA . ARG B 1 245 ? -24.422 37.094 23.438 1 94.69 245 ARG B CA 1
ATOM 5951 C C . ARG B 1 245 ? -23.984 36.219 22.281 1 94.69 245 ARG B C 1
ATOM 5953 O O . ARG B 1 245 ? -24.141 35 22.328 1 94.69 245 ARG B O 1
ATOM 5960 N N . LEU B 1 246 ? -23.422 36.812 21.281 1 94.19 246 LEU B N 1
ATOM 5961 C CA . LEU B 1 246 ? -22.906 36.062 20.125 1 94.19 246 LEU B CA 1
ATOM 5962 C C . LEU B 1 246 ? -21.766 35.156 20.547 1 94.19 246 LEU B C 1
ATOM 5964 O O . LEU B 1 246 ? -21.688 34 20.062 1 94.19 246 LEU B O 1
ATOM 5968 N N . GLN B 1 247 ? -20.875 35.656 21.344 1 95.62 247 GLN B N 1
ATOM 5969 C CA . GLN B 1 247 ? -19.781 34.844 21.844 1 95.62 247 GLN B CA 1
ATOM 5970 C C . GLN B 1 247 ? -20.297 33.625 22.641 1 95.62 247 GLN B C 1
ATOM 5972 O O . GLN B 1 247 ? -19.812 32.531 22.484 1 95.62 247 GLN B O 1
ATOM 5977 N N . LYS B 1 248 ? -21.266 33.906 23.516 1 96.69 248 LYS B N 1
ATOM 5978 C CA . LYS B 1 248 ? -21.859 32.875 24.344 1 96.69 248 LYS B CA 1
ATOM 5979 C C . LYS B 1 248 ? -22.453 31.766 23.469 1 96.69 248 LYS B C 1
ATOM 5981 O O . LYS B 1 248 ? -22.234 30.578 23.734 1 96.69 248 LYS B O 1
ATOM 5986 N N . GLU B 1 249 ? -23.078 32.188 22.391 1 96.06 249 GLU B N 1
ATOM 5987 C CA . GLU B 1 249 ? -23.672 31.203 21.484 1 96.06 249 GLU B CA 1
ATOM 5988 C C . GLU B 1 249 ? -22.609 30.438 20.703 1 96.06 249 GLU B C 1
ATOM 5990 O O . GLU B 1 249 ? -22.75 29.234 20.453 1 96.06 249 GLU B O 1
ATOM 5995 N N . SER B 1 250 ? -21.562 31.125 20.281 1 96.25 250 SER B N 1
ATOM 5996 C CA . SER B 1 250 ? -20.438 30.469 19.625 1 96.25 250 SER B CA 1
ATOM 5997 C C . SER B 1 250 ? -19.812 29.406 20.516 1 96.25 250 SER B C 1
ATOM 5999 O O . SER B 1 250 ? -19.469 28.312 20.047 1 96.25 250 SER B O 1
ATOM 6001 N N . VAL B 1 251 ? -19.656 29.688 21.766 1 97.19 251 VAL B N 1
ATOM 6002 C CA . VAL B 1 251 ? -19.109 28.719 22.719 1 97.19 251 VAL B CA 1
ATOM 6003 C C . VAL B 1 251 ? -20.078 27.562 22.891 1 97.19 251 VAL B C 1
ATOM 6005 O O . VAL B 1 251 ? -19.672 26.422 23.062 1 97.19 251 VAL B O 1
ATOM 6008 N N . GLY B 1 252 ? -21.359 27.969 22.891 1 97.12 252 GLY B N 1
ATOM 6009 C CA . GLY B 1 252 ? -22.375 26.906 22.906 1 97.12 252 GLY B CA 1
ATOM 6010 C C . GLY B 1 252 ? -22.219 25.922 21.781 1 97.12 252 GLY B C 1
ATOM 6011 O O . GLY B 1 252 ? -22.391 24.719 21.969 1 97.12 252 GLY B O 1
ATOM 6012 N N . GLN B 1 253 ? -21.938 26.391 20.594 1 96.62 253 GLN B N 1
ATOM 6013 C CA . GLN B 1 253 ? -21.688 25.531 19.438 1 96.62 253 GLN B CA 1
ATOM 6014 C C . GLN B 1 253 ? -20.469 24.656 19.641 1 96.62 253 GLN B C 1
ATOM 6016 O O . GLN B 1 253 ? -20.469 23.469 19.297 1 96.62 253 GLN B O 1
ATOM 6021 N N . ILE B 1 254 ? -19.391 25.203 20.156 1 97.12 254 ILE B N 1
ATOM 6022 C CA . ILE B 1 254 ? -18.172 24.469 20.438 1 97.12 254 ILE B CA 1
ATOM 6023 C C . ILE B 1 254 ? -18.453 23.344 21.422 1 97.12 254 ILE B C 1
ATOM 6025 O O . ILE B 1 254 ? -17.953 22.234 21.281 1 97.12 254 ILE B O 1
ATOM 6029 N N . ILE B 1 255 ? -19.25 23.672 22.469 1 97.69 255 ILE B N 1
ATOM 6030 C CA . ILE B 1 255 ? -19.625 22.672 23.484 1 97.69 255 ILE B CA 1
ATOM 6031 C C . ILE B 1 255 ? -20.344 21.516 22.797 1 97.69 255 ILE B C 1
ATOM 6033 O O . ILE B 1 255 ? -20.047 20.344 23.078 1 97.69 255 ILE B O 1
ATOM 6037 N N . ALA B 1 256 ? -21.266 21.812 21.906 1 97.5 256 ALA B N 1
ATOM 6038 C CA . ALA B 1 256 ? -22 20.781 21.172 1 97.5 256 ALA B CA 1
ATOM 6039 C C . ALA B 1 256 ? -21.047 19.922 20.344 1 97.5 256 ALA B C 1
ATOM 6041 O O . ALA B 1 256 ? -21.172 18.688 20.328 1 97.5 256 ALA B O 1
ATOM 6042 N N . ASP B 1 257 ? -20.109 20.531 19.656 1 96.88 257 ASP B N 1
ATOM 6043 C CA . ASP B 1 257 ? -19.125 19.812 18.859 1 96.88 257 ASP B CA 1
ATOM 6044 C C . ASP B 1 257 ? -18.25 18.906 19.719 1 96.88 257 ASP B C 1
ATOM 6046 O O . ASP B 1 257 ? -17.984 17.766 19.344 1 96.88 257 ASP B O 1
ATOM 6050 N N . LEU B 1 258 ? -17.812 19.422 20.875 1 97.38 258 LEU B N 1
ATOM 6051 C CA . LEU B 1 258 ? -16.953 18.656 21.766 1 97.38 258 LEU B CA 1
ATOM 6052 C C . LEU B 1 258 ? -17.688 17.453 22.328 1 97.38 258 LEU B C 1
ATOM 6054 O O . LEU B 1 258 ? -17.109 16.391 22.531 1 97.38 258 LEU B O 1
ATOM 6058 N N . ARG B 1 259 ? -18.984 17.656 22.594 1 96.56 259 ARG B N 1
ATOM 6059 C CA . ARG B 1 259 ? -19.797 16.531 23.062 1 96.56 259 ARG B CA 1
ATOM 6060 C C . ARG B 1 259 ? -19.859 15.43 22.016 1 96.56 259 ARG B C 1
ATOM 6062 O O . ARG B 1 259 ? -19.734 14.25 22.328 1 96.56 259 ARG B O 1
ATOM 6069 N N . THR B 1 260 ? -20.062 15.82 20.812 1 96.94 260 THR B N 1
ATOM 6070 C CA . THR B 1 260 ? -20.109 14.875 19.703 1 96.94 260 THR B CA 1
ATOM 6071 C C . THR B 1 260 ? -18.766 14.172 19.531 1 96.94 260 THR B C 1
ATOM 6073 O O . THR B 1 260 ? -18.719 12.961 19.312 1 96.94 260 THR B O 1
ATOM 6076 N N . GLU B 1 261 ? -17.688 14.938 19.609 1 96.88 261 GLU B N 1
ATOM 6077 C CA . GLU B 1 261 ? -16.344 14.367 19.484 1 96.88 261 GLU B CA 1
ATOM 6078 C C . GLU B 1 261 ? -16.062 13.352 20.594 1 96.88 261 GLU B C 1
ATOM 6080 O O . GLU B 1 261 ? -15.492 12.289 20.328 1 96.88 261 GLU B O 1
ATOM 6085 N N . ARG B 1 262 ? -16.422 13.734 21.781 1 96.25 262 ARG B N 1
ATOM 6086 C CA . ARG B 1 262 ? -16.234 12.836 22.922 1 96.25 262 ARG B CA 1
ATOM 6087 C C . ARG B 1 262 ? -16.953 11.5 22.688 1 96.25 262 ARG B C 1
ATOM 6089 O O . ARG B 1 262 ? -16.359 10.438 22.906 1 96.25 262 ARG B O 1
ATOM 6096 N N . LEU B 1 263 ? -18.141 11.555 22.172 1 96.12 263 LEU B N 1
ATOM 6097 C CA . LEU B 1 263 ? -18.922 10.352 21.922 1 96.12 263 LEU B CA 1
ATOM 6098 C C . LEU B 1 263 ? -18.297 9.531 20.797 1 96.12 263 LEU B C 1
ATOM 6100 O O . LEU B 1 263 ? -18.266 8.297 20.859 1 96.12 263 LEU B O 1
ATOM 6104 N N . ARG B 1 264 ? -17.828 10.211 19.797 1 97.19 264 ARG B N 1
ATOM 6105 C CA . ARG B 1 264 ? -17.172 9.523 18.688 1 97.19 264 ARG B CA 1
ATOM 6106 C C . ARG B 1 264 ? -15.945 8.75 19.172 1 97.19 264 ARG B C 1
ATOM 6108 O O . ARG B 1 264 ? -15.75 7.594 18.781 1 97.19 264 ARG B O 1
ATOM 6115 N N . TYR B 1 265 ? -15.078 9.328 20 1 97.94 265 TYR B N 1
ATOM 6116 C CA . TYR B 1 265 ? -13.891 8.648 20.516 1 97.94 265 TYR B CA 1
ATOM 6117 C C . TYR B 1 265 ? -14.273 7.465 21.391 1 97.94 265 TYR B C 1
ATOM 6119 O O . TYR B 1 265 ? -13.648 6.406 21.312 1 97.94 265 TYR B O 1
ATOM 6127 N N . GLN B 1 266 ? -15.336 7.707 22.172 1 96.62 266 GLN B N 1
ATOM 6128 C CA . GLN B 1 266 ? -15.836 6.625 23 1 96.62 266 GLN B CA 1
ATOM 6129 C C . GLN B 1 266 ? -16.281 5.434 22.156 1 96.62 266 GLN B C 1
ATOM 6131 O O . GLN B 1 266 ? -15.961 4.289 22.469 1 96.62 266 GLN B O 1
ATOM 6136 N N . HIS B 1 267 ? -16.984 5.664 21.094 1 97.12 267 HIS B N 1
ATOM 6137 C CA . HIS B 1 267 ? -17.453 4.609 20.203 1 97.12 267 HIS B CA 1
ATOM 6138 C C . HIS B 1 267 ? -16.281 3.865 19.562 1 97.12 267 HIS B C 1
ATOM 6140 O O . HIS B 1 267 ? -16.297 2.637 19.469 1 97.12 267 HIS B O 1
ATOM 6146 N N . VAL B 1 268 ? -15.289 4.613 19.109 1 97.75 268 VAL B N 1
ATOM 6147 C CA . VAL B 1 268 ? -14.148 4.008 18.422 1 97.75 268 VAL B CA 1
ATOM 6148 C C . VAL B 1 268 ? -13.383 3.107 19.391 1 97.75 268 VAL B C 1
ATOM 6150 O O . VAL B 1 268 ? -12.992 1.992 19.031 1 97.75 268 VAL B O 1
ATOM 6153 N N . ILE B 1 269 ? -13.148 3.605 20.625 1 97.81 269 ILE B N 1
ATOM 6154 C CA . ILE B 1 269 ? -12.43 2.824 21.625 1 97.81 269 ILE B CA 1
ATOM 6155 C C . ILE B 1 269 ? -13.188 1.53 21.906 1 97.81 269 ILE B C 1
ATOM 6157 O O . ILE B 1 269 ? -12.602 0.444 21.891 1 97.81 269 ILE B O 1
ATOM 6161 N N . ASN B 1 270 ? -14.461 1.67 22.156 1 97.5 270 ASN B N 1
ATOM 6162 C CA . ASN B 1 270 ? -15.266 0.504 22.5 1 97.5 270 ASN B CA 1
ATOM 6163 C C . ASN B 1 270 ? -15.344 -0.485 21.328 1 97.5 270 ASN B C 1
ATOM 6165 O O . ASN B 1 270 ? -15.383 -1.698 21.547 1 97.5 270 ASN B O 1
ATOM 6169 N N . ARG B 1 271 ? -15.375 -0.021 20.109 1 97.31 271 ARG B N 1
ATOM 6170 C CA . ARG B 1 271 ? -15.328 -0.908 18.938 1 97.31 271 ARG B CA 1
ATOM 6171 C C . ARG B 1 271 ? -14.039 -1.732 18.938 1 97.31 271 ARG B C 1
ATOM 6173 O O . ARG B 1 271 ? -14.07 -2.936 18.672 1 97.31 271 ARG B O 1
ATOM 6180 N N . MET B 1 272 ? -12.883 -1.156 19.266 1 97.75 272 MET B N 1
ATOM 6181 C CA . MET B 1 272 ? -11.594 -1.844 19.266 1 97.75 272 MET B CA 1
ATOM 6182 C C . MET B 1 272 ? -11.539 -2.885 20.391 1 97.75 272 MET B C 1
ATOM 6184 O O . MET B 1 272 ? -10.773 -3.846 20.312 1 97.75 272 MET B O 1
ATOM 6188 N N . LEU B 1 273 ? -12.391 -2.688 21.375 1 97.38 273 LEU B N 1
ATOM 6189 C CA . LEU B 1 273 ? -12.422 -3.602 22.516 1 97.38 273 LEU B CA 1
ATOM 6190 C C . LEU B 1 273 ? -13.555 -4.605 22.375 1 97.38 273 LEU B C 1
ATOM 6192 O O . LEU B 1 273 ? -13.781 -5.426 23.266 1 97.38 273 LEU B O 1
ATOM 6196 N N . ALA B 1 274 ? -14.352 -4.531 21.266 1 96.19 274 ALA B N 1
ATOM 6197 C CA . ALA B 1 274 ? -15.484 -5.414 21.016 1 96.19 274 ALA B CA 1
ATOM 6198 C C . ALA B 1 274 ? -16.516 -5.316 22.125 1 96.19 274 ALA B C 1
ATOM 6200 O O . ALA B 1 274 ? -17 -6.336 22.625 1 96.19 274 ALA B O 1
ATOM 6201 N N . ARG B 1 275 ? -16.797 -4.082 22.578 1 95.06 275 ARG B N 1
ATOM 6202 C CA . ARG B 1 275 ? -17.766 -3.807 23.641 1 95.06 275 ARG B CA 1
ATOM 6203 C C . ARG B 1 275 ? -18.906 -2.922 23.125 1 95.06 275 ARG B C 1
ATOM 6205 O O . ARG B 1 275 ? -18.859 -2.453 21.984 1 95.06 275 ARG B O 1
ATOM 6212 N N . ASP B 1 276 ? -19.875 -2.721 23.969 1 95.62 276 ASP B N 1
ATOM 6213 C CA . ASP B 1 276 ? -20.953 -1.791 23.688 1 95.62 276 ASP B CA 1
ATOM 6214 C C . ASP B 1 276 ? -20.422 -0.38 23.438 1 95.62 276 ASP B C 1
ATOM 6216 O O . ASP B 1 276 ? -19.641 0.141 24.234 1 95.62 276 ASP B O 1
ATOM 6220 N N . PRO B 1 277 ? -20.812 0.1 22.25 1 93.56 277 PRO B N 1
ATOM 6221 C CA . PRO B 1 277 ? -20.312 1.429 21.891 1 93.56 277 PRO B CA 1
ATOM 6222 C C . PRO B 1 277 ? -20.578 2.473 22.969 1 93.56 277 PRO B C 1
ATOM 6224 O O . PRO B 1 277 ? -19.844 3.463 23.062 1 93.56 277 PRO B O 1
ATOM 6227 N N . GLU B 1 278 ? -21.562 2.221 23.891 1 93.88 278 GLU B N 1
ATOM 6228 C CA . GLU B 1 278 ? -21.938 3.232 24.875 1 93.88 278 GLU B CA 1
ATOM 6229 C C . GLU B 1 278 ? -21.328 2.938 26.234 1 93.88 278 GLU B C 1
ATOM 6231 O O . GLU B 1 278 ? -21.578 3.65 27.203 1 93.88 278 GLU B O 1
ATOM 6236 N N . GLN B 1 279 ? -20.5 1.91 26.297 1 94.5 279 GLN B N 1
ATOM 6237 C CA . GLN B 1 279 ? -19.797 1.66 27.562 1 94.5 279 GLN B CA 1
ATOM 6238 C C . GLN B 1 279 ? -19 2.881 28 1 94.5 279 GLN B C 1
ATOM 6240 O O . GLN B 1 279 ? -18.219 3.426 27.219 1 94.5 279 GLN B O 1
ATOM 6245 N N . PRO B 1 280 ? -19.172 3.291 29.172 1 93.06 280 PRO B N 1
ATOM 6246 C CA . PRO B 1 280 ? -18.5 4.516 29.609 1 93.06 280 PRO B CA 1
ATOM 6247 C C . PRO B 1 280 ? -16.984 4.352 29.75 1 93.06 280 PRO B C 1
ATOM 6249 O O . PRO B 1 280 ? -16.516 3.268 30.094 1 93.06 280 PRO B O 1
ATOM 6252 N N . ILE B 1 281 ? -16.297 5.352 29.438 1 93.81 281 ILE B N 1
ATOM 6253 C CA . ILE B 1 281 ? -14.859 5.465 29.672 1 93.81 281 ILE B CA 1
ATOM 6254 C C . ILE B 1 281 ? -14.602 6.445 30.812 1 93.81 281 ILE B C 1
ATOM 6256 O O . ILE B 1 281 ? -15.18 7.531 30.859 1 93.81 281 ILE B O 1
ATOM 6260 N N . ALA B 1 282 ? -13.805 6.008 31.703 1 89.38 282 ALA B N 1
ATOM 6261 C CA . ALA B 1 282 ? -13.516 6.867 32.844 1 89.38 282 ALA B CA 1
ATOM 6262 C C . ALA B 1 282 ? -12.773 8.133 32.406 1 89.38 282 ALA B C 1
ATOM 6264 O O . ALA B 1 282 ? -11.828 8.07 31.625 1 89.38 282 ALA B O 1
ATOM 6265 N N . ALA B 1 283 ? -13.297 9.242 32.906 1 85.06 283 ALA B N 1
ATOM 6266 C CA . ALA B 1 283 ? -12.672 10.531 32.594 1 85.06 283 ALA B CA 1
ATOM 6267 C C . ALA B 1 283 ? -11.688 10.922 33.719 1 85.06 283 ALA B C 1
ATOM 6269 O O . ALA B 1 283 ? -11.906 10.609 34.875 1 85.06 283 ALA B O 1
ATOM 6270 N N . VAL B 1 284 ? -10.602 11.531 33.25 1 80 284 VAL B N 1
ATOM 6271 C CA . VAL B 1 284 ? -9.641 12.055 34.219 1 80 284 VAL B CA 1
ATOM 6272 C C . VAL B 1 284 ? -9.984 13.5 34.562 1 80 284 VAL B C 1
ATOM 6274 O O . VAL B 1 284 ? -10.5 14.242 33.719 1 80 284 VAL B O 1
ATOM 6277 N N . ARG B 1 285 ? -9.992 13.828 35.75 1 69.69 285 ARG B N 1
ATOM 6278 C CA . ARG B 1 285 ? -10.344 15.172 36.188 1 69.69 285 ARG B CA 1
ATOM 6279 C C . ARG B 1 285 ? -9.438 16.219 35.531 1 69.69 285 ARG B C 1
ATOM 6281 O O . ARG B 1 285 ? -9.906 17.281 35.125 1 69.69 285 ARG B O 1
ATOM 6288 N N . ASN B 1 286 ? -8.086 15.969 35.562 1 79.56 286 ASN B N 1
ATOM 6289 C CA . ASN B 1 286 ? -7.125 16.891 34.969 1 79.56 286 ASN B CA 1
ATOM 6290 C C . ASN B 1 286 ? -6.215 16.188 33.969 1 79.56 286 ASN B C 1
ATOM 6292 O O . ASN B 1 286 ? -5.496 15.25 34.312 1 79.56 286 ASN B O 1
ATOM 6296 N N . PHE B 1 287 ? -6.441 16.609 32.719 1 89.12 287 PHE B N 1
ATOM 6297 C CA . PHE B 1 287 ? -5.566 16.078 31.688 1 89.12 287 PHE B CA 1
ATOM 6298 C C . PHE B 1 287 ? -4.16 16.641 31.828 1 89.12 287 PHE B C 1
ATOM 6300 O O . PHE B 1 287 ? -3.893 17.766 31.406 1 89.12 287 PHE B O 1
ATOM 6307 N N . LYS B 1 288 ? -3.248 15.922 32.469 1 89.19 288 LYS B N 1
ATOM 6308 C CA . LYS B 1 288 ? -1.896 16.359 32.812 1 89.19 288 LYS B CA 1
ATOM 6309 C C . LYS B 1 288 ? -0.946 16.172 31.641 1 89.19 288 LYS B C 1
ATOM 6311 O O . LYS B 1 288 ? -1.233 15.398 30.719 1 89.19 288 LYS B O 1
ATOM 6316 N N . PRO B 1 289 ? 0.119 17.031 31.641 1 91.94 289 PRO B N 1
ATOM 6317 C CA . PRO B 1 289 ? 1.137 16.828 30.609 1 91.94 289 PRO B CA 1
ATOM 6318 C C . PRO B 1 289 ? 1.872 15.5 30.75 1 91.94 289 PRO B C 1
ATOM 6320 O O . PRO B 1 289 ? 1.72 14.812 31.766 1 91.94 289 PRO B O 1
ATOM 6323 N N . LEU B 1 290 ? 2.645 15.18 29.703 1 91.31 290 LEU B N 1
ATOM 6324 C CA . LEU B 1 290 ? 3.475 13.977 29.719 1 91.31 290 LEU B CA 1
ATOM 6325 C C . LEU B 1 290 ? 4.379 13.953 30.938 1 91.31 290 LEU B C 1
ATOM 6327 O O . LEU B 1 290 ? 5.074 14.93 31.219 1 91.31 290 LEU B O 1
ATOM 6331 N N . PRO B 1 291 ? 4.289 12.953 31.75 1 84.88 291 PRO B N 1
ATOM 6332 C CA . PRO B 1 291 ? 4.922 12.945 33.062 1 84.88 291 PRO B CA 1
ATOM 6333 C C . PRO B 1 291 ? 6.445 12.914 33 1 84.88 291 PRO B C 1
ATOM 6335 O O . PRO B 1 291 ? 7.121 13.391 33.906 1 84.88 291 PRO B O 1
ATOM 6338 N N . ARG B 1 292 ? 7.039 12.242 31.984 1 83.56 292 ARG B N 1
ATOM 6339 C CA . ARG B 1 292 ? 8.492 12.078 31.922 1 83.56 292 ARG B CA 1
ATOM 6340 C C . ARG B 1 292 ? 8.992 12.234 30.484 1 83.56 292 ARG B C 1
ATOM 6342 O O . ARG B 1 292 ? 8.219 12.148 29.531 1 83.56 292 ARG B O 1
ATOM 6349 N N . ARG B 1 293 ? 10.328 12.477 30.484 1 88.62 293 ARG B N 1
ATOM 6350 C CA . ARG B 1 293 ? 11.008 12.445 29.188 1 88.62 293 ARG B CA 1
ATOM 6351 C C . ARG B 1 293 ? 10.961 11.047 28.578 1 88.62 293 ARG B C 1
ATOM 6353 O O . ARG B 1 293 ? 11.023 10.047 29.297 1 88.62 293 ARG B O 1
ATOM 6360 N N . LEU B 1 294 ? 10.852 11.07 27.344 1 91.5 294 LEU B N 1
ATOM 6361 C CA . LEU B 1 294 ? 10.828 9.789 26.641 1 91.5 294 LEU B CA 1
ATOM 6362 C C . LEU B 1 294 ? 12.242 9.266 26.438 1 91.5 294 LEU B C 1
ATOM 6364 O O . LEU B 1 294 ? 13.156 10.039 26.125 1 91.5 294 LEU B O 1
ATOM 6368 N N . ASP B 1 295 ? 12.422 7.98 26.594 1 92.62 295 ASP B N 1
ATOM 6369 C CA . ASP B 1 295 ? 13.695 7.328 26.328 1 92.62 295 ASP B CA 1
ATOM 6370 C C . ASP B 1 295 ? 13.883 7.066 24.828 1 92.62 295 ASP B C 1
ATOM 6372 O O . ASP B 1 295 ? 12.984 6.543 24.172 1 92.62 295 ASP B O 1
ATOM 6376 N N . VAL B 1 296 ? 15.023 7.469 24.359 1 94.44 296 VAL B N 1
ATOM 6377 C CA . VAL B 1 296 ? 15.406 7.18 22.984 1 94.44 296 VAL B CA 1
ATOM 6378 C C . VAL B 1 296 ? 16.672 6.332 22.969 1 94.44 296 VAL B C 1
ATOM 6380 O O . VAL B 1 296 ? 17.719 6.738 23.5 1 94.44 296 VAL B O 1
ATOM 6383 N N . PRO B 1 297 ? 16.578 5.164 22.406 1 93.5 297 PRO B N 1
ATOM 6384 C CA . PRO B 1 297 ? 17.75 4.293 22.391 1 93.5 297 PRO B CA 1
ATOM 6385 C C . PRO B 1 297 ? 18.906 4.883 21.594 1 93.5 297 PRO B C 1
ATOM 6387 O O . PRO B 1 297 ? 18.688 5.637 20.641 1 93.5 297 PRO B O 1
ATOM 6390 N N . LYS B 1 298 ? 20.125 4.355 22.047 1 86.62 298 LYS B N 1
ATOM 6391 C CA . LYS B 1 298 ? 21.312 4.707 21.281 1 86.62 298 LYS B CA 1
ATOM 6392 C C . LYS B 1 298 ? 21.5 3.768 20.094 1 86.62 298 LYS B C 1
ATOM 6394 O O . LYS B 1 298 ? 21.062 2.617 20.125 1 86.62 298 LYS B O 1
ATOM 6399 N N . ASN B 1 299 ? 22.109 4.25 19.109 1 85.12 299 ASN B N 1
ATOM 6400 C CA . ASN B 1 299 ? 22.469 3.459 17.938 1 85.12 299 ASN B CA 1
ATOM 6401 C C . ASN B 1 299 ? 21.266 2.715 17.375 1 85.12 299 ASN B C 1
ATOM 6403 O O . ASN B 1 299 ? 21.328 1.504 17.156 1 85.12 299 ASN B O 1
ATOM 6407 N N . ILE B 1 300 ? 20.219 3.385 17.109 1 91.5 300 ILE B N 1
ATOM 6408 C CA . ILE B 1 300 ? 18.953 2.846 16.594 1 91.5 300 ILE B CA 1
ATOM 6409 C C . ILE B 1 300 ? 19.219 2.043 15.32 1 91.5 300 ILE B C 1
ATOM 6411 O O . ILE B 1 300 ? 18.594 1.007 15.086 1 91.5 300 ILE B O 1
ATOM 6415 N N . GLU B 1 301 ? 20.234 2.441 14.492 1 88.56 301 GLU B N 1
ATOM 6416 C CA . GLU B 1 301 ? 20.5 1.831 13.195 1 88.56 301 GLU B CA 1
ATOM 6417 C C . GLU B 1 301 ? 20.953 0.38 13.344 1 88.56 301 GLU B C 1
ATOM 6419 O O . GLU B 1 301 ? 20.719 -0.442 12.453 1 88.56 301 GLU B O 1
ATOM 6424 N N . LEU B 1 302 ? 21.516 -0.022 14.453 1 85.5 302 LEU B N 1
ATOM 6425 C CA . LEU B 1 302 ? 22.047 -1.363 14.641 1 85.5 302 LEU B CA 1
ATOM 6426 C C . LEU B 1 302 ? 20.938 -2.373 14.883 1 85.5 302 LEU B C 1
ATOM 6428 O O . LEU B 1 302 ? 21.062 -3.545 14.516 1 85.5 302 LEU B O 1
ATOM 6432 N N . ASN B 1 303 ? 19.812 -1.879 15.461 1 90.75 303 ASN B N 1
ATOM 6433 C CA . ASN B 1 303 ? 18.812 -2.846 15.906 1 90.75 303 ASN B CA 1
ATOM 6434 C C . ASN B 1 303 ? 17.438 -2.533 15.344 1 90.75 303 ASN B C 1
ATOM 6436 O O . ASN B 1 303 ? 16.453 -3.184 15.695 1 90.75 303 ASN B O 1
ATOM 6440 N N . LEU B 1 304 ? 17.359 -1.637 14.484 1 93.06 304 LEU B N 1
ATOM 6441 C CA . LEU B 1 304 ? 16.062 -1.186 13.984 1 93.06 304 LEU B CA 1
ATOM 6442 C C . LEU B 1 304 ? 15.305 -2.338 13.344 1 93.06 304 LEU B C 1
ATOM 6444 O O . LEU B 1 304 ? 14.109 -2.512 13.594 1 93.06 304 LEU B O 1
ATOM 6448 N N . VAL B 1 305 ? 16 -3.172 12.617 1 92.69 305 VAL B N 1
ATOM 6449 C CA . VAL B 1 305 ? 15.352 -4.25 11.883 1 92.69 305 VAL B CA 1
ATOM 6450 C C . VAL B 1 305 ? 14.766 -5.27 12.859 1 92.69 305 VAL B C 1
ATOM 6452 O O . VAL B 1 305 ? 13.617 -5.695 12.711 1 92.69 305 VAL B O 1
ATOM 6455 N N . SER B 1 306 ? 15.492 -5.613 13.922 1 93.94 306 SER B N 1
ATOM 6456 C CA . SER B 1 306 ? 15.055 -6.613 14.891 1 93.94 306 SER B CA 1
ATOM 6457 C C . SER B 1 306 ? 13.945 -6.066 15.781 1 93.94 306 SER B C 1
ATOM 6459 O O . SER B 1 306 ? 13.266 -6.828 16.469 1 93.94 306 SER B O 1
ATOM 6461 N N . ARG B 1 307 ? 13.766 -4.742 15.727 1 95.31 307 ARG B N 1
ATOM 6462 C CA . ARG B 1 307 ? 12.82 -4.109 16.641 1 95.31 307 ARG B CA 1
ATOM 6463 C C . ARG B 1 307 ? 11.539 -3.699 15.914 1 95.31 307 ARG B C 1
ATOM 6465 O O . ARG B 1 307 ? 10.547 -3.342 16.547 1 95.31 307 ARG B O 1
ATOM 6472 N N . ARG B 1 308 ? 11.555 -3.732 14.602 1 96.44 308 ARG B N 1
ATOM 6473 C CA . ARG B 1 308 ? 10.391 -3.34 13.812 1 96.44 308 ARG B CA 1
ATOM 6474 C C . ARG B 1 308 ? 9.719 -4.559 13.188 1 96.44 308 ARG B C 1
ATOM 6476 O O . ARG B 1 308 ? 10.211 -5.105 12.195 1 96.44 308 ARG B O 1
ATOM 6483 N N . PRO B 1 309 ? 8.523 -4.871 13.711 1 97.75 309 PRO B N 1
ATOM 6484 C CA . PRO B 1 309 ? 7.871 -6.078 13.203 1 97.75 309 PRO B CA 1
ATOM 6485 C C . PRO B 1 309 ? 7.492 -5.965 11.727 1 97.75 309 PRO B C 1
ATOM 6487 O O . PRO B 1 309 ? 7.457 -6.973 11.016 1 97.75 309 PRO B O 1
ATOM 6490 N N . ASP B 1 310 ? 7.234 -4.773 11.203 1 97.38 310 ASP B N 1
ATOM 6491 C CA . ASP B 1 310 ? 6.902 -4.609 9.797 1 97.38 310 ASP B CA 1
ATOM 6492 C C . ASP B 1 310 ? 8.102 -4.938 8.906 1 97.38 310 ASP B C 1
ATOM 6494 O O . ASP B 1 310 ? 7.945 -5.555 7.848 1 97.38 310 ASP B O 1
ATOM 6498 N N . LEU B 1 311 ? 9.336 -4.539 9.336 1 96.62 311 LEU B N 1
ATOM 6499 C CA . LEU B 1 311 ? 10.555 -4.887 8.609 1 96.62 311 LEU B CA 1
ATOM 6500 C C . LEU B 1 311 ? 10.82 -6.383 8.68 1 96.62 311 LEU B C 1
ATOM 6502 O O . LEU B 1 311 ? 11.195 -7 7.684 1 96.62 311 LEU B O 1
ATOM 6506 N N . MET B 1 312 ? 10.578 -6.938 9.844 1 96.44 312 MET B N 1
ATOM 6507 C CA . MET B 1 312 ? 10.797 -8.367 10.031 1 96.44 312 MET B CA 1
ATOM 6508 C C . MET B 1 312 ? 9.867 -9.18 9.133 1 96.44 312 MET B C 1
ATOM 6510 O O . MET B 1 312 ? 10.289 -10.172 8.531 1 96.44 312 MET B O 1
ATOM 6514 N N . ALA B 1 313 ? 8.594 -8.742 9.039 1 97.62 313 ALA B N 1
ATOM 6515 C CA . ALA B 1 313 ? 7.648 -9.43 8.156 1 97.62 313 ALA B CA 1
ATOM 6516 C C . ALA B 1 313 ? 8.148 -9.43 6.715 1 97.62 313 ALA B C 1
ATOM 6518 O O . ALA B 1 313 ? 8.125 -10.461 6.043 1 97.62 313 ALA B O 1
ATOM 6519 N N . ARG B 1 314 ? 8.656 -8.305 6.273 1 96.31 314 ARG B N 1
ATOM 6520 C CA . ARG B 1 314 ? 9.094 -8.156 4.891 1 96.31 314 ARG B CA 1
ATOM 6521 C C . ARG B 1 314 ? 10.344 -8.984 4.617 1 96.31 314 ARG B C 1
ATOM 6523 O O . ARG B 1 314 ? 10.484 -9.578 3.547 1 96.31 314 ARG B O 1
ATOM 6530 N N . ILE B 1 315 ? 11.32 -9.008 5.566 1 94.56 315 ILE B N 1
ATOM 6531 C CA . ILE B 1 315 ? 12.57 -9.711 5.316 1 94.56 315 ILE B CA 1
ATOM 6532 C C . ILE B 1 315 ? 12.328 -11.219 5.336 1 94.56 315 ILE B C 1
ATOM 6534 O O . ILE B 1 315 ? 12.953 -11.969 4.586 1 94.56 315 ILE B O 1
ATOM 6538 N N . TRP B 1 316 ? 11.367 -11.672 6.125 1 95.69 316 TRP B N 1
ATOM 6539 C CA . TRP B 1 316 ? 11 -13.086 6.113 1 95.69 316 TRP B CA 1
ATOM 6540 C C . TRP B 1 316 ? 10.297 -13.453 4.812 1 95.69 316 TRP B C 1
ATOM 6542 O O . TRP B 1 316 ? 10.477 -14.555 4.289 1 95.69 316 TRP B O 1
ATOM 6552 N N . GLU B 1 317 ? 9.477 -12.586 4.305 1 96.12 317 GLU B N 1
ATOM 6553 C CA . GLU B 1 317 ? 8.859 -12.82 3.002 1 96.12 317 GLU B CA 1
ATOM 6554 C C . GLU B 1 317 ? 9.906 -12.969 1.906 1 96.12 317 GLU B C 1
ATOM 6556 O O . GLU B 1 317 ? 9.789 -13.828 1.035 1 96.12 317 GLU B O 1
ATOM 6561 N N . ALA B 1 318 ? 10.938 -12.07 1.95 1 94.62 318 ALA B N 1
ATOM 6562 C CA . ALA B 1 318 ? 12.023 -12.164 0.983 1 94.62 318 ALA B CA 1
ATOM 6563 C C . ALA B 1 318 ? 12.75 -13.5 1.098 1 94.62 318 ALA B C 1
ATOM 6565 O O . ALA B 1 318 ? 13.07 -14.133 0.086 1 94.62 318 ALA B O 1
ATOM 6566 N N . GLN B 1 319 ? 12.922 -13.953 2.309 1 93.88 319 GLN B N 1
ATOM 6567 C CA . GLN B 1 319 ? 13.555 -15.25 2.525 1 93.88 319 GLN B CA 1
ATOM 6568 C C . GLN B 1 319 ? 12.695 -16.375 1.959 1 93.88 319 GLN B C 1
ATOM 6570 O O . GLN B 1 319 ? 13.219 -17.312 1.343 1 93.88 319 GLN B O 1
ATOM 6575 N N . ALA B 1 320 ? 11.391 -16.297 2.195 1 96.31 320 ALA B N 1
ATOM 6576 C CA . ALA B 1 320 ? 10.477 -17.297 1.657 1 96.31 320 ALA B CA 1
ATOM 6577 C C . ALA B 1 320 ? 10.562 -17.359 0.135 1 96.31 320 ALA B C 1
ATOM 6579 O O . ALA B 1 320 ? 10.633 -18.438 -0.448 1 96.31 320 ALA B O 1
ATOM 6580 N N . ARG B 1 321 ? 10.625 -16.188 -0.497 1 95.56 321 ARG B N 1
ATOM 6581 C CA . ARG B 1 321 ? 10.711 -16.109 -1.952 1 95.56 321 ARG B CA 1
ATOM 6582 C C . ARG B 1 321 ? 12.047 -16.672 -2.445 1 95.56 321 ARG B C 1
ATOM 6584 O O . ARG B 1 321 ? 12.109 -17.281 -3.514 1 95.56 321 ARG B O 1
ATOM 6591 N N . ALA B 1 322 ? 13.133 -16.438 -1.68 1 94.12 322 ALA B N 1
ATOM 6592 C CA . ALA B 1 322 ? 14.43 -17.016 -2.016 1 94.12 322 ALA B CA 1
ATOM 6593 C C . ALA B 1 322 ? 14.367 -18.531 -2.033 1 94.12 322 ALA B C 1
ATOM 6595 O O . ALA B 1 322 ? 14.914 -19.172 -2.938 1 94.12 322 ALA B O 1
ATOM 6596 N N . ASN B 1 323 ? 13.703 -19.078 -1.02 1 95 323 ASN B N 1
ATOM 6597 C CA . ASN B 1 323 ? 13.555 -20.531 -0.971 1 95 323 ASN B CA 1
ATOM 6598 C C . ASN B 1 323 ? 12.734 -21.047 -2.15 1 95 323 ASN B C 1
ATOM 6600 O O . ASN B 1 323 ? 13.023 -22.125 -2.686 1 95 323 ASN B O 1
ATOM 6604 N N . ARG B 1 324 ? 11.781 -20.328 -2.629 1 96.25 324 ARG B N 1
ATOM 6605 C CA . ARG B 1 324 ? 10.984 -20.719 -3.785 1 96.25 324 ARG B CA 1
ATOM 6606 C C . ARG B 1 324 ? 11.844 -20.766 -5.047 1 96.25 324 ARG B C 1
ATOM 6608 O O . ARG B 1 324 ? 11.617 -21.609 -5.922 1 96.25 324 ARG B O 1
ATOM 6615 N N . VAL B 1 325 ? 12.836 -19.812 -5.172 1 95.12 325 VAL B N 1
ATOM 6616 C CA . VAL B 1 325 ? 13.766 -19.859 -6.289 1 95.12 325 VAL B CA 1
ATOM 6617 C C . VAL B 1 325 ? 14.547 -21.172 -6.266 1 95.12 325 VAL B C 1
ATOM 6619 O O . VAL B 1 325 ? 14.703 -21.828 -7.297 1 95.12 325 VAL B O 1
ATOM 6622 N N . GLY B 1 326 ? 14.977 -21.531 -5.059 1 94.19 326 GLY B N 1
ATOM 6623 C CA . GLY B 1 326 ? 15.672 -22.812 -4.922 1 94.19 326 GLY B CA 1
ATOM 6624 C C . GLY B 1 326 ? 14.836 -24 -5.336 1 94.19 326 GLY B C 1
ATOM 6625 O O . GLY B 1 326 ? 15.32 -24.891 -6.027 1 94.19 326 GLY B O 1
ATOM 6626 N N . ALA B 1 327 ? 13.57 -23.969 -4.961 1 95.94 327 ALA B N 1
ATOM 6627 C CA . ALA B 1 327 ? 12.664 -25.031 -5.355 1 95.94 327 ALA B CA 1
ATOM 6628 C C . ALA B 1 327 ? 12.492 -25.078 -6.871 1 95.94 327 ALA B C 1
ATOM 6630 O O . ALA B 1 327 ? 12.469 -26.156 -7.469 1 95.94 327 ALA B O 1
ATOM 6631 N N . ALA B 1 328 ? 12.406 -23.953 -7.5 1 95.38 328 ALA B N 1
ATOM 6632 C CA . ALA B 1 328 ? 12.25 -23.875 -8.953 1 95.38 328 ALA B CA 1
ATOM 6633 C C . ALA B 1 328 ? 13.508 -24.344 -9.664 1 95.38 328 ALA B C 1
ATOM 6635 O O . ALA B 1 328 ? 13.43 -24.969 -10.727 1 95.38 328 ALA B O 1
ATOM 6636 N N . MET B 1 329 ? 14.703 -24.125 -9.156 1 94.75 329 MET B N 1
ATOM 6637 C CA . MET B 1 329 ? 15.969 -24.531 -9.758 1 94.75 329 MET B CA 1
ATOM 6638 C C . MET B 1 329 ? 16.078 -26.062 -9.797 1 94.75 329 MET B C 1
ATOM 6640 O O . MET B 1 329 ? 16.672 -26.625 -10.719 1 94.75 329 MET B O 1
ATOM 6644 N N . ALA B 1 330 ? 15.43 -26.625 -8.812 1 94.75 330 ALA B N 1
ATOM 6645 C CA . ALA B 1 330 ? 15.484 -28.094 -8.734 1 94.75 330 ALA B CA 1
ATOM 6646 C C . ALA B 1 330 ? 14.82 -28.734 -9.945 1 94.75 330 ALA B C 1
ATOM 6648 O O . ALA B 1 330 ? 15.094 -29.891 -10.273 1 94.75 330 ALA B O 1
ATOM 6649 N N . ASP B 1 331 ? 14.039 -28.016 -10.672 1 93.5 331 ASP B N 1
ATOM 6650 C CA . ASP B 1 331 ? 13.297 -28.547 -11.812 1 93.5 331 ASP B CA 1
ATOM 6651 C C . ASP B 1 331 ? 14.219 -28.781 -13 1 93.5 331 ASP B C 1
ATOM 6653 O O . ASP B 1 331 ? 13.852 -29.469 -13.953 1 93.5 331 ASP B O 1
ATOM 6657 N N . PHE B 1 332 ? 15.578 -28.344 -12.977 1 92.81 332 PHE B N 1
ATOM 6658 C CA . PHE B 1 332 ? 16.562 -28.609 -14.016 1 92.81 332 PHE B CA 1
ATOM 6659 C C . PHE B 1 332 ? 17.141 -30.016 -13.875 1 92.81 332 PHE B C 1
ATOM 6661 O O . PHE B 1 332 ? 17.766 -30.531 -14.805 1 92.81 332 PHE B O 1
ATOM 6668 N N . TYR B 1 333 ? 16.891 -30.625 -12.719 1 92.62 333 TYR B N 1
ATOM 6669 C CA . TYR B 1 333 ? 17.562 -31.875 -12.375 1 92.62 333 TYR B CA 1
ATOM 6670 C C . TYR B 1 333 ? 16.578 -33.031 -12.383 1 92.62 333 TYR B C 1
ATOM 6672 O O . TYR B 1 333 ? 15.367 -32.844 -12.422 1 92.62 333 TYR B O 1
ATOM 6680 N N . PRO B 1 334 ? 17.047 -34.312 -12.406 1 92.56 334 PRO B N 1
ATOM 6681 C CA . PRO B 1 334 ? 16.172 -35.469 -12.492 1 92.56 334 PRO B CA 1
ATOM 6682 C C . PRO B 1 334 ? 15.258 -35.625 -11.273 1 92.56 334 PRO B C 1
ATOM 6684 O O . PRO B 1 334 ? 15.672 -35.312 -10.148 1 92.56 334 PRO B O 1
ATOM 6687 N N . ASN B 1 335 ? 14.141 -35.938 -11.523 1 92.62 335 ASN B N 1
ATOM 6688 C CA . ASN B 1 335 ? 13.234 -36.375 -10.461 1 92.62 335 ASN B CA 1
ATOM 6689 C C . ASN B 1 335 ? 13.312 -37.875 -10.219 1 92.62 335 ASN B C 1
ATOM 6691 O O . ASN B 1 335 ? 13.242 -38.656 -11.156 1 92.62 335 ASN B O 1
ATOM 6695 N N . ILE B 1 336 ? 13.578 -38.25 -9.031 1 91.81 336 ILE B N 1
ATOM 6696 C CA . ILE B 1 336 ? 13.68 -39.656 -8.648 1 91.81 336 ILE B CA 1
ATOM 6697 C C . ILE B 1 336 ? 12.555 -40 -7.68 1 91.81 336 ILE B C 1
ATOM 6699 O O . ILE B 1 336 ? 12.383 -39.344 -6.652 1 91.81 336 ILE B O 1
ATOM 6703 N N . ASN B 1 337 ? 11.836 -40.969 -8.047 1 91.94 337 ASN B N 1
ATOM 6704 C CA . ASN B 1 337 ? 10.75 -41.406 -7.164 1 91.94 337 ASN B CA 1
ATOM 6705 C C . ASN B 1 337 ? 10.719 -42.906 -6.996 1 91.94 337 ASN B C 1
ATOM 6707 O O . ASN B 1 337 ? 11.391 -43.625 -7.734 1 91.94 337 ASN B O 1
ATOM 6711 N N . LEU B 1 338 ? 10.086 -43.406 -5.98 1 89.69 338 LEU B N 1
ATOM 6712 C CA . LEU B 1 338 ? 9.891 -44.812 -5.66 1 89.69 338 LEU B CA 1
ATOM 6713 C C . LEU B 1 338 ? 8.414 -45.125 -5.453 1 89.69 338 LEU B C 1
ATOM 6715 O O . LEU B 1 338 ? 7.754 -44.5 -4.613 1 89.69 338 LEU B O 1
ATOM 6719 N N . ILE B 1 339 ? 7.941 -45.969 -6.227 1 90.25 339 ILE B N 1
ATOM 6720 C CA . ILE B 1 339 ? 6.562 -46.438 -6.086 1 90.25 339 ILE B CA 1
ATOM 6721 C C . ILE B 1 339 ? 6.543 -47.906 -5.676 1 90.25 339 ILE B C 1
ATOM 6723 O O . ILE B 1 339 ? 7.262 -48.719 -6.25 1 90.25 339 ILE B O 1
ATOM 6727 N N . GLY B 1 340 ? 5.832 -48.281 -4.723 1 88.06 340 GLY B N 1
ATOM 6728 C CA . GLY B 1 340 ? 5.605 -49.625 -4.281 1 88.06 340 GLY B CA 1
ATOM 6729 C C . GLY B 1 340 ? 4.133 -50 -4.219 1 88.06 340 GLY B C 1
ATOM 6730 O O . GLY B 1 340 ? 3.289 -49.156 -3.898 1 88.06 340 GLY B O 1
ATOM 6731 N N . LEU B 1 341 ? 3.824 -51.219 -4.656 1 89.25 341 LEU B N 1
ATOM 6732 C CA . LEU B 1 341 ? 2.486 -51.781 -4.535 1 89.25 341 LEU B CA 1
ATOM 6733 C C . LEU B 1 341 ? 2.543 -53.188 -3.932 1 89.25 341 LEU B C 1
ATOM 6735 O O . LEU B 1 341 ? 3.428 -53.969 -4.266 1 89.25 341 LEU B O 1
ATOM 6739 N N . ALA B 1 342 ? 1.727 -53.469 -2.924 1 88 342 ALA B N 1
ATOM 6740 C CA . ALA B 1 342 ? 1.551 -54.812 -2.367 1 88 342 ALA B CA 1
ATOM 6741 C C . ALA B 1 342 ? 0.074 -55.094 -2.137 1 88 342 ALA B C 1
ATOM 6743 O O . ALA B 1 342 ? -0.685 -54.25 -1.688 1 88 342 ALA B O 1
ATOM 6744 N N . GLY B 1 343 ? -0.277 -56.281 -2.645 1 89.69 343 GLY B N 1
ATOM 6745 C CA . GLY B 1 343 ? -1.676 -56.625 -2.447 1 89.69 343 GLY B CA 1
ATOM 6746 C C . GLY B 1 343 ? -2.049 -57.969 -3.047 1 89.69 343 GLY B C 1
ATOM 6747 O O . GLY B 1 343 ? -1.255 -58.906 -3.018 1 89.69 343 GLY B O 1
ATOM 6748 N N . MET B 1 344 ? -3.354 -58.094 -3.412 1 85.81 344 MET B N 1
ATOM 6749 C CA . MET B 1 344 ? -3.928 -59.312 -3.99 1 85.81 344 MET B CA 1
ATOM 6750 C C . MET B 1 344 ? -4.539 -59.031 -5.359 1 85.81 344 MET B C 1
ATOM 6752 O O . MET B 1 344 ? -5.137 -57.969 -5.566 1 85.81 344 MET B O 1
ATOM 6756 N N . GLU B 1 345 ? -4.293 -59.906 -6.281 1 86 345 GLU B N 1
ATOM 6757 C CA . GLU B 1 345 ? -4.863 -59.812 -7.625 1 86 345 GLU B CA 1
ATOM 6758 C C . GLU B 1 345 ? -5.379 -61.156 -8.094 1 86 345 GLU B C 1
ATOM 6760 O O . GLU B 1 345 ? -4.719 -62.188 -7.895 1 86 345 GLU B O 1
ATOM 6765 N N . SER B 1 346 ? -6.578 -61.188 -8.672 1 79.06 346 SER B N 1
ATOM 6766 C CA . SER B 1 346 ? -7.164 -62.438 -9.148 1 79.06 346 SER B CA 1
ATOM 6767 C C . SER B 1 346 ? -8.141 -62.188 -10.297 1 79.06 346 SER B C 1
ATOM 6769 O O . SER B 1 346 ? -8.758 -61.125 -10.375 1 79.06 346 SER B O 1
ATOM 6771 N N . VAL B 1 347 ? -8.242 -63.125 -11.188 1 79.38 347 VAL B N 1
ATOM 6772 C CA . VAL B 1 347 ? -9.227 -63.062 -12.258 1 79.38 347 VAL B CA 1
ATOM 6773 C C . VAL B 1 347 ? -10.586 -63.562 -11.742 1 79.38 347 VAL B C 1
ATOM 6775 O O . VAL B 1 347 ? -11.586 -63.5 -12.453 1 79.38 347 VAL B O 1
ATOM 6778 N N . ALA B 1 348 ? -10.672 -64 -10.461 1 76.31 348 ALA B N 1
ATOM 6779 C CA . ALA B 1 348 ? -11.906 -64.5 -9.828 1 76.31 348 ALA B CA 1
ATOM 6780 C C . ALA B 1 348 ? -12 -64 -8.391 1 76.31 348 ALA B C 1
ATOM 6782 O O . ALA B 1 348 ? -11 -63.969 -7.66 1 76.31 348 ALA B O 1
ATOM 6783 N N . TRP B 1 349 ? -13.227 -63.594 -7.965 1 81.5 349 TRP B N 1
ATOM 6784 C CA . TRP B 1 349 ? -13.453 -63.062 -6.625 1 81.5 349 TRP B CA 1
ATOM 6785 C C . TRP B 1 349 ? -13.164 -64.125 -5.566 1 81.5 349 TRP B C 1
ATOM 6787 O O . TRP B 1 349 ? -12.617 -63.812 -4.504 1 81.5 349 TRP B O 1
ATOM 6797 N N . GLN B 1 350 ? -13.453 -65.375 -5.906 1 82.88 350 GLN B N 1
ATOM 6798 C CA . GLN B 1 350 ? -13.367 -66.438 -4.934 1 82.88 350 GLN B CA 1
ATOM 6799 C C . GLN B 1 350 ? -11.914 -66.75 -4.555 1 82.88 350 GLN B C 1
ATOM 6801 O O . GLN B 1 350 ? -11.641 -67.25 -3.463 1 82.88 350 GLN B O 1
ATOM 6806 N N . LYS B 1 351 ? -11.039 -66.375 -5.445 1 81.06 351 LYS B N 1
ATOM 6807 C CA . LYS B 1 351 ? -9.641 -66.75 -5.223 1 81.06 351 LYS B CA 1
ATOM 6808 C C . LYS B 1 351 ? -8.852 -65.562 -4.711 1 81.06 351 LYS B C 1
ATOM 6810 O O . LYS B 1 351 ? -7.652 -65.625 -4.441 1 81.06 351 LYS B O 1
ATOM 6815 N N . LEU B 1 352 ? -9.484 -64.5 -4.508 1 84.19 352 LEU B N 1
ATOM 6816 C CA . LEU B 1 352 ? -8.789 -63.219 -4.254 1 84.19 352 LEU B CA 1
ATOM 6817 C C . LEU B 1 352 ? -8.008 -63.312 -2.949 1 84.19 352 LEU B C 1
ATOM 6819 O O . LEU B 1 352 ? -6.875 -62.812 -2.875 1 84.19 352 LEU B O 1
ATOM 6823 N N . LEU B 1 353 ? -8.477 -64 -1.907 1 84.81 353 LEU B N 1
ATOM 6824 C CA . LEU B 1 353 ? -7.855 -63.938 -0.588 1 84.81 353 LEU B CA 1
ATOM 6825 C C . LEU B 1 353 ? -6.918 -65.125 -0.371 1 84.81 353 LEU B C 1
ATOM 6827 O O . LEU B 1 353 ? -6.379 -65.312 0.723 1 84.81 353 LEU B O 1
ATOM 6831 N N . GLU B 1 354 ? -6.652 -65.812 -1.415 1 83.12 354 GLU B N 1
ATOM 6832 C CA . GLU B 1 354 ? -5.695 -66.938 -1.333 1 83.12 354 GLU B CA 1
ATOM 6833 C C . GLU B 1 354 ? -4.262 -66.375 -1.389 1 83.12 354 GLU B C 1
ATOM 6835 O O . GLU B 1 354 ? -3.998 -65.375 -1.961 1 83.12 354 GLU B O 1
ATOM 6840 N N . LEU B 1 355 ? -3.348 -67.188 -0.777 1 83.06 355 LEU B N 1
ATOM 6841 C CA . LEU B 1 355 ? -1.934 -66.812 -0.797 1 83.06 355 LEU B CA 1
ATOM 6842 C C . LEU B 1 355 ? -1.407 -66.75 -2.229 1 83.06 355 LEU B C 1
ATOM 6844 O O . LEU B 1 355 ? -0.484 -66 -2.525 1 83.06 355 LEU B O 1
ATOM 6848 N N . SER B 1 356 ? -2.064 -67.562 -3.09 1 82.75 356 SER B N 1
ATOM 6849 C CA . SER B 1 356 ? -1.646 -67.625 -4.488 1 82.75 356 SER B CA 1
ATOM 6850 C C . SER B 1 356 ? -2.014 -66.312 -5.219 1 82.75 356 SER B C 1
ATOM 6852 O O . SER B 1 356 ? -1.533 -66.062 -6.324 1 82.75 356 SER B O 1
ATOM 6854 N N . SER B 1 357 ? -2.707 -65.438 -4.52 1 82.94 357 SER B N 1
ATOM 6855 C CA . SER B 1 357 ? -3.158 -64.188 -5.16 1 82.94 357 SER B CA 1
ATOM 6856 C C . SER B 1 357 ? -2.301 -63 -4.738 1 82.94 357 SER B C 1
ATOM 6858 O O . SER B 1 357 ? -2.543 -61.875 -5.168 1 82.94 357 SER B O 1
ATOM 6860 N N . VAL B 1 358 ? -1.285 -63.219 -3.975 1 83.31 358 VAL B N 1
ATOM 6861 C CA . VAL B 1 358 ? -0.41 -62.156 -3.498 1 83.31 358 VAL B CA 1
ATOM 6862 C C . VAL B 1 358 ? 0.407 -61.594 -4.664 1 83.31 358 VAL B C 1
ATOM 6864 O O . VAL B 1 358 ? 0.872 -62.344 -5.52 1 83.31 358 VAL B O 1
ATOM 6867 N N . THR B 1 359 ? 0.454 -60.312 -4.742 1 84 359 THR B N 1
ATOM 6868 C CA . THR B 1 359 ? 1.273 -59.625 -5.738 1 84 359 THR B CA 1
ATOM 6869 C C . THR B 1 359 ? 2.02 -58.438 -5.113 1 84 359 THR B C 1
ATOM 6871 O O . THR B 1 359 ? 1.635 -57.938 -4.051 1 84 359 THR B O 1
ATOM 6874 N N . ALA B 1 360 ? 3.197 -58.125 -5.629 1 86.31 360 ALA B N 1
ATOM 6875 C CA . ALA B 1 360 ? 3.986 -56.969 -5.176 1 86.31 360 ALA B CA 1
ATOM 6876 C C . ALA B 1 360 ? 4.762 -56.344 -6.328 1 86.31 360 ALA B C 1
ATOM 6878 O O . ALA B 1 360 ? 5.145 -57.062 -7.277 1 86.31 360 ALA B O 1
ATOM 6879 N N . LEU B 1 361 ? 4.855 -55.062 -6.285 1 86.38 361 LEU B N 1
ATOM 6880 C CA . LEU B 1 361 ? 5.598 -54.312 -7.293 1 86.38 361 LEU B CA 1
ATOM 6881 C C . LEU B 1 361 ? 6.441 -53.219 -6.645 1 86.38 361 LEU B C 1
ATOM 6883 O O . LEU B 1 361 ? 5.973 -52.531 -5.738 1 86.38 361 LEU B O 1
ATOM 6887 N N . LEU B 1 362 ? 7.758 -53.125 -6.848 1 86.62 362 LEU B N 1
ATOM 6888 C CA . LEU B 1 362 ? 8.648 -52.031 -6.488 1 86.62 362 LEU B CA 1
ATOM 6889 C C . LEU B 1 362 ? 9.258 -51.406 -7.734 1 86.62 362 LEU B C 1
ATOM 6891 O O . LEU B 1 362 ? 9.898 -52.094 -8.531 1 86.62 362 LEU B O 1
ATOM 6895 N N . ARG B 1 363 ? 9.117 -50.062 -7.863 1 89.5 363 ARG B N 1
ATOM 6896 C CA . ARG B 1 363 ? 9.516 -49.406 -9.094 1 89.5 363 ARG B CA 1
ATOM 6897 C C . ARG B 1 363 ? 10.258 -48.094 -8.797 1 89.5 363 ARG B C 1
ATOM 6899 O O . ARG B 1 363 ? 9.648 -47.031 -8.711 1 89.5 363 ARG B O 1
ATOM 6906 N N . PRO B 1 364 ? 11.562 -48.125 -8.617 1 89 364 PRO B N 1
ATOM 6907 C CA . PRO B 1 364 ? 12.328 -46.875 -8.703 1 89 364 PRO B CA 1
ATOM 6908 C C . PRO B 1 364 ? 12.32 -46.281 -10.102 1 89 364 PRO B C 1
ATOM 6910 O O . PRO B 1 364 ? 12.414 -47 -11.094 1 89 364 PRO B O 1
ATOM 6913 N N . ALA B 1 365 ? 12.086 -44.969 -10.203 1 90.88 365 ALA B N 1
ATOM 6914 C CA . ALA B 1 365 ? 12 -44.312 -11.5 1 90.88 365 ALA B CA 1
ATOM 6915 C C . ALA B 1 365 ? 12.711 -42.969 -11.484 1 90.88 365 ALA B C 1
ATOM 6917 O O . ALA B 1 365 ? 12.766 -42.281 -10.453 1 90.88 365 ALA B O 1
ATOM 6918 N N . VAL B 1 366 ? 13.359 -42.594 -12.57 1 91.12 366 VAL B N 1
ATOM 6919 C CA . VAL B 1 366 ? 14.031 -41.312 -12.766 1 91.12 366 VAL B CA 1
ATOM 6920 C C . VAL B 1 366 ? 13.469 -40.625 -13.992 1 91.12 366 VAL B C 1
ATOM 6922 O O . VAL B 1 366 ? 13.203 -41.281 -15.016 1 91.12 366 VAL B O 1
ATOM 6925 N N . SER B 1 367 ? 13.133 -39.375 -13.906 1 92.19 367 SER B N 1
ATOM 6926 C CA . SER B 1 367 ? 12.719 -38.562 -15.031 1 92.19 367 SER B CA 1
ATOM 6927 C C . SER B 1 367 ? 13.547 -37.281 -15.117 1 92.19 367 SER B C 1
ATOM 6929 O O . SER B 1 367 ? 13.797 -36.625 -14.102 1 92.19 367 SER B O 1
ATOM 6931 N N . LEU B 1 368 ? 14.062 -36.906 -16.297 1 92 368 LEU B N 1
ATOM 6932 C CA . LEU B 1 368 ? 14.914 -35.75 -16.531 1 92 368 LEU B CA 1
ATOM 6933 C C . LEU B 1 368 ? 14.43 -34.938 -17.734 1 92 368 LEU B C 1
ATOM 6935 O O . LEU B 1 368 ? 14.391 -35.469 -18.859 1 92 368 LEU B O 1
ATOM 6939 N N . PRO B 1 369 ? 14.07 -33.719 -17.547 1 91.25 369 PRO B N 1
ATOM 6940 C CA . PRO B 1 369 ? 13.703 -32.906 -18.719 1 91.25 369 PRO B CA 1
ATOM 6941 C C . PRO B 1 369 ? 14.898 -32.625 -19.641 1 91.25 369 PRO B C 1
ATOM 6943 O O . PRO B 1 369 ? 15.938 -32.188 -19.172 1 91.25 369 PRO B O 1
ATOM 6946 N N . LEU B 1 370 ? 14.711 -32.938 -20.922 1 92.12 370 LEU B N 1
ATOM 6947 C CA . LEU B 1 370 ? 15.773 -32.688 -21.891 1 92.12 370 LEU B CA 1
ATOM 6948 C C . LEU B 1 370 ? 15.508 -31.406 -22.672 1 92.12 370 LEU B C 1
ATOM 6950 O O . LEU B 1 370 ? 16.438 -30.641 -22.953 1 92.12 370 LEU B O 1
ATOM 6954 N N . TYR B 1 371 ? 14.32 -31.219 -23.125 1 92.44 371 TYR B N 1
ATOM 6955 C CA . TYR B 1 371 ? 13.906 -30.047 -23.875 1 92.44 371 TYR B CA 1
ATOM 6956 C C . TYR B 1 371 ? 12.531 -29.578 -23.438 1 92.44 371 TYR B C 1
ATOM 6958 O O . TYR B 1 371 ? 11.547 -30.312 -23.547 1 92.44 371 TYR B O 1
ATOM 6966 N N . THR B 1 372 ? 12.414 -28.344 -22.922 1 92.56 372 THR B N 1
ATOM 6967 C CA . THR B 1 372 ? 11.172 -27.797 -22.406 1 92.56 372 THR B CA 1
ATOM 6968 C C . THR B 1 372 ? 10.867 -26.438 -23.047 1 92.56 372 THR B C 1
ATOM 6970 O O . THR B 1 372 ? 10.117 -25.641 -22.484 1 92.56 372 THR B O 1
ATOM 6973 N N . ALA B 1 373 ? 11.555 -26.078 -24.125 1 94.38 373 ALA B N 1
ATOM 6974 C CA . ALA B 1 373 ? 11.359 -24.828 -24.859 1 94.38 373 ALA B CA 1
ATOM 6975 C C . ALA B 1 373 ? 11.578 -23.609 -23.953 1 94.38 373 ALA B C 1
ATOM 6977 O O . ALA B 1 373 ? 10.875 -22.609 -24.078 1 94.38 373 ALA B O 1
ATOM 6978 N N . GLY B 1 374 ? 12.398 -23.719 -22.969 1 94.12 374 GLY B N 1
ATOM 6979 C CA . GLY B 1 374 ? 12.805 -22.625 -22.094 1 94.12 374 GLY B CA 1
ATOM 6980 C C . GLY B 1 374 ? 11.875 -22.438 -20.906 1 94.12 374 GLY B C 1
ATOM 6981 O O . GLY B 1 374 ? 12.047 -21.516 -20.125 1 94.12 374 GLY B O 1
ATOM 6982 N N . ALA B 1 375 ? 10.844 -23.281 -20.688 1 94.88 375 ALA B N 1
ATOM 6983 C CA . ALA B 1 375 ? 9.836 -23.125 -19.641 1 94.88 375 ALA B CA 1
ATOM 6984 C C . ALA B 1 375 ? 10.469 -23.156 -18.266 1 94.88 375 ALA B C 1
ATOM 6986 O O . ALA B 1 375 ? 10.156 -22.328 -17.406 1 94.88 375 ALA B O 1
ATOM 6987 N N . ILE B 1 376 ? 11.391 -24.094 -18.031 1 95 376 ILE B N 1
ATOM 6988 C CA . ILE B 1 376 ? 12 -24.234 -16.703 1 95 376 ILE B CA 1
ATOM 6989 C C . ILE B 1 376 ? 12.867 -23.016 -16.406 1 95 376 ILE B C 1
ATOM 6991 O O . ILE B 1 376 ? 12.797 -22.453 -15.312 1 95 376 ILE B O 1
ATOM 6995 N N . ARG B 1 377 ? 13.672 -22.578 -17.422 1 95.19 377 ARG B N 1
ATOM 6996 C CA . ARG B 1 377 ? 14.492 -21.391 -17.234 1 95.19 377 ARG B CA 1
ATOM 6997 C C . ARG B 1 377 ? 13.633 -20.172 -16.953 1 95.19 377 ARG B C 1
ATOM 6999 O O . ARG B 1 377 ? 13.922 -19.391 -16.047 1 95.19 377 ARG B O 1
ATOM 7006 N N . ALA B 1 378 ? 12.555 -19.984 -17.734 1 96 378 ALA B N 1
ATOM 7007 C CA . ALA B 1 378 ? 11.641 -18.859 -17.547 1 96 378 ALA B CA 1
ATOM 7008 C C . ALA B 1 378 ? 10.992 -18.906 -16.156 1 96 378 ALA B C 1
ATOM 7010 O O . ALA B 1 378 ? 10.805 -17.859 -15.523 1 96 378 ALA B O 1
ATOM 7011 N N . ASN B 1 379 ? 10.641 -20.094 -15.688 1 95.5 379 ASN B N 1
ATOM 7012 C CA . ASN B 1 379 ? 10.031 -20.234 -14.367 1 95.5 379 ASN B CA 1
ATOM 7013 C C . ASN B 1 379 ? 11.008 -19.844 -13.258 1 95.5 379 ASN B C 1
ATOM 7015 O O . ASN B 1 379 ? 10.625 -19.172 -12.297 1 95.5 379 ASN B O 1
ATOM 7019 N N . VAL B 1 380 ? 12.258 -20.266 -13.375 1 95.44 380 VAL B N 1
ATOM 7020 C CA . VAL B 1 380 ? 13.273 -19.875 -12.406 1 95.44 380 VAL B CA 1
ATOM 7021 C C . VAL B 1 380 ? 13.445 -18.359 -12.414 1 95.44 380 VAL B C 1
ATOM 7023 O O . VAL B 1 380 ? 13.469 -17.719 -11.359 1 95.44 380 VAL B O 1
ATOM 7026 N N . ARG B 1 381 ? 13.5 -17.781 -13.633 1 95.62 381 ARG B N 1
ATOM 7027 C CA . ARG B 1 381 ? 13.688 -16.328 -13.75 1 95.62 381 ARG B CA 1
ATOM 7028 C C . ARG B 1 381 ? 12.469 -15.578 -13.227 1 95.62 381 ARG B C 1
ATOM 7030 O O . ARG B 1 381 ? 12.609 -14.484 -12.664 1 95.62 381 ARG B O 1
ATOM 7037 N N . LYS B 1 382 ? 11.266 -16.094 -13.398 1 96.12 382 LYS B N 1
ATOM 7038 C CA . LYS B 1 382 ? 10.055 -15.5 -12.828 1 96.12 382 LYS B CA 1
ATOM 7039 C C . LYS B 1 382 ? 10.133 -15.461 -11.305 1 96.12 382 LYS B C 1
ATOM 7041 O O . LYS B 1 382 ? 9.875 -14.422 -10.688 1 96.12 382 LYS B O 1
ATOM 7046 N N . ASN B 1 383 ? 10.516 -16.609 -10.727 1 95.56 383 ASN B N 1
ATOM 7047 C CA . ASN B 1 383 ? 10.641 -16.672 -9.273 1 95.56 383 ASN B CA 1
ATOM 7048 C C . ASN B 1 383 ? 11.75 -15.758 -8.766 1 95.56 383 ASN B C 1
ATOM 7050 O O . ASN B 1 383 ? 11.617 -15.141 -7.707 1 95.56 383 ASN B O 1
ATOM 7054 N N . TYR B 1 384 ? 12.82 -15.641 -9.547 1 93.94 384 TYR B N 1
ATOM 7055 C CA . TYR B 1 384 ? 13.891 -14.719 -9.195 1 93.94 384 TYR B CA 1
ATOM 7056 C C . TYR B 1 384 ? 13.414 -13.273 -9.227 1 93.94 384 TYR B C 1
ATOM 7058 O O . TYR B 1 384 ? 13.75 -12.484 -8.352 1 93.94 384 TYR B O 1
ATOM 7066 N N . ALA B 1 385 ? 12.625 -12.953 -10.219 1 94.88 385 ALA B N 1
ATOM 7067 C CA . ALA B 1 385 ? 12.039 -11.617 -10.305 1 94.88 385 ALA B CA 1
ATOM 7068 C C . ALA B 1 385 ? 11.133 -11.336 -9.109 1 94.88 385 ALA B C 1
ATOM 7070 O O . ALA B 1 385 ? 11.125 -10.227 -8.578 1 94.88 385 ALA B O 1
ATOM 7071 N N . GLN B 1 386 ? 10.422 -12.328 -8.695 1 95.5 386 GLN B N 1
ATOM 7072 C CA . GLN B 1 386 ? 9.539 -12.172 -7.543 1 95.5 386 GLN B CA 1
ATOM 7073 C C . GLN B 1 386 ? 10.336 -12.047 -6.246 1 95.5 386 GLN B C 1
ATOM 7075 O O . GLN B 1 386 ? 9.93 -11.336 -5.328 1 95.5 386 GLN B O 1
ATOM 7080 N N . PHE B 1 387 ? 11.469 -12.727 -6.145 1 94.94 387 PHE B N 1
ATOM 7081 C CA . PHE B 1 387 ? 12.391 -12.547 -5.027 1 94.94 387 PHE B CA 1
ATOM 7082 C C . PHE B 1 387 ? 12.922 -11.117 -4.996 1 94.94 387 PHE B C 1
ATOM 7084 O O . PHE B 1 387 ? 12.898 -10.461 -3.949 1 94.94 387 PHE B O 1
ATOM 7091 N N . ASN B 1 388 ? 13.305 -10.609 -6.164 1 93 388 ASN B N 1
ATOM 7092 C CA . ASN B 1 388 ? 13.781 -9.234 -6.246 1 93 388 ASN B CA 1
ATOM 7093 C C . ASN B 1 388 ? 12.703 -8.242 -5.812 1 93 388 ASN B C 1
ATOM 7095 O O . ASN B 1 388 ? 12.984 -7.281 -5.098 1 93 388 ASN B O 1
ATOM 7099 N N . GLU B 1 389 ? 11.492 -8.5 -6.246 1 94.62 389 GLU B N 1
ATOM 7100 C CA . GLU B 1 389 ? 10.375 -7.645 -5.848 1 94.62 389 GLU B CA 1
ATOM 7101 C C . GLU B 1 389 ? 10.242 -7.586 -4.328 1 94.62 389 GLU B C 1
ATOM 7103 O O . GLU B 1 389 ? 10.062 -6.508 -3.758 1 94.62 389 GLU B O 1
ATOM 7108 N N . ALA B 1 390 ? 10.359 -8.727 -3.67 1 95.12 390 ALA B N 1
ATOM 7109 C CA . ALA B 1 390 ? 10.242 -8.797 -2.217 1 95.12 390 ALA B CA 1
ATOM 7110 C C . ALA B 1 390 ? 11.391 -8.055 -1.537 1 95.12 390 ALA B C 1
ATOM 7112 O O . ALA B 1 390 ? 11.188 -7.363 -0.539 1 95.12 390 ALA B O 1
ATOM 7113 N N . VAL B 1 391 ? 12.586 -8.18 -2.074 1 93.69 391 VAL B N 1
ATOM 7114 C CA . VAL B 1 391 ? 13.758 -7.508 -1.522 1 93.69 391 VAL B CA 1
ATOM 7115 C C . VAL B 1 391 ? 13.586 -5.992 -1.656 1 93.69 391 VAL B C 1
ATOM 7117 O O . VAL B 1 391 ? 13.844 -5.25 -0.708 1 93.69 391 VAL B O 1
ATOM 7120 N N . PHE B 1 392 ? 13.125 -5.551 -2.812 1 92.62 392 PHE B N 1
ATOM 7121 C CA . PHE B 1 392 ? 12.953 -4.117 -3.027 1 92.62 392 PHE B CA 1
ATOM 7122 C C . PHE B 1 392 ? 11.844 -3.566 -2.146 1 92.62 392 PHE B C 1
ATOM 7124 O O . PHE B 1 392 ? 11.914 -2.426 -1.687 1 92.62 392 PHE B O 1
ATOM 7131 N N . ALA B 1 393 ? 10.812 -4.379 -1.896 1 93.75 393 ALA B N 1
ATOM 7132 C CA . ALA B 1 393 ? 9.758 -3.98 -0.963 1 93.75 393 ALA B CA 1
ATOM 7133 C C . ALA B 1 393 ? 10.312 -3.812 0.448 1 93.75 393 ALA B C 1
ATOM 7135 O O . ALA B 1 393 ? 9.938 -2.879 1.163 1 93.75 393 ALA B O 1
ATOM 7136 N N . TYR B 1 394 ? 11.211 -4.707 0.893 1 94.75 394 TYR B N 1
ATOM 7137 C CA . TYR B 1 394 ? 11.891 -4.582 2.178 1 94.75 394 TYR B CA 1
ATOM 7138 C C . TYR B 1 394 ? 12.734 -3.309 2.229 1 94.75 394 TYR B C 1
ATOM 7140 O O . TYR B 1 394 ? 12.688 -2.568 3.213 1 94.75 394 TYR B O 1
ATOM 7148 N N . ASN B 1 395 ? 13.469 -3.051 1.169 1 92.81 395 ASN B N 1
ATOM 7149 C CA . ASN B 1 395 ? 14.297 -1.852 1.116 1 92.81 395 ASN B CA 1
ATOM 7150 C C . ASN B 1 395 ? 13.461 -0.584 1.252 1 92.81 395 ASN B C 1
ATOM 7152 O O . ASN B 1 395 ? 13.82 0.329 1.996 1 92.81 395 ASN B O 1
ATOM 7156 N N . ALA B 1 396 ? 12.367 -0.54 0.508 1 93 396 ALA B N 1
ATOM 7157 C CA . ALA B 1 396 ? 11.469 0.607 0.588 1 93 396 ALA B CA 1
ATOM 7158 C C . ALA B 1 396 ? 10.953 0.8 2.01 1 93 396 ALA B C 1
ATOM 7160 O O . ALA B 1 396 ? 10.922 1.924 2.52 1 93 396 ALA B O 1
ATOM 7161 N N . ALA B 1 397 ? 10.594 -0.28 2.637 1 94.94 397 ALA B N 1
ATOM 7162 C CA . ALA B 1 397 ? 10.102 -0.225 4.012 1 94.94 397 ALA B CA 1
ATOM 7163 C C . ALA B 1 397 ? 11.188 0.249 4.965 1 94.94 397 ALA B C 1
ATOM 7165 O O . ALA B 1 397 ? 10.914 0.967 5.93 1 94.94 397 ALA B O 1
ATOM 7166 N N . LEU B 1 398 ? 12.367 -0.182 4.723 1 93.62 398 LEU B N 1
ATOM 7167 C CA . LEU B 1 398 ? 13.508 0.189 5.555 1 93.62 398 LEU B CA 1
ATOM 7168 C C . LEU B 1 398 ? 13.734 1.696 5.52 1 93.62 398 LEU B C 1
ATOM 7170 O O . LEU B 1 398 ? 13.844 2.338 6.57 1 93.62 398 LEU B O 1
ATOM 7174 N N . PHE B 1 399 ? 13.75 2.297 4.371 1 91.56 399 PHE B N 1
ATOM 7175 C CA . PHE B 1 399 ? 13.953 3.734 4.242 1 91.56 399 PHE B CA 1
ATOM 7176 C C . PHE B 1 399 ? 12.781 4.504 4.84 1 91.56 399 PHE B C 1
ATOM 7178 O O . PHE B 1 399 ? 12.961 5.566 5.43 1 91.56 399 PHE B O 1
ATOM 7185 N N . ALA B 1 400 ? 11.602 3.949 4.68 1 93.81 400 ALA B N 1
ATOM 7186 C CA . ALA B 1 400 ? 10.438 4.562 5.305 1 93.81 400 ALA B CA 1
ATOM 7187 C C . ALA B 1 400 ? 10.547 4.539 6.824 1 93.81 400 ALA B C 1
ATOM 7189 O O . ALA B 1 400 ? 10.234 5.527 7.492 1 93.81 400 ALA B O 1
ATOM 7190 N N . ALA B 1 401 ? 11 3.432 7.336 1 95.69 401 ALA B N 1
ATOM 7191 C CA . ALA B 1 401 ? 11.148 3.283 8.781 1 95.69 401 ALA B CA 1
ATOM 7192 C C . ALA B 1 401 ? 12.156 4.293 9.336 1 95.69 401 ALA B C 1
ATOM 7194 O O . ALA B 1 401 ? 11.922 4.906 10.375 1 95.69 401 ALA B O 1
ATOM 7195 N N . VAL B 1 402 ? 13.242 4.496 8.695 1 93.81 402 VAL B N 1
ATOM 7196 C CA . VAL B 1 402 ? 14.266 5.445 9.117 1 93.81 402 VAL B CA 1
ATOM 7197 C C . VAL B 1 402 ? 13.695 6.863 9.102 1 93.81 402 VAL B C 1
ATOM 7199 O O . VAL B 1 402 ? 13.867 7.617 10.062 1 93.81 402 VAL B O 1
ATOM 7202 N N . SER B 1 403 ? 13.008 7.199 8.039 1 93 403 SER B N 1
ATOM 7203 C CA . SER B 1 403 ? 12.375 8.508 7.93 1 93 403 SER B CA 1
ATOM 7204 C C . SER B 1 403 ? 11.352 8.727 9.039 1 93 403 SER B C 1
ATOM 7206 O O . SER B 1 403 ? 11.242 9.828 9.586 1 93 403 SER B O 1
ATOM 7208 N N . GLU B 1 404 ? 10.641 7.688 9.336 1 94.81 404 GLU B N 1
ATOM 7209 C CA . GLU B 1 404 ? 9.625 7.773 10.383 1 94.81 404 GLU B CA 1
ATOM 7210 C C . GLU B 1 404 ? 10.258 8.062 11.742 1 94.81 404 GLU B C 1
ATOM 7212 O O . GLU B 1 404 ? 9.727 8.852 12.523 1 94.81 404 GLU B O 1
ATOM 7217 N N . VAL B 1 405 ? 11.352 7.469 12 1 95.12 405 VAL B N 1
ATOM 7218 C CA . VAL B 1 405 ? 12.055 7.727 13.25 1 95.12 405 VAL B CA 1
ATOM 7219 C C . VAL B 1 405 ? 12.5 9.188 13.305 1 95.12 405 VAL B C 1
ATOM 7221 O O . VAL B 1 405 ? 12.234 9.891 14.281 1 95.12 405 VAL B O 1
ATOM 7224 N N . MET B 1 406 ? 13.07 9.664 12.258 1 92.25 406 MET B N 1
ATOM 7225 C CA . MET B 1 406 ? 13.547 11.039 12.211 1 92.25 406 MET B CA 1
ATOM 7226 C C . MET B 1 406 ? 12.391 12.023 12.352 1 92.25 406 MET B C 1
ATOM 7228 O O . MET B 1 406 ? 12.492 13 13.102 1 92.25 406 MET B O 1
ATOM 7232 N N . ASP B 1 407 ? 11.297 11.703 11.688 1 93.06 407 ASP B N 1
ATOM 7233 C CA . ASP B 1 407 ? 10.109 12.555 11.766 1 93.06 407 ASP B CA 1
ATOM 7234 C C . ASP B 1 407 ? 9.547 12.594 13.18 1 93.06 407 ASP B C 1
ATOM 7236 O O . ASP B 1 407 ? 9.117 13.641 13.656 1 93.06 407 ASP B O 1
ATOM 7240 N N . SER B 1 408 ? 9.555 11.469 13.75 1 95.25 408 SER B N 1
ATOM 7241 C CA . SER B 1 408 ? 8.977 11.391 15.094 1 95.25 408 SER B CA 1
ATOM 7242 C C . SER B 1 408 ? 9.836 12.125 16.109 1 95.25 408 SER B C 1
ATOM 7244 O O . SER B 1 408 ? 9.32 12.742 17.047 1 95.25 408 SER B O 1
ATOM 7246 N N . LEU B 1 409 ? 11.156 12.102 15.953 1 93.19 409 LEU B N 1
ATOM 7247 C CA . LEU B 1 409 ? 12.055 12.852 16.828 1 93.19 409 LEU B CA 1
ATOM 7248 C C . LEU B 1 409 ? 11.852 14.352 16.641 1 93.19 409 LEU B C 1
ATOM 7250 O O . LEU B 1 409 ? 11.75 15.094 17.625 1 93.19 409 LEU B O 1
ATOM 7254 N N . ALA B 1 410 ? 11.766 14.727 15.406 1 90.44 410 ALA B N 1
ATOM 7255 C CA . ALA B 1 410 ? 11.531 16.141 15.117 1 90.44 410 ALA B CA 1
ATOM 7256 C C . ALA B 1 410 ? 10.195 16.594 15.688 1 90.44 410 ALA B C 1
ATOM 7258 O O . ALA B 1 410 ? 10.102 17.688 16.25 1 90.44 410 ALA B O 1
ATOM 7259 N N . GLN B 1 411 ? 9.195 15.75 15.562 1 92.62 411 GLN B N 1
ATOM 7260 C CA . GLN B 1 411 ? 7.867 16.078 16.062 1 92.62 411 GLN B CA 1
ATOM 7261 C C . GLN B 1 411 ? 7.852 16.156 17.578 1 92.62 411 GLN B C 1
ATOM 7263 O O . GLN B 1 411 ? 7.191 17.031 18.156 1 92.62 411 GLN B O 1
ATOM 7268 N N . MET B 1 412 ? 8.547 15.305 18.234 1 94.06 412 MET B N 1
ATOM 7269 C CA . MET B 1 412 ? 8.633 15.336 19.703 1 94.06 412 MET B CA 1
ATOM 7270 C C . MET B 1 412 ? 9.289 16.625 20.188 1 94.06 412 MET B C 1
ATOM 7272 O O . MET B 1 412 ? 8.797 17.266 21.109 1 94.06 412 MET B O 1
ATOM 7276 N N . ARG B 1 413 ? 10.328 17 19.562 1 90.38 413 ARG B N 1
ATOM 7277 C CA . ARG B 1 413 ? 11.016 18.234 19.922 1 90.38 413 ARG B CA 1
ATOM 7278 C C . ARG B 1 413 ? 10.125 19.453 19.703 1 90.38 413 ARG B C 1
ATOM 7280 O O . ARG B 1 413 ? 10.008 20.312 20.562 1 90.38 413 ARG B O 1
ATOM 7287 N N . SER B 1 414 ? 9.492 19.484 18.562 1 90.38 414 SER B N 1
ATOM 7288 C CA . SER B 1 414 ? 8.648 20.625 18.203 1 90.38 414 SER B CA 1
ATOM 7289 C C . SER B 1 414 ? 7.434 20.719 19.125 1 90.38 414 SER B C 1
ATOM 7291 O O . SER B 1 414 ? 7.066 21.812 19.562 1 90.38 414 SER B O 1
ATOM 7293 N N . SER B 1 415 ? 6.848 19.578 19.406 1 93.25 415 SER B N 1
ATOM 7294 C CA . SER B 1 415 ? 5.684 19.578 20.281 1 93.25 415 SER B CA 1
ATOM 7295 C C . SER B 1 415 ? 6.051 20.047 21.688 1 93.25 415 SER B C 1
ATOM 7297 O O . SER B 1 415 ? 5.281 20.766 22.328 1 93.25 415 SER B O 1
ATOM 7299 N N . HIS B 1 416 ? 7.227 19.734 22.156 1 92.31 416 HIS B N 1
ATOM 7300 C CA . HIS B 1 416 ? 7.672 20.156 23.484 1 92.31 416 HIS B CA 1
ATOM 7301 C C . HIS B 1 416 ? 7.969 21.656 23.531 1 92.31 416 HIS B C 1
ATOM 7303 O O . HIS B 1 416 ? 7.629 22.328 24.5 1 92.31 416 HIS B O 1
ATOM 7309 N N . THR B 1 417 ? 8.547 22.094 22.5 1 87.5 417 THR B N 1
ATOM 7310 C CA . THR B 1 417 ? 8.797 23.531 22.422 1 87.5 417 THR B CA 1
ATOM 7311 C C . THR B 1 417 ? 7.488 24.312 22.469 1 87.5 417 THR B C 1
ATOM 7313 O O . THR B 1 417 ? 7.379 25.312 23.188 1 87.5 417 THR B O 1
ATOM 7316 N N . SER B 1 418 ? 6.512 23.812 21.719 1 89.88 418 SER B N 1
ATOM 7317 C CA . SER B 1 418 ? 5.195 24.438 21.719 1 89.88 418 SER B CA 1
ATOM 7318 C C . SER B 1 418 ? 4.543 24.359 23.094 1 89.88 418 SER B C 1
ATOM 7320 O O . SER B 1 418 ? 3.883 25.312 23.531 1 89.88 418 SER B O 1
ATOM 7322 N N . PHE B 1 419 ? 4.727 23.328 23.766 1 92.69 419 PHE B N 1
ATOM 7323 C CA . PHE B 1 419 ? 4.199 23.125 25.109 1 92.69 419 PHE B CA 1
ATOM 7324 C C . PHE B 1 419 ? 4.793 24.141 26.078 1 92.69 419 PHE B C 1
ATOM 7326 O O . PHE B 1 419 ? 4.066 24.781 26.844 1 92.69 419 PHE B O 1
ATOM 7333 N N . LEU B 1 420 ? 6.094 24.344 26 1 89.88 420 LEU B N 1
ATOM 7334 C CA . LEU B 1 420 ? 6.766 25.266 26.891 1 89.88 420 LEU B CA 1
ATOM 7335 C C . LEU B 1 420 ? 6.297 26.703 26.656 1 89.88 420 LEU B C 1
ATOM 7337 O O . LEU B 1 420 ? 6.082 27.453 27.594 1 89.88 420 LEU B O 1
ATOM 7341 N N . LEU B 1 421 ? 6.117 26.969 25.422 1 84.56 421 LEU B N 1
ATOM 7342 C CA . LEU B 1 421 ? 5.637 28.297 25.078 1 84.56 421 LEU B CA 1
ATOM 7343 C C . LEU B 1 421 ? 4.215 28.516 25.594 1 84.56 421 LEU B C 1
ATOM 7345 O O . LEU B 1 421 ? 3.881 29.594 26.094 1 84.56 421 LEU B O 1
ATOM 7349 N N . GLU B 1 422 ? 3.426 27.484 25.531 1 89.88 422 GLU B N 1
ATOM 7350 C CA . GLU B 1 422 ? 2.047 27.578 26 1 89.88 422 GLU B CA 1
ATOM 7351 C C . GLU B 1 422 ? 1.987 27.688 27.516 1 89.88 422 GLU B C 1
ATOM 7353 O O . GLU B 1 422 ? 1.116 28.375 28.062 1 89.88 422 GLU B O 1
ATOM 7358 N N . GLN B 1 423 ? 2.912 27.109 28.172 1 90.44 423 GLN B N 1
ATOM 7359 C CA . GLN B 1 423 ? 2.979 27.203 29.625 1 90.44 423 GLN B CA 1
ATOM 7360 C C . GLN B 1 423 ? 3.287 28.625 30.062 1 90.44 423 GLN B C 1
ATOM 7362 O O . GLN B 1 423 ? 2.727 29.109 31.047 1 90.44 423 GLN B O 1
ATOM 7367 N N . LYS B 1 424 ? 4.117 29.25 29.344 1 85.94 424 LYS B N 1
ATOM 7368 C CA . LYS B 1 424 ? 4.426 30.641 29.656 1 85.94 424 LYS B CA 1
ATOM 7369 C C . LYS B 1 424 ? 3.201 31.531 29.453 1 85.94 424 LYS B C 1
ATOM 7371 O O . LYS B 1 424 ? 2.932 32.406 30.266 1 85.94 424 LYS B O 1
ATOM 7376 N N . LYS B 1 425 ? 2.48 31.203 28.406 1 85 425 LYS B N 1
ATOM 7377 C CA . LYS B 1 425 ? 1.268 31.969 28.141 1 85 425 LYS B CA 1
ATOM 7378 C C . LYS B 1 425 ? 0.231 31.75 29.234 1 85 425 LYS B C 1
ATOM 7380 O O . LYS B 1 425 ? -0.429 32.719 29.672 1 85 425 LYS B O 1
ATOM 7385 N N . LEU B 1 426 ? 0.117 30.578 29.656 1 90.69 426 LEU B N 1
ATOM 7386 C CA . LEU B 1 426 ? -0.844 30.234 30.703 1 90.69 426 LEU B CA 1
ATOM 7387 C C . LEU B 1 426 ? -0.479 30.906 32.031 1 90.69 426 LEU B C 1
ATOM 7389 O O . LEU B 1 426 ? -1.347 31.453 32.688 1 90.69 426 LEU B O 1
ATOM 7393 N N . ALA B 1 427 ? 0.774 30.969 32.344 1 88.75 427 ALA B N 1
ATOM 7394 C CA . ALA B 1 427 ? 1.241 31.641 33.562 1 88.75 427 ALA B CA 1
ATOM 7395 C C . ALA B 1 427 ? 0.988 33.125 33.5 1 88.75 427 ALA B C 1
ATOM 7397 O O . ALA B 1 427 ? 0.545 33.75 34.5 1 88.75 427 ALA B O 1
ATOM 7398 N N . ALA B 1 428 ? 1.246 33.625 32.375 1 84.31 428 ALA B N 1
ATOM 7399 C CA . ALA B 1 428 ? 1.021 35.062 32.188 1 84.31 428 ALA B CA 1
ATOM 7400 C C . ALA B 1 428 ? -0.458 35.406 32.344 1 84.31 428 ALA B C 1
ATOM 7402 O O . ALA B 1 428 ? -0.808 36.406 33 1 84.31 428 ALA B O 1
ATOM 7403 N N . ALA B 1 429 ? -1.282 34.562 31.797 1 89.25 429 ALA B N 1
ATOM 7404 C CA . ALA B 1 429 ? -2.723 34.781 31.891 1 89.25 429 ALA B CA 1
ATOM 7405 C C . ALA B 1 429 ? -3.211 34.656 33.312 1 89.25 429 ALA B C 1
ATOM 7407 O O . ALA B 1 429 ? -4.074 35.438 33.75 1 89.25 429 ALA B O 1
ATOM 7408 N N . GLY B 1 430 ? -2.689 33.719 34.062 1 90.94 430 GLY B N 1
ATOM 7409 C CA . GLY B 1 430 ? -3.018 33.594 35.469 1 90.94 430 GLY B CA 1
ATOM 7410 C C . GLY B 1 430 ? -2.604 34.812 36.281 1 90.94 430 GLY B C 1
ATOM 7411 O O . GLY B 1 430 ? -3.361 35.25 37.156 1 90.94 430 GLY B O 1
ATOM 7412 N N . ASN B 1 431 ? -1.492 35.344 36.031 1 88.69 431 ASN B N 1
ATOM 7413 C CA . ASN B 1 431 ? -1.002 36.531 36.719 1 88.69 431 ASN B CA 1
ATOM 7414 C C . ASN B 1 431 ? -1.843 37.75 36.406 1 88.69 431 ASN B C 1
ATOM 7416 O O . ASN B 1 431 ? -2.092 38.594 37.281 1 88.69 431 ASN B O 1
ATOM 7420 N N . GLU B 1 432 ? -2.209 37.812 35.188 1 85.75 432 GLU B N 1
ATOM 7421 C CA . GLU B 1 432 ? -3.053 38.906 34.781 1 85.75 432 GLU B CA 1
ATOM 7422 C C . GLU B 1 432 ? -4.379 38.906 35.531 1 85.75 432 GLU B C 1
ATOM 7424 O O . GLU B 1 432 ? -4.852 39.969 35.969 1 85.75 432 GLU B O 1
ATOM 7429 N N . LEU B 1 433 ? -4.941 37.781 35.688 1 91.44 433 LEU B N 1
ATOM 7430 C CA . LEU B 1 433 ? -6.191 37.656 36.438 1 91.44 433 LEU B CA 1
ATOM 7431 C C . LEU B 1 433 ? -5.98 38 37.906 1 91.44 433 LEU B C 1
ATOM 7433 O O . LEU B 1 433 ? -6.797 38.719 38.5 1 91.44 433 LEU B O 1
ATOM 7437 N N . ARG B 1 434 ? -4.918 37.594 38.438 1 92.38 434 ARG B N 1
ATOM 7438 C CA . ARG B 1 434 ? -4.594 37.906 39.844 1 92.38 434 ARG B CA 1
ATOM 7439 C C . ARG B 1 434 ? -4.449 39.406 40.062 1 92.38 434 ARG B C 1
ATOM 7441 O O . ARG B 1 434 ? -5.008 39.938 41 1 92.38 434 ARG B O 1
ATOM 7448 N N . LEU B 1 435 ? -3.758 40 39.188 1 87.81 435 LEU B N 1
ATOM 7449 C CA . LEU B 1 435 ? -3.543 41.438 39.281 1 87.81 435 LEU B CA 1
ATOM 7450 C C . LEU B 1 435 ? -4.855 42.219 39.125 1 87.81 435 LEU B C 1
ATOM 7452 O O . LEU B 1 435 ? -5.098 43.188 39.812 1 87.81 435 LEU B O 1
ATOM 7456 N N . SER B 1 436 ? -5.617 41.75 38.219 1 90.12 436 SER B N 1
ATOM 7457 C CA . SER B 1 436 ? -6.898 42.406 38 1 90.12 436 SER B CA 1
ATOM 7458 C C . SER B 1 436 ? -7.789 42.312 39.219 1 90.12 436 SER B C 1
ATOM 7460 O O . SER B 1 436 ? -8.539 43.25 39.531 1 90.12 436 SER B O 1
ATOM 7462 N N . LYS B 1 437 ? -7.75 41.219 39.938 1 92.94 437 LYS B N 1
ATOM 7463 C CA . LYS B 1 437 ? -8.523 41.062 41.156 1 92.94 437 LYS B CA 1
ATOM 7464 C C . LYS B 1 437 ? -8.031 42 42.25 1 92.94 437 LYS B C 1
ATOM 7466 O O . LYS B 1 437 ? -8.828 42.562 43 1 92.94 437 LYS B O 1
ATOM 7471 N N . ILE B 1 438 ? -6.762 42.25 42.281 1 91.38 438 ILE B N 1
ATOM 7472 C CA . ILE B 1 438 ? -6.184 43.156 43.25 1 91.38 438 ILE B CA 1
ATOM 7473 C C . ILE B 1 438 ? -6.633 44.594 42.938 1 91.38 438 ILE B C 1
ATOM 7475 O O . ILE B 1 438 ? -7.039 45.344 43.812 1 91.38 438 ILE B O 1
ATOM 7479 N N . ARG B 1 439 ? -6.594 44.906 41.75 1 90.44 439 ARG B N 1
ATOM 7480 C CA . ARG B 1 439 ? -6.973 46.25 41.312 1 90.44 439 ARG B CA 1
ATOM 7481 C C . ARG B 1 439 ? -8.461 46.469 41.5 1 90.44 439 ARG B C 1
ATOM 7483 O O . ARG B 1 439 ? -8.883 47.594 41.812 1 90.44 439 ARG B O 1
ATOM 7490 N N . GLN B 1 440 ? -9.203 45.469 41.312 1 90.62 440 GLN B N 1
ATOM 7491 C CA . GLN B 1 440 ? -10.641 45.594 41.562 1 90.62 440 GLN B CA 1
ATOM 7492 C C . GLN B 1 440 ? -10.914 45.875 43.031 1 90.62 440 GLN B C 1
ATOM 7494 O O . GLN B 1 440 ? -11.766 46.719 43.344 1 90.62 440 GLN B O 1
ATOM 7499 N N . ASN B 1 441 ? -10.211 45.219 43.844 1 93.31 441 ASN B N 1
ATOM 7500 C CA . ASN B 1 441 ? -10.367 45.438 45.281 1 93.31 441 ASN B CA 1
ATOM 7501 C C . ASN B 1 441 ? -9.945 46.844 45.688 1 93.31 441 ASN B C 1
ATOM 7503 O O . ASN B 1 441 ? -10.469 47.406 46.656 1 93.31 441 ASN B O 1
ATOM 7507 N N . ALA B 1 442 ? -9.086 47.438 44.875 1 93.12 442 ALA B N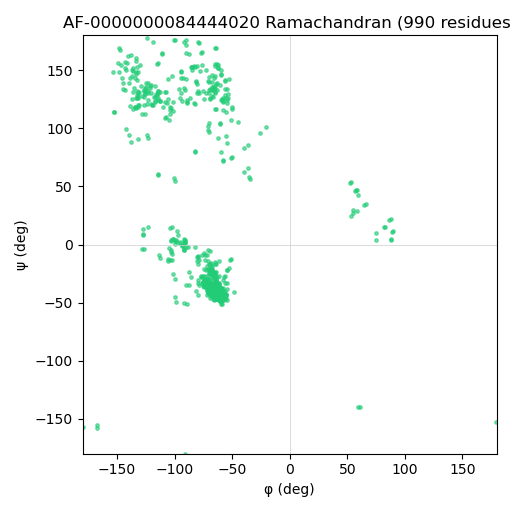 1
ATOM 7508 C CA . ALA B 1 442 ? -8.633 48.812 45.125 1 93.12 442 ALA B CA 1
ATOM 7509 C C . ALA B 1 442 ? -9.555 49.781 44.406 1 93.12 442 ALA B C 1
ATOM 7511 O O . ALA B 1 442 ? -9.344 51 44.5 1 93.12 442 ALA B O 1
ATOM 7512 N N . GLY B 1 443 ? -10.602 49.312 43.719 1 91.25 443 GLY B N 1
ATOM 7513 C CA . GLY B 1 443 ? -11.586 50.156 43.062 1 91.25 443 GLY B CA 1
ATOM 7514 C C . GLY B 1 443 ? -11.133 50.656 41.719 1 91.25 443 GLY B C 1
ATOM 7515 O O . GLY B 1 443 ? -11.742 51.594 41.125 1 91.25 443 GLY B O 1
ATOM 7516 N N . ILE B 1 444 ? -10.133 50.031 41.25 1 85.31 444 ILE B N 1
ATOM 7517 C CA . ILE B 1 444 ? -9.547 50.5 40 1 85.31 444 ILE B CA 1
ATOM 7518 C C . ILE B 1 444 ? -10.188 49.781 38.812 1 85.31 444 ILE B C 1
ATOM 7520 O O . ILE B 1 444 ? -10.633 50.406 37.844 1 85.31 444 ILE B O 1
ATOM 7524 N N . ASP B 1 445 ? -10.242 48.406 38.906 1 85.38 445 ASP B N 1
ATOM 7525 C CA . ASP B 1 445 ? -10.867 47.625 37.844 1 85.38 445 ASP B CA 1
ATOM 7526 C C . ASP B 1 445 ? -12.328 47.344 38.188 1 85.38 445 ASP B C 1
ATOM 7528 O O . ASP B 1 445 ? -12.703 47.219 39.344 1 85.38 445 ASP B O 1
ATOM 7532 N N . ASN B 1 446 ? -13.109 47.25 37.125 1 91.38 446 ASN B N 1
ATOM 7533 C CA . ASN B 1 446 ? -14.5 46.875 37.312 1 91.38 446 ASN B CA 1
ATOM 7534 C C . ASN B 1 446 ? -14.703 45.375 37 1 91.38 446 ASN B C 1
ATOM 7536 O O . ASN B 1 446 ? -13.75 44.688 36.656 1 91.38 446 ASN B O 1
ATOM 7540 N N . GLN B 1 447 ? -15.891 44.938 37.219 1 92.88 447 GLN B N 1
ATOM 7541 C CA . GLN B 1 447 ? -16.219 43.531 37.094 1 92.88 447 GLN B CA 1
ATOM 7542 C C . GLN B 1 447 ? -16.047 43.062 35.656 1 92.88 447 GLN B C 1
ATOM 7544 O O . GLN B 1 447 ? -15.711 41.906 35.406 1 92.88 447 GLN B O 1
ATOM 7549 N N . LEU B 1 448 ? -16.266 43.844 34.688 1 93 448 LEU B N 1
ATOM 7550 C CA . LEU B 1 448 ? -16.125 43.5 33.25 1 93 448 LEU B CA 1
ATOM 7551 C C . LEU B 1 448 ? -14.672 43.188 32.938 1 93 448 LEU B C 1
ATOM 7553 O O . LEU B 1 448 ? -14.391 42.281 32.125 1 93 448 LEU B O 1
ATOM 7557 N N . GLN B 1 449 ? -13.797 43.875 33.594 1 92.12 449 GLN B N 1
ATOM 7558 C CA . GLN B 1 449 ? -12.367 43.625 33.406 1 92.12 449 GLN B CA 1
ATOM 7559 C C . GLN B 1 449 ? -11.984 42.25 33.969 1 92.12 449 GLN B C 1
ATOM 7561 O O . GLN B 1 449 ? -11.164 41.562 33.375 1 92.12 449 GLN B O 1
ATOM 7566 N N . ILE B 1 450 ? -12.562 41.875 35.031 1 94 450 ILE B N 1
ATOM 7567 C CA . ILE B 1 450 ? -12.312 40.562 35.625 1 94 450 ILE B CA 1
ATOM 7568 C C . ILE B 1 450 ? -12.789 39.469 34.656 1 94 450 ILE B C 1
ATOM 7570 O O . ILE B 1 450 ? -12.062 38.5 34.406 1 94 450 ILE B O 1
ATOM 7574 N N . TYR B 1 451 ? -13.977 39.625 34.094 1 95.25 451 TYR B N 1
ATOM 7575 C CA . TYR B 1 451 ? -14.5 38.656 33.125 1 95.25 451 TYR B CA 1
ATOM 7576 C C . TYR B 1 451 ? -13.57 38.531 31.922 1 95.25 451 TYR B C 1
ATOM 7578 O O . TYR B 1 451 ? -13.383 37.406 31.406 1 95.25 451 TYR B O 1
ATOM 7586 N N . PHE B 1 452 ? -13 39.562 31.453 1 92.25 452 PHE B N 1
ATOM 7587 C CA . PHE B 1 452 ? -12.078 39.562 30.312 1 92.25 452 PHE B CA 1
ATOM 7588 C C . PHE B 1 452 ? -10.875 38.656 30.609 1 92.25 452 PHE B C 1
ATOM 7590 O O . PHE B 1 452 ? -10.523 37.812 29.797 1 92.25 452 PHE B O 1
ATOM 7597 N N . PHE B 1 453 ? -10.297 38.844 31.812 1 92.94 453 PHE B N 1
ATOM 7598 C CA . PHE B 1 453 ? -9.102 38.094 32.156 1 92.94 453 PHE B CA 1
ATOM 7599 C C . PHE B 1 453 ? -9.453 36.656 32.469 1 92.94 453 PHE B C 1
ATOM 7601 O O . PHE B 1 453 ? -8.664 35.75 32.219 1 92.94 453 PHE B O 1
ATOM 7608 N N . GLU B 1 454 ? -10.602 36.406 33 1 95 454 GLU B N 1
ATOM 7609 C CA . GLU B 1 454 ? -11.062 35.031 33.219 1 95 454 GLU B CA 1
ATOM 7610 C C . GLU B 1 454 ? -11.234 34.281 31.875 1 95 454 GLU B C 1
ATOM 7612 O O . GLU B 1 454 ? -10.828 33.125 31.75 1 95 454 GLU B O 1
ATOM 7617 N N . LYS B 1 455 ? -11.852 34.938 30.906 1 96.12 455 LYS B N 1
ATOM 7618 C CA . LYS B 1 455 ? -12.016 34.344 29.578 1 96.12 455 LYS B CA 1
ATOM 7619 C C . LYS B 1 455 ? -10.664 34.031 28.938 1 96.12 455 LYS B C 1
ATOM 7621 O O . LYS B 1 455 ? -10.477 33 28.328 1 96.12 455 LYS B O 1
ATOM 7626 N N . LYS B 1 456 ? -9.773 34.969 29.109 1 91.62 456 LYS B N 1
ATOM 7627 C CA . LYS B 1 456 ? -8.43 34.812 28.578 1 91.62 456 LYS B CA 1
ATOM 7628 C C . LYS B 1 456 ? -7.734 33.594 29.203 1 91.62 456 LYS B C 1
ATOM 7630 O O . LYS B 1 456 ? -7.094 32.812 28.516 1 91.62 456 LYS B O 1
ATOM 7635 N N . LEU B 1 457 ? -7.875 33.469 30.5 1 93.62 457 LEU B N 1
ATOM 7636 C CA . LEU B 1 457 ? -7.289 32.344 31.203 1 93.62 457 LEU B CA 1
ATOM 7637 C C . LEU B 1 457 ? -7.875 31.031 30.703 1 93.62 457 LEU B C 1
ATOM 7639 O O . LEU B 1 457 ? -7.137 30.078 30.453 1 93.62 457 LEU B O 1
ATOM 7643 N N . ILE B 1 458 ? -9.164 31 30.531 1 96.75 458 ILE B N 1
ATOM 7644 C CA . ILE B 1 458 ? -9.812 29.766 30.062 1 96.75 458 ILE B CA 1
ATOM 7645 C C . ILE B 1 458 ? -9.344 29.453 28.656 1 96.75 458 ILE B C 1
ATOM 7647 O O . ILE B 1 458 ? -9.094 28.281 28.328 1 96.75 458 ILE B O 1
ATOM 7651 N N . GLY B 1 459 ? -9.25 30.469 27.797 1 94.44 459 GLY B N 1
ATOM 7652 C CA . GLY B 1 459 ? -8.719 30.25 26.469 1 94.44 459 GLY B CA 1
ATOM 7653 C C . GLY B 1 459 ? -7.336 29.625 26.469 1 94.44 459 GLY B C 1
ATOM 7654 O O . GLY B 1 459 ? -7.066 28.703 25.703 1 94.44 459 GLY B O 1
ATOM 7655 N N . ASN B 1 460 ? -6.504 30.109 27.328 1 92 460 ASN B N 1
ATOM 7656 C CA . ASN B 1 460 ? -5.148 29.578 27.438 1 92 460 ASN B CA 1
ATOM 7657 C C . ASN B 1 460 ? -5.148 28.172 28.016 1 92 460 ASN B C 1
ATOM 7659 O O . ASN B 1 460 ? -4.312 27.344 27.656 1 92 460 ASN B O 1
ATOM 7663 N N . LYS B 1 461 ? -6.035 27.969 28.922 1 94.69 461 LYS B N 1
ATOM 7664 C CA . LYS B 1 461 ? -6.16 26.609 29.469 1 94.69 461 LYS B CA 1
ATOM 7665 C C . LYS B 1 461 ? -6.574 25.625 28.375 1 94.69 461 LYS B C 1
ATOM 7667 O O . LYS B 1 461 ? -6.066 24.5 28.328 1 94.69 461 LYS B O 1
ATOM 7672 N N . ILE B 1 462 ? -7.457 26 27.484 1 95.5 462 ILE B N 1
ATOM 7673 C CA . ILE B 1 462 ? -7.875 25.156 26.359 1 95.5 462 ILE B CA 1
ATOM 7674 C C . ILE B 1 462 ? -6.688 24.906 25.438 1 95.5 462 ILE B C 1
ATOM 7676 O O . ILE B 1 462 ? -6.461 23.766 25 1 95.5 462 ILE B O 1
ATOM 7680 N N . GLY B 1 463 ? -5.945 25.953 25.141 1 93.38 463 GLY B N 1
ATOM 7681 C CA . GLY B 1 463 ? -4.727 25.797 24.375 1 93.38 463 GLY B CA 1
ATOM 7682 C C . GLY B 1 463 ? -3.734 24.844 25 1 93.38 463 GLY B C 1
ATOM 7683 O O . GLY B 1 463 ? -3.092 24.047 24.297 1 93.38 463 GLY B O 1
ATOM 7684 N N . ASN B 1 464 ? -3.611 24.953 26.312 1 93.31 464 ASN B N 1
ATOM 7685 C CA . ASN B 1 464 ? -2.709 24.062 27.047 1 93.31 464 ASN B CA 1
ATOM 7686 C C . ASN B 1 464 ? -3.131 22.609 26.922 1 93.31 464 ASN B C 1
ATOM 7688 O O . ASN B 1 464 ? -2.283 21.719 26.781 1 93.31 464 ASN B O 1
ATOM 7692 N N . VAL B 1 465 ? -4.422 22.328 26.938 1 96.44 465 VAL B N 1
ATOM 7693 C CA . VAL B 1 465 ? -4.934 20.984 26.75 1 96.44 465 VAL B CA 1
ATOM 7694 C C . VAL B 1 465 ? -4.523 20.453 25.375 1 96.44 465 VAL B C 1
ATOM 7696 O O . VAL B 1 465 ? -4.094 19.297 25.25 1 96.44 465 VAL B O 1
ATOM 7699 N N . ASP B 1 466 ? -4.602 21.281 24.359 1 95.56 466 ASP B N 1
ATOM 7700 C CA . ASP B 1 466 ? -4.234 20.906 23 1 95.56 466 ASP B CA 1
ATOM 7701 C C . ASP B 1 466 ? -2.746 20.578 22.906 1 95.56 466 ASP B C 1
ATOM 7703 O O . ASP B 1 466 ? -2.355 19.641 22.219 1 95.56 466 ASP B O 1
ATOM 7707 N N . LYS B 1 467 ? -1.958 21.391 23.578 1 95 467 LYS B N 1
ATOM 7708 C CA . LYS B 1 467 ? -0.519 21.156 23.531 1 95 467 LYS B CA 1
ATOM 7709 C C . LYS B 1 467 ? -0.143 19.891 24.312 1 95 467 LYS B C 1
ATOM 7711 O O . LYS B 1 467 ? 0.767 19.172 23.906 1 95 467 LYS B O 1
ATOM 7716 N N . ASN B 1 468 ? -0.843 19.672 25.469 1 95.31 468 ASN B N 1
ATOM 7717 C CA . ASN B 1 468 ? -0.646 18.422 26.172 1 95.31 468 ASN B CA 1
ATOM 7718 C C . ASN B 1 468 ? -0.941 17.219 25.281 1 95.31 468 ASN B C 1
ATOM 7720 O O . ASN B 1 468 ? -0.141 16.281 25.203 1 95.31 468 ASN B O 1
ATOM 7724 N N . LEU B 1 469 ? -2.043 17.234 24.562 1 97.06 469 LEU B N 1
ATOM 7725 C CA . LEU B 1 469 ? -2.428 16.156 23.656 1 97.06 469 LEU B CA 1
ATOM 7726 C C . LEU B 1 469 ? -1.382 15.961 22.562 1 97.06 469 LEU B C 1
ATOM 7728 O O . LEU B 1 469 ? -1.018 14.836 22.234 1 97.06 469 LEU B O 1
ATOM 7732 N N . ALA B 1 470 ? -0.934 17.078 22.016 1 96.19 470 ALA B N 1
ATOM 7733 C CA . ALA B 1 470 ? 0.065 17.016 20.953 1 96.19 470 ALA B CA 1
ATOM 7734 C C . ALA B 1 470 ? 1.333 16.312 21.422 1 96.19 470 ALA B C 1
ATOM 7736 O O . ALA B 1 470 ? 1.957 15.57 20.672 1 96.19 470 ALA B O 1
ATOM 7737 N N . GLN B 1 471 ? 1.709 16.562 22.672 1 95.44 471 GLN B N 1
ATOM 7738 C CA . GLN B 1 471 ? 2.873 15.906 23.25 1 95.44 471 GLN B CA 1
ATOM 7739 C C . GLN B 1 471 ? 2.652 14.398 23.359 1 95.44 471 GLN B C 1
ATOM 7741 O O . GLN B 1 471 ? 3.537 13.609 23.016 1 95.44 471 GLN B O 1
ATOM 7746 N N . TYR B 1 472 ? 1.525 14.039 23.781 1 97.06 472 TYR B N 1
ATOM 7747 C CA . TYR B 1 472 ? 1.205 12.625 23.891 1 97.06 472 TYR B CA 1
ATOM 7748 C C . TYR B 1 472 ? 1.202 11.945 22.531 1 97.06 472 TYR B C 1
ATOM 7750 O O . TYR B 1 472 ? 1.727 10.844 22.375 1 97.06 472 TYR B O 1
ATOM 7758 N N . LEU B 1 473 ? 0.6 12.609 21.562 1 97.62 473 LEU B N 1
ATOM 7759 C CA . LEU B 1 473 ? 0.524 12.039 20.219 1 97.62 473 LEU B CA 1
ATOM 7760 C C . LEU B 1 473 ? 1.914 11.906 19.609 1 97.62 473 LEU B C 1
ATOM 7762 O O . LEU B 1 473 ? 2.199 10.93 18.906 1 97.62 473 LEU B O 1
ATOM 7766 N N . ALA B 1 474 ? 2.775 12.891 19.891 1 96.38 474 ALA B N 1
ATOM 7767 C CA . ALA B 1 474 ? 4.16 12.805 19.422 1 96.38 474 ALA B CA 1
ATOM 7768 C C . ALA B 1 474 ? 4.887 11.641 20.078 1 96.38 474 ALA B C 1
ATOM 7770 O O . ALA B 1 474 ? 5.656 10.93 19.422 1 96.38 474 ALA B O 1
ATOM 7771 N N . ALA B 1 475 ? 4.637 11.461 21.312 1 96.81 475 ALA B N 1
ATOM 7772 C CA . ALA B 1 475 ? 5.238 10.344 22.047 1 96.81 475 ALA B CA 1
ATOM 7773 C C . ALA B 1 475 ? 4.801 9.008 21.453 1 96.81 475 ALA B C 1
ATOM 7775 O O . ALA B 1 475 ? 5.625 8.109 21.25 1 96.81 475 ALA B O 1
ATOM 7776 N N . LEU B 1 476 ? 3.51 8.859 21.203 1 97.75 476 LEU B N 1
ATOM 7777 C CA . LEU B 1 476 ? 2.979 7.637 20.609 1 97.75 476 LEU B CA 1
ATOM 7778 C C . LEU B 1 476 ? 3.6 7.375 19.25 1 97.75 476 LEU B C 1
ATOM 7780 O O . LEU B 1 476 ? 3.92 6.23 18.906 1 97.75 476 LEU B O 1
ATOM 7784 N N . ARG B 1 477 ? 3.781 8.422 18.469 1 97.25 477 ARG B N 1
ATOM 7785 C CA . ARG B 1 477 ? 4.395 8.281 17.141 1 97.25 477 ARG B CA 1
ATOM 7786 C C . ARG B 1 477 ? 5.844 7.816 17.266 1 97.25 477 ARG B C 1
ATOM 7788 O O . ARG B 1 477 ? 6.309 7.004 16.453 1 97.25 477 ARG B O 1
ATOM 7795 N N . LEU B 1 478 ? 6.527 8.367 18.219 1 96.44 478 LEU B N 1
ATOM 7796 C CA . LEU B 1 478 ? 7.91 7.965 18.438 1 96.44 478 LEU B CA 1
ATOM 7797 C C . LEU B 1 478 ? 7.988 6.5 18.844 1 96.44 478 LEU B C 1
ATOM 7799 O O . LEU B 1 478 ? 8.812 5.746 18.312 1 96.44 478 LEU B O 1
ATOM 7803 N N . ILE B 1 479 ? 7.137 6.105 19.719 1 97.06 479 ILE B N 1
ATOM 7804 C CA . ILE B 1 479 ? 7.098 4.719 20.172 1 97.06 479 ILE B CA 1
ATOM 7805 C C . ILE B 1 479 ? 6.797 3.795 19 1 97.06 479 ILE B C 1
ATOM 7807 O O . ILE B 1 479 ? 7.445 2.758 18.844 1 97.06 479 ILE B O 1
ATOM 7811 N N . LEU B 1 480 ? 5.82 4.168 18.172 1 97.62 480 LEU B N 1
ATOM 7812 C CA . LEU B 1 480 ? 5.453 3.389 17 1 97.62 480 LEU B CA 1
ATOM 7813 C C . LEU B 1 480 ? 6.629 3.279 16.031 1 97.62 480 LEU B C 1
ATOM 7815 O O . LEU B 1 480 ? 6.898 2.201 15.5 1 97.62 480 LEU B O 1
ATOM 7819 N N . SER B 1 481 ? 7.324 4.402 15.828 1 97.12 481 SER B N 1
ATOM 7820 C CA . SER B 1 481 ? 8.43 4.422 14.883 1 97.12 481 SER B CA 1
ATOM 7821 C C . SER B 1 481 ? 9.594 3.559 15.367 1 97.12 481 SER B C 1
ATOM 7823 O O . SER B 1 481 ? 10.367 3.049 14.562 1 97.12 481 SER B O 1
ATOM 7825 N N . LEU B 1 482 ? 9.695 3.312 16.688 1 96.75 482 LEU B N 1
ATOM 7826 C CA . LEU B 1 482 ? 10.758 2.504 17.281 1 96.75 482 LEU B CA 1
ATOM 7827 C C . LEU B 1 482 ? 10.336 1.042 17.375 1 96.75 482 LEU B C 1
ATOM 7829 O O . LEU B 1 482 ? 11.109 0.201 17.844 1 96.75 482 LEU B O 1
ATOM 7833 N N . GLY B 1 483 ? 9.117 0.704 17 1 96.75 483 GLY B N 1
ATOM 7834 C CA . GLY B 1 483 ? 8.664 -0.676 16.922 1 96.75 483 GLY B CA 1
ATOM 7835 C C . GLY B 1 483 ? 8.062 -1.18 18.234 1 96.75 483 GLY B C 1
ATOM 7836 O O . GLY B 1 483 ? 7.879 -2.387 18.406 1 96.75 483 GLY B O 1
ATOM 7837 N N . GLY B 1 484 ? 7.824 -0.216 19.156 1 95.75 484 GLY B N 1
ATOM 7838 C CA . GLY B 1 484 ? 7.277 -0.641 20.438 1 95.75 484 GLY B CA 1
ATOM 7839 C C . GLY B 1 484 ? 8.172 -1.622 21.172 1 95.75 484 GLY B C 1
ATOM 7840 O O . GLY B 1 484 ? 9.391 -1.453 21.203 1 95.75 484 GLY B O 1
ATOM 7841 N N . GLY B 1 485 ? 7.582 -2.664 21.812 1 94.38 485 GLY B N 1
ATOM 7842 C CA . GLY B 1 485 ? 8.32 -3.625 22.609 1 94.38 485 GLY B CA 1
ATOM 7843 C C . GLY B 1 485 ? 8.773 -4.84 21.828 1 94.38 485 GLY B C 1
ATOM 7844 O O . GLY B 1 485 ? 9.352 -5.773 22.391 1 94.38 485 GLY B O 1
ATOM 7845 N N . TYR B 1 486 ? 8.562 -4.875 20.609 1 94.44 486 TYR B N 1
ATOM 7846 C CA . TYR B 1 486 ? 8.914 -6.016 19.766 1 94.44 486 TYR B CA 1
ATOM 7847 C C . TYR B 1 486 ? 10.422 -6.18 19.672 1 94.44 486 TYR B C 1
ATOM 7849 O O . TYR B 1 486 ? 11.156 -5.195 19.547 1 94.44 486 TYR B O 1
ATOM 7857 N N . CYS B 1 487 ? 10.914 -7.469 19.797 1 93.06 487 CYS B N 1
ATOM 7858 C CA . CYS B 1 487 ? 12.328 -7.805 19.641 1 93.06 487 CYS B CA 1
ATOM 7859 C C . CYS B 1 487 ? 12.492 -9.242 19.172 1 93.06 487 CYS B C 1
ATOM 7861 O O . CYS B 1 487 ? 12.078 -10.18 19.859 1 93.06 487 CYS B O 1
ATOM 7863 N N . ASN B 1 488 ? 12.984 -9.352 18.016 1 91.5 488 ASN B N 1
ATOM 7864 C CA . ASN B 1 488 ? 13.297 -10.656 17.453 1 91.5 488 ASN B CA 1
ATOM 7865 C C . ASN B 1 488 ? 14.664 -10.656 16.766 1 91.5 488 ASN B C 1
ATOM 7867 O O . ASN B 1 488 ? 14.836 -10.016 15.727 1 91.5 488 ASN B O 1
ATOM 7871 N N . GLN B 1 489 ? 15.602 -11.477 17.297 1 87.56 489 GLN B N 1
ATOM 7872 C CA . GLN B 1 489 ? 16.969 -11.445 16.812 1 87.56 489 GLN B CA 1
ATOM 7873 C C . GLN B 1 489 ? 17.188 -12.453 15.688 1 87.56 489 GLN B C 1
ATOM 7875 O O . GLN B 1 489 ? 18.266 -12.508 15.086 1 87.56 489 GLN B O 1
ATOM 7880 N N . ASP B 1 490 ? 16.141 -13.227 15.438 1 88.69 490 ASP B N 1
ATOM 7881 C CA . ASP B 1 490 ? 16.25 -14.172 14.336 1 88.69 490 ASP B CA 1
ATOM 7882 C C . ASP B 1 490 ? 15.961 -13.492 12.992 1 88.69 490 ASP B C 1
ATOM 7884 O O . ASP B 1 490 ? 14.844 -13.578 12.477 1 88.69 490 ASP B O 1
ATOM 7888 N N . ILE B 1 491 ? 16.922 -12.797 12.469 1 87.88 491 ILE B N 1
ATOM 7889 C CA . ILE B 1 491 ? 16.781 -12.094 11.195 1 87.88 491 ILE B CA 1
ATOM 7890 C C . ILE B 1 491 ? 17.281 -12.984 10.055 1 87.88 491 ILE B C 1
ATOM 7892 O O . ILE B 1 491 ? 18.438 -13.398 10.047 1 87.88 491 ILE B O 1
ATOM 7896 N N . PRO B 1 492 ? 16.312 -13.141 9.172 1 82.81 492 PRO B N 1
ATOM 7897 C CA . PRO B 1 492 ? 16.797 -13.922 8.023 1 82.81 492 PRO B CA 1
ATOM 7898 C C . PRO B 1 492 ? 17.672 -13.109 7.082 1 82.81 492 PRO B C 1
ATOM 7900 O O . PRO B 1 492 ? 17.688 -11.875 7.156 1 82.81 492 PRO B O 1
ATOM 7903 N N . ILE B 1 493 ? 18.375 -13.734 6.211 1 71.81 493 ILE B N 1
ATOM 7904 C CA . ILE B 1 493 ? 19.203 -13.109 5.184 1 71.81 493 ILE B CA 1
ATOM 7905 C C . ILE B 1 493 ? 20.156 -12.109 5.828 1 71.81 493 ILE B C 1
ATOM 7907 O O . ILE B 1 493 ? 20.391 -11.031 5.285 1 71.81 493 ILE B O 1
ATOM 7911 N N . LYS B 1 494 ? 20.531 -12.211 7.102 1 61.56 494 LYS B N 1
ATOM 7912 C CA . LYS B 1 494 ? 21.328 -11.227 7.832 1 61.56 494 LYS B CA 1
ATOM 7913 C C . LYS B 1 494 ? 22.578 -10.844 7.047 1 61.56 494 LYS B C 1
ATOM 7915 O O . LYS B 1 494 ? 23.297 -11.711 6.559 1 61.56 494 LYS B O 1
ATOM 7920 N N . LYS B 1 495 ? 22.562 -9.477 6.695 1 56.56 495 LYS B N 1
ATOM 7921 C CA . LYS B 1 495 ? 23.828 -8.977 6.18 1 56.56 495 LYS B CA 1
ATOM 7922 C C . LYS B 1 495 ? 24.891 -8.898 7.285 1 56.56 495 LYS B C 1
ATOM 7924 O O . LYS B 1 495 ? 24.578 -8.508 8.414 1 56.56 495 LYS B O 1
ATOM 7929 N N . GLU B 1 496 ? 25.859 -9.766 7.383 1 48.59 496 GLU B N 1
ATOM 7930 C CA . GLU B 1 496 ? 26.969 -9.562 8.312 1 48.59 496 GLU B CA 1
ATOM 7931 C C . GLU B 1 496 ? 27.406 -8.102 8.344 1 48.59 496 GLU B C 1
ATOM 7933 O O . GLU B 1 496 ? 27.625 -7.492 7.297 1 48.59 496 GLU B O 1
ATOM 7938 N N . THR B 1 497 ? 26.797 -7.277 9.062 1 40.91 497 THR B N 1
ATOM 7939 C CA . THR B 1 497 ? 27.406 -5.969 9.266 1 40.91 497 THR B CA 1
ATOM 7940 C C . THR B 1 497 ? 28.875 -6.113 9.625 1 40.91 497 THR B C 1
ATOM 7942 O O . THR B 1 497 ? 29.266 -7.02 10.367 1 40.91 497 THR B O 1
#

Radius of gyration: 41.16 Å; Cα contacts (8 Å, |Δi|>4): 1531; chains: 2; bounding box: 59×147×108 Å